Protein AF-0000000071056362 (afdb_homodimer)

Structure (mmCIF, N/CA/C/O backbone):
data_AF-0000000071056362-model_v1
#
loop_
_entity.id
_entity.type
_entity.pdbx_description
1 polymer 'ATP-binding cassette, subfamily B'
#
loop_
_atom_site.group_PDB
_atom_site.id
_atom_site.type_symbol
_atom_site.label_atom_id
_atom_site.label_alt_id
_atom_site.label_comp_id
_atom_site.label_asym_id
_atom_site.label_entity_id
_atom_site.label_seq_id
_atom_site.pdbx_PDB_ins_code
_atom_site.Cartn_x
_atom_site.Cartn_y
_atom_site.Cartn_z
_atom_site.occupancy
_atom_site.B_iso_or_equiv
_atom_site.auth_seq_id
_atom_site.auth_comp_id
_atom_site.auth_asym_id
_atom_site.auth_atom_id
_atom_site.pdbx_PDB_model_num
ATOM 1 N N . MET A 1 1 ? -3.268 -11.125 17.625 1 36.44 1 MET A N 1
ATOM 2 C CA . MET A 1 1 ? -4.109 -11.68 16.562 1 36.44 1 MET A CA 1
ATOM 3 C C . MET A 1 1 ? -5.219 -12.555 17.156 1 36.44 1 MET A C 1
ATOM 5 O O . MET A 1 1 ? -4.941 -13.516 17.875 1 36.44 1 MET A O 1
ATOM 9 N N . LYS A 1 2 ? -6.254 -11.922 17.453 1 43.53 2 LYS A N 1
ATOM 10 C CA . LYS A 1 2 ? -7.312 -12.727 18.062 1 43.53 2 LYS A CA 1
ATOM 11 C C . LYS A 1 2 ? -7.422 -14.086 17.391 1 43.53 2 LYS A C 1
ATOM 13 O O . LYS A 1 2 ? -7.301 -14.195 16.172 1 43.53 2 LYS A O 1
ATOM 18 N N . ASN A 1 3 ? -7.336 -15.07 18.094 1 52.28 3 ASN A N 1
ATOM 19 C CA . ASN A 1 3 ? -7.543 -16.453 17.688 1 52.28 3 ASN A CA 1
ATOM 20 C C . ASN A 1 3 ? -8.812 -16.609 16.859 1 52.28 3 ASN A C 1
ATOM 22 O O . ASN A 1 3 ? -9.922 -16.469 17.375 1 52.28 3 ASN A O 1
ATOM 26 N N . VAL A 1 4 ? -8.727 -16.281 15.602 1 61.5 4 VAL A N 1
ATOM 27 C CA . VAL A 1 4 ? -9.859 -16.375 14.688 1 61.5 4 VAL A CA 1
ATOM 28 C C . VAL A 1 4 ? -10.305 -17.828 14.562 1 61.5 4 VAL A C 1
ATOM 30 O O . VAL A 1 4 ? -9.492 -18.719 14.289 1 61.5 4 VAL A O 1
ATOM 33 N N . ASN A 1 5 ? -11.406 -18.109 15.25 1 70.56 5 ASN A N 1
ATOM 34 C CA . ASN A 1 5 ? -11.992 -19.422 15 1 70.56 5 ASN A CA 1
ATOM 35 C C . ASN A 1 5 ? -12.211 -19.672 13.516 1 70.56 5 ASN A C 1
ATOM 37 O O . ASN A 1 5 ? -13.203 -19.219 12.945 1 70.56 5 ASN A O 1
ATOM 41 N N . LYS A 1 6 ? -11.336 -20.312 12.867 1 75.38 6 LYS A N 1
ATOM 42 C CA . LYS A 1 6 ? -11.266 -20.547 11.43 1 75.38 6 LYS A CA 1
ATOM 43 C C . LYS A 1 6 ? -12.469 -21.344 10.938 1 75.38 6 LYS A C 1
ATOM 45 O O . LYS A 1 6 ? -13.016 -21.062 9.867 1 75.38 6 LYS A O 1
ATOM 50 N N . GLN A 1 7 ? -12.969 -22.141 11.742 1 81.44 7 GLN A N 1
ATOM 51 C CA . GLN A 1 7 ? -14.07 -23 11.328 1 81.44 7 GLN A CA 1
ATOM 52 C C . GLN A 1 7 ? -15.383 -22.219 11.266 1 81.44 7 GLN A C 1
ATOM 54 O O . GLN A 1 7 ? -16.172 -22.375 10.328 1 81.44 7 GLN A O 1
ATOM 59 N N . ASP A 1 8 ? -15.523 -21.391 12.227 1 84.06 8 ASP A N 1
ATOM 60 C CA . ASP A 1 8 ? -16.75 -20.594 12.266 1 84.06 8 ASP A CA 1
ATOM 61 C C . ASP A 1 8 ? -16.781 -19.594 11.109 1 84.06 8 ASP A C 1
ATOM 63 O O . ASP A 1 8 ? -17.844 -19.359 10.523 1 84.06 8 ASP A O 1
ATOM 67 N N . THR A 1 9 ? -15.633 -19.109 10.789 1 87.31 9 THR A N 1
ATOM 68 C CA . THR A 1 9 ? -15.539 -18.156 9.695 1 87.31 9 THR A CA 1
ATOM 69 C C . THR A 1 9 ? -15.844 -18.828 8.359 1 87.31 9 THR A C 1
ATOM 71 O O . THR A 1 9 ? -16.547 -18.25 7.516 1 87.31 9 THR A O 1
ATOM 74 N N . LEU A 1 10 ? -15.375 -20.047 8.25 1 88.06 10 LEU A N 1
ATOM 75 C CA . LEU A 1 10 ? -15.641 -20.797 7.031 1 88.06 10 LEU A CA 1
ATOM 76 C C . LEU A 1 10 ? -17.125 -21.125 6.898 1 88.06 10 LEU A C 1
ATOM 78 O O . LEU A 1 10 ? -17.688 -21.031 5.805 1 88.06 10 LEU A O 1
ATOM 82 N N . LYS A 1 11 ? -17.75 -21.469 7.965 1 88.62 11 LYS A N 1
ATOM 83 C CA . LYS A 1 11 ? -19.172 -21.766 7.977 1 88.62 11 LYS A CA 1
ATOM 84 C C . LYS A 1 11 ? -20 -20.547 7.574 1 88.62 11 LYS A C 1
ATOM 86 O O . LYS A 1 11 ? -21 -20.672 6.863 1 88.62 11 LYS A O 1
ATOM 91 N N . ARG A 1 12 ? -19.578 -19.438 8 1 88.06 12 ARG A N 1
ATOM 92 C CA . ARG A 1 12 ? -20.281 -18.203 7.684 1 88.06 12 ARG A CA 1
ATOM 93 C C . ARG A 1 12 ? -20.141 -17.859 6.203 1 88.06 12 ARG A C 1
ATOM 95 O O . ARG A 1 12 ? -21.094 -17.375 5.578 1 88.06 12 ARG A O 1
ATOM 102 N N . VAL A 1 13 ? -18.953 -18.109 5.699 1 88.56 13 VAL A N 1
ATOM 103 C CA . VAL A 1 13 ? -18.734 -17.844 4.285 1 88.56 13 VAL A CA 1
ATOM 104 C C . VAL A 1 13 ? -19.578 -18.781 3.434 1 88.56 13 VAL A C 1
ATOM 106 O O . VAL A 1 13 ? -20.219 -18.359 2.467 1 88.56 13 VAL A O 1
ATOM 109 N N . LEU A 1 14 ? -19.594 -20.047 3.82 1 89.31 14 LEU A N 1
ATOM 110 C CA . LEU A 1 14 ? -20.391 -21.047 3.1 1 89.31 14 LEU A CA 1
ATOM 111 C C . LEU A 1 14 ? -21.875 -20.75 3.24 1 89.31 14 LEU A C 1
ATOM 113 O O . LEU A 1 14 ? -22.656 -20.984 2.309 1 89.31 14 LEU A O 1
ATOM 117 N N . ALA A 1 15 ? -22.234 -20.188 4.395 1 88.62 15 ALA A N 1
ATOM 118 C CA . ALA A 1 15 ? -23.625 -19.812 4.621 1 88.62 15 ALA A CA 1
ATOM 119 C C . ALA A 1 15 ? -24.062 -18.703 3.666 1 88.62 15 ALA A C 1
ATOM 121 O O . ALA A 1 15 ? -25.203 -18.688 3.191 1 88.62 15 ALA A O 1
ATOM 122 N N . TYR A 1 16 ? -23.188 -17.75 3.352 1 86.75 16 TYR A N 1
ATOM 123 C CA . TYR A 1 16 ? -23.453 -16.688 2.4 1 86.75 16 TYR A CA 1
ATOM 124 C C . TYR A 1 16 ? -23.672 -17.234 0.998 1 86.75 16 TYR A C 1
ATOM 126 O O . TYR A 1 16 ? -24.562 -16.781 0.274 1 86.75 16 TYR A O 1
ATOM 134 N N . ILE A 1 17 ? -22.859 -18.25 0.664 1 88.44 17 ILE A N 1
ATOM 135 C CA . ILE A 1 17 ? -22.969 -18.875 -0.654 1 88.44 17 ILE A CA 1
ATOM 136 C C . ILE A 1 17 ? -24.281 -19.656 -0.752 1 88.44 17 ILE A C 1
ATOM 138 O O . ILE A 1 17 ? -25.016 -19.531 -1.737 1 88.44 17 ILE A O 1
ATOM 142 N N . PHE A 1 18 ? -24.594 -20.359 0.309 1 89.62 18 PHE A N 1
ATOM 143 C CA . PHE A 1 18 ? -25.766 -21.234 0.309 1 89.62 18 PHE A CA 1
ATOM 144 C C . PHE A 1 18 ? -27.047 -20.406 0.393 1 89.62 18 PHE A C 1
ATOM 146 O O . PHE A 1 18 ? -28.078 -20.812 -0.143 1 89.62 18 PHE A O 1
ATOM 153 N N . ARG A 1 19 ? -27 -19.281 1.033 1 88 19 ARG A N 1
ATOM 154 C CA . ARG A 1 19 ? -28.172 -18.453 1.212 1 88 19 ARG A CA 1
ATOM 155 C C . ARG A 1 19 ? -28.625 -17.844 -0.114 1 88 19 ARG A C 1
ATOM 157 O O . ARG A 1 19 ? -29.812 -17.812 -0.417 1 88 19 ARG A O 1
ATOM 164 N N . PHE A 1 20 ? -27.703 -17.516 -0.993 1 86.75 20 PHE A N 1
ATOM 165 C CA . PHE A 1 20 ? -28.078 -16.75 -2.178 1 86.75 20 PHE A CA 1
ATOM 166 C C . PHE A 1 20 ? -27.953 -17.609 -3.434 1 86.75 20 PHE A C 1
ATOM 168 O O . PHE A 1 20 ? -28.641 -17.375 -4.422 1 86.75 20 PHE A O 1
ATOM 175 N N . TYR A 1 21 ? -27.016 -18.625 -3.432 1 90.5 21 TYR A N 1
ATOM 176 C CA . TYR A 1 21 ? -26.766 -19.422 -4.633 1 90.5 21 TYR A CA 1
ATOM 177 C C . TYR A 1 21 ? -26.828 -20.906 -4.332 1 90.5 21 TYR A C 1
ATOM 179 O O . TYR A 1 21 ? -26.016 -21.688 -4.832 1 90.5 21 TYR A O 1
ATOM 187 N N . LYS A 1 22 ? -27.781 -21.406 -3.572 1 90.56 22 LYS A N 1
ATOM 188 C CA . LYS A 1 22 ? -27.859 -22.797 -3.129 1 90.56 22 LYS A CA 1
ATOM 189 C C . LYS A 1 22 ? -28 -23.734 -4.316 1 90.56 22 LYS A C 1
ATOM 191 O O . LYS A 1 22 ? -27.234 -24.703 -4.441 1 90.56 22 LYS A O 1
ATOM 196 N N . TRP A 1 23 ? -28.891 -23.375 -5.27 1 90.94 23 TRP A N 1
ATOM 197 C CA . TRP A 1 23 ? -29.172 -24.281 -6.383 1 90.94 23 TRP A CA 1
ATOM 198 C C . TRP A 1 23 ? -28 -24.312 -7.363 1 90.94 23 TRP A C 1
ATOM 200 O O . TRP A 1 23 ? -27.656 -25.375 -7.891 1 90.94 23 TRP A O 1
ATOM 210 N N . ARG A 1 24 ? -27.453 -23.203 -7.566 1 91.12 24 ARG A N 1
ATOM 211 C CA . ARG A 1 24 ? -26.297 -23.156 -8.469 1 91.12 24 ARG A CA 1
ATOM 212 C C . ARG A 1 24 ? -25.094 -23.875 -7.883 1 91.12 24 ARG A C 1
ATOM 214 O O . ARG A 1 24 ? -24.328 -24.516 -8.609 1 91.12 24 ARG A O 1
ATOM 221 N N . PHE A 1 25 ? -25.016 -23.844 -6.617 1 91.75 25 PHE A N 1
ATOM 222 C CA . PHE A 1 25 ? -23.906 -24.5 -5.957 1 91.75 25 PHE A CA 1
ATOM 223 C C . PHE A 1 25 ? -24.062 -26.016 -6.016 1 91.75 25 PHE A C 1
ATOM 225 O O . PHE A 1 25 ? -23.094 -26.734 -6.25 1 91.75 25 PHE A O 1
ATOM 232 N N . PHE A 1 26 ? -25.25 -26.547 -5.855 1 92.81 26 PHE A N 1
ATOM 233 C CA . PHE A 1 26 ? -25.516 -27.969 -5.957 1 92.81 26 PHE A CA 1
ATOM 234 C C . PHE A 1 26 ? -25.266 -28.469 -7.375 1 92.81 26 PHE A C 1
ATOM 236 O O . PHE A 1 26 ? -24.75 -29.578 -7.566 1 92.81 26 PHE A O 1
ATOM 243 N N . LEU A 1 27 ? -25.578 -27.578 -8.25 1 93.5 27 LEU A N 1
ATOM 244 C CA . LEU A 1 27 ? -25.312 -27.922 -9.641 1 93.5 27 LEU A CA 1
ATOM 245 C C . LEU A 1 27 ? -23.812 -28.031 -9.898 1 93.5 27 LEU A C 1
ATOM 247 O O . LEU A 1 27 ? -23.375 -28.906 -10.656 1 93.5 27 LEU A O 1
ATOM 251 N N . VAL A 1 28 ? -23.125 -27.141 -9.219 1 91.88 28 VAL A N 1
ATOM 252 C CA . VAL A 1 28 ? -21.672 -27.172 -9.367 1 91.88 28 VAL A CA 1
ATOM 253 C C . VAL A 1 28 ? -21.125 -28.484 -8.805 1 91.88 28 VAL A C 1
ATOM 255 O O . VAL A 1 28 ? -20.297 -29.141 -9.438 1 91.88 28 VAL A O 1
ATOM 258 N N . VAL A 1 29 ? -21.594 -28.953 -7.691 1 92.31 29 VAL A N 1
ATOM 259 C CA . VAL A 1 29 ? -21.125 -30.172 -7.051 1 92.31 29 VAL A CA 1
ATOM 260 C C . VAL A 1 29 ? -21.484 -31.391 -7.922 1 92.31 29 VAL A C 1
ATOM 262 O O . VAL A 1 29 ? -20.656 -32.281 -8.109 1 92.31 29 VAL A O 1
ATOM 265 N N . ALA A 1 30 ? -22.625 -31.328 -8.531 1 93.81 30 ALA A N 1
ATOM 266 C CA . ALA A 1 30 ? -23.062 -32.406 -9.406 1 93.81 30 ALA A CA 1
ATOM 267 C C . ALA A 1 30 ? -22.203 -32.469 -10.672 1 93.81 30 ALA A C 1
ATOM 269 O O . ALA A 1 30 ? -21.844 -33.562 -11.133 1 93.81 30 ALA A O 1
ATOM 270 N N . LEU A 1 31 ? -21.922 -31.297 -11.148 1 92.75 31 LEU A N 1
ATOM 271 C CA . LEU A 1 31 ? -21.109 -31.234 -12.359 1 92.75 31 LEU A CA 1
ATOM 272 C C . LEU A 1 31 ? -19.672 -31.688 -12.07 1 92.75 31 LEU A C 1
ATOM 274 O O . LEU A 1 31 ? -19.031 -32.312 -12.922 1 92.75 31 LEU A O 1
ATOM 278 N N . ILE A 1 32 ? -19.188 -31.406 -10.883 1 90.12 32 ILE A N 1
ATOM 279 C CA . ILE A 1 32 ? -17.859 -31.844 -10.492 1 90.12 32 ILE A CA 1
ATOM 280 C C . ILE A 1 32 ? -17.812 -33.375 -10.383 1 90.12 32 ILE A C 1
ATOM 282 O O . ILE A 1 32 ? -16.891 -34 -10.867 1 90.12 32 ILE A O 1
ATOM 286 N N . LEU A 1 33 ? -18.844 -33.938 -9.828 1 90.88 33 LEU A N 1
ATOM 287 C CA . LEU A 1 33 ? -18.938 -35.406 -9.68 1 90.88 33 LEU A CA 1
ATOM 288 C C . LEU A 1 33 ? -19.016 -36.062 -11.047 1 90.88 33 LEU A C 1
ATOM 290 O O . LEU A 1 33 ? -18.359 -37.094 -11.266 1 90.88 33 LEU A O 1
ATOM 294 N N . THR A 1 34 ? -19.781 -35.438 -11.891 1 90.5 34 THR A N 1
ATOM 295 C CA . THR A 1 34 ? -19.922 -35.969 -13.234 1 90.5 34 THR A CA 1
ATOM 296 C C . THR A 1 34 ? -18.578 -35.938 -13.977 1 90.5 34 THR A C 1
ATOM 298 O O . THR A 1 34 ? -18.188 -36.906 -14.633 1 90.5 34 THR A O 1
ATOM 301 N N . SER A 1 35 ? -17.953 -34.812 -13.789 1 87.5 35 SER A N 1
ATOM 302 C CA . SER A 1 35 ? -16.656 -34.656 -14.445 1 87.5 35 SER A CA 1
ATOM 303 C C . SER A 1 35 ? -15.633 -35.656 -13.883 1 87.5 35 SER A C 1
ATOM 305 O O . SER A 1 35 ? -14.875 -36.281 -14.641 1 87.5 35 SER A O 1
ATOM 307 N N . ALA A 1 36 ? -15.68 -35.875 -12.594 1 85.06 36 ALA A N 1
ATOM 308 C CA . ALA A 1 36 ? -14.758 -36.781 -11.938 1 85.06 36 ALA A CA 1
ATOM 309 C C . ALA A 1 36 ? -15.031 -38.219 -12.359 1 85.06 36 ALA A C 1
ATOM 311 O O . ALA A 1 36 ? -14.102 -39 -12.602 1 85.06 36 ALA A O 1
ATOM 312 N N . LEU A 1 37 ? -16.219 -38.594 -12.562 1 87.06 37 LEU A N 1
ATOM 313 C CA . LEU A 1 37 ? -16.609 -39.938 -12.961 1 87.06 37 LEU A CA 1
ATOM 314 C C . LEU A 1 37 ? -16.234 -40.188 -14.414 1 87.06 37 LEU A C 1
ATOM 316 O O . LEU A 1 37 ? -15.812 -41.312 -14.766 1 87.06 37 LEU A O 1
ATOM 320 N N . CYS A 1 38 ? -16.453 -39.156 -15.195 1 84.88 38 CYS A N 1
ATOM 321 C CA . CYS A 1 38 ? -16.062 -39.281 -16.594 1 84.88 38 CYS A CA 1
ATOM 322 C C . CYS A 1 38 ? -14.555 -39.5 -16.719 1 84.88 38 CYS A C 1
ATOM 324 O O . CYS A 1 38 ? -14.102 -40.312 -17.516 1 84.88 38 CYS A O 1
ATOM 326 N N . PHE A 1 39 ? -13.82 -38.844 -15.898 1 79.62 39 PHE A N 1
ATOM 327 C CA . PHE A 1 39 ? -12.367 -38.969 -15.922 1 79.62 39 PHE A CA 1
ATOM 328 C C . PHE A 1 39 ? -11.945 -40.375 -15.43 1 79.62 39 PHE A C 1
ATOM 330 O O . PHE A 1 39 ? -11.016 -40.969 -15.969 1 79.62 39 PHE A O 1
ATOM 337 N N . LEU A 1 40 ? -12.656 -40.844 -14.469 1 81.44 40 LEU A N 1
ATOM 338 C CA . LEU A 1 40 ? -12.383 -42.188 -13.938 1 81.44 40 LEU A CA 1
ATOM 339 C C . LEU A 1 40 ? -12.656 -43.25 -14.992 1 81.44 40 LEU A C 1
ATOM 341 O O . LEU A 1 40 ? -11.852 -44.156 -15.18 1 81.44 40 LEU A O 1
ATOM 345 N N . ARG A 1 41 ? -13.711 -43.094 -15.68 1 80.12 41 ARG A N 1
ATOM 346 C CA . ARG A 1 41 ? -14.062 -44.062 -16.719 1 80.12 41 ARG A CA 1
ATOM 347 C C . ARG A 1 41 ? -13.055 -44.031 -17.859 1 80.12 41 ARG A C 1
ATOM 349 O O . ARG A 1 41 ? -12.766 -45.062 -18.469 1 80.12 41 ARG A O 1
ATOM 356 N N . PHE A 1 42 ? -12.648 -42.875 -18.047 1 74.94 42 PHE A N 1
ATOM 357 C CA . PHE A 1 42 ? -11.641 -42.719 -19.078 1 74.94 42 PHE A CA 1
ATOM 358 C C . PHE A 1 42 ? -10.367 -43.5 -18.719 1 74.94 42 PHE A C 1
ATOM 360 O O . PHE A 1 42 ? -9.781 -44.188 -19.562 1 74.94 42 PHE A O 1
ATOM 367 N N . ASN A 1 43 ? -9.969 -43.469 -17.531 1 73.44 43 ASN A N 1
ATOM 368 C CA . ASN A 1 43 ? -8.758 -44.156 -17.062 1 73.44 43 ASN A CA 1
ATOM 369 C C . ASN A 1 43 ? -8.961 -45.656 -17 1 73.44 43 ASN A C 1
ATOM 371 O O . ASN A 1 43 ? -8.039 -46.438 -17.281 1 73.44 43 ASN A O 1
ATOM 375 N N . LEU A 1 44 ? -10.172 -46.094 -16.719 1 76.12 44 LEU A N 1
ATOM 376 C CA . LEU A 1 44 ? -10.461 -47.531 -16.609 1 76.12 44 LEU A CA 1
ATOM 377 C C . LEU A 1 44 ? -10.633 -48.156 -17.984 1 76.12 44 LEU A C 1
ATOM 379 O O . LEU A 1 44 ? -10.516 -49.375 -18.125 1 76.12 44 LEU A O 1
ATOM 383 N N . PHE A 1 45 ? -10.922 -47.312 -18.891 1 73.56 45 PHE A N 1
ATOM 384 C CA . PHE A 1 45 ? -11.125 -47.844 -20.234 1 73.56 45 PHE A CA 1
ATOM 385 C C . PHE A 1 45 ? -9.844 -48.469 -20.781 1 73.56 45 PHE A C 1
ATOM 387 O O . PHE A 1 45 ? -9.891 -49.344 -21.625 1 73.56 45 PHE A O 1
ATOM 394 N N . MET A 1 46 ? -8.734 -47.969 -20.281 1 65.94 46 MET A N 1
ATOM 395 C CA . MET A 1 46 ? -7.473 -48.531 -20.719 1 65.94 46 MET A CA 1
ATOM 396 C C . MET A 1 46 ? -7.438 -50.031 -20.453 1 65.94 46 MET A C 1
ATOM 398 O O . MET A 1 46 ? -6.914 -50.812 -21.266 1 65.94 46 MET A O 1
ATOM 402 N N . GLN A 1 47 ? -8.023 -50.469 -19.406 1 67.06 47 GLN A N 1
ATOM 403 C CA . GLN A 1 47 ? -8.102 -51.906 -19.094 1 67.06 47 GLN A CA 1
ATOM 404 C C . GLN A 1 47 ? -8.945 -52.656 -20.125 1 67.06 47 GLN A C 1
ATOM 406 O O . GLN A 1 47 ? -8.523 -53.688 -20.641 1 67.06 47 GLN A O 1
ATOM 411 N N . THR A 1 48 ? -10.102 -52.094 -20.469 1 66.31 48 THR A N 1
ATOM 412 C CA . THR A 1 48 ? -11 -52.719 -21.406 1 66.31 48 THR A CA 1
ATOM 413 C C . THR A 1 48 ? -10.398 -52.75 -22.812 1 66.31 48 THR A C 1
ATOM 415 O O . THR A 1 48 ? -10.562 -53.719 -23.562 1 66.31 48 THR A O 1
ATOM 418 N N . LEU A 1 49 ? -9.711 -51.656 -23.078 1 65 49 LEU A N 1
ATOM 419 C CA . LEU A 1 49 ? -9.086 -51.531 -24.391 1 65 49 LEU A CA 1
ATOM 420 C C . LEU A 1 49 ? -8.039 -52.625 -24.578 1 65 49 LEU A C 1
ATOM 422 O O . LEU A 1 49 ? -8.008 -53.312 -25.609 1 65 49 LEU A O 1
ATOM 426 N N . ILE A 1 50 ? -7.262 -52.812 -23.594 1 60.28 50 ILE A N 1
ATOM 427 C CA . ILE A 1 50 ? -6.145 -53.75 -23.703 1 60.28 50 ILE A CA 1
ATOM 428 C C . ILE A 1 50 ? -6.648 -55.188 -23.562 1 60.28 50 ILE A C 1
ATOM 430 O O . ILE A 1 50 ? -6.34 -56.062 -24.391 1 60.28 50 ILE A O 1
ATOM 434 N N . ASP A 1 51 ? -7.473 -55.438 -22.625 1 64.69 51 ASP A N 1
ATOM 435 C CA . ASP A 1 51 ? -7.875 -56.812 -22.312 1 64.69 51 ASP A CA 1
ATOM 436 C C . ASP A 1 51 ? -8.891 -57.344 -23.328 1 64.69 51 ASP A C 1
ATOM 438 O O . ASP A 1 51 ? -8.828 -58.5 -23.734 1 64.69 51 ASP A O 1
ATOM 442 N N . ASN A 1 52 ? -9.797 -56.469 -23.719 1 65.12 52 ASN A N 1
ATOM 443 C CA . ASN A 1 52 ? -10.906 -56.969 -24.516 1 65.12 52 ASN A CA 1
ATOM 444 C C . ASN A 1 52 ? -10.688 -56.75 -26.016 1 65.12 52 ASN A C 1
ATOM 446 O O . ASN A 1 52 ? -11.25 -57.469 -26.844 1 65.12 52 ASN A O 1
ATOM 450 N N . TYR A 1 53 ? -9.828 -55.812 -26.297 1 62.5 53 TYR A N 1
ATOM 451 C CA . TYR A 1 53 ? -9.758 -55.5 -27.734 1 62.5 53 TYR A CA 1
ATOM 452 C C . TYR A 1 53 ? -8.359 -55.781 -28.281 1 62.5 53 TYR A C 1
ATOM 454 O O . TYR A 1 53 ? -8.203 -56.5 -29.281 1 62.5 53 TYR A O 1
ATOM 462 N N . ILE A 1 54 ? -7.336 -55.344 -27.594 1 59.19 54 ILE A N 1
ATOM 463 C CA . ILE A 1 54 ? -5.996 -55.438 -28.156 1 59.19 54 ILE A CA 1
ATOM 464 C C . ILE A 1 54 ? -5.488 -56.875 -28.031 1 59.19 54 ILE A C 1
ATOM 466 O O . ILE A 1 54 ? -4.973 -57.438 -29 1 59.19 54 ILE A O 1
ATOM 470 N N . THR A 1 55 ? -5.68 -57.469 -26.906 1 58.06 55 THR A N 1
ATOM 471 C CA . THR A 1 55 ? -5.141 -58.781 -26.688 1 58.06 55 THR A CA 1
ATOM 472 C C . THR A 1 55 ? -5.812 -59.812 -27.609 1 58.06 55 THR A C 1
ATOM 474 O O . THR A 1 55 ? -5.137 -60.594 -28.266 1 58.06 55 THR A O 1
ATOM 477 N N . PRO A 1 56 ? -7.105 -59.688 -27.719 1 56.88 56 PRO A N 1
ATOM 478 C CA . PRO A 1 56 ? -7.711 -60.688 -28.609 1 56.88 56 PRO A CA 1
ATOM 479 C C . PRO A 1 56 ? -7.445 -60.375 -30.094 1 56.88 56 PRO A C 1
ATOM 481 O O . PRO A 1 56 ? -7.328 -61.281 -30.906 1 56.88 56 PRO A O 1
ATOM 484 N N . LEU A 1 57 ? -7.348 -59.125 -30.438 1 58.31 57 LEU A N 1
ATOM 485 C CA . LEU A 1 57 ? -7.125 -58.75 -31.828 1 58.31 57 LEU A CA 1
ATOM 486 C C . LEU A 1 57 ? -5.719 -59.156 -32.281 1 58.31 57 LEU A C 1
ATOM 488 O O . LEU A 1 57 ? -5.508 -59.5 -33.438 1 58.31 57 LEU A O 1
ATOM 492 N N . MET A 1 58 ? -4.754 -59.031 -31.391 1 53.88 58 MET A N 1
ATOM 493 C CA . MET A 1 58 ? -3.391 -59.438 -31.719 1 53.88 58 MET A CA 1
ATOM 494 C C . MET A 1 58 ? -3.312 -60.938 -31.922 1 53.88 58 MET A C 1
ATOM 496 O O . MET A 1 58 ? -2.488 -61.438 -32.719 1 53.88 58 MET A O 1
ATOM 500 N N . ALA A 1 59 ? -4.297 -61.625 -31.281 1 53.09 59 ALA A N 1
ATOM 501 C CA . ALA A 1 59 ? -4.312 -63.094 -31.406 1 53.09 59 ALA A CA 1
ATOM 502 C C . ALA A 1 59 ? -5.168 -63.531 -32.594 1 53.09 59 ALA A C 1
ATOM 504 O O . ALA A 1 59 ? -5.016 -64.625 -33.094 1 53.09 59 ALA A O 1
ATOM 505 N N . ALA A 1 60 ? -6.051 -62.562 -33.062 1 54.03 60 ALA A N 1
ATOM 506 C CA . ALA A 1 60 ? -6.988 -63.031 -34.094 1 54.03 60 ALA A CA 1
ATOM 507 C C . ALA A 1 60 ? -6.438 -62.781 -35.5 1 54.03 60 ALA A C 1
ATOM 509 O O . ALA A 1 60 ? -5.68 -61.844 -35.719 1 54.03 60 ALA A O 1
ATOM 510 N N . GLU A 1 61 ? -6.438 -63.656 -36.375 1 53.53 61 GLU A N 1
ATOM 511 C CA . GLU A 1 61 ? -5.996 -63.656 -37.781 1 53.53 61 GLU A CA 1
ATOM 512 C C . GLU A 1 61 ? -6.672 -62.562 -38.562 1 53.53 61 GLU A C 1
ATOM 514 O O . GLU A 1 61 ? -6.031 -61.906 -39.375 1 53.53 61 GLU A O 1
ATOM 519 N N . ASN A 1 62 ? -8.102 -62.312 -38.406 1 54.34 62 ASN A N 1
ATOM 520 C CA . ASN A 1 62 ? -8.844 -61.25 -39.094 1 54.34 62 ASN A CA 1
ATOM 521 C C . ASN A 1 62 ? -9.406 -60.219 -38.094 1 54.34 62 ASN A C 1
ATOM 523 O O . ASN A 1 62 ? -10.5 -60.406 -37.562 1 54.34 62 ASN A O 1
ATOM 527 N N . PRO A 1 63 ? -8.648 -59.281 -37.719 1 57.66 63 PRO A N 1
ATOM 528 C CA . PRO A 1 63 ? -9 -58.406 -36.625 1 57.66 63 PRO A CA 1
ATOM 529 C C . PRO A 1 63 ? -10.18 -57.5 -36.938 1 57.66 63 PRO A C 1
ATOM 531 O O . PRO A 1 63 ? -10.219 -56.875 -38 1 57.66 63 PRO A O 1
ATOM 534 N N . ASP A 1 64 ? -11.516 -57.812 -36.656 1 59.34 64 ASP A N 1
ATOM 535 C CA . ASP A 1 64 ? -12.672 -56.938 -36.719 1 59.34 64 ASP A CA 1
ATOM 536 C C . ASP A 1 64 ? -12.508 -55.719 -35.812 1 59.34 64 ASP A C 1
ATOM 538 O O . ASP A 1 64 ? -12.516 -55.875 -34.594 1 59.34 64 ASP A O 1
ATOM 542 N N . PHE A 1 65 ? -12.156 -54.594 -36.438 1 62.62 65 PHE A N 1
ATOM 543 C CA . PHE A 1 65 ? -11.852 -53.375 -35.75 1 62.62 65 PHE A CA 1
ATOM 544 C C . PHE A 1 65 ? -13.133 -52.625 -35.375 1 62.62 65 PHE A C 1
ATOM 546 O O . PHE A 1 65 ? -13.078 -51.531 -34.812 1 62.62 65 PHE A O 1
ATOM 553 N N . SER A 1 66 ? -14.266 -53.219 -35.688 1 66.06 66 SER A N 1
ATOM 554 C CA . SER A 1 66 ? -15.523 -52.531 -35.438 1 66.06 66 SER A CA 1
ATOM 555 C C . SER A 1 66 ? -15.773 -52.375 -33.938 1 66.06 66 SER A C 1
ATOM 557 O O . SER A 1 66 ? -16.234 -51.344 -33.469 1 66.06 66 SER A O 1
ATOM 559 N N . GLY A 1 67 ? -15.508 -53.344 -33.188 1 68.81 67 GLY A N 1
ATOM 560 C CA . GLY A 1 67 ? -15.664 -53.25 -31.75 1 68.81 67 GLY A CA 1
ATOM 561 C C . GLY A 1 67 ? -14.766 -52.219 -31.109 1 68.81 67 GLY A C 1
ATOM 562 O O . GLY A 1 67 ? -15.195 -51.469 -30.234 1 68.81 67 GLY A O 1
ATOM 563 N N . LEU A 1 68 ? -13.633 -52.125 -31.625 1 71.88 68 LEU A N 1
ATOM 564 C CA . LEU A 1 68 ? -12.688 -51.156 -31.125 1 71.88 68 LEU A CA 1
ATOM 565 C C . LEU A 1 68 ? -13.133 -49.719 -31.484 1 71.88 68 LEU A C 1
ATOM 567 O O . LEU A 1 68 ? -13.023 -48.812 -30.672 1 71.88 68 LEU A O 1
ATOM 571 N N . ALA A 1 69 ? -13.648 -49.594 -32.688 1 70.81 69 ALA A N 1
ATOM 572 C CA . ALA A 1 69 ? -14.117 -48.281 -33.125 1 70.81 69 ALA A CA 1
ATOM 573 C C . ALA A 1 69 ? -15.281 -47.812 -32.25 1 70.81 69 ALA A C 1
ATOM 575 O O . ALA A 1 69 ? -15.352 -46.625 -31.859 1 70.81 69 ALA A O 1
ATOM 576 N N . GLN A 1 70 ? -16.141 -48.688 -31.938 1 73.81 70 GLN A N 1
ATOM 577 C CA . GLN A 1 70 ? -17.281 -48.312 -31.094 1 73.81 70 GLN A CA 1
ATOM 578 C C . GLN A 1 70 ? -16.828 -47.969 -29.688 1 73.81 70 GLN A C 1
ATOM 580 O O . GLN A 1 70 ? -17.375 -47.062 -29.062 1 73.81 70 GLN A O 1
ATOM 585 N N . ALA A 1 71 ? -15.891 -48.562 -29.172 1 74.19 71 ALA A N 1
ATOM 586 C CA . ALA A 1 71 ? -15.367 -48.281 -27.844 1 74.19 71 ALA A CA 1
ATOM 587 C C . ALA A 1 71 ? -14.695 -46.906 -27.781 1 74.19 71 ALA A C 1
ATOM 589 O O . ALA A 1 71 ? -14.859 -46.156 -26.828 1 74.19 71 ALA A O 1
ATOM 590 N N . ILE A 1 72 ? -14.086 -46.594 -28.812 1 71.88 72 ILE A N 1
ATOM 591 C CA . ILE A 1 72 ? -13.383 -45.312 -28.875 1 71.88 72 ILE A CA 1
ATOM 592 C C . ILE A 1 72 ? -14.391 -44.188 -28.984 1 71.88 72 ILE A C 1
ATOM 594 O O . ILE A 1 72 ? -14.219 -43.125 -28.359 1 71.88 72 ILE A O 1
ATOM 598 N N . ILE A 1 73 ? -15.375 -44.438 -29.781 1 75.12 73 ILE A N 1
ATOM 599 C CA . ILE A 1 73 ? -16.406 -43.406 -29.922 1 75.12 73 ILE A CA 1
ATOM 600 C C . ILE A 1 73 ? -17.109 -43.188 -28.578 1 75.12 73 ILE A C 1
ATOM 602 O O . ILE A 1 73 ? -17.375 -42.062 -28.203 1 75.12 73 ILE A O 1
ATOM 606 N N . ASN A 1 74 ? -17.359 -44.281 -27.891 1 76.75 74 ASN A N 1
ATOM 607 C CA . ASN A 1 74 ? -18 -44.156 -26.594 1 76.75 74 ASN A CA 1
ATOM 608 C C . ASN A 1 74 ? -17.109 -43.438 -25.594 1 76.75 74 ASN A C 1
ATOM 610 O O . ASN A 1 74 ? -17.578 -42.656 -24.781 1 76.75 74 ASN A O 1
ATOM 614 N N . LEU A 1 75 ? -15.906 -43.656 -25.719 1 76.12 75 LEU A N 1
ATOM 615 C CA . LEU A 1 75 ? -14.953 -43 -24.828 1 76.12 75 LEU A CA 1
ATOM 616 C C . LEU A 1 75 ? -14.852 -41.5 -25.141 1 76.12 75 LEU A C 1
ATOM 618 O O . LEU A 1 75 ? -14.758 -40.688 -24.234 1 76.12 75 LEU A O 1
ATOM 622 N N . SER A 1 76 ? -14.891 -41.219 -26.375 1 75.06 76 SER A N 1
ATOM 623 C CA . SER A 1 76 ? -14.82 -39.812 -26.797 1 75.06 76 SER A CA 1
ATOM 624 C C . SER A 1 76 ? -16.047 -39.031 -26.344 1 75.06 76 SER A C 1
ATOM 626 O O . SER A 1 76 ? -15.938 -37.875 -25.938 1 75.06 76 SER A O 1
ATOM 628 N N . LEU A 1 77 ? -17.109 -39.719 -26.469 1 79.94 77 LEU A N 1
ATOM 629 C CA . LEU A 1 77 ? -18.328 -39.062 -26.016 1 79.94 77 LEU A CA 1
ATOM 630 C C . LEU A 1 77 ? -18.328 -38.844 -24.516 1 79.94 77 LEU A C 1
ATOM 632 O O . LEU A 1 77 ? -18.766 -37.812 -24.031 1 79.94 77 LEU A O 1
ATOM 636 N N . LEU A 1 78 ? -17.828 -39.75 -23.781 1 81.31 78 LEU A N 1
ATOM 637 C CA . LEU A 1 78 ? -17.719 -39.625 -22.344 1 81.31 78 LEU A CA 1
ATOM 638 C C . LEU A 1 78 ? -16.734 -38.5 -21.969 1 81.31 78 LEU A C 1
ATOM 640 O O . LEU A 1 78 ? -16.969 -37.75 -21.031 1 81.31 78 LEU A O 1
ATOM 644 N N . GLY A 1 79 ? -15.695 -38.469 -22.734 1 79.25 79 GLY A N 1
ATOM 645 C CA . GLY A 1 79 ? -14.742 -37.406 -22.531 1 79.25 79 GLY A CA 1
ATOM 646 C C . GLY A 1 79 ? -15.328 -36.031 -22.781 1 79.25 79 GLY A C 1
ATOM 647 O O . GLY A 1 79 ? -15.07 -35.094 -22.031 1 79.25 79 GLY A O 1
ATOM 648 N N . LEU A 1 80 ? -16.141 -35.969 -23.781 1 81.81 80 LEU A N 1
ATOM 649 C CA . LEU A 1 80 ? -16.781 -34.719 -24.125 1 81.81 80 LEU A CA 1
ATOM 650 C C . LEU A 1 80 ? -17.734 -34.281 -23.016 1 81.81 80 LEU A C 1
ATOM 652 O O . LEU A 1 80 ? -17.797 -33.094 -22.688 1 81.81 80 LEU A O 1
ATOM 656 N N . VAL A 1 81 ? -18.438 -35.219 -22.484 1 86 81 VAL A N 1
ATOM 657 C CA . VAL A 1 81 ? -19.344 -34.906 -21.375 1 86 81 VAL A CA 1
ATOM 658 C C . VAL A 1 81 ? -18.531 -34.438 -20.172 1 86 81 VAL A C 1
ATOM 660 O O . VAL A 1 81 ? -18.938 -33.469 -19.5 1 86 81 VAL A O 1
ATOM 663 N N . GLY A 1 82 ? -17.469 -35 -19.938 1 84.94 82 GLY A N 1
ATOM 664 C CA . GLY A 1 82 ? -16.609 -34.594 -18.828 1 84.94 82 GLY A CA 1
ATOM 665 C C . GLY A 1 82 ? -16.062 -33.188 -19 1 84.94 82 GLY A C 1
ATOM 666 O O . GLY A 1 82 ? -16.062 -32.406 -18.047 1 84.94 82 GLY A O 1
ATOM 667 N N . VAL A 1 83 ? -15.695 -32.875 -20.172 1 81.81 83 VAL A N 1
ATOM 668 C CA . VAL A 1 83 ? -15.117 -31.578 -20.469 1 81.81 83 VAL A CA 1
ATOM 669 C C . VAL A 1 83 ? -16.203 -30.5 -20.359 1 81.81 83 VAL A C 1
ATOM 671 O O . VAL A 1 83 ? -15.953 -29.422 -19.828 1 81.81 83 VAL A O 1
ATOM 674 N N . LEU A 1 84 ? -17.312 -30.844 -20.875 1 85.88 84 LEU A N 1
ATOM 675 C CA . LEU A 1 84 ? -18.406 -29.891 -20.828 1 85.88 84 LEU A CA 1
ATOM 676 C C . LEU A 1 84 ? -18.859 -29.656 -19.391 1 85.88 84 LEU A C 1
ATOM 678 O O . LEU A 1 84 ? -19.203 -28.531 -19.016 1 85.88 84 LEU A O 1
ATOM 682 N N . ALA A 1 85 ? -18.828 -30.734 -18.656 1 88.06 85 ALA A N 1
ATOM 683 C CA . ALA A 1 85 ? -19.172 -30.594 -17.25 1 88.06 85 ALA A CA 1
ATOM 684 C C . ALA A 1 85 ? -18.141 -29.734 -16.5 1 88.06 85 ALA A C 1
ATOM 686 O O . ALA A 1 85 ? -18.5 -28.891 -15.68 1 88.06 85 ALA A O 1
ATOM 687 N N . ALA A 1 86 ? -16.953 -29.922 -16.844 1 84.12 86 ALA A N 1
ATOM 688 C CA . ALA A 1 86 ? -15.883 -29.156 -16.219 1 84.12 86 ALA A CA 1
ATOM 689 C C . ALA A 1 86 ? -15.961 -27.672 -16.594 1 84.12 86 ALA A C 1
ATOM 691 O O . ALA A 1 86 ? -15.781 -26.797 -15.742 1 84.12 86 ALA A O 1
ATOM 692 N N . TYR A 1 87 ? -16.312 -27.438 -17.797 1 83.44 87 TYR A N 1
ATOM 693 C CA . TYR A 1 87 ? -16.469 -26.062 -18.266 1 83.44 87 TYR A CA 1
ATOM 694 C C . TYR A 1 87 ? -17.641 -25.391 -17.578 1 83.44 87 TYR A C 1
ATOM 696 O O . TYR A 1 87 ? -17.531 -24.234 -17.141 1 83.44 87 TYR A O 1
ATOM 704 N N . ALA A 1 88 ? -18.641 -26.156 -17.484 1 87.81 88 ALA A N 1
ATOM 705 C CA . ALA A 1 88 ? -19.875 -25.594 -16.922 1 87.81 88 ALA A CA 1
ATOM 706 C C . ALA A 1 88 ? -19.688 -25.266 -15.438 1 87.81 88 ALA A C 1
ATOM 708 O O . ALA A 1 88 ? -20.109 -24.219 -14.977 1 87.81 88 ALA A O 1
ATOM 709 N N . TYR A 1 89 ? -19.047 -26.156 -14.742 1 88.38 89 TYR A N 1
ATOM 710 C CA . TYR A 1 89 ? -18.922 -25.859 -13.312 1 88.38 89 TYR A CA 1
ATOM 711 C C . TYR A 1 89 ? -17.938 -24.734 -13.062 1 88.38 89 TYR A C 1
ATOM 713 O O . TYR A 1 89 ? -18.094 -23.953 -12.125 1 88.38 89 TYR A O 1
ATOM 721 N N . ASN A 1 90 ? -16.891 -24.594 -13.891 1 85.19 90 ASN A N 1
ATOM 722 C CA . ASN A 1 90 ? -15.961 -23.484 -13.742 1 85.19 90 ASN A CA 1
ATOM 723 C C . ASN A 1 90 ? -16.625 -22.141 -14.023 1 85.19 90 ASN A C 1
ATOM 725 O O . ASN A 1 90 ? -16.375 -21.156 -13.328 1 85.19 90 ASN A O 1
ATOM 729 N N . TYR A 1 91 ? -17.469 -22.234 -14.992 1 85.94 91 TYR A N 1
ATOM 730 C CA . TYR A 1 91 ? -18.203 -21.016 -15.344 1 85.94 91 TYR A CA 1
ATOM 731 C C . TYR A 1 91 ? -19.188 -20.641 -14.242 1 85.94 91 TYR A C 1
ATOM 733 O O . TYR A 1 91 ? -19.281 -19.469 -13.859 1 85.94 91 TYR A O 1
ATOM 741 N N . LEU A 1 92 ? -19.875 -21.609 -13.797 1 88.94 92 LEU A N 1
ATOM 742 C CA . LEU A 1 92 ? -20.859 -21.359 -12.75 1 88.94 92 LEU A CA 1
ATOM 743 C C . LEU A 1 92 ? -20.188 -20.859 -11.469 1 88.94 92 LEU A C 1
ATOM 745 O O . LEU A 1 92 ? -20.734 -20.031 -10.75 1 88.94 92 LEU A O 1
ATOM 749 N N . MET A 1 93 ? -19.062 -21.328 -11.242 1 87.44 93 MET A N 1
ATOM 750 C CA . MET A 1 93 ? -18.359 -20.938 -10.023 1 87.44 93 MET A CA 1
ATOM 751 C C . MET A 1 93 ? -17.875 -19.5 -10.117 1 87.44 93 MET A C 1
ATOM 753 O O . MET A 1 93 ? -17.812 -18.797 -9.102 1 87.44 93 MET A O 1
ATOM 757 N N . VAL A 1 94 ? -17.547 -19.078 -11.289 1 86.88 94 VAL A N 1
ATOM 758 C CA . VAL A 1 94 ? -17.156 -17.672 -11.477 1 86.88 94 VAL A CA 1
ATOM 759 C C . VAL A 1 94 ? -18.359 -16.781 -11.188 1 86.88 94 VAL A C 1
ATOM 761 O O . VAL A 1 94 ? -18.234 -15.75 -10.516 1 86.88 94 VAL A O 1
ATOM 764 N N . PHE A 1 95 ? -19.422 -17.266 -11.633 1 88.25 95 PHE A N 1
ATOM 765 C CA . PHE A 1 95 ? -20.656 -16.516 -11.43 1 88.25 95 PHE A CA 1
ATOM 766 C C . PHE A 1 95 ? -21.016 -16.453 -9.953 1 88.25 95 PHE A C 1
ATOM 768 O O . PHE A 1 95 ? -21.375 -15.398 -9.43 1 88.25 95 PHE A O 1
ATOM 775 N N . ILE A 1 96 ? -20.891 -17.531 -9.32 1 89.19 96 ILE A N 1
ATOM 776 C CA . ILE A 1 96 ? -21.203 -17.609 -7.902 1 89.19 96 ILE A CA 1
ATOM 777 C C . ILE A 1 96 ? -20.203 -16.781 -7.102 1 89.19 96 ILE A C 1
ATOM 779 O O . ILE A 1 96 ? -20.578 -16.062 -6.172 1 89.19 96 ILE A O 1
ATOM 783 N N . GLY A 1 97 ? -18.938 -16.969 -7.48 1 89.12 97 GLY A N 1
ATOM 784 C CA . GLY A 1 97 ? -17.891 -16.25 -6.77 1 89.12 97 GLY A CA 1
ATOM 785 C C . GLY A 1 97 ? -18.047 -14.75 -6.852 1 89.12 97 GLY A C 1
ATOM 786 O O . GLY A 1 97 ? -18.031 -14.062 -5.828 1 89.12 97 GLY A O 1
ATOM 787 N N . GLN A 1 98 ? -18.297 -14.25 -8.031 1 89.25 98 GLN A N 1
ATOM 788 C CA . GLN A 1 98 ? -18.406 -12.812 -8.234 1 89.25 98 GLN A CA 1
ATOM 789 C C . GLN A 1 98 ? -19.719 -12.281 -7.664 1 89.25 98 GLN A C 1
ATOM 791 O O . GLN A 1 98 ? -19.781 -11.156 -7.168 1 89.25 98 GLN A O 1
ATOM 796 N N . GLY A 1 99 ? -20.75 -13.078 -7.793 1 89.12 99 GLY A N 1
ATOM 797 C CA . GLY A 1 99 ? -22.016 -12.695 -7.188 1 89.12 99 GLY A CA 1
ATOM 798 C C . GLY A 1 99 ? -21.938 -12.578 -5.676 1 89.12 99 GLY A C 1
ATOM 799 O O . GLY A 1 99 ? -22.5 -11.656 -5.09 1 89.12 99 GLY A O 1
ATOM 800 N N . THR A 1 100 ? -21.312 -13.469 -5.113 1 89.94 100 THR A N 1
ATOM 801 C CA . THR A 1 100 ? -21.125 -13.453 -3.666 1 89.94 100 THR A CA 1
ATOM 802 C C . THR A 1 100 ? -20.266 -12.258 -3.242 1 89.94 100 THR A C 1
ATOM 804 O O . THR A 1 100 ? -20.547 -11.625 -2.225 1 89.94 100 THR A O 1
ATOM 807 N N . MET A 1 101 ? -19.281 -11.984 -4.004 1 90.94 101 MET A N 1
ATOM 808 C CA . MET A 1 101 ? -18.422 -10.852 -3.699 1 90.94 101 MET A CA 1
ATOM 809 C C . MET A 1 101 ? -19.188 -9.539 -3.768 1 90.94 101 MET A C 1
ATOM 811 O O . MET A 1 101 ? -18.984 -8.648 -2.943 1 90.94 101 MET A O 1
ATOM 815 N N . ARG A 1 102 ? -20.016 -9.422 -4.727 1 90.94 102 ARG A N 1
ATOM 816 C CA . ARG A 1 102 ? -20.859 -8.234 -4.867 1 90.94 102 ARG A CA 1
ATOM 817 C C . ARG A 1 102 ? -21.734 -8.031 -3.635 1 90.94 102 ARG A C 1
ATOM 819 O O . ARG A 1 102 ? -21.844 -6.922 -3.115 1 90.94 102 ARG A O 1
ATOM 826 N N . ARG A 1 103 ? -22.266 -9.047 -3.174 1 91.06 103 ARG A N 1
ATOM 827 C CA . ARG A 1 103 ? -23.172 -8.977 -2.025 1 91.06 103 ARG A CA 1
ATOM 828 C C . ARG A 1 103 ? -22.391 -8.656 -0.749 1 91.06 103 ARG A C 1
ATOM 830 O O . ARG A 1 103 ? -22.844 -7.855 0.073 1 91.06 103 ARG A O 1
ATOM 837 N N . ILE A 1 104 ? -21.266 -9.273 -0.605 1 90.88 104 ILE A N 1
ATOM 838 C CA . ILE A 1 104 ? -20.438 -9.031 0.577 1 90.88 104 ILE A CA 1
ATOM 839 C C . ILE A 1 104 ? -20 -7.574 0.613 1 90.88 104 ILE A C 1
ATOM 841 O O . ILE A 1 104 ? -20.094 -6.918 1.653 1 90.88 104 ILE A O 1
ATOM 845 N N . ARG A 1 105 ? -19.594 -7.113 -0.504 1 92.5 105 ARG A N 1
ATOM 846 C CA . ARG A 1 105 ? -19.156 -5.723 -0.573 1 92.5 105 ARG A CA 1
ATOM 847 C C . ARG A 1 105 ? -20.312 -4.77 -0.275 1 92.5 105 ARG A C 1
ATOM 849 O O . ARG A 1 105 ? -20.141 -3.777 0.432 1 92.5 105 ARG A O 1
ATOM 856 N N . SER A 1 106 ? -21.406 -5.098 -0.872 1 92.69 106 SER A N 1
ATOM 857 C CA . SER A 1 106 ? -22.578 -4.262 -0.653 1 92.69 106 SER A CA 1
ATOM 858 C C . SER A 1 106 ? -22.984 -4.262 0.816 1 92.69 106 SER A C 1
ATOM 860 O O . SER A 1 106 ? -23.297 -3.209 1.379 1 92.69 106 SER A O 1
ATOM 862 N N . ASP A 1 107 ? -22.969 -5.434 1.375 1 92.62 107 ASP A N 1
ATOM 863 C CA . ASP A 1 107 ? -23.328 -5.539 2.787 1 92.62 107 ASP A CA 1
ATOM 864 C C . ASP A 1 107 ? -22.312 -4.824 3.668 1 92.62 107 ASP A C 1
ATOM 866 O O . ASP A 1 107 ? -22.672 -4.184 4.656 1 92.62 107 ASP A O 1
ATOM 870 N N . LEU A 1 108 ? -21.078 -4.949 3.312 1 93.12 108 LEU A N 1
ATOM 871 C CA . LEU A 1 108 ? -20 -4.297 4.043 1 93.12 108 LEU A CA 1
ATOM 872 C C . LEU A 1 108 ? -20.156 -2.779 3.998 1 93.12 108 LEU A C 1
ATOM 874 O O . LEU A 1 108 ? -20.047 -2.109 5.027 1 93.12 108 LEU A O 1
ATOM 878 N N . PHE A 1 109 ? -20.453 -2.301 2.875 1 93.81 109 PHE A N 1
ATOM 879 C CA . PHE A 1 109 ? -20.578 -0.86 2.697 1 93.81 109 PHE A CA 1
ATOM 880 C C . PHE A 1 109 ? -21.828 -0.338 3.406 1 93.81 109 PHE A C 1
ATOM 882 O O . PHE A 1 109 ? -21.797 0.73 4.023 1 93.81 109 PHE A O 1
ATOM 889 N N . THR A 1 110 ? -22.859 -1.002 3.242 1 93.69 110 THR A N 1
ATOM 890 C CA . THR A 1 110 ? -24.094 -0.617 3.912 1 93.69 110 THR A CA 1
ATOM 891 C C . THR A 1 110 ? -23.906 -0.556 5.422 1 93.69 110 THR A C 1
ATOM 893 O O . THR A 1 110 ? -24.359 0.383 6.078 1 93.69 110 THR A O 1
ATOM 896 N N . HIS A 1 111 ? -23.203 -1.538 5.898 1 93.81 111 HIS A N 1
ATOM 897 C CA . HIS A 1 111 ? -22.938 -1.562 7.332 1 93.81 111 HIS A CA 1
ATOM 898 C C . HIS A 1 111 ? -21.969 -0.461 7.738 1 93.81 111 HIS A C 1
ATOM 900 O O . HIS A 1 111 ? -22.125 0.143 8.805 1 93.81 111 HIS A O 1
ATOM 906 N N . MET A 1 112 ? -20.953 -0.238 6.953 1 92.56 112 MET A N 1
ATOM 907 C CA . MET A 1 112 ? -19.969 0.809 7.227 1 92.56 112 MET A CA 1
ATOM 908 C C . MET A 1 112 ? -20.656 2.17 7.348 1 92.56 112 MET A C 1
ATOM 910 O O . MET A 1 112 ? -20.281 2.975 8.211 1 92.56 112 MET A O 1
ATOM 914 N N . GLU A 1 113 ? -21.688 2.369 6.527 1 91.06 113 GLU A N 1
ATOM 915 C CA . GLU A 1 113 ? -22.406 3.637 6.539 1 91.06 113 GLU A CA 1
ATOM 916 C C . GLU A 1 113 ? -23.219 3.795 7.824 1 91.06 113 GLU A C 1
ATOM 918 O O . GLU A 1 113 ? -23.562 4.91 8.211 1 91.06 113 GLU A O 1
ATOM 923 N N . ARG A 1 114 ? -23.453 2.746 8.523 1 91.75 114 ARG A N 1
ATOM 924 C CA . ARG A 1 114 ? -24.281 2.789 9.727 1 91.75 114 ARG A CA 1
ATOM 925 C C . ARG A 1 114 ? -23.406 2.857 10.984 1 91.75 114 ARG A C 1
ATOM 927 O O . ARG A 1 114 ? -23.922 3.023 12.094 1 91.75 114 ARG A O 1
ATOM 934 N N . LEU A 1 115 ? -22.125 2.799 10.805 1 93.12 115 LEU A N 1
ATOM 935 C CA . LEU A 1 115 ? -21.219 2.807 11.945 1 93.12 115 LEU A CA 1
ATOM 936 C C . LEU A 1 115 ? -21.047 4.219 12.492 1 93.12 115 LEU A C 1
ATOM 938 O O . LEU A 1 115 ? -21.156 5.195 11.75 1 93.12 115 LEU A O 1
ATOM 942 N N . PRO A 1 116 ? -20.844 4.332 13.766 1 92.31 116 PRO A N 1
ATOM 943 C CA . PRO A 1 116 ? -20.625 5.648 14.367 1 92.31 116 PRO A CA 1
ATOM 944 C C . PRO A 1 116 ? -19.25 6.234 14.023 1 92.31 116 PRO A C 1
ATOM 946 O O . PRO A 1 116 ? -18.344 5.496 13.664 1 92.31 116 PRO A O 1
ATOM 949 N N . ILE A 1 117 ? -19.141 7.48 14.148 1 89.69 117 ILE A N 1
ATOM 950 C CA . ILE A 1 117 ? -17.906 8.195 13.836 1 89.69 117 ILE A CA 1
ATOM 951 C C . ILE A 1 117 ? -16.781 7.699 14.742 1 89.69 117 ILE A C 1
ATOM 953 O O . ILE A 1 117 ? -15.625 7.66 14.336 1 89.69 117 ILE A O 1
ATOM 957 N N . LYS A 1 118 ? -17.141 7.32 15.938 1 88.62 118 LYS A N 1
ATOM 958 C CA . LYS A 1 118 ? -16.172 6.793 16.891 1 88.62 118 LYS A CA 1
ATOM 959 C C . LYS A 1 118 ? -15.375 5.645 16.297 1 88.62 118 LYS A C 1
ATOM 961 O O . LYS A 1 118 ? -14.172 5.516 16.547 1 88.62 118 LYS A O 1
ATOM 966 N N . TYR A 1 119 ? -16.016 4.848 15.562 1 90.25 119 TYR A N 1
ATOM 967 C CA . TYR A 1 119 ? -15.344 3.719 14.922 1 90.25 119 TYR A CA 1
ATOM 968 C C . TYR A 1 119 ? -14.25 4.195 13.977 1 90.25 119 TYR A C 1
ATOM 970 O O . TYR A 1 119 ? -13.156 3.627 13.953 1 90.25 119 TYR A O 1
ATOM 978 N N . PHE A 1 120 ? -14.5 5.152 13.18 1 88.06 120 PHE A N 1
ATOM 979 C CA . PHE A 1 120 ? -13.578 5.652 12.172 1 88.06 120 PHE A CA 1
ATOM 980 C C . PHE A 1 120 ? -12.43 6.422 12.812 1 88.06 120 PHE A C 1
ATOM 982 O O . PHE A 1 120 ? -11.336 6.504 12.25 1 88.06 120 PHE A O 1
ATOM 989 N N . ASP A 1 121 ? -12.719 6.992 13.953 1 85.12 121 ASP A N 1
ATOM 990 C CA . ASP A 1 121 ? -11.68 7.703 14.688 1 85.12 121 ASP A CA 1
ATOM 991 C C . ASP A 1 121 ? -10.719 6.727 15.375 1 85.12 121 ASP A C 1
ATOM 993 O O . ASP A 1 121 ? -9.555 7.055 15.609 1 85.12 121 ASP A O 1
ATOM 997 N N . THR A 1 122 ? -11.211 5.57 15.664 1 84.88 122 THR A N 1
ATOM 998 C CA . THR A 1 122 ? -10.414 4.602 16.406 1 84.88 122 THR A CA 1
ATOM 999 C C . THR A 1 122 ? -9.719 3.631 15.469 1 84.88 122 THR A C 1
ATOM 1001 O O . THR A 1 122 ? -8.75 2.965 15.852 1 84.88 122 THR A O 1
ATOM 1004 N N . HIS A 1 123 ? -10.25 3.514 14.328 1 86.31 123 HIS A N 1
ATOM 1005 C CA . HIS A 1 123 ? -9.641 2.627 13.344 1 86.31 123 HIS A CA 1
ATOM 1006 C C . HIS A 1 123 ? -8.969 3.418 12.227 1 86.31 123 HIS A C 1
ATOM 1008 O O . HIS A 1 123 ? -9.562 4.348 11.68 1 86.31 123 HIS A O 1
ATOM 1014 N N . ALA A 1 124 ? -7.812 3.01 11.891 1 83.31 124 ALA A N 1
ATOM 1015 C CA . ALA A 1 124 ? -7.074 3.691 10.828 1 83.31 124 ALA A CA 1
ATOM 1016 C C . ALA A 1 124 ? -7.762 3.512 9.477 1 83.31 124 ALA A C 1
ATOM 1018 O O . ALA A 1 124 ? -8.281 2.436 9.18 1 83.31 124 ALA A O 1
ATOM 1019 N N . HIS A 1 125 ? -7.754 4.574 8.688 1 85.38 125 HIS A N 1
ATOM 1020 C CA . HIS A 1 125 ? -8.352 4.555 7.359 1 85.38 125 HIS A CA 1
ATOM 1021 C C . HIS A 1 125 ? -7.734 3.461 6.492 1 85.38 125 HIS A C 1
ATOM 1023 O O . HIS A 1 125 ? -8.445 2.773 5.758 1 85.38 125 HIS A O 1
ATOM 1029 N N . GLY A 1 126 ? -6.48 3.293 6.633 1 78.81 126 GLY A N 1
ATOM 1030 C CA . GLY A 1 126 ? -5.793 2.268 5.867 1 78.81 126 GLY A CA 1
ATOM 1031 C C . GLY A 1 126 ? -6.258 0.862 6.195 1 78.81 126 GLY A C 1
ATOM 1032 O O . GLY A 1 126 ? -6.344 0.007 5.312 1 78.81 126 GLY A O 1
ATOM 1033 N N . ASP A 1 127 ? -6.562 0.664 7.371 1 84.19 127 ASP A N 1
ATOM 1034 C CA . ASP A 1 127 ? -7.012 -0.651 7.816 1 84.19 127 ASP A CA 1
ATOM 1035 C C . ASP A 1 127 ? -8.375 -0.997 7.211 1 84.19 127 ASP A C 1
ATOM 1037 O O . ASP A 1 127 ? -8.586 -2.123 6.758 1 84.19 127 ASP A O 1
ATOM 1041 N N . ILE A 1 128 ? -9.219 -0.037 7.238 1 89.69 128 ILE A N 1
ATOM 1042 C CA . ILE A 1 128 ? -10.547 -0.262 6.688 1 89.69 128 ILE A CA 1
ATOM 1043 C C . ILE A 1 128 ? -10.453 -0.464 5.176 1 89.69 128 ILE A C 1
ATOM 1045 O O . ILE A 1 128 ? -11.133 -1.323 4.613 1 89.69 128 ILE A O 1
ATOM 1049 N N . MET A 1 129 ? -9.594 0.306 4.598 1 88.62 129 MET A N 1
ATOM 1050 C CA . MET A 1 129 ? -9.414 0.172 3.154 1 88.62 129 MET A CA 1
ATOM 1051 C C . MET A 1 129 ? -8.867 -1.207 2.801 1 88.62 129 MET A C 1
ATOM 1053 O O . MET A 1 129 ? -9.25 -1.791 1.785 1 88.62 129 MET A O 1
ATOM 1057 N N . SER A 1 130 ? -7.98 -1.752 3.605 1 86.88 130 SER A N 1
ATOM 1058 C CA . SER A 1 130 ? -7.387 -3.061 3.348 1 86.88 130 SER A CA 1
ATOM 1059 C C . SER A 1 130 ? -8.445 -4.16 3.385 1 86.88 130 SER A C 1
ATOM 1061 O O . SER A 1 130 ? -8.32 -5.168 2.684 1 86.88 130 SER A O 1
ATOM 1063 N N . ILE A 1 131 ? -9.438 -4.016 4.152 1 89.69 131 ILE A N 1
ATOM 1064 C CA . ILE A 1 131 ? -10.523 -4.988 4.223 1 89.69 131 ILE A CA 1
ATOM 1065 C C . ILE A 1 131 ? -11.242 -5.055 2.881 1 89.69 131 ILE A C 1
ATOM 1067 O O . ILE A 1 131 ? -11.516 -6.145 2.369 1 89.69 131 ILE A O 1
ATOM 1071 N N . TYR A 1 132 ? -11.422 -3.854 2.279 1 88.38 132 TYR A N 1
ATOM 1072 C CA . TYR A 1 132 ? -12.148 -3.775 1.014 1 88.38 132 TYR A CA 1
ATOM 1073 C C . TYR A 1 132 ? -11.281 -4.277 -0.138 1 88.38 132 TYR A C 1
ATOM 1075 O O . TYR A 1 132 ? -11.805 -4.77 -1.143 1 88.38 132 TYR A O 1
ATOM 1083 N N . THR A 1 133 ? -10.047 -4.227 0.041 1 83.5 133 THR A N 1
ATOM 1084 C CA . THR A 1 133 ? -9.156 -4.539 -1.076 1 83.5 133 THR A CA 1
ATOM 1085 C C . THR A 1 133 ? -8.555 -5.93 -0.912 1 83.5 133 THR A C 1
ATOM 1087 O O . THR A 1 133 ? -9.062 -6.906 -1.462 1 83.5 133 THR A O 1
ATOM 1090 N N . ASN A 1 134 ? -7.73 -6.094 0.135 1 80.5 134 ASN A N 1
ATOM 1091 C CA . ASN A 1 134 ? -6.961 -7.324 0.31 1 80.5 134 ASN A CA 1
ATOM 1092 C C . ASN A 1 134 ? -7.824 -8.453 0.865 1 80.5 134 ASN A C 1
ATOM 1094 O O . ASN A 1 134 ? -7.809 -9.57 0.34 1 80.5 134 ASN A O 1
ATOM 1098 N N . ASP A 1 135 ? -8.508 -8.172 1.807 1 86.81 135 ASP A N 1
ATOM 1099 C CA . ASP A 1 135 ? -9.258 -9.219 2.492 1 86.81 135 ASP A CA 1
ATOM 1100 C C . ASP A 1 135 ? -10.391 -9.742 1.618 1 86.81 135 ASP A C 1
ATOM 1102 O O . ASP A 1 135 ? -10.641 -10.953 1.566 1 86.81 135 ASP A O 1
ATOM 1106 N N . VAL A 1 136 ? -11 -8.859 0.919 1 86.19 136 VAL A N 1
ATOM 1107 C CA . VAL A 1 136 ? -12.086 -9.266 0.035 1 86.19 136 VAL A CA 1
ATOM 1108 C C . VAL A 1 136 ? -11.523 -10.078 -1.132 1 86.19 136 VAL A C 1
ATOM 1110 O O . VAL A 1 136 ? -12.156 -11.023 -1.602 1 86.19 136 VAL A O 1
ATOM 1113 N N . ASP A 1 137 ? -10.359 -9.805 -1.511 1 83.44 137 ASP A N 1
ATOM 1114 C CA . ASP A 1 137 ? -9.734 -10.547 -2.609 1 83.44 137 ASP A CA 1
ATOM 1115 C C . ASP A 1 137 ? -9.383 -11.969 -2.186 1 83.44 137 ASP A C 1
ATOM 1117 O O . ASP A 1 137 ? -9.508 -12.906 -2.977 1 83.44 137 ASP A O 1
ATOM 1121 N N . THR A 1 138 ? -8.898 -12.062 -1.008 1 84 138 THR A N 1
ATOM 1122 C CA . THR A 1 138 ? -8.602 -13.406 -0.519 1 84 138 THR A CA 1
ATOM 1123 C C . THR A 1 138 ? -9.867 -14.242 -0.434 1 84 138 THR A C 1
ATOM 1125 O O . THR A 1 138 ? -9.844 -15.453 -0.68 1 84 138 THR A O 1
ATOM 1128 N N . LEU A 1 139 ? -10.938 -13.57 -0.185 1 87.31 139 LEU A N 1
ATOM 1129 C CA . LEU A 1 139 ? -12.219 -14.266 -0.146 1 87.31 139 LEU A CA 1
ATOM 1130 C C . LEU A 1 139 ? -12.648 -14.688 -1.546 1 87.31 139 LEU A C 1
ATOM 1132 O O . LEU A 1 139 ? -13.219 -15.766 -1.724 1 87.31 139 LEU A O 1
ATOM 1136 N N . ARG A 1 140 ? -12.398 -13.812 -2.412 1 85.31 140 ARG A N 1
ATOM 1137 C CA . ARG A 1 140 ? -12.703 -14.133 -3.803 1 85.31 140 ARG A CA 1
ATOM 1138 C C . ARG A 1 140 ? -11.938 -15.375 -4.258 1 85.31 140 ARG A C 1
ATOM 1140 O O . ARG A 1 140 ? -12.492 -16.25 -4.914 1 85.31 140 ARG A O 1
ATOM 1147 N N . GLN A 1 141 ? -10.695 -15.484 -3.928 1 84.88 141 GLN A N 1
ATOM 1148 C CA . GLN A 1 141 ? -9.867 -16.625 -4.293 1 84.88 141 GLN A CA 1
ATOM 1149 C C . GLN A 1 141 ? -10.367 -17.906 -3.625 1 84.88 141 GLN A C 1
ATOM 1151 O O . GLN A 1 141 ? -10.328 -18.969 -4.227 1 84.88 141 GLN A O 1
ATOM 1156 N N . LEU A 1 142 ? -10.797 -17.766 -2.416 1 87.19 142 LEU A N 1
ATOM 1157 C CA . LEU A 1 142 ? -11.328 -18.906 -1.681 1 87.19 142 LEU A CA 1
ATOM 1158 C C . LEU A 1 142 ? -12.578 -19.453 -2.363 1 87.19 142 LEU A C 1
ATOM 1160 O O . LEU A 1 142 ? -12.656 -20.656 -2.648 1 87.19 142 LEU A O 1
ATOM 1164 N N . ILE A 1 143 ? -13.461 -18.562 -2.742 1 87.06 143 ILE A N 1
ATOM 1165 C CA . ILE A 1 143 ? -14.758 -18.969 -3.277 1 87.06 143 ILE A CA 1
ATOM 1166 C C . ILE A 1 143 ? -14.602 -19.406 -4.734 1 87.06 143 ILE A C 1
ATOM 1168 O O . ILE A 1 143 ? -15.148 -20.422 -5.145 1 87.06 143 ILE A O 1
ATOM 1172 N N . GLY A 1 144 ? -13.797 -18.672 -5.387 1 80.88 144 GLY A N 1
ATOM 1173 C CA . GLY A 1 144 ? -13.688 -18.906 -6.816 1 80.88 144 GLY A CA 1
ATOM 1174 C C . GLY A 1 144 ? -12.766 -20.062 -7.16 1 80.88 144 GLY A C 1
ATOM 1175 O O . GLY A 1 144 ? -12.969 -20.75 -8.164 1 80.88 144 GLY A O 1
ATOM 1176 N N . GLN A 1 145 ? -11.734 -20.281 -6.297 1 82.88 145 GLN A N 1
ATOM 1177 C CA . GLN A 1 145 ? -10.719 -21.266 -6.703 1 82.88 145 GLN A CA 1
ATOM 1178 C C . GLN A 1 145 ? -10.555 -22.344 -5.648 1 82.88 145 GLN A C 1
ATOM 1180 O O . GLN A 1 145 ? -10.625 -23.547 -5.961 1 82.88 145 GLN A O 1
ATOM 1185 N N . SER A 1 146 ? -10.406 -22.016 -4.426 1 86.38 146 SER A N 1
ATOM 1186 C CA . SER A 1 146 ? -10.031 -22.984 -3.396 1 86.38 146 SER A CA 1
ATOM 1187 C C . SER A 1 146 ? -11.164 -23.953 -3.1 1 86.38 146 SER A C 1
ATOM 1189 O O . SER A 1 146 ? -10.953 -25.172 -3.047 1 86.38 146 SER A O 1
ATOM 1191 N N . ILE A 1 147 ? -12.344 -23.5 -3 1 85.81 147 ILE A N 1
ATOM 1192 C CA . ILE A 1 147 ? -13.477 -24.344 -2.625 1 85.81 147 ILE A CA 1
ATOM 1193 C C . ILE A 1 147 ? -13.766 -25.344 -3.738 1 85.81 147 ILE A C 1
ATOM 1195 O O . ILE A 1 147 ? -13.797 -26.547 -3.496 1 85.81 147 ILE A O 1
ATOM 1199 N N . PRO A 1 148 ? -13.883 -24.828 -4.949 1 83.81 148 PRO A N 1
ATOM 1200 C CA . PRO A 1 148 ? -14.117 -25.8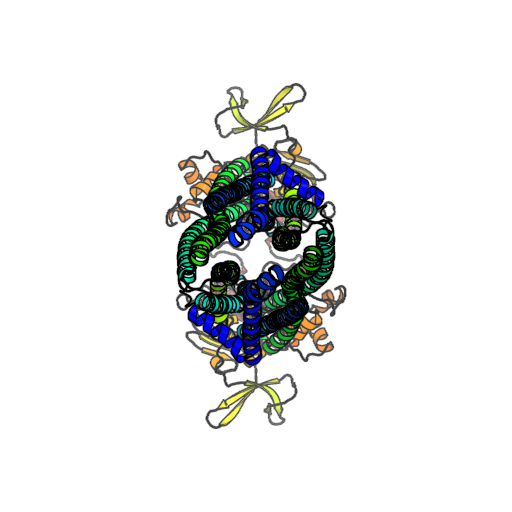12 -6.008 1 83.81 148 PRO A CA 1
ATOM 1201 C C . PRO A 1 148 ? -12.969 -26.812 -6.156 1 83.81 148 PRO A C 1
ATOM 1203 O O . PRO A 1 148 ? -13.203 -27.984 -6.434 1 83.81 148 PRO A O 1
ATOM 1206 N N . GLN A 1 149 ? -11.773 -26.359 -5.961 1 86.06 149 GLN A N 1
ATOM 1207 C CA . GLN A 1 149 ? -10.617 -27.234 -6.105 1 86.06 149 GLN A CA 1
ATOM 1208 C C . GLN A 1 149 ? -10.594 -28.297 -5.008 1 86.06 149 GLN A C 1
ATOM 1210 O O . GLN A 1 149 ? -10.242 -29.453 -5.262 1 86.06 149 GLN A O 1
ATOM 1215 N N . VAL A 1 150 ? -10.961 -27.953 -3.85 1 87.25 150 VAL A N 1
ATOM 1216 C CA . VAL A 1 150 ? -10.992 -28.906 -2.738 1 87.25 150 VAL A CA 1
ATOM 1217 C C . VAL A 1 150 ? -12.086 -29.938 -2.969 1 87.25 150 VAL A C 1
ATOM 1219 O O . VAL A 1 150 ? -11.883 -31.125 -2.732 1 87.25 150 VAL A O 1
ATOM 1222 N N . ILE A 1 151 ? -13.195 -29.516 -3.492 1 88 151 ILE A N 1
ATOM 1223 C CA . ILE A 1 151 ? -14.297 -30.422 -3.777 1 88 151 ILE A CA 1
ATOM 1224 C C . ILE A 1 151 ? -13.906 -31.375 -4.906 1 88 151 ILE A C 1
ATOM 1226 O O . ILE A 1 151 ? -14.086 -32.594 -4.793 1 88 151 ILE A O 1
ATOM 1230 N N . ASN A 1 152 ? -13.336 -30.766 -5.895 1 87.19 152 ASN A N 1
ATOM 1231 C CA . ASN A 1 152 ? -12.906 -31.562 -7.035 1 87.19 152 ASN A CA 1
ATOM 1232 C C . ASN A 1 152 ? -11.852 -32.594 -6.625 1 87.19 152 ASN A C 1
ATOM 1234 O O . ASN A 1 152 ? -11.945 -33.75 -7.004 1 87.19 152 ASN A O 1
ATOM 1238 N N . SER A 1 153 ? -10.875 -32.156 -5.871 1 87.25 153 SER A N 1
ATOM 1239 C CA . SER A 1 153 ? -9.805 -33.031 -5.438 1 87.25 153 SER A CA 1
ATOM 1240 C C . SER A 1 153 ? -10.328 -34.125 -4.496 1 87.25 153 SER A C 1
ATOM 1242 O O . SER A 1 153 ? -9.906 -35.281 -4.562 1 87.25 153 SER A O 1
ATOM 1244 N N . SER A 1 154 ? -11.266 -33.844 -3.654 1 89.38 154 SER A N 1
ATOM 1245 C CA . SER A 1 154 ? -11.844 -34.812 -2.73 1 89.38 154 SER A CA 1
ATOM 1246 C C . SER A 1 154 ? -12.609 -35.875 -3.48 1 89.38 154 SER A C 1
ATOM 1248 O O . SER A 1 154 ? -12.469 -37.062 -3.182 1 89.38 154 SER A O 1
ATOM 1250 N N . PHE A 1 155 ? -13.352 -35.469 -4.48 1 88.19 155 PHE A N 1
ATOM 1251 C CA . PHE A 1 155 ? -14.109 -36.438 -5.281 1 88.19 155 PHE A CA 1
ATOM 1252 C C . PHE A 1 155 ? -13.172 -37.281 -6.129 1 88.19 155 PHE A C 1
ATOM 1254 O O . PHE A 1 155 ? -13.398 -38.469 -6.305 1 88.19 155 PHE A O 1
ATOM 1261 N N . SER A 1 156 ? -12.141 -36.625 -6.613 1 87.31 156 SER A N 1
ATOM 1262 C CA . SER A 1 156 ? -11.156 -37.344 -7.41 1 87.31 156 SER A CA 1
ATOM 1263 C C . SER A 1 156 ? -10.453 -38.406 -6.574 1 87.31 156 SER A C 1
ATOM 1265 O O . SER A 1 156 ? -10.258 -39.531 -7.035 1 87.31 156 SER A O 1
ATOM 1267 N N . ILE A 1 157 ? -10.117 -38 -5.355 1 88.81 157 ILE A N 1
ATOM 1268 C CA . ILE A 1 157 ? -9.453 -38.938 -4.457 1 88.81 157 ILE A CA 1
ATOM 1269 C C . ILE A 1 157 ? -10.391 -40.125 -4.137 1 88.81 157 ILE A C 1
ATOM 1271 O O . ILE A 1 157 ? -9.992 -41.281 -4.211 1 88.81 157 ILE A O 1
ATOM 1275 N N . LEU A 1 158 ? -11.625 -39.844 -3.885 1 89.25 158 LEU A N 1
ATOM 1276 C CA . LEU A 1 158 ? -12.594 -40.844 -3.502 1 89.25 158 LEU A CA 1
ATOM 1277 C C . LEU A 1 158 ? -12.883 -41.781 -4.664 1 89.25 158 LEU A C 1
ATOM 1279 O O . LEU A 1 158 ? -12.891 -43 -4.492 1 89.25 158 LEU A O 1
ATOM 1283 N N . THR A 1 159 ? -13.133 -41.188 -5.809 1 87.25 159 THR A N 1
ATOM 1284 C CA . THR A 1 159 ? -13.461 -42 -6.977 1 87.25 159 THR A CA 1
ATOM 1285 C C . THR A 1 159 ? -12.258 -42.844 -7.406 1 87.25 159 THR A C 1
ATOM 1287 O O . THR A 1 159 ? -12.406 -44.031 -7.73 1 87.25 159 THR A O 1
ATOM 1290 N N . THR A 1 160 ? -11.055 -42.25 -7.418 1 88.31 160 THR A N 1
ATOM 1291 C CA . THR A 1 160 ? -9.859 -42.969 -7.805 1 88.31 160 THR A CA 1
ATOM 1292 C C . THR A 1 160 ? -9.539 -44.062 -6.789 1 88.31 160 THR A C 1
ATOM 1294 O O . THR A 1 160 ? -9.141 -45.188 -7.164 1 88.31 160 THR A O 1
ATOM 1297 N N . PHE A 1 161 ? -9.711 -43.812 -5.641 1 90.12 161 PHE A N 1
ATOM 1298 C CA . PHE A 1 161 ? -9.469 -44.812 -4.582 1 90.12 161 PHE A CA 1
ATOM 1299 C C . PHE A 1 161 ? -10.406 -46 -4.723 1 90.12 161 PHE A C 1
ATOM 1301 O O . PHE A 1 161 ? -9.977 -47.156 -4.633 1 90.12 161 PHE A O 1
ATOM 1308 N N . THR A 1 162 ? -11.703 -45.75 -4.887 1 89.31 162 THR A N 1
ATOM 1309 C CA . THR A 1 162 ? -12.688 -46.812 -5.035 1 89.31 162 THR A CA 1
ATOM 1310 C C . THR A 1 162 ? -12.367 -47.688 -6.246 1 89.31 162 THR A C 1
ATOM 1312 O O . THR A 1 162 ? -12.453 -48.906 -6.172 1 89.31 162 THR A O 1
ATOM 1315 N N . ALA A 1 163 ? -11.93 -47 -7.281 1 88.12 163 ALA A N 1
ATOM 1316 C CA . ALA A 1 163 ? -11.578 -47.75 -8.492 1 88.12 163 ALA A CA 1
ATOM 1317 C C . ALA A 1 163 ? -10.336 -48.625 -8.266 1 88.12 163 ALA A C 1
ATOM 1319 O O . ALA A 1 163 ? -10.266 -49.75 -8.758 1 88.12 163 ALA A O 1
ATOM 1320 N N . MET A 1 164 ? -9.406 -48.062 -7.52 1 89.19 164 MET A N 1
ATOM 1321 C CA . MET A 1 164 ? -8.172 -48.812 -7.25 1 89.19 164 MET A CA 1
ATOM 1322 C C . MET A 1 164 ? -8.445 -50.031 -6.383 1 89.19 164 MET A C 1
ATOM 1324 O O . MET A 1 164 ? -7.879 -51.094 -6.617 1 89.19 164 MET A O 1
ATOM 1328 N N . VAL A 1 165 ? -9.367 -49.938 -5.512 1 89.75 165 VAL A N 1
ATOM 1329 C CA . VAL A 1 165 ? -9.727 -51.062 -4.629 1 89.75 165 VAL A CA 1
ATOM 1330 C C . VAL A 1 165 ? -10.438 -52.156 -5.426 1 89.75 165 VAL A C 1
ATOM 1332 O O . VAL A 1 165 ? -10.203 -53.344 -5.211 1 89.75 165 VAL A O 1
ATOM 1335 N N . ILE A 1 166 ? -11.281 -51.781 -6.387 1 86.81 166 ILE A N 1
ATOM 1336 C CA . ILE A 1 166 ? -12.039 -52.719 -7.199 1 86.81 166 ILE A CA 1
ATOM 1337 C C . ILE A 1 166 ? -11.086 -53.469 -8.133 1 86.81 166 ILE A C 1
ATOM 1339 O O . ILE A 1 166 ? -11.273 -54.656 -8.391 1 86.81 166 ILE A O 1
ATOM 1343 N N . LEU A 1 167 ? -10.078 -52.75 -8.562 1 84.75 167 LEU A N 1
ATOM 1344 C CA . LEU A 1 167 ? -9.148 -53.375 -9.492 1 84.75 167 LEU A CA 1
ATOM 1345 C C . LEU A 1 167 ? -8.242 -54.375 -8.758 1 84.75 167 LEU A C 1
ATOM 1347 O O . LEU A 1 167 ? -8.109 -55.531 -9.188 1 84.75 167 LEU A O 1
ATOM 1351 N N . ASN A 1 168 ? -7.559 -53.875 -7.641 1 88.44 168 ASN A N 1
ATOM 1352 C CA . ASN A 1 168 ? -6.648 -54.75 -6.898 1 88.44 168 ASN A CA 1
ATOM 1353 C C . ASN A 1 168 ? -6.371 -54.188 -5.5 1 88.44 168 ASN A C 1
ATOM 1355 O O . ASN A 1 168 ? -5.785 -53.125 -5.355 1 88.44 168 ASN A O 1
ATOM 1359 N N . VAL A 1 169 ? -6.609 -54.906 -4.512 1 88.44 169 VAL A N 1
ATOM 1360 C CA . VAL A 1 169 ? -6.527 -54.469 -3.121 1 88.44 169 VAL A CA 1
ATOM 1361 C C . VAL A 1 169 ? -5.062 -54.406 -2.689 1 88.44 169 VAL A C 1
ATOM 1363 O O . VAL A 1 169 ? -4.633 -53.438 -2.09 1 88.44 169 VAL A O 1
ATOM 1366 N N . PRO A 1 170 ? -4.238 -55.406 -3.051 1 88 170 PRO A N 1
ATOM 1367 C CA . PRO A 1 170 ? -2.844 -55.344 -2.607 1 88 170 PRO A CA 1
ATOM 1368 C C . PRO A 1 170 ? -2.1 -54.125 -3.191 1 88 170 PRO A C 1
ATOM 1370 O O . PRO A 1 170 ? -1.32 -53.5 -2.488 1 88 170 PRO A O 1
ATOM 1373 N N . LEU A 1 171 ? -2.352 -53.875 -4.41 1 89.25 171 LEU A N 1
ATOM 1374 C CA . LEU A 1 171 ? -1.699 -52.719 -5.031 1 89.25 171 LEU A CA 1
ATOM 1375 C C . LEU A 1 171 ? -2.209 -51.406 -4.43 1 89.25 171 LEU A C 1
ATOM 1377 O O . LEU A 1 171 ? -1.461 -50.438 -4.332 1 89.25 171 LEU A O 1
ATOM 1381 N N . THR A 1 172 ? -3.42 -51.406 -4.059 1 91.31 172 THR A N 1
ATOM 1382 C CA . THR A 1 172 ? -3.996 -50.219 -3.422 1 91.31 172 THR A CA 1
ATOM 1383 C C . THR A 1 172 ? -3.322 -49.938 -2.08 1 91.31 172 THR A C 1
ATOM 1385 O O . THR A 1 172 ? -3.094 -48.781 -1.72 1 91.31 172 THR A O 1
ATOM 1388 N N . LEU A 1 173 ? -3.01 -50.969 -1.416 1 91.88 173 LEU A N 1
ATOM 1389 C CA . LEU A 1 173 ? -2.344 -50.812 -0.127 1 91.88 173 LEU A CA 1
ATOM 1390 C C . LEU A 1 173 ? -0.953 -50.219 -0.301 1 91.88 173 LEU A C 1
ATOM 1392 O O . LEU A 1 173 ? -0.508 -49.406 0.528 1 91.88 173 LEU A O 1
ATOM 1396 N N . VAL A 1 174 ? -0.351 -50.562 -1.354 1 89.62 174 VAL A N 1
ATOM 1397 C CA . VAL A 1 174 ? 0.966 -50 -1.643 1 89.62 174 VAL A CA 1
ATOM 1398 C C . VAL A 1 174 ? 0.836 -48.531 -1.969 1 89.62 174 VAL A C 1
ATOM 1400 O O . VAL A 1 174 ? 1.634 -47.688 -1.502 1 89.62 174 VAL A O 1
ATOM 1403 N N . SER A 1 175 ? -0.172 -48.188 -2.766 1 90.38 175 SER A N 1
ATOM 1404 C CA . SER A 1 175 ? -0.396 -46.812 -3.137 1 90.38 175 SER A CA 1
ATOM 1405 C C . SER A 1 175 ? -0.762 -45.969 -1.919 1 90.38 175 SER A C 1
ATOM 1407 O O . SER A 1 175 ? -0.312 -44.812 -1.79 1 90.38 175 SER A O 1
ATOM 1409 N N . VAL A 1 176 ? -1.541 -46.5 -1.053 1 91.12 176 VAL A N 1
ATOM 1410 C CA . VAL A 1 176 ? -1.947 -45.812 0.155 1 91.12 176 VAL A CA 1
ATOM 1411 C C . VAL A 1 176 ? -0.735 -45.594 1.059 1 91.12 176 VAL A C 1
ATOM 1413 O O . VAL A 1 176 ? -0.592 -44.531 1.669 1 91.12 176 VAL A O 1
ATOM 1416 N N . PHE A 1 177 ? 0.107 -46.562 1.08 1 91.88 177 PHE A N 1
ATOM 1417 C CA . PHE A 1 177 ? 1.327 -46.438 1.868 1 91.88 177 PHE A CA 1
ATOM 1418 C C . PHE A 1 177 ? 2.205 -45.312 1.335 1 91.88 177 PHE A C 1
ATOM 1420 O O . PHE A 1 177 ? 2.734 -44.5 2.107 1 91.88 177 PHE A O 1
ATOM 1427 N N . MET A 1 178 ? 2.271 -45.188 0.122 1 89.06 178 MET A N 1
ATOM 1428 C CA . MET A 1 178 ? 3.102 -44.156 -0.489 1 89.06 178 MET A CA 1
ATOM 1429 C C . MET A 1 178 ? 2.492 -42.75 -0.281 1 89.06 178 MET A C 1
ATOM 1431 O O . MET A 1 178 ? 3.215 -41.781 -0.151 1 89.06 178 MET A O 1
ATOM 1435 N N . VAL A 1 179 ? 1.246 -42.719 -0.26 1 89.19 179 VAL A N 1
ATOM 1436 C CA . VAL A 1 179 ? 0.566 -41.438 -0.02 1 89.19 179 VAL A CA 1
ATOM 1437 C C . VAL A 1 179 ? 0.814 -41 1.416 1 89.19 179 VAL A C 1
ATOM 1439 O O . VAL A 1 179 ? 1.003 -39.812 1.672 1 89.19 179 VAL A O 1
ATOM 1442 N N . ILE A 1 180 ? 0.782 -41.938 2.322 1 90.12 180 ILE A N 1
ATOM 1443 C CA . ILE A 1 180 ? 1.065 -41.594 3.715 1 90.12 180 ILE A CA 1
ATOM 1444 C C . ILE A 1 180 ? 2.49 -41.062 3.84 1 90.12 180 ILE A C 1
ATOM 1446 O O . ILE A 1 180 ? 2.73 -40.094 4.551 1 90.12 180 ILE A O 1
ATOM 1450 N N . VAL A 1 181 ? 3.389 -41.656 3.117 1 89.62 181 VAL A N 1
ATOM 1451 C CA . VAL A 1 181 ? 4.77 -41.188 3.105 1 89.62 181 VAL A CA 1
ATOM 1452 C C . VAL A 1 181 ? 4.84 -39.812 2.5 1 89.62 181 VAL A C 1
ATOM 1454 O O . VAL A 1 181 ? 5.535 -38.938 3.021 1 89.62 181 VAL A O 1
ATOM 1457 N N . LEU A 1 182 ? 4.074 -39.625 1.471 1 87.88 182 LEU A N 1
ATOM 1458 C CA . LEU A 1 182 ? 4.035 -38.312 0.802 1 87.88 182 LEU A CA 1
ATOM 1459 C C . LEU A 1 182 ? 3.506 -37.25 1.739 1 87.88 182 LEU A C 1
ATOM 1461 O O . LEU A 1 182 ? 4.086 -36.156 1.838 1 87.88 182 LEU A O 1
ATOM 1465 N N . LEU A 1 183 ? 2.461 -37.562 2.434 1 87.19 183 LEU A N 1
ATOM 1466 C CA . LEU A 1 183 ? 1.846 -36.594 3.33 1 87.19 183 LEU A CA 1
ATOM 1467 C C . LEU A 1 183 ? 2.773 -36.25 4.496 1 87.19 183 LEU A C 1
ATOM 1469 O O . LEU A 1 183 ? 2.848 -35.094 4.93 1 87.19 183 LEU A O 1
ATOM 1473 N N . TYR A 1 184 ? 3.482 -37.219 4.902 1 88.44 184 TYR A N 1
ATOM 1474 C CA . TYR A 1 184 ? 4.41 -37.031 6.008 1 88.44 184 TYR A CA 1
ATOM 1475 C C . TYR A 1 184 ? 5.578 -36.156 5.59 1 88.44 184 TYR A C 1
ATOM 1477 O O . TYR A 1 184 ? 5.918 -35.188 6.285 1 88.44 184 TYR A O 1
ATOM 1485 N N . VAL A 1 185 ? 6.152 -36.375 4.488 1 86.25 185 VAL A N 1
ATOM 1486 C CA . VAL A 1 185 ? 7.281 -35.625 3.98 1 86.25 185 VAL A CA 1
ATOM 1487 C C . VAL A 1 185 ? 6.824 -34.188 3.637 1 86.25 185 VAL A C 1
ATOM 1489 O O . VAL A 1 185 ? 7.523 -33.219 3.934 1 86.25 185 VAL A O 1
ATOM 1492 N N . ALA A 1 186 ? 5.668 -34.125 3.074 1 83.75 186 ALA A N 1
ATOM 1493 C CA . ALA A 1 186 ? 5.121 -32.812 2.695 1 83.75 186 ALA A CA 1
ATOM 1494 C C . ALA A 1 186 ? 4.875 -31.953 3.926 1 83.75 186 ALA A C 1
ATOM 1496 O O . ALA A 1 186 ? 5.172 -30.75 3.918 1 83.75 186 ALA A O 1
ATOM 1497 N N . ARG A 1 187 ? 4.414 -32.562 4.977 1 83.94 187 ARG A N 1
ATOM 1498 C CA . ARG A 1 187 ? 4.137 -31.812 6.203 1 83.94 187 ARG A CA 1
ATOM 1499 C C . ARG A 1 187 ? 5.426 -31.328 6.852 1 83.94 187 ARG A C 1
ATOM 1501 O O . ARG A 1 187 ? 5.484 -30.203 7.367 1 83.94 187 ARG A O 1
ATOM 1508 N N . LYS A 1 188 ? 6.398 -32.125 6.844 1 86.56 188 LYS A N 1
ATOM 1509 C CA . LYS A 1 188 ? 7.68 -31.75 7.441 1 86.56 188 LYS A CA 1
ATOM 1510 C C . LYS A 1 188 ? 8.352 -30.625 6.66 1 86.56 188 LYS A C 1
ATOM 1512 O O . LYS A 1 188 ? 8.859 -29.672 7.25 1 86.56 188 LYS A O 1
ATOM 1517 N N . ILE A 1 189 ? 8.297 -30.703 5.41 1 85.31 189 ILE A N 1
ATOM 1518 C CA . ILE A 1 189 ? 8.914 -29.688 4.555 1 85.31 189 ILE A CA 1
ATOM 1519 C C . ILE A 1 189 ? 8.109 -28.391 4.641 1 85.31 189 ILE A C 1
ATOM 1521 O O . ILE A 1 189 ? 8.688 -27.297 4.711 1 85.31 189 ILE A O 1
ATOM 1525 N N . ALA A 1 190 ? 6.84 -28.594 4.68 1 80.56 190 ALA A N 1
ATOM 1526 C CA . ALA A 1 190 ? 5.977 -27.422 4.77 1 80.56 190 ALA A CA 1
ATOM 1527 C C . ALA A 1 190 ? 6.184 -26.688 6.094 1 80.56 190 ALA A C 1
ATOM 1529 O O . ALA A 1 190 ? 6.141 -25.453 6.145 1 80.56 190 ALA A O 1
ATOM 1530 N N . GLY A 1 191 ? 6.391 -27.422 7.199 1 82.44 191 GLY A N 1
ATOM 1531 C CA . GLY A 1 191 ? 6.652 -26.828 8.5 1 82.44 191 GLY A CA 1
ATOM 1532 C C . GLY A 1 191 ? 7.941 -26.031 8.539 1 82.44 191 GLY A C 1
ATOM 1533 O O . GLY A 1 191 ? 7.973 -24.922 9.055 1 82.44 191 GLY A O 1
ATOM 1534 N N . GLN A 1 192 ? 8.922 -26.578 7.891 1 85.81 192 GLN A N 1
ATOM 1535 C CA . GLN A 1 192 ? 10.203 -25.891 7.824 1 85.81 192 GLN A CA 1
ATOM 1536 C C . GLN A 1 192 ? 10.117 -24.672 6.902 1 85.81 192 GLN A C 1
ATOM 1538 O O . GLN A 1 192 ? 10.688 -23.625 7.195 1 85.81 192 GLN A O 1
ATOM 1543 N N . SER A 1 193 ? 9.438 -24.844 5.848 1 84.81 193 SER A N 1
ATOM 1544 C CA . SER A 1 193 ? 9.25 -23.75 4.906 1 84.81 193 SER A CA 1
ATOM 1545 C C . SER A 1 193 ? 8.531 -22.578 5.57 1 84.81 193 SER A C 1
ATOM 1547 O O . SER A 1 193 ? 8.906 -21.422 5.371 1 84.81 193 SER A O 1
ATOM 1549 N N . SER A 1 194 ? 7.602 -22.891 6.387 1 84 194 SER A N 1
ATOM 1550 C CA . SER A 1 194 ? 6.828 -21.844 7.051 1 84 194 SER A CA 1
ATOM 1551 C C . SER A 1 194 ? 7.691 -21.062 8.031 1 84 194 SER A C 1
ATOM 1553 O O . SER A 1 194 ? 7.555 -19.844 8.148 1 84 194 SER A O 1
ATOM 1555 N N . LYS A 1 195 ? 8.547 -21.703 8.711 1 86.81 195 LYS A N 1
ATOM 1556 C CA . LYS A 1 195 ? 9.445 -21.062 9.656 1 86.81 195 LYS A CA 1
ATOM 1557 C C . LYS A 1 195 ? 10.422 -20.125 8.938 1 86.81 195 LYS A C 1
ATOM 1559 O O . LYS A 1 195 ? 10.594 -18.969 9.344 1 86.81 195 LYS A O 1
ATOM 1564 N N . TYR A 1 196 ? 11.008 -20.594 7.887 1 87.62 196 TYR A N 1
ATOM 1565 C CA . TYR A 1 196 ? 11.984 -19.797 7.164 1 87.62 196 TYR A CA 1
ATOM 1566 C C . TYR A 1 196 ? 11.32 -18.625 6.434 1 87.62 196 TYR A C 1
ATOM 1568 O O . TYR A 1 196 ? 11.922 -17.578 6.262 1 87.62 196 TYR A O 1
ATOM 1576 N N . PHE A 1 197 ? 10.117 -18.828 6.082 1 84.75 197 PHE A N 1
ATOM 1577 C CA . PHE A 1 197 ? 9.391 -17.75 5.426 1 84.75 197 PHE A CA 1
ATOM 1578 C C . PHE A 1 197 ? 9.055 -16.641 6.418 1 84.75 197 PHE A C 1
ATOM 1580 O O . PHE A 1 197 ? 9.031 -15.469 6.062 1 84.75 197 PHE A O 1
ATOM 1587 N N . ARG A 1 198 ? 8.805 -17.078 7.617 1 85.75 198 ARG A N 1
ATOM 1588 C CA . ARG A 1 198 ? 8.586 -16.078 8.656 1 85.75 198 ARG A CA 1
ATOM 1589 C C . ARG A 1 198 ? 9.844 -15.242 8.891 1 85.75 198 ARG A C 1
ATOM 1591 O O . ARG A 1 198 ? 9.758 -14.023 9.039 1 85.75 198 ARG A O 1
ATOM 1598 N N . ASP A 1 199 ? 10.898 -15.898 8.836 1 90.38 199 ASP A N 1
ATOM 1599 C CA . ASP A 1 199 ? 12.172 -15.195 8.992 1 90.38 199 ASP A CA 1
ATOM 1600 C C . ASP A 1 199 ? 12.43 -14.258 7.82 1 90.38 199 ASP A C 1
ATOM 1602 O O . ASP A 1 199 ? 12.914 -13.141 8.008 1 90.38 199 ASP A O 1
ATOM 1606 N N . GLN A 1 200 ? 12.156 -14.727 6.688 1 89.88 200 GLN A N 1
ATOM 1607 C CA . GLN A 1 200 ? 12.328 -13.906 5.492 1 89.88 200 GLN A CA 1
ATOM 1608 C C . GLN A 1 200 ? 11.438 -12.672 5.547 1 89.88 200 GLN A C 1
ATOM 1610 O O . GLN A 1 200 ? 11.875 -11.57 5.207 1 89.88 200 GLN A O 1
ATOM 1615 N N . GLN A 1 201 ? 10.242 -12.875 6.031 1 86.06 201 GLN A N 1
ATOM 1616 C CA . GLN A 1 201 ? 9.305 -11.758 6.109 1 86.06 201 GLN A CA 1
ATOM 1617 C C . GLN A 1 201 ? 9.781 -10.711 7.113 1 86.06 201 GLN A C 1
ATOM 1619 O O . GLN A 1 201 ? 9.664 -9.516 6.867 1 86.06 201 GLN A O 1
ATOM 1624 N N . ASN A 1 202 ? 10.305 -11.141 8.195 1 89.31 202 ASN A N 1
ATOM 1625 C CA . ASN A 1 202 ? 10.867 -10.227 9.18 1 89.31 202 ASN A CA 1
ATOM 1626 C C . ASN A 1 202 ? 12.039 -9.438 8.609 1 89.31 202 ASN A C 1
ATOM 1628 O O . ASN A 1 202 ? 12.148 -8.227 8.844 1 89.31 202 ASN A O 1
ATOM 1632 N N . ASP A 1 203 ? 12.852 -10.148 7.895 1 91.88 203 ASP A N 1
ATOM 1633 C CA . ASP A 1 203 ? 14.023 -9.5 7.316 1 91.88 203 ASP A CA 1
ATOM 1634 C C . ASP A 1 203 ? 13.617 -8.531 6.203 1 91.88 203 ASP A C 1
ATOM 1636 O O . ASP A 1 203 ? 14.25 -7.488 6.02 1 91.88 203 ASP A O 1
ATOM 1640 N N . ILE A 1 204 ? 12.633 -8.828 5.5 1 90.06 204 ILE A N 1
ATOM 1641 C CA . ILE A 1 204 ? 12.094 -7.922 4.492 1 90.06 204 ILE A CA 1
ATOM 1642 C C . ILE A 1 204 ? 11.586 -6.648 5.16 1 90.06 204 ILE A C 1
ATOM 1644 O O . ILE A 1 204 ? 11.852 -5.543 4.688 1 90.06 204 ILE A O 1
ATOM 1648 N N . GLY A 1 205 ? 10.922 -6.879 6.258 1 86.56 205 GLY A N 1
ATOM 1649 C CA . GLY A 1 205 ? 10.438 -5.734 7.016 1 86.56 205 GLY A CA 1
ATOM 1650 C C . GLY A 1 205 ? 11.555 -4.812 7.484 1 86.56 205 GLY A C 1
ATOM 1651 O O . GLY A 1 205 ? 11.438 -3.592 7.375 1 86.56 205 GLY A O 1
ATOM 1652 N N . LYS A 1 206 ? 12.586 -5.391 7.93 1 90.81 206 LYS A N 1
ATOM 1653 C CA . LYS A 1 206 ? 13.727 -4.617 8.398 1 90.81 206 LYS A CA 1
ATOM 1654 C C . LYS A 1 206 ? 14.375 -3.846 7.254 1 90.81 206 LYS A C 1
ATOM 1656 O O . LYS A 1 206 ? 14.727 -2.672 7.406 1 90.81 206 LYS A O 1
ATOM 1661 N N . VAL A 1 207 ? 14.562 -4.516 6.176 1 92.19 207 VAL A N 1
ATOM 1662 C CA . VAL A 1 207 ? 15.195 -3.895 5.02 1 92.19 207 VAL A CA 1
ATOM 1663 C C . VAL A 1 207 ? 14.32 -2.754 4.5 1 92.19 207 VAL A C 1
ATOM 1665 O O . VAL A 1 207 ? 14.82 -1.658 4.23 1 92.19 207 VAL A O 1
ATOM 1668 N N . ASN A 1 208 ? 13.07 -3 4.406 1 88.62 208 ASN A N 1
ATOM 1669 C CA . ASN A 1 208 ? 12.148 -1.969 3.936 1 88.62 208 ASN A CA 1
ATOM 1670 C C . ASN A 1 208 ? 12.086 -0.79 4.902 1 88.62 208 ASN A C 1
ATOM 1672 O O . ASN A 1 208 ? 12.047 0.366 4.477 1 88.62 208 ASN A O 1
ATOM 1676 N N . GLY A 1 209 ? 12.055 -1.145 6.16 1 87.12 209 GLY A N 1
ATOM 1677 C CA . GLY A 1 209 ? 12.086 -0.088 7.16 1 87.12 209 GLY A CA 1
ATOM 1678 C C . GLY A 1 209 ? 13.328 0.778 7.074 1 87.12 209 GLY A C 1
ATOM 1679 O O . GLY A 1 209 ? 13.242 2.004 7.191 1 87.12 209 GLY A O 1
ATOM 1680 N N . PHE A 1 210 ? 14.43 0.188 6.883 1 91.56 210 PHE A N 1
ATOM 1681 C CA . PHE A 1 210 ? 15.703 0.894 6.773 1 91.56 210 PHE A CA 1
ATOM 1682 C C . PHE A 1 210 ? 15.719 1.798 5.547 1 91.56 210 PHE A C 1
ATOM 1684 O O . PHE A 1 210 ? 16.156 2.947 5.621 1 91.56 210 PHE A O 1
ATOM 1691 N N . ILE A 1 211 ? 15.258 1.293 4.445 1 91.38 211 ILE A N 1
ATOM 1692 C CA . ILE A 1 211 ? 15.227 2.066 3.209 1 91.38 211 ILE A CA 1
ATOM 1693 C C . ILE A 1 211 ? 14.312 3.277 3.377 1 91.38 211 ILE A C 1
ATOM 1695 O O . ILE A 1 211 ? 14.648 4.383 2.945 1 91.38 211 ILE A O 1
ATOM 1699 N N . GLU A 1 212 ? 13.234 3.068 3.947 1 88.62 212 GLU A N 1
ATOM 1700 C CA . GLU A 1 212 ? 12.281 4.148 4.184 1 88.62 212 GLU A CA 1
ATOM 1701 C C . GLU A 1 212 ? 12.891 5.234 5.066 1 88.62 212 GLU A C 1
ATOM 1703 O O . GLU A 1 212 ? 12.75 6.426 4.781 1 88.62 212 GLU A O 1
ATOM 1708 N N . GLU A 1 213 ? 13.539 4.836 6.051 1 88.19 213 GLU A N 1
ATOM 1709 C CA . GLU A 1 213 ? 14.195 5.773 6.953 1 88.19 213 GLU A CA 1
ATOM 1710 C C . GLU A 1 213 ? 15.281 6.57 6.227 1 88.19 213 GLU A C 1
ATOM 1712 O O . GLU A 1 213 ? 15.422 7.773 6.441 1 88.19 213 GLU A O 1
ATOM 1717 N N . MET A 1 214 ? 16.047 5.859 5.508 1 91.06 214 MET A N 1
ATOM 1718 C CA . MET A 1 214 ? 17.125 6.52 4.785 1 91.06 214 MET A CA 1
ATOM 1719 C C . MET A 1 214 ? 16.578 7.496 3.75 1 91.06 214 MET A C 1
ATOM 1721 O O . MET A 1 214 ? 17.172 8.539 3.496 1 91.06 214 MET A O 1
ATOM 1725 N N . MET A 1 215 ? 15.453 7.18 3.244 1 88.38 215 MET A N 1
ATOM 1726 C CA . MET A 1 215 ? 14.828 8.062 2.262 1 88.38 215 MET A CA 1
ATOM 1727 C C . MET A 1 215 ? 14.25 9.305 2.932 1 88.38 215 MET A C 1
ATOM 1729 O O . MET A 1 215 ? 14.398 10.414 2.422 1 88.38 215 MET A O 1
ATOM 1733 N N . GLU A 1 216 ? 13.672 9.109 4.012 1 86 216 GLU A N 1
ATOM 1734 C CA . GLU A 1 216 ? 13.086 10.227 4.75 1 86 216 GLU A CA 1
ATOM 1735 C C . GLU A 1 216 ? 14.172 11.141 5.316 1 86 216 GLU A C 1
ATOM 1737 O O . GLU A 1 216 ? 13.977 12.352 5.41 1 86 216 GLU A O 1
ATOM 1742 N N . GLY A 1 217 ? 15.258 10.562 5.688 1 87.94 217 GLY A N 1
ATOM 1743 C CA . GLY A 1 217 ? 16.344 11.305 6.285 1 87.94 217 GLY A CA 1
ATOM 1744 C C . GLY A 1 217 ? 17.469 11.609 5.309 1 87.94 217 GLY A C 1
ATOM 1745 O O . GLY A 1 217 ? 18.609 11.812 5.715 1 87.94 217 GLY A O 1
ATOM 1746 N N . GLN A 1 218 ? 17.141 11.656 4.066 1 88.44 218 GLN A N 1
ATOM 1747 C CA . GLN A 1 218 ? 18.188 11.789 3.051 1 88.44 218 GLN A CA 1
ATOM 1748 C C . GLN A 1 218 ? 18.953 13.102 3.221 1 88.44 218 GLN A C 1
ATOM 1750 O O . GLN A 1 218 ? 20.156 13.156 3 1 88.44 218 GLN A O 1
ATOM 1755 N N . LYS A 1 219 ? 18.297 14.25 3.559 1 87.44 219 LYS A N 1
ATOM 1756 C CA . LYS A 1 219 ? 18.953 15.539 3.76 1 87.44 219 LYS A CA 1
ATOM 1757 C C . LYS A 1 219 ? 19.953 15.469 4.91 1 87.44 219 LYS A C 1
ATOM 1759 O O . LYS A 1 219 ? 21.062 16 4.809 1 87.44 219 LYS A O 1
ATOM 1764 N N . VAL A 1 220 ? 19.562 14.781 5.945 1 87.69 220 VAL A N 1
ATOM 1765 C CA . VAL A 1 220 ? 20.438 14.641 7.109 1 87.69 220 VAL A CA 1
ATOM 1766 C C . VAL A 1 220 ? 21.656 13.805 6.742 1 87.69 220 VAL A C 1
ATOM 1768 O O . VAL A 1 220 ? 22.781 14.133 7.141 1 87.69 220 VAL A O 1
ATOM 1771 N N . ILE A 1 221 ? 21.484 12.789 5.984 1 90.19 221 ILE A N 1
ATOM 1772 C CA . ILE A 1 221 ? 22.578 11.898 5.586 1 90.19 221 ILE A CA 1
ATOM 1773 C C . ILE A 1 221 ? 23.578 12.672 4.734 1 90.19 221 ILE A C 1
ATOM 1775 O O . ILE A 1 221 ? 24.797 12.523 4.914 1 90.19 221 ILE A O 1
ATOM 1779 N N . LYS A 1 222 ? 23.094 13.516 3.895 1 88.69 222 LYS A N 1
ATOM 1780 C CA . LYS A 1 222 ? 23.953 14.273 2.998 1 88.69 222 LYS A CA 1
ATOM 1781 C C . LYS A 1 222 ? 24.703 15.367 3.754 1 88.69 222 LYS A C 1
ATOM 1783 O O . LYS A 1 222 ? 25.875 15.617 3.48 1 88.69 222 LYS A O 1
ATOM 1788 N N . VAL A 1 223 ? 23.984 15.969 4.617 1 87.06 223 VAL A N 1
ATOM 1789 C CA . VAL A 1 223 ? 24.578 17.078 5.363 1 87.06 223 VAL A CA 1
ATOM 1790 C C . VAL A 1 223 ? 25.719 16.562 6.234 1 87.06 223 VAL A C 1
ATOM 1792 O O . VAL A 1 223 ? 26.766 17.203 6.348 1 87.06 223 VAL A O 1
ATOM 1795 N N . PHE A 1 224 ? 25.578 15.367 6.777 1 88.06 224 PHE A N 1
ATOM 1796 C CA . PHE A 1 224 ? 26.594 14.844 7.691 1 88.06 224 PHE A CA 1
ATOM 1797 C C . PHE A 1 224 ? 27.516 13.859 6.973 1 88.06 224 PHE A C 1
ATOM 1799 O O . PHE A 1 224 ? 28.391 13.258 7.594 1 88.06 224 PHE A O 1
ATOM 1806 N N . ASN A 1 225 ? 27.328 13.602 5.723 1 87.38 225 ASN A N 1
ATOM 1807 C CA . ASN A 1 225 ? 28.172 12.766 4.879 1 87.38 225 ASN A CA 1
ATOM 1808 C C . ASN A 1 225 ? 28.25 11.336 5.402 1 87.38 225 ASN A C 1
ATOM 1810 O O . ASN A 1 225 ? 29.344 10.789 5.57 1 87.38 225 ASN A O 1
ATOM 1814 N N . HIS A 1 226 ? 27.141 10.789 5.738 1 89.31 226 HIS A N 1
ATOM 1815 C CA . HIS A 1 226 ? 27.125 9.43 6.281 1 89.31 226 HIS A CA 1
ATOM 1816 C C . HIS A 1 226 ? 26.578 8.438 5.258 1 89.31 226 HIS A C 1
ATOM 1818 O O . HIS A 1 226 ? 25.922 7.461 5.629 1 89.31 226 HIS A O 1
ATOM 1824 N N . GLU A 1 227 ? 26.812 8.664 4.039 1 91 227 GLU A N 1
ATOM 1825 C CA . GLU A 1 227 ? 26.359 7.77 2.979 1 91 227 GLU A CA 1
ATOM 1826 C C . GLU A 1 227 ? 27.047 6.41 3.076 1 91 227 GLU A C 1
ATOM 1828 O O . GLU A 1 227 ? 26.391 5.371 2.924 1 91 227 GLU A O 1
ATOM 1833 N N . GLU A 1 228 ? 28.344 6.395 3.41 1 91.62 228 GLU A N 1
ATOM 1834 C CA . GLU A 1 228 ? 29.094 5.145 3.424 1 91.62 228 GLU A CA 1
ATOM 1835 C C . GLU A 1 228 ? 28.656 4.246 4.574 1 91.62 228 GLU A C 1
ATOM 1837 O O . GLU A 1 228 ? 28.578 3.025 4.422 1 91.62 228 GLU A O 1
ATOM 1842 N N . ILE A 1 229 ? 28.359 4.844 5.645 1 91 229 ILE A N 1
ATOM 1843 C CA . ILE A 1 229 ? 27.906 4.051 6.777 1 91 229 ILE A CA 1
ATOM 1844 C C . ILE A 1 229 ? 26.516 3.484 6.477 1 91 229 ILE A C 1
ATOM 1846 O O . ILE A 1 229 ? 26.203 2.35 6.844 1 91 229 ILE A O 1
ATOM 1850 N N . ALA A 1 230 ? 25.703 4.285 5.922 1 92.31 230 ALA A N 1
ATOM 1851 C CA . ALA A 1 230 ? 24.375 3.832 5.527 1 92.31 230 ALA A CA 1
ATOM 1852 C C . ALA A 1 230 ? 24.469 2.66 4.555 1 92.31 230 ALA A C 1
ATOM 1854 O O . ALA A 1 230 ? 23.719 1.69 4.672 1 92.31 230 ALA A O 1
ATOM 1855 N N . LYS A 1 231 ? 25.438 2.742 3.631 1 93.62 231 LYS A N 1
ATOM 1856 C CA . LYS A 1 231 ? 25.641 1.662 2.67 1 93.62 231 LYS A CA 1
ATOM 1857 C C . LYS A 1 231 ? 26.078 0.381 3.371 1 93.62 231 LYS A C 1
ATOM 1859 O O . LYS A 1 231 ? 25.609 -0.709 3.037 1 93.62 231 LYS A O 1
ATOM 1864 N N . ALA A 1 232 ? 26.969 0.542 4.332 1 93.69 232 ALA A N 1
ATOM 1865 C CA . ALA A 1 232 ? 27.5 -0.612 5.059 1 93.69 232 ALA A CA 1
ATOM 1866 C C . ALA A 1 232 ? 26.406 -1.295 5.871 1 93.69 232 ALA A C 1
ATOM 1868 O O . ALA A 1 232 ? 26.312 -2.523 5.887 1 93.69 232 ALA A O 1
ATOM 1869 N N . ASP A 1 233 ? 25.578 -0.519 6.488 1 93.31 233 ASP A N 1
ATOM 1870 C CA . ASP A 1 233 ? 24.484 -1.063 7.277 1 93.31 233 ASP A CA 1
ATOM 1871 C C . ASP A 1 233 ? 23.469 -1.771 6.383 1 93.31 233 ASP A C 1
ATOM 1873 O O . ASP A 1 233 ? 22.938 -2.82 6.75 1 93.31 233 ASP A O 1
ATOM 1877 N N . PHE A 1 234 ? 23.266 -1.203 5.273 1 93.94 234 PHE A N 1
ATOM 1878 C CA . PHE A 1 234 ? 22.328 -1.81 4.332 1 93.94 234 PHE A CA 1
ATOM 1879 C C . PHE A 1 234 ? 22.844 -3.16 3.852 1 93.94 234 PHE A C 1
ATOM 1881 O O . PHE A 1 234 ? 22.078 -4.109 3.707 1 93.94 234 PHE A O 1
ATOM 1888 N N . ARG A 1 235 ? 24.109 -3.178 3.574 1 93.94 235 ARG A N 1
ATOM 1889 C CA . ARG A 1 235 ? 24.719 -4.422 3.104 1 93.94 235 ARG A CA 1
ATOM 1890 C C . ARG A 1 235 ? 24.547 -5.535 4.133 1 93.94 235 ARG A C 1
ATOM 1892 O O . ARG A 1 235 ? 24.297 -6.688 3.777 1 93.94 235 ARG A O 1
ATOM 1899 N N . LEU A 1 236 ? 24.656 -5.148 5.328 1 94.19 236 LEU A N 1
ATOM 1900 C CA . LEU A 1 236 ? 24.484 -6.133 6.395 1 94.19 236 LEU A CA 1
ATOM 1901 C C . LEU A 1 236 ? 23.047 -6.645 6.441 1 94.19 236 LEU A C 1
ATOM 1903 O O . LEU A 1 236 ? 22.828 -7.855 6.512 1 94.19 236 LEU A O 1
ATOM 1907 N N . LEU A 1 237 ? 22.078 -5.766 6.379 1 94 237 LEU A N 1
ATOM 1908 C CA . LEU A 1 237 ? 20.672 -6.133 6.406 1 94 237 LEU A CA 1
ATOM 1909 C C . LEU A 1 237 ? 20.297 -6.941 5.172 1 94 237 LEU A C 1
ATOM 1911 O O . LEU A 1 237 ? 19.531 -7.91 5.266 1 94 237 LEU A O 1
ATOM 1915 N N . ASN A 1 238 ? 20.875 -6.504 4.109 1 93.81 238 ASN A N 1
ATOM 1916 C CA . ASN A 1 238 ? 20.609 -7.176 2.842 1 93.81 238 ASN A CA 1
ATOM 1917 C C . ASN A 1 238 ? 21.203 -8.586 2.826 1 93.81 238 ASN A C 1
ATOM 1919 O O . ASN A 1 238 ? 20.641 -9.484 2.197 1 93.81 238 ASN A O 1
ATOM 1923 N N . GLN A 1 239 ? 22.344 -8.773 3.451 1 93.56 239 GLN A N 1
ATOM 1924 C CA . GLN A 1 239 ? 22.953 -10.102 3.559 1 93.56 239 GLN A CA 1
ATOM 1925 C C . GLN A 1 239 ? 22.094 -11.016 4.434 1 93.56 239 GLN A C 1
ATOM 1927 O O . GLN A 1 239 ? 21.938 -12.203 4.125 1 93.56 239 GLN A O 1
ATOM 1932 N N . GLU A 1 240 ? 21.562 -10.508 5.438 1 93.88 240 GLU A N 1
ATOM 1933 C CA . GLU A 1 240 ? 20.672 -11.289 6.293 1 93.88 240 GLU A CA 1
ATOM 1934 C C . GLU A 1 240 ? 19.422 -11.719 5.539 1 93.88 240 GLU A C 1
ATOM 1936 O O . GLU A 1 240 ? 18.953 -12.844 5.688 1 93.88 240 GLU A O 1
ATOM 1941 N N . LEU A 1 241 ? 18.906 -10.805 4.754 1 92.44 241 LEU A N 1
ATOM 1942 C CA . LEU A 1 241 ? 17.719 -11.109 3.949 1 92.44 241 LEU A CA 1
ATOM 1943 C C . LEU A 1 241 ? 18.031 -12.203 2.93 1 92.44 241 LEU A C 1
ATOM 1945 O O . LEU A 1 241 ? 17.203 -13.094 2.713 1 92.44 241 LEU A O 1
ATOM 1949 N N . ARG A 1 242 ? 19.234 -12.133 2.359 1 91.81 242 ARG A N 1
ATOM 1950 C CA . ARG A 1 242 ? 19.609 -13.164 1.393 1 91.81 242 ARG A CA 1
ATOM 1951 C C . ARG A 1 242 ? 19.656 -14.539 2.041 1 91.81 242 ARG A C 1
ATOM 1953 O O . ARG A 1 242 ? 19.156 -15.516 1.47 1 91.81 242 ARG A O 1
ATOM 1960 N N . HIS A 1 243 ? 20.172 -14.602 3.205 1 91.81 243 HIS A N 1
ATOM 1961 C CA . HIS A 1 243 ? 20.297 -15.875 3.904 1 91.81 243 HIS A CA 1
ATOM 1962 C C . HIS A 1 243 ? 18.922 -16.453 4.246 1 91.81 243 HIS A C 1
ATOM 1964 O O . HIS A 1 243 ? 18.656 -17.625 3.988 1 91.81 243 HIS A O 1
ATOM 1970 N N . SER A 1 244 ? 18.094 -15.641 4.805 1 91.38 244 SER A N 1
ATOM 1971 C CA . SER A 1 244 ? 16.766 -16.109 5.172 1 91.38 244 SER A CA 1
ATOM 1972 C C . SER A 1 244 ? 15.938 -16.438 3.936 1 91.38 244 SER A C 1
ATOM 1974 O O . SER A 1 244 ? 15.195 -17.422 3.926 1 91.38 244 SER A O 1
ATOM 1976 N N . ALA A 1 245 ? 16.047 -15.664 2.9 1 90 245 ALA A N 1
ATOM 1977 C CA . ALA A 1 245 ? 15.297 -15.883 1.666 1 90 245 ALA A CA 1
ATOM 1978 C C . ALA A 1 245 ? 15.75 -17.172 0.973 1 90 245 ALA A C 1
ATOM 1980 O O . ALA A 1 245 ? 14.93 -17.922 0.436 1 90 245 ALA A O 1
ATOM 1981 N N . THR A 1 246 ? 17.094 -17.406 0.982 1 88.75 246 THR A N 1
ATOM 1982 C CA . THR A 1 246 ? 17.625 -18.625 0.374 1 88.75 246 THR A CA 1
ATOM 1983 C C . THR A 1 246 ? 17.094 -19.859 1.089 1 88.75 246 THR A C 1
ATOM 1985 O O . THR A 1 246 ? 16.656 -20.812 0.445 1 88.75 246 THR A O 1
ATOM 1988 N N . ASN A 1 247 ? 17.078 -19.781 2.33 1 88.38 247 ASN A N 1
ATOM 1989 C CA . ASN A 1 247 ? 16.578 -20.922 3.102 1 88.38 247 ASN A CA 1
ATOM 1990 C C . ASN A 1 247 ? 15.086 -21.125 2.896 1 88.38 247 ASN A C 1
ATOM 1992 O O . ASN A 1 247 ? 14.633 -22.266 2.738 1 88.38 247 ASN A O 1
ATOM 1996 N N . ALA A 1 248 ? 14.359 -20.031 2.9 1 85.75 248 ALA A N 1
ATOM 1997 C CA . ALA A 1 248 ? 12.914 -20.109 2.723 1 85.75 248 ALA A CA 1
ATOM 1998 C C . ALA A 1 248 ? 12.562 -20.656 1.345 1 85.75 248 ALA A C 1
ATOM 2000 O O . ALA A 1 248 ? 11.742 -21.578 1.227 1 85.75 248 ALA A O 1
ATOM 2001 N N . ASN A 1 249 ? 13.258 -20.172 0.358 1 83.94 249 ASN A N 1
ATOM 2002 C CA . ASN A 1 249 ? 12.922 -20.562 -1.012 1 83.94 249 ASN A CA 1
ATOM 2003 C C . ASN A 1 249 ? 13.469 -21.938 -1.355 1 83.94 249 ASN A C 1
ATOM 2005 O O . ASN A 1 249 ? 12.898 -22.641 -2.191 1 83.94 249 ASN A O 1
ATOM 2009 N N . THR A 1 250 ? 14.516 -22.391 -0.69 1 83.88 250 THR A N 1
ATOM 2010 C CA . THR A 1 250 ? 15.016 -23.75 -0.879 1 83.88 250 THR A CA 1
ATOM 2011 C C . THR A 1 250 ? 13.992 -24.781 -0.421 1 83.88 250 THR A C 1
ATOM 2013 O O . THR A 1 250 ? 13.672 -25.719 -1.155 1 83.88 250 THR A O 1
ATOM 2016 N N . TYR A 1 251 ? 13.422 -24.516 0.708 1 80.25 251 TYR A N 1
ATOM 2017 C CA . TYR A 1 251 ? 12.453 -25.469 1.24 1 80.25 251 TYR A CA 1
ATOM 2018 C C . TYR A 1 251 ? 11.141 -25.391 0.476 1 80.25 251 TYR A C 1
ATOM 2020 O O . TYR A 1 251 ? 10.469 -26.406 0.269 1 80.25 251 TYR A O 1
ATOM 2028 N N . ALA A 1 252 ? 10.789 -24.219 0.028 1 77.19 252 ALA A N 1
ATOM 2029 C CA . ALA A 1 252 ? 9.539 -24.047 -0.711 1 77.19 252 ALA A CA 1
ATOM 2030 C C . ALA A 1 252 ? 9.617 -24.719 -2.076 1 77.19 252 ALA A C 1
ATOM 2032 O O . ALA A 1 252 ? 8.656 -25.359 -2.518 1 77.19 252 ALA A O 1
ATOM 2033 N N . ASN A 1 253 ? 10.805 -24.656 -2.686 1 74.81 253 ASN A N 1
ATOM 2034 C CA . ASN A 1 253 ? 10.938 -25.156 -4.051 1 74.81 253 ASN A CA 1
ATOM 2035 C C . ASN A 1 253 ? 11.211 -26.656 -4.07 1 74.81 253 ASN A C 1
ATOM 2037 O O . ASN A 1 253 ? 11.023 -27.312 -5.098 1 74.81 253 ASN A O 1
ATOM 2041 N N . ILE A 1 254 ? 11.477 -27.219 -2.895 1 77.56 254 ILE A N 1
ATOM 2042 C CA . ILE A 1 254 ? 11.828 -28.641 -2.854 1 77.56 254 ILE A CA 1
ATOM 2043 C C . ILE A 1 254 ? 10.562 -29.469 -2.674 1 77.56 254 ILE A C 1
ATOM 2045 O O . ILE A 1 254 ? 10.539 -30.656 -3.016 1 77.56 254 ILE A O 1
ATOM 2049 N N . LEU A 1 255 ? 9.508 -28.891 -2.309 1 75.88 255 LEU A N 1
ATOM 2050 C CA . LEU A 1 255 ? 8.281 -29.625 -2.02 1 75.88 255 LEU A CA 1
ATOM 2051 C C . LEU A 1 255 ? 7.723 -30.266 -3.285 1 75.88 255 LEU A C 1
ATOM 2053 O O . LEU A 1 255 ? 7.383 -31.453 -3.285 1 75.88 255 LEU A O 1
ATOM 2057 N N . MET A 1 256 ? 7.695 -29.5 -4.336 1 75.12 256 MET A N 1
ATOM 2058 C CA . MET A 1 256 ? 7.035 -29.984 -5.547 1 75.12 256 MET A CA 1
ATOM 2059 C C . MET A 1 256 ? 7.836 -31.109 -6.195 1 75.12 256 MET A C 1
ATOM 2061 O O . MET A 1 256 ? 7.297 -32.188 -6.469 1 75.12 256 MET A O 1
ATOM 2065 N N . PRO A 1 257 ? 9.164 -30.938 -6.273 1 70.56 257 PRO A N 1
ATOM 2066 C CA . PRO A 1 257 ? 9.945 -32.031 -6.828 1 70.56 257 PRO A CA 1
ATOM 2067 C C . PRO A 1 257 ? 9.914 -33.281 -5.945 1 70.56 257 PRO A C 1
ATOM 2069 O O . PRO A 1 257 ? 9.859 -34.406 -6.453 1 70.56 257 PRO A O 1
ATOM 2072 N N . ILE A 1 258 ? 9.898 -33.094 -4.652 1 77 258 ILE A N 1
ATOM 2073 C CA . ILE A 1 258 ? 9.875 -34.25 -3.754 1 77 258 ILE A CA 1
ATOM 2074 C C . ILE A 1 258 ? 8.547 -34.969 -3.881 1 77 258 ILE A C 1
ATOM 2076 O O . ILE A 1 258 ? 8.508 -36.219 -3.928 1 77 258 ILE A O 1
ATOM 2080 N N . SER A 1 259 ? 7.504 -34.281 -4.023 1 79.94 259 SER A N 1
ATOM 2081 C CA . SER A 1 259 ? 6.188 -34.875 -4.195 1 79.94 259 SER A CA 1
ATOM 2082 C C . SER A 1 259 ? 6.09 -35.625 -5.527 1 79.94 259 SER A C 1
ATOM 2084 O O . SER A 1 259 ? 5.559 -36.75 -5.59 1 79.94 259 SER A O 1
ATOM 2086 N N . ALA A 1 260 ? 6.609 -34.938 -6.574 1 74.88 260 ALA A N 1
ATOM 2087 C CA . ALA A 1 260 ? 6.586 -35.562 -7.895 1 74.88 260 ALA A CA 1
ATOM 2088 C C . ALA A 1 260 ? 7.387 -36.844 -7.898 1 74.88 260 ALA A C 1
ATOM 2090 O O . ALA A 1 260 ? 6.953 -37.844 -8.469 1 74.88 260 ALA A O 1
ATOM 2091 N N . ASN A 1 261 ? 8.492 -36.875 -7.16 1 73.81 261 ASN A N 1
ATOM 2092 C CA . ASN A 1 261 ? 9.359 -38.062 -7.133 1 73.81 261 ASN A CA 1
ATOM 2093 C C . ASN A 1 261 ? 8.75 -39.156 -6.297 1 73.81 261 ASN A C 1
ATOM 2095 O O . ASN A 1 261 ? 8.906 -40.344 -6.629 1 73.81 261 ASN A O 1
ATOM 2099 N N . ILE A 1 262 ? 8.133 -38.781 -5.289 1 80.5 262 ILE A N 1
ATOM 2100 C CA . ILE A 1 262 ? 7.438 -39.781 -4.504 1 80.5 262 ILE A CA 1
ATOM 2101 C C . ILE A 1 262 ? 6.328 -40.406 -5.34 1 80.5 262 ILE A C 1
ATOM 2103 O O . ILE A 1 262 ? 6.098 -41.625 -5.27 1 80.5 262 ILE A O 1
ATOM 2107 N N . GLY A 1 263 ? 5.746 -39.656 -6.188 1 78.56 263 GLY A N 1
ATOM 2108 C CA . GLY A 1 263 ? 4.75 -40.156 -7.113 1 78.56 263 GLY A CA 1
ATOM 2109 C C . GLY A 1 263 ? 5.32 -41.156 -8.109 1 78.56 263 GLY A C 1
ATOM 2110 O O . GLY A 1 263 ? 4.727 -42.188 -8.359 1 78.56 263 GLY A O 1
ATOM 2111 N N . HIS A 1 264 ? 6.465 -40.812 -8.578 1 71.56 264 HIS A N 1
ATOM 2112 C CA . HIS A 1 264 ? 7.117 -41.719 -9.523 1 71.56 264 HIS A CA 1
ATOM 2113 C C . HIS A 1 264 ? 7.539 -43 -8.844 1 71.56 264 HIS A C 1
ATOM 2115 O O . HIS A 1 264 ? 7.41 -44.094 -9.43 1 71.56 264 HIS A O 1
ATOM 2121 N N . ILE A 1 265 ? 8.047 -42.844 -7.652 1 75.94 265 ILE A N 1
ATOM 2122 C CA . ILE A 1 265 ? 8.445 -44.031 -6.906 1 75.94 265 ILE A CA 1
ATOM 2123 C C . ILE A 1 265 ? 7.227 -44.906 -6.645 1 75.94 265 ILE A C 1
ATOM 2125 O O . ILE A 1 265 ? 7.309 -46.125 -6.75 1 75.94 265 ILE A O 1
ATOM 2129 N N . SER A 1 266 ? 6.188 -44.25 -6.352 1 82.88 266 SER A N 1
ATOM 2130 C CA . SER A 1 266 ? 4.945 -45 -6.141 1 82.88 266 SER A CA 1
ATOM 2131 C C . SER A 1 266 ? 4.52 -45.719 -7.41 1 82.88 266 SER A C 1
ATOM 2133 O O . SER A 1 266 ? 4.086 -46.875 -7.355 1 82.88 266 SER A O 1
ATOM 2135 N N . TYR A 1 267 ? 4.648 -45.094 -8.492 1 75.06 267 TYR A N 1
ATOM 2136 C CA . TYR A 1 267 ? 4.309 -45.656 -9.797 1 75.06 267 TYR A CA 1
ATOM 2137 C C . TYR A 1 267 ? 5.156 -46.875 -10.086 1 75.06 267 TYR A C 1
ATOM 2139 O O . TYR A 1 267 ? 4.633 -47.938 -10.477 1 75.06 267 TYR A O 1
ATOM 2147 N N . VAL A 1 268 ? 6.469 -46.812 -9.82 1 71.81 268 VAL A N 1
ATOM 2148 C CA . VAL A 1 268 ? 7.402 -47.906 -10.109 1 71.81 268 VAL A CA 1
ATOM 2149 C C . VAL A 1 268 ? 7.152 -49.062 -9.156 1 71.81 268 VAL A C 1
ATOM 2151 O O . VAL A 1 268 ? 7.18 -50.219 -9.57 1 71.81 268 VAL A O 1
ATOM 2154 N N . LEU A 1 269 ? 6.953 -48.656 -7.984 1 78.69 269 LEU A N 1
ATOM 2155 C CA . LEU A 1 269 ? 6.703 -49.719 -6.996 1 78.69 269 LEU A CA 1
ATOM 2156 C C . LEU A 1 269 ? 5.434 -50.5 -7.336 1 78.69 269 LEU A C 1
ATOM 2158 O O . LEU A 1 269 ? 5.402 -51.719 -7.227 1 78.69 269 LEU A O 1
ATOM 2162 N N . CYS A 1 270 ? 4.395 -49.844 -7.766 1 79.94 270 CYS A N 1
ATOM 2163 C CA . CYS A 1 270 ? 3.143 -50.5 -8.141 1 79.94 270 CYS A CA 1
ATOM 2164 C C . CYS A 1 270 ? 3.318 -51.344 -9.406 1 79.94 270 CYS A C 1
ATOM 2166 O O . CYS A 1 270 ? 2.73 -52.406 -9.523 1 79.94 270 CYS A O 1
ATOM 2168 N N . ALA A 1 271 ? 4.113 -50.781 -10.281 1 73.25 271 ALA A N 1
ATOM 2169 C CA . ALA A 1 271 ? 4.375 -51.531 -11.516 1 73.25 271 ALA A CA 1
ATOM 2170 C C . ALA A 1 271 ? 5.129 -52.812 -11.227 1 73.25 271 ALA A C 1
ATOM 2172 O O . ALA A 1 271 ? 4.805 -53.875 -11.789 1 73.25 271 ALA A O 1
ATOM 2173 N N . MET A 1 272 ? 6.07 -52.688 -10.328 1 72.69 272 MET A N 1
ATOM 2174 C CA . MET A 1 272 ? 6.887 -53.844 -10.008 1 72.69 272 MET A CA 1
ATOM 2175 C C . MET A 1 272 ? 6.066 -54.906 -9.273 1 72.69 272 MET A C 1
ATOM 2177 O O . MET A 1 272 ? 6.059 -56.094 -9.656 1 72.69 272 MET A O 1
ATOM 2181 N N . ILE A 1 273 ? 5.449 -54.438 -8.359 1 79.69 273 ILE A N 1
ATOM 2182 C CA . ILE A 1 273 ? 4.652 -55.375 -7.566 1 79.69 273 ILE A CA 1
ATOM 2183 C C . ILE A 1 273 ? 3.486 -55.906 -8.398 1 79.69 273 ILE A C 1
ATOM 2185 O O . ILE A 1 273 ? 3.146 -57.062 -8.336 1 79.69 273 ILE A O 1
ATOM 2189 N N . GLY A 1 274 ? 2.873 -55.031 -9.18 1 78.75 274 GLY A N 1
ATOM 2190 C CA . GLY A 1 274 ? 1.792 -55.438 -10.062 1 78.75 274 GLY A CA 1
ATOM 2191 C C . GLY A 1 274 ? 2.223 -56.469 -11.102 1 78.75 274 GLY A C 1
ATOM 2192 O O . GLY A 1 274 ? 1.49 -57.406 -11.391 1 78.75 274 GLY A O 1
ATOM 2193 N N . ALA A 1 275 ? 3.41 -56.281 -11.633 1 70.69 275 ALA A N 1
ATOM 2194 C CA . ALA A 1 275 ? 3.941 -57.219 -12.617 1 70.69 275 ALA A CA 1
ATOM 2195 C C . ALA A 1 275 ? 4.16 -58.594 -11.992 1 70.69 275 ALA A C 1
ATOM 2197 O O . ALA A 1 275 ? 3.863 -59.625 -12.617 1 70.69 275 ALA A O 1
ATOM 2198 N N . ILE A 1 276 ? 4.672 -58.562 -10.852 1 72.69 276 ILE A N 1
ATOM 2199 C CA . ILE A 1 276 ? 4.918 -59.812 -10.156 1 72.69 276 ILE A CA 1
ATOM 2200 C C . ILE A 1 276 ? 3.59 -60.531 -9.875 1 72.69 276 ILE A C 1
ATOM 2202 O O . ILE A 1 276 ? 3.473 -61.719 -10.047 1 72.69 276 ILE A O 1
ATOM 2206 N N . LEU A 1 277 ? 2.658 -59.781 -9.57 1 78 277 LEU A N 1
ATOM 2207 C CA . LEU A 1 277 ? 1.348 -60.344 -9.281 1 78 277 LEU A CA 1
ATOM 2208 C C . LEU A 1 277 ? 0.664 -60.812 -10.555 1 78 277 LEU A C 1
ATOM 2210 O O . LEU A 1 277 ? 0.005 -61.844 -10.555 1 78 277 LEU A O 1
ATOM 2214 N N . ALA A 1 278 ? 0.797 -60.125 -11.609 1 71.38 278 ALA A N 1
ATOM 2215 C CA . ALA A 1 278 ? 0.186 -60.469 -12.891 1 71.38 278 ALA A CA 1
ATOM 2216 C C . ALA A 1 278 ? 0.839 -61.719 -13.477 1 71.38 278 ALA A C 1
ATOM 2218 O O . ALA A 1 278 ? 0.156 -62.594 -14.047 1 71.38 278 ALA A O 1
ATOM 2219 N N . LEU A 1 279 ? 2.121 -61.844 -13.352 1 65.94 279 LEU A N 1
ATOM 2220 C CA . LEU A 1 279 ? 2.855 -62.938 -13.938 1 65.94 279 LEU A CA 1
ATOM 2221 C C . LEU A 1 279 ? 2.598 -64.25 -13.156 1 65.94 279 LEU A C 1
ATOM 2223 O O . LEU A 1 279 ? 2.521 -65.312 -13.734 1 65.94 279 LEU A O 1
ATOM 2227 N N . ASN A 1 280 ? 2.568 -64 -11.945 1 69.69 280 ASN A N 1
ATOM 2228 C CA . ASN A 1 280 ? 2.357 -65.25 -11.133 1 69.69 280 ASN A CA 1
ATOM 2229 C C . ASN A 1 280 ? 0.872 -65.562 -10.969 1 69.69 280 ASN A C 1
ATOM 2231 O O . ASN A 1 280 ? 0.507 -66.5 -10.336 1 69.69 280 ASN A O 1
ATOM 2235 N N . GLY A 1 281 ? 0.04 -64.812 -11.734 1 65.94 281 GLY A N 1
ATOM 2236 C CA . GLY A 1 281 ? -1.396 -65.062 -11.703 1 65.94 281 GLY A CA 1
ATOM 2237 C C . GLY A 1 281 ? -2.008 -64.812 -10.336 1 65.94 281 GLY A C 1
ATOM 2238 O O . GLY A 1 281 ? -3.057 -65.375 -10.008 1 65.94 281 GLY A O 1
ATOM 2239 N N . TYR A 1 282 ? -1.147 -64.188 -9.711 1 65.38 282 TYR A N 1
ATOM 2240 C CA . TYR A 1 282 ? -1.658 -63.906 -8.367 1 65.38 282 TYR A CA 1
ATOM 2241 C C . TYR A 1 282 ? -2.621 -62.719 -8.359 1 65.38 282 TYR A C 1
ATOM 2243 O O . TYR A 1 282 ? -2.439 -61.781 -9.109 1 65.38 282 TYR A O 1
ATOM 2251 N N . ALA A 1 283 ? -3.738 -62.844 -7.73 1 67.44 283 ALA A N 1
ATOM 2252 C CA . ALA A 1 283 ? -4.73 -61.812 -7.371 1 67.44 283 ALA A CA 1
ATOM 2253 C C . ALA A 1 283 ? -5.551 -61.406 -8.586 1 67.44 283 ALA A C 1
ATOM 2255 O O . ALA A 1 283 ? -6.117 -60.312 -8.609 1 67.44 283 ALA A O 1
ATOM 2256 N N . GLY A 1 284 ? -5.516 -62.25 -9.578 1 65.88 284 GLY A N 1
ATOM 2257 C CA . GLY A 1 284 ? -6.402 -62.031 -10.711 1 65.88 284 GLY A CA 1
ATOM 2258 C C . GLY A 1 284 ? -6.098 -60.75 -11.477 1 65.88 284 GLY A C 1
ATOM 2259 O O . GLY A 1 284 ? -6.988 -60.156 -12.086 1 65.88 284 GLY A O 1
ATOM 2260 N N . LEU A 1 285 ? -4.836 -60.375 -11.453 1 73.44 285 LEU A N 1
ATOM 2261 C CA . LEU A 1 285 ? -4.488 -59.125 -12.102 1 73.44 285 LEU A CA 1
ATOM 2262 C C . LEU A 1 285 ? -4.109 -59.344 -13.562 1 73.44 285 LEU A C 1
ATOM 2264 O O . LEU A 1 285 ? -3.24 -60.156 -13.859 1 73.44 285 LEU A O 1
ATOM 2268 N N . THR A 1 286 ? -5.004 -58.75 -14.367 1 72.31 286 THR A N 1
ATOM 2269 C CA . THR A 1 286 ? -4.707 -58.812 -15.789 1 72.31 286 THR A CA 1
ATOM 2270 C C . THR A 1 286 ? -3.762 -57.688 -16.203 1 72.31 286 THR A C 1
ATOM 2272 O O . THR A 1 286 ? -3.512 -56.75 -15.422 1 72.31 286 THR A O 1
ATOM 2275 N N . ILE A 1 287 ? -3.143 -57.812 -17.312 1 66.25 287 ILE A N 1
ATOM 2276 C CA . ILE A 1 287 ? -2.229 -56.781 -17.828 1 66.25 287 ILE A CA 1
ATOM 2277 C C . ILE A 1 287 ? -2.967 -55.469 -17.969 1 66.25 287 ILE A C 1
ATOM 2279 O O . ILE A 1 287 ? -2.426 -54.406 -17.656 1 66.25 287 ILE A O 1
ATOM 2283 N N . GLY A 1 288 ? -4.207 -55.562 -18.438 1 67.5 288 GLY A N 1
ATOM 2284 C CA . GLY A 1 288 ? -5.012 -54.344 -18.562 1 67.5 288 GLY A CA 1
ATOM 2285 C C . GLY A 1 288 ? -5.32 -53.688 -17.234 1 67.5 288 GLY A C 1
ATOM 2286 O O . GLY A 1 288 ? -5.285 -52.469 -17.109 1 67.5 288 GLY A O 1
ATOM 2287 N N . ALA A 1 289 ? -5.508 -54.531 -16.312 1 75.38 289 ALA A N 1
ATOM 2288 C CA . ALA A 1 289 ? -5.793 -54.031 -14.969 1 75.38 289 ALA A CA 1
ATOM 2289 C C . ALA A 1 289 ? -4.566 -53.344 -14.375 1 75.38 289 ALA A C 1
ATOM 2291 O O . ALA A 1 289 ? -4.695 -52.344 -13.664 1 75.38 289 ALA A O 1
ATOM 2292 N N . LEU A 1 290 ? -3.467 -53.875 -14.695 1 75.38 290 LEU A N 1
ATOM 2293 C CA . LEU A 1 290 ? -2.229 -53.281 -14.195 1 75.38 290 LEU A CA 1
ATOM 2294 C C . LEU A 1 290 ? -1.986 -51.906 -14.82 1 75.38 290 LEU A C 1
ATOM 2296 O O . LEU A 1 290 ? -1.633 -50.969 -14.125 1 75.38 290 LEU A O 1
ATOM 2300 N N . VAL A 1 291 ? -2.195 -51.812 -16.094 1 68.56 291 VAL A N 1
ATOM 2301 C CA . VAL A 1 291 ? -1.988 -50.562 -16.797 1 68.56 291 VAL A CA 1
ATOM 2302 C C . VAL A 1 291 ? -2.967 -49.5 -16.281 1 68.56 291 VAL A C 1
ATOM 2304 O O . VAL A 1 291 ? -2.586 -48.344 -16.047 1 68.56 291 VAL A O 1
ATOM 2307 N N . SER A 1 292 ? -4.164 -49.938 -16.078 1 74.06 292 SER A N 1
ATOM 2308 C CA . SER A 1 292 ? -5.168 -49.031 -15.547 1 74.06 292 SER A CA 1
ATOM 2309 C C . SER A 1 292 ? -4.812 -48.594 -14.125 1 74.06 292 SER A C 1
ATOM 2311 O O . SER A 1 292 ? -5 -47.406 -13.766 1 74.06 292 SER A O 1
ATOM 2313 N N . PHE A 1 293 ? -4.328 -49.5 -13.391 1 80.88 293 PHE A N 1
ATOM 2314 C CA . PHE A 1 293 ? -3.951 -49.188 -12.016 1 80.88 293 PHE A CA 1
ATOM 2315 C C . PHE A 1 293 ? -2.809 -48.188 -11.977 1 80.88 293 PHE A C 1
ATOM 2317 O O . PHE A 1 293 ? -2.807 -47.281 -11.148 1 80.88 293 PHE A O 1
ATOM 2324 N N . LEU A 1 294 ? -1.908 -48.281 -12.844 1 75.81 294 LEU A N 1
ATOM 2325 C CA . LEU A 1 294 ? -0.762 -47.375 -12.891 1 75.81 294 LEU A CA 1
ATOM 2326 C C . LEU A 1 294 ? -1.192 -45.969 -13.273 1 75.81 294 LEU A C 1
ATOM 2328 O O . LEU A 1 294 ? -0.658 -44.969 -12.758 1 75.81 294 LEU A O 1
ATOM 2332 N N . THR A 1 295 ? -2.098 -45.906 -14.164 1 73.75 295 THR A N 1
ATOM 2333 C CA . THR A 1 295 ? -2.611 -44.594 -14.547 1 73.75 295 THR A CA 1
ATOM 2334 C C . THR A 1 295 ? -3.375 -43.938 -13.398 1 73.75 295 THR A C 1
ATOM 2336 O O . THR A 1 295 ? -3.273 -42.75 -13.172 1 73.75 295 THR A O 1
ATOM 2339 N N . LEU A 1 296 ? -4.062 -44.75 -12.656 1 80.69 296 LEU A N 1
ATOM 2340 C CA . LEU A 1 296 ? -4.844 -44.25 -11.531 1 80.69 296 LEU A CA 1
ATOM 2341 C C . LEU A 1 296 ? -3.936 -43.812 -10.391 1 80.69 296 LEU A C 1
ATOM 2343 O O . LEU A 1 296 ? -4.297 -42.906 -9.625 1 80.69 296 LEU A O 1
ATOM 2347 N N . ASN A 1 297 ? -2.83 -44.469 -10.383 1 82.38 297 ASN A N 1
ATOM 2348 C CA . ASN A 1 297 ? -1.887 -44.094 -9.328 1 82.38 297 ASN A CA 1
ATOM 2349 C C . ASN A 1 297 ? -1.49 -42.625 -9.43 1 82.38 297 ASN A C 1
ATOM 2351 O O . ASN A 1 297 ? -1.39 -41.938 -8.406 1 82.38 297 ASN A O 1
ATOM 2355 N N . ARG A 1 298 ? -1.293 -42.125 -10.586 1 75.31 298 ARG A N 1
ATOM 2356 C CA . ARG A 1 298 ? -0.987 -40.719 -10.797 1 75.31 298 ARG A CA 1
ATOM 2357 C C . ARG A 1 298 ? -2.186 -39.844 -10.445 1 75.31 298 ARG A C 1
ATOM 2359 O O . ARG A 1 298 ? -2.025 -38.781 -9.852 1 75.31 298 ARG A O 1
ATOM 2366 N N . GLY A 1 299 ? -3.297 -40.344 -10.844 1 77.69 299 GLY A N 1
ATOM 2367 C CA . GLY A 1 299 ? -4.535 -39.656 -10.539 1 77.69 299 GLY A CA 1
ATOM 2368 C C . GLY A 1 299 ? -4.844 -39.594 -9.055 1 77.69 299 GLY A C 1
ATOM 2369 O O . GLY A 1 299 ? -5.602 -38.719 -8.609 1 77.69 299 GLY A O 1
ATOM 2370 N N . PHE A 1 300 ? -4.164 -40.438 -8.352 1 81.31 300 PHE A N 1
ATOM 2371 C CA . PHE A 1 300 ? -4.391 -40.5 -6.91 1 81.31 300 PHE A CA 1
ATOM 2372 C C . PHE A 1 300 ? -3.465 -39.562 -6.172 1 81.31 300 PHE A C 1
ATOM 2374 O O . PHE A 1 300 ? -3.865 -38.938 -5.188 1 81.31 300 PHE A O 1
ATOM 2381 N N . THR A 1 301 ? -2.311 -39.312 -6.613 1 80.12 301 THR A N 1
ATOM 2382 C CA . THR A 1 301 ? -1.307 -38.531 -5.898 1 80.12 301 THR A CA 1
ATOM 2383 C C . THR A 1 301 ? -1.458 -37.031 -6.203 1 80.12 301 THR A C 1
ATOM 2385 O O . THR A 1 301 ? -1.287 -36.188 -5.316 1 80.12 301 THR A O 1
ATOM 2388 N N . ASN A 1 302 ? -1.859 -36.656 -7.402 1 81.25 302 ASN A N 1
ATOM 2389 C CA . ASN A 1 302 ? -1.914 -35.25 -7.824 1 81.25 302 ASN A CA 1
ATOM 2390 C C . ASN A 1 302 ? -2.943 -34.469 -7.02 1 81.25 302 ASN A C 1
ATOM 2392 O O . ASN A 1 302 ? -2.643 -33.375 -6.512 1 81.25 302 ASN A O 1
ATOM 2396 N N . PRO A 1 303 ? -4.121 -35.062 -6.789 1 83.62 303 PRO A N 1
ATOM 2397 C CA . PRO A 1 303 ? -5.125 -34.312 -6.02 1 83.62 303 PRO A CA 1
ATOM 2398 C C . PRO A 1 303 ? -4.688 -34.031 -4.582 1 83.62 303 PRO A C 1
ATOM 2400 O O . PRO A 1 303 ? -5.059 -33.031 -4 1 83.62 303 PRO A O 1
ATOM 2403 N N . ILE A 1 304 ? -3.857 -34.906 -4.117 1 80.75 304 ILE A N 1
ATOM 2404 C CA . ILE A 1 304 ? -3.402 -34.719 -2.738 1 80.75 304 ILE A CA 1
ATOM 2405 C C . ILE A 1 304 ? -2.461 -33.531 -2.643 1 80.75 304 ILE A C 1
ATOM 2407 O O . ILE A 1 304 ? -2.555 -32.75 -1.705 1 80.75 304 ILE A O 1
ATOM 2411 N N . THR A 1 305 ? -1.646 -33.406 -3.631 1 77.25 305 THR A N 1
ATOM 2412 C CA . THR A 1 305 ? -0.739 -32.25 -3.676 1 77.25 305 THR A CA 1
ATOM 2413 C C . THR A 1 305 ? -1.516 -30.969 -3.877 1 77.25 305 THR A C 1
ATOM 2415 O O . THR A 1 305 ? -1.163 -29.938 -3.309 1 77.25 305 THR A O 1
ATOM 2418 N N . GLN A 1 306 ? -2.568 -31.047 -4.648 1 80.69 306 GLN A N 1
ATOM 2419 C CA . GLN A 1 306 ? -3.393 -29.875 -4.914 1 80.69 306 GLN A CA 1
ATOM 2420 C C . GLN A 1 306 ? -4.09 -29.391 -3.646 1 80.69 306 GLN A C 1
ATOM 2422 O O . GLN A 1 306 ? -4.168 -28.188 -3.395 1 80.69 306 GLN A O 1
ATOM 2427 N N . ILE A 1 307 ? -4.562 -30.312 -2.861 1 80.69 307 ILE A N 1
ATOM 2428 C CA . ILE A 1 307 ? -5.238 -29.969 -1.617 1 80.69 307 ILE A CA 1
ATOM 2429 C C . ILE A 1 307 ? -4.25 -29.297 -0.665 1 80.69 307 ILE A C 1
ATOM 2431 O O . ILE A 1 307 ? -4.582 -28.312 -0.008 1 80.69 307 ILE A O 1
ATOM 2435 N N . SER A 1 308 ? -3.043 -29.828 -0.679 1 75.69 308 SER A N 1
ATOM 2436 C CA . SER A 1 308 ? -2.016 -29.297 0.208 1 75.69 308 SER A CA 1
ATOM 2437 C C . SER A 1 308 ? -1.69 -27.844 -0.135 1 75.69 308 SER A C 1
ATOM 2439 O O . SER A 1 308 ? -1.483 -27.016 0.758 1 75.69 308 SER A O 1
ATOM 2441 N N . GLN A 1 309 ? -1.691 -27.5 -1.387 1 75.12 309 GLN A N 1
ATOM 2442 C CA . GLN A 1 309 ? -1.392 -2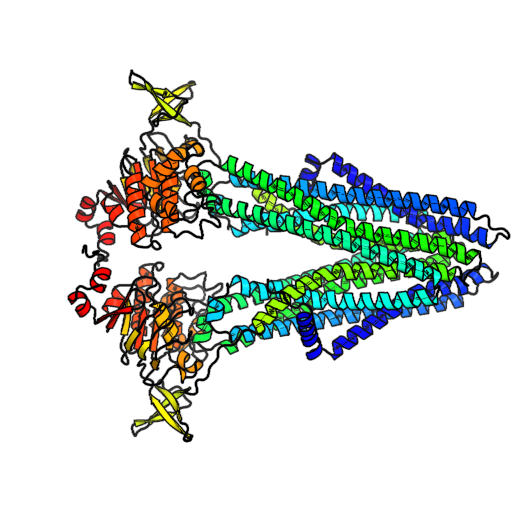6.141 -1.829 1 75.12 309 GLN A CA 1
ATOM 2443 C C . GLN A 1 309 ? -2.541 -25.203 -1.503 1 75.12 309 GLN A C 1
ATOM 2445 O O . GLN A 1 309 ? -2.318 -24.016 -1.237 1 75.12 309 GLN A O 1
ATOM 2450 N N . GLN A 1 310 ? -3.76 -25.719 -1.49 1 80.81 310 GLN A N 1
ATOM 2451 C CA . GLN A 1 310 ? -4.934 -24.875 -1.284 1 80.81 310 GLN A CA 1
ATOM 2452 C C . GLN A 1 310 ? -5.137 -24.562 0.196 1 80.81 310 GLN A C 1
ATOM 2454 O O . GLN A 1 310 ? -5.789 -23.578 0.546 1 80.81 310 GLN A O 1
ATOM 2459 N N . ILE A 1 311 ? -4.57 -25.344 1.021 1 77.44 311 ILE A N 1
ATOM 2460 C CA . ILE A 1 311 ? -4.734 -25.141 2.459 1 77.44 311 ILE A CA 1
ATOM 2461 C C . ILE A 1 311 ? -4.199 -23.781 2.859 1 77.44 311 ILE A C 1
ATOM 2463 O O . ILE A 1 311 ? -4.82 -23.062 3.658 1 77.44 311 ILE A O 1
ATOM 2467 N N . ASN A 1 312 ? -3.162 -23.359 2.346 1 71.19 312 ASN A N 1
ATOM 2468 C CA . ASN A 1 312 ? -2.598 -22.062 2.652 1 71.19 312 ASN A CA 1
ATOM 2469 C C . ASN A 1 312 ? -3.521 -20.922 2.205 1 71.19 312 ASN A C 1
ATOM 2471 O O . ASN A 1 312 ? -3.686 -19.938 2.916 1 71.19 312 ASN A O 1
ATOM 2475 N N . SER A 1 313 ? -4.066 -21.156 1.047 1 80.38 313 SER A N 1
ATOM 2476 C CA . SER A 1 313 ? -4.996 -20.156 0.546 1 80.38 313 SER A CA 1
ATOM 2477 C C . SER A 1 313 ? -6.227 -20.047 1.442 1 80.38 313 SER A C 1
ATOM 2479 O O . SER A 1 313 ? -6.738 -18.938 1.668 1 80.38 313 SER A O 1
ATOM 2481 N N . VAL A 1 314 ? -6.621 -21.109 2 1 82.5 314 VAL A N 1
ATOM 2482 C CA . VAL A 1 314 ? -7.785 -21.141 2.879 1 82.5 314 VAL A CA 1
ATOM 2483 C C . VAL A 1 314 ? -7.461 -20.438 4.195 1 82.5 314 VAL A C 1
ATOM 2485 O O . VAL A 1 314 ? -8.273 -19.672 4.711 1 82.5 314 VAL A O 1
ATOM 2488 N N . ILE A 1 315 ? -6.332 -20.672 4.637 1 78.88 315 ILE A N 1
ATOM 2489 C CA . ILE A 1 315 ? -5.914 -20.078 5.898 1 78.88 315 ILE A CA 1
ATOM 2490 C C . ILE A 1 315 ? -5.844 -18.562 5.75 1 78.88 315 ILE A C 1
ATOM 2492 O O . ILE A 1 315 ? -6.352 -17.812 6.602 1 78.88 315 ILE A O 1
ATOM 2496 N N . MET A 1 316 ? -5.281 -18.141 4.652 1 78.81 316 MET A N 1
ATOM 2497 C CA . MET A 1 316 ? -5.184 -16.703 4.398 1 78.81 316 MET A CA 1
ATOM 2498 C C . MET A 1 316 ? -6.57 -16.078 4.23 1 78.81 316 MET A C 1
ATOM 2500 O O . MET A 1 316 ? -6.828 -14.984 4.727 1 78.81 316 MET A O 1
ATOM 2504 N N . ALA A 1 317 ? -7.418 -16.797 3.553 1 85.38 317 ALA A N 1
ATOM 2505 C CA . ALA A 1 317 ? -8.773 -16.312 3.314 1 85.38 317 ALA A CA 1
ATOM 2506 C C . ALA A 1 317 ? -9.57 -16.25 4.613 1 85.38 317 ALA A C 1
ATOM 2508 O O . ALA A 1 317 ? -10.422 -15.367 4.785 1 85.38 317 ALA A O 1
ATOM 2509 N N . MET A 1 318 ? -9.258 -17.125 5.527 1 86.44 318 MET A N 1
ATOM 2510 C CA . MET A 1 318 ? -9.969 -17.125 6.801 1 86.44 318 MET A CA 1
ATOM 2511 C C . MET A 1 318 ? -9.562 -15.93 7.652 1 86.44 318 MET A C 1
ATOM 2513 O O . MET A 1 318 ? -10.406 -15.336 8.336 1 86.44 318 MET A O 1
ATOM 2517 N N . ALA A 1 319 ? -8.359 -15.648 7.59 1 81.62 319 ALA A N 1
ATOM 2518 C CA . ALA A 1 319 ? -7.906 -14.453 8.305 1 81.62 319 ALA A CA 1
ATOM 2519 C C . ALA A 1 319 ? -8.57 -13.195 7.746 1 81.62 319 ALA A C 1
ATOM 2521 O O . ALA A 1 319 ? -9.039 -12.344 8.508 1 81.62 319 ALA A O 1
ATOM 2522 N N . GLY A 1 320 ? -8.555 -13.133 6.465 1 86.38 320 GLY A N 1
ATOM 2523 C CA . GLY A 1 320 ? -9.227 -12.008 5.832 1 86.38 320 GLY A CA 1
ATOM 2524 C C . GLY A 1 320 ? -10.719 -11.984 6.082 1 86.38 320 GLY A C 1
ATOM 2525 O O . GLY A 1 320 ? -11.297 -10.922 6.344 1 86.38 320 GLY A O 1
ATOM 2526 N N . ALA A 1 321 ? -11.312 -13.094 6.066 1 89.38 321 ALA A N 1
ATOM 2527 C CA . ALA A 1 321 ? -12.75 -13.211 6.301 1 89.38 321 ALA A CA 1
ATOM 2528 C C . ALA A 1 321 ? -13.117 -12.797 7.727 1 89.38 321 ALA A C 1
ATOM 2530 O O . ALA A 1 321 ? -14.156 -12.18 7.953 1 89.38 321 ALA A O 1
ATOM 2531 N N . SER A 1 322 ? -12.305 -13.156 8.625 1 89.19 322 SER A N 1
ATOM 2532 C CA . SER A 1 322 ? -12.555 -12.789 10.008 1 89.19 322 SER A CA 1
ATOM 2533 C C . SER A 1 322 ? -12.609 -11.273 10.18 1 89.19 322 SER A C 1
ATOM 2535 O O . SER A 1 322 ? -13.469 -10.75 10.898 1 89.19 322 SER A O 1
ATOM 2537 N N . ARG A 1 323 ? -11.734 -10.617 9.469 1 88.88 323 ARG A N 1
ATOM 2538 C CA . ARG A 1 323 ? -11.727 -9.156 9.539 1 88.88 323 ARG A CA 1
ATOM 2539 C C . ARG A 1 323 ? -12.953 -8.57 8.867 1 88.88 323 ARG A C 1
ATOM 2541 O O . ARG A 1 323 ? -13.523 -7.59 9.352 1 88.88 323 ARG A O 1
ATOM 2548 N N . VAL A 1 324 ? -13.312 -9.109 7.832 1 92 324 VAL A N 1
ATOM 2549 C CA . VAL A 1 324 ? -14.5 -8.672 7.109 1 92 324 VAL A CA 1
ATOM 2550 C C . VAL A 1 324 ? -15.734 -8.82 8 1 92 324 VAL A C 1
ATOM 2552 O O . VAL A 1 324 ? -16.531 -7.891 8.125 1 92 324 VAL A O 1
ATOM 2555 N N . PHE A 1 325 ? -15.875 -9.914 8.641 1 91.5 325 PHE A N 1
ATOM 2556 C CA . PHE A 1 325 ? -17.047 -10.172 9.469 1 91.5 325 PHE A CA 1
ATOM 2557 C C . PHE A 1 325 ? -16.984 -9.359 10.758 1 91.5 325 PHE A C 1
ATOM 2559 O O . PHE A 1 325 ? -18.031 -8.969 11.289 1 91.5 325 PHE A O 1
ATOM 2566 N N . ASP A 1 326 ? -15.781 -9.078 11.195 1 91 326 ASP A N 1
ATOM 2567 C CA . ASP A 1 326 ? -15.648 -8.203 12.352 1 91 326 ASP A CA 1
ATOM 2568 C C . ASP A 1 326 ? -16.219 -6.816 12.062 1 91 326 ASP A C 1
ATOM 2570 O O . ASP A 1 326 ? -16.891 -6.223 12.914 1 91 326 ASP A O 1
ATOM 2574 N N . LEU A 1 327 ? -15.922 -6.391 10.883 1 92.06 327 LEU A N 1
ATOM 2575 C CA . LEU A 1 327 ? -16.469 -5.098 10.477 1 92.06 327 LEU A CA 1
ATOM 2576 C C . LEU A 1 327 ? -17.984 -5.176 10.312 1 92.06 327 LEU A C 1
ATOM 2578 O O . LEU A 1 327 ? -18.703 -4.258 10.711 1 92.06 327 LEU A O 1
ATOM 2582 N N . MET A 1 328 ? -18.5 -6.23 9.82 1 91.62 328 MET A N 1
ATOM 2583 C CA . MET A 1 328 ? -19.922 -6.418 9.594 1 91.62 328 MET A CA 1
ATOM 2584 C C . MET A 1 328 ? -20.672 -6.59 10.914 1 91.62 328 MET A C 1
ATOM 2586 O O . MET A 1 328 ? -21.875 -6.309 10.992 1 91.62 328 MET A O 1
ATOM 2590 N N . ASP A 1 329 ? -19.922 -7.047 11.891 1 92.12 329 ASP A N 1
ATOM 2591 C CA . ASP A 1 329 ? -20.562 -7.312 13.18 1 92.12 329 ASP A CA 1
ATOM 2592 C C . ASP A 1 329 ? -20.359 -6.137 14.141 1 92.12 329 ASP A C 1
ATOM 2594 O O . ASP A 1 329 ? -20.859 -6.16 15.266 1 92.12 329 ASP A O 1
ATOM 2598 N N . ALA A 1 330 ? -19.656 -5.121 13.672 1 92.56 330 ALA A N 1
ATOM 2599 C CA . ALA A 1 330 ? -19.484 -3.945 14.523 1 92.56 330 ALA A CA 1
ATOM 2600 C C . ALA A 1 330 ? -20.828 -3.301 14.844 1 92.56 330 ALA A C 1
ATOM 2602 O O . ALA A 1 330 ? -21.734 -3.287 14.016 1 92.56 330 ALA A O 1
ATOM 2603 N N . GLU A 1 331 ? -21.016 -2.785 15.977 1 92.44 331 GLU A N 1
ATOM 2604 C CA . GLU A 1 331 ? -22.281 -2.221 16.422 1 92.44 331 GLU A CA 1
ATOM 2605 C C . GLU A 1 331 ? -22.594 -0.912 15.711 1 92.44 331 GLU A C 1
ATOM 2607 O O . GLU A 1 331 ? -21.797 0.032 15.758 1 92.44 331 GLU A O 1
ATOM 2612 N N . PRO A 1 332 ? -23.672 -0.93 15 1 93.19 332 PRO A N 1
ATOM 2613 C CA . PRO A 1 332 ? -24.078 0.312 14.328 1 93.19 332 PRO A CA 1
ATOM 2614 C C . PRO A 1 332 ? -24.438 1.417 15.32 1 93.19 332 PRO A C 1
ATOM 2616 O O . PRO A 1 332 ? -24.578 1.16 16.516 1 93.19 332 PRO A O 1
ATOM 2619 N N . GLU A 1 333 ? -24.484 2.66 14.758 1 91.88 333 GLU A N 1
ATOM 2620 C CA . GLU A 1 333 ? -24.891 3.795 15.586 1 91.88 333 GLU A CA 1
ATOM 2621 C C . GLU A 1 333 ? -26.312 3.611 16.109 1 91.88 333 GLU A C 1
ATOM 2623 O O . GLU A 1 333 ? -27.234 3.363 15.344 1 91.88 333 GLU A O 1
ATOM 2628 N N . LEU A 1 334 ? -26.453 3.658 17.438 1 89.06 334 LEU A N 1
ATOM 2629 C CA . LEU A 1 334 ? -27.766 3.508 18.062 1 89.06 334 LEU A CA 1
ATOM 2630 C C . LEU A 1 334 ? -28.516 4.832 18.094 1 89.06 334 LEU A C 1
ATOM 2632 O O . LEU A 1 334 ? -27.922 5.887 18.328 1 89.06 334 LEU A O 1
ATOM 2636 N N . ASP A 1 335 ? -29.656 4.879 17.578 1 90.75 335 ASP A N 1
ATOM 2637 C CA . ASP A 1 335 ? -30.531 6.047 17.641 1 90.75 335 ASP A CA 1
ATOM 2638 C C . ASP A 1 335 ? -31.844 5.719 18.344 1 90.75 335 ASP A C 1
ATOM 2640 O O . ASP A 1 335 ? -32.719 5.078 17.766 1 90.75 335 ASP A O 1
ATOM 2644 N N . GLU A 1 336 ? -32.031 6.168 19.594 1 88.81 336 GLU A N 1
ATOM 2645 C CA . GLU A 1 336 ? -33.25 5.926 20.375 1 88.81 336 GLU A CA 1
ATOM 2646 C C . GLU A 1 336 ? -34.094 7.18 20.453 1 88.81 336 GLU A C 1
ATOM 2648 O O . GLU A 1 336 ? -35.031 7.246 21.25 1 88.81 336 GLU A O 1
ATOM 2653 N N . GLY A 1 337 ? -33.75 8.141 19.641 1 92.38 337 GLY A N 1
ATOM 2654 C CA . GLY A 1 337 ? -34.531 9.367 19.672 1 92.38 337 GLY A CA 1
ATOM 2655 C C . GLY A 1 337 ? -35.906 9.219 19.031 1 92.38 337 GLY A C 1
ATOM 2656 O O . GLY A 1 337 ? -36.062 8.484 18.047 1 92.38 337 GLY A O 1
ATOM 2657 N N . TYR A 1 338 ? -36.906 9.961 19.641 1 92.94 338 TYR A N 1
ATOM 2658 C CA . TYR A 1 338 ? -38.25 9.852 19.094 1 92.94 338 TYR A CA 1
ATOM 2659 C C . TYR A 1 338 ? -38.781 11.219 18.656 1 92.94 338 TYR A C 1
ATOM 2661 O O . TYR A 1 338 ? -39.812 11.312 18.016 1 92.94 338 TYR A O 1
ATOM 2669 N N . VAL A 1 339 ? -38.031 12.273 18.984 1 94.56 339 VAL A N 1
ATOM 2670 C CA . VAL A 1 339 ? -38.406 13.609 18.547 1 94.56 339 VAL A CA 1
ATOM 2671 C C . VAL A 1 339 ? -37.938 13.836 17.109 1 94.56 339 VAL A C 1
ATOM 2673 O O . VAL A 1 339 ? -36.812 13.516 16.766 1 94.56 339 VAL A O 1
ATOM 2676 N N . GLU A 1 340 ? -38.812 14.422 16.25 1 94.38 340 GLU A N 1
ATOM 2677 C CA . GLU A 1 340 ? -38.469 14.602 14.836 1 94.38 340 GLU A CA 1
ATOM 2678 C C . GLU A 1 340 ? -38.562 16.078 14.438 1 94.38 340 GLU A C 1
ATOM 2680 O O . GLU A 1 340 ? -39.281 16.859 15.078 1 94.38 340 GLU A O 1
ATOM 2685 N N . LEU A 1 341 ? -37.812 16.359 13.43 1 93.06 341 LEU A N 1
ATOM 2686 C CA . LEU A 1 341 ? -37.844 17.703 12.859 1 93.06 341 LEU A CA 1
ATOM 2687 C C . LEU A 1 341 ? -38.812 17.766 11.688 1 93.06 341 LEU A C 1
ATOM 2689 O O . LEU A 1 341 ? -38.75 16.953 10.766 1 93.06 341 LEU A O 1
ATOM 2693 N N . VAL A 1 342 ? -39.75 18.688 11.742 1 91.94 342 VAL A N 1
ATOM 2694 C CA . VAL A 1 342 ? -40.75 18.797 10.672 1 91.94 342 VAL A CA 1
ATOM 2695 C C . VAL A 1 342 ? -40.844 20.234 10.195 1 91.94 342 VAL A C 1
ATOM 2697 O O . VAL A 1 342 ? -40.469 21.172 10.922 1 91.94 342 VAL A O 1
ATOM 2700 N N . ASN A 1 343 ? -41.219 20.359 8.977 1 90.12 343 ASN A N 1
ATOM 2701 C CA . ASN A 1 343 ? -41.531 21.688 8.477 1 90.12 343 ASN A CA 1
ATOM 2702 C C . ASN A 1 343 ? -42.812 22.234 9.102 1 90.12 343 ASN A C 1
ATOM 2704 O O . ASN A 1 343 ? -43.781 21.5 9.281 1 90.12 343 ASN A O 1
ATOM 2708 N N . ALA A 1 344 ? -42.719 23.453 9.508 1 89.75 344 ALA A N 1
ATOM 2709 C CA . ALA A 1 344 ? -43.844 24.016 10.219 1 89.75 344 ALA A CA 1
ATOM 2710 C C . ALA A 1 344 ? -44.25 25.375 9.648 1 89.75 344 ALA A C 1
ATOM 2712 O O . ALA A 1 344 ? -43.469 26 8.945 1 89.75 344 ALA A O 1
ATOM 2713 N N . ARG A 1 345 ? -45.5 25.672 9.711 1 88.44 345 ARG A N 1
ATOM 2714 C CA . ARG A 1 345 ? -46.031 26.984 9.414 1 88.44 345 ARG A CA 1
ATOM 2715 C C . ARG A 1 345 ? -46.844 27.531 10.586 1 88.44 345 ARG A C 1
ATOM 2717 O O . ARG A 1 345 ? -47.375 26.75 11.383 1 88.44 345 ARG A O 1
ATOM 2724 N N . LYS A 1 346 ? -46.688 28.766 10.727 1 84.69 346 LYS A N 1
ATOM 2725 C CA . LYS A 1 346 ? -47.531 29.406 11.758 1 84.69 346 LYS A CA 1
ATOM 2726 C C . LYS A 1 346 ? -48.906 29.75 11.203 1 84.69 346 LYS A C 1
ATOM 2728 O O . LYS A 1 346 ? -49 30.375 10.141 1 84.69 346 LYS A O 1
ATOM 2733 N N . ASP A 1 347 ? -49.906 29.297 11.844 1 80.88 347 ASP A N 1
ATOM 2734 C CA . ASP A 1 347 ? -51.25 29.625 11.414 1 80.88 347 ASP A CA 1
ATOM 2735 C C . ASP A 1 347 ? -51.656 31.031 11.883 1 80.88 347 ASP A C 1
ATOM 2737 O O . ASP A 1 347 ? -50.906 31.688 12.602 1 80.88 347 ASP A O 1
ATOM 2741 N N . ASP A 1 348 ? -52.812 31.562 11.406 1 80.31 348 ASP A N 1
ATOM 2742 C CA . ASP A 1 348 ? -53.312 32.906 11.68 1 80.31 348 ASP A CA 1
ATOM 2743 C C . ASP A 1 348 ? -53.469 33.125 13.18 1 80.31 348 ASP A C 1
ATOM 2745 O O . ASP A 1 348 ? -53.438 34.281 13.641 1 80.31 348 ASP A O 1
ATOM 2749 N N . GLN A 1 349 ? -53.656 32.125 13.977 1 81.38 349 GLN A N 1
ATOM 2750 C CA . GLN A 1 349 ? -53.844 32.25 15.414 1 81.38 349 GLN A CA 1
ATOM 2751 C C . GLN A 1 349 ? -52.5 32.094 16.156 1 81.38 349 GLN A C 1
ATOM 2753 O O . GLN A 1 349 ? -52.469 32.188 17.391 1 81.38 349 GLN A O 1
ATOM 2758 N N . GLY A 1 350 ? -51.344 31.859 15.43 1 79.25 350 GLY A N 1
ATOM 2759 C CA . GLY A 1 350 ? -50.031 31.797 16.016 1 79.25 350 GLY A CA 1
ATOM 2760 C C . GLY A 1 350 ? -49.625 30.391 16.391 1 79.25 350 GLY A C 1
ATOM 2761 O O . GLY A 1 350 ? -48.562 30.188 17 1 79.25 350 GLY A O 1
ATOM 2762 N N . ASN A 1 351 ? -50.469 29.438 16.078 1 83.25 351 ASN A N 1
ATOM 2763 C CA . ASN A 1 351 ? -50.156 28.062 16.422 1 83.25 351 ASN A CA 1
ATOM 2764 C C . ASN A 1 351 ? -49.281 27.406 15.367 1 83.25 351 ASN A C 1
ATOM 2766 O O . ASN A 1 351 ? -49.375 27.734 14.188 1 83.25 351 ASN A O 1
ATOM 2770 N N . ILE A 1 352 ? -48.281 26.562 15.82 1 88.5 352 ILE A N 1
ATOM 2771 C CA . ILE A 1 352 ? -47.344 25.875 14.922 1 88.5 352 ILE A CA 1
ATOM 2772 C C . ILE A 1 352 ? -48 24.609 14.367 1 88.5 352 ILE A C 1
ATOM 2774 O O . ILE A 1 352 ? -48.469 23.766 15.133 1 88.5 352 ILE A O 1
ATOM 2778 N N . VAL A 1 353 ? -48.188 24.547 13.023 1 87.75 353 VAL A N 1
ATOM 2779 C CA . VAL A 1 353 ? -48.781 23.391 12.367 1 87.75 353 VAL A CA 1
ATOM 2780 C C . VAL A 1 353 ? -47.75 22.781 11.383 1 87.75 353 VAL A C 1
ATOM 2782 O O . VAL A 1 353 ? -46.938 23.516 10.812 1 87.75 353 VAL A O 1
ATOM 2785 N N . GLU A 1 354 ? -47.812 21.469 11.297 1 89.69 354 GLU A N 1
ATOM 2786 C CA . GLU A 1 354 ? -46.938 20.766 10.383 1 89.69 354 GLU A CA 1
ATOM 2787 C C . GLU A 1 354 ? -47.281 21.078 8.93 1 89.69 354 GLU A C 1
ATOM 2789 O O . GLU A 1 354 ? -48.438 21.188 8.562 1 89.69 354 GLU A O 1
ATOM 2794 N N . SER A 1 355 ? -46.25 21.328 8.172 1 88.94 355 SER A N 1
ATOM 2795 C CA . SER A 1 355 ? -46.438 21.625 6.75 1 88.94 355 SER A CA 1
ATOM 2796 C C . SER A 1 355 ? -45.656 20.625 5.879 1 88.94 355 SER A C 1
ATOM 2798 O O . SER A 1 355 ? -44.594 20.156 6.266 1 88.94 355 SER A O 1
ATOM 2800 N N . ASP A 1 356 ? -46.188 20.281 4.762 1 82.81 356 ASP A N 1
ATOM 2801 C CA . ASP A 1 356 ? -45.531 19.391 3.824 1 82.81 356 ASP A CA 1
ATOM 2802 C C . ASP A 1 356 ? -44.562 20.156 2.918 1 82.81 356 ASP A C 1
ATOM 2804 O O . ASP A 1 356 ? -43.688 19.547 2.291 1 82.81 356 ASP A O 1
ATOM 2808 N N . LYS A 1 357 ? -44.781 21.391 2.873 1 81.38 357 LYS A N 1
ATOM 2809 C CA . LYS A 1 357 ? -43.906 22.188 2.004 1 81.38 357 LYS A CA 1
ATOM 2810 C C . LYS A 1 357 ? -42.844 22.906 2.805 1 81.38 357 LYS A C 1
ATOM 2812 O O . LYS A 1 357 ? -42.969 23.062 4.023 1 81.38 357 LYS A O 1
ATOM 2817 N N . MET A 1 358 ? -41.812 23.25 2.152 1 78.5 358 MET A N 1
ATOM 2818 C CA . MET A 1 358 ? -40.719 24 2.793 1 78.5 358 MET A CA 1
ATOM 2819 C C . MET A 1 358 ? -41.125 25.438 3.043 1 78.5 358 MET A C 1
ATOM 2821 O O . MET A 1 358 ? -41.406 26.188 2.102 1 78.5 358 MET A O 1
ATOM 2825 N N . THR A 1 359 ? -41.438 25.844 4.207 1 75.69 359 THR A N 1
ATOM 2826 C CA . THR A 1 359 ? -41.844 27.188 4.547 1 75.69 359 THR A CA 1
ATOM 2827 C C . THR A 1 359 ? -40.688 28 5.125 1 75.69 359 THR A C 1
ATOM 2829 O O . THR A 1 359 ? -40.781 29.219 5.266 1 75.69 359 THR A O 1
ATOM 2832 N N . GLY A 1 360 ? -39.531 27.297 5.344 1 74.31 360 GLY A N 1
ATOM 2833 C CA . GLY A 1 360 ? -38.406 27.984 5.965 1 74.31 360 GLY A CA 1
ATOM 2834 C C . GLY A 1 360 ? -38.438 27.953 7.48 1 74.31 360 GLY A C 1
ATOM 2835 O O . GLY A 1 360 ? -37.5 28.359 8.141 1 74.31 360 GLY A O 1
ATOM 2836 N N . HIS A 1 361 ? -39.625 27.547 8.031 1 83.56 361 HIS A N 1
ATOM 2837 C CA . HIS A 1 361 ? -39.781 27.391 9.477 1 83.56 361 HIS A CA 1
ATOM 2838 C C . HIS A 1 361 ? -39.844 25.922 9.867 1 83.56 361 HIS A C 1
ATOM 2840 O O . HIS A 1 361 ? -40.469 25.125 9.172 1 83.56 361 HIS A O 1
ATOM 2846 N N . TRP A 1 362 ? -39.031 25.594 10.883 1 90.44 362 TRP A N 1
ATOM 2847 C CA . TRP A 1 362 ? -39 24.219 11.352 1 90.44 362 TRP A CA 1
ATOM 2848 C C . TRP A 1 362 ? -39.5 24.125 12.797 1 90.44 362 TRP A C 1
ATOM 2850 O O . TRP A 1 362 ? -39.469 25.109 13.531 1 90.44 362 TRP A O 1
ATOM 2860 N N . ALA A 1 363 ? -40.062 22.969 13.086 1 93 363 ALA A N 1
ATOM 2861 C CA . ALA A 1 363 ? -40.5 22.719 14.445 1 93 363 ALA A CA 1
ATOM 2862 C C . ALA A 1 363 ? -40.156 21.297 14.883 1 93 363 ALA A C 1
ATOM 2864 O O . ALA A 1 363 ? -40.062 20.391 14.055 1 93 363 ALA A O 1
ATOM 2865 N N . TRP A 1 364 ? -39.875 21.188 16.156 1 94.5 364 TRP A N 1
ATOM 2866 C CA . TRP A 1 364 ? -39.688 19.859 16.75 1 94.5 364 TRP A CA 1
ATOM 2867 C C . TRP A 1 364 ? -41 19.219 17.078 1 94.5 364 TRP A C 1
ATOM 2869 O O . TRP A 1 364 ? -41.812 19.781 17.828 1 94.5 364 TRP A O 1
ATOM 2879 N N . LYS A 1 365 ? -41.25 18.031 16.469 1 93.94 365 LYS A N 1
ATOM 2880 C CA . LYS A 1 365 ? -42.438 17.234 16.797 1 93.94 365 LYS A CA 1
ATOM 2881 C C . LYS A 1 365 ? -42.156 16.297 17.969 1 93.94 365 LYS A C 1
ATOM 2883 O O . LYS A 1 365 ? -41.406 15.312 17.828 1 93.94 365 LYS A O 1
ATOM 2888 N N . HIS A 1 366 ? -42.656 16.578 19.062 1 93.12 366 HIS A N 1
ATOM 2889 C CA . HIS A 1 366 ? -42.406 15.836 20.281 1 93.12 366 HIS A CA 1
ATOM 2890 C C . HIS A 1 366 ? -43.625 15.008 20.672 1 93.12 366 HIS A C 1
ATOM 2892 O O . HIS A 1 366 ? -44.594 15.547 21.234 1 93.12 366 HIS A O 1
ATOM 2898 N N . PRO A 1 367 ? -43.5 13.719 20.438 1 91.38 367 PRO A N 1
ATOM 2899 C CA . PRO A 1 367 ? -44.594 12.859 20.875 1 91.38 367 PRO A CA 1
ATOM 2900 C C . PRO A 1 367 ? -44.531 12.539 22.375 1 91.38 367 PRO A C 1
ATOM 2902 O O . PRO A 1 367 ? -43.469 12.305 22.922 1 91.38 367 PRO A O 1
ATOM 2905 N N . HIS A 1 368 ? -45.625 12.594 23.047 1 87.38 368 HIS A N 1
ATOM 2906 C CA . HIS A 1 368 ? -45.719 12.281 24.469 1 87.38 368 HIS A CA 1
ATOM 2907 C C . HIS A 1 368 ? -46.344 10.906 24.703 1 87.38 368 HIS A C 1
ATOM 2909 O O . HIS A 1 368 ? -46.906 10.32 23.766 1 87.38 368 HIS A O 1
ATOM 2915 N N . GLU A 1 369 ? -46.125 10.367 25.891 1 84 369 GLU A N 1
ATOM 2916 C CA . GLU A 1 369 ? -46.625 9.047 26.25 1 84 369 GLU A CA 1
ATOM 2917 C C . GLU A 1 369 ? -48.156 8.992 26.156 1 84 369 GLU A C 1
ATOM 2919 O O . GLU A 1 369 ? -48.719 7.93 25.891 1 84 369 GLU A O 1
ATOM 2924 N N . ASP A 1 370 ? -48.812 10.078 26.391 1 82.81 370 ASP A N 1
ATOM 2925 C CA . ASP A 1 370 ? -50.281 10.117 26.406 1 82.81 370 ASP A CA 1
ATOM 2926 C C . ASP A 1 370 ? -50.844 10.164 24.984 1 82.81 370 ASP A C 1
ATOM 2928 O O . ASP A 1 370 ? -52.062 10.258 24.812 1 82.81 370 ASP A O 1
ATOM 2932 N N . GLY A 1 371 ? -49.969 10.078 23.938 1 82 371 GLY A N 1
ATOM 2933 C CA . GLY A 1 371 ? -50.438 10.07 22.562 1 82 371 GLY A CA 1
ATOM 2934 C C . GLY A 1 371 ? -50.5 11.461 21.953 1 82 371 GLY A C 1
ATOM 2935 O O . GLY A 1 371 ? -50.688 11.594 20.734 1 82 371 GLY A O 1
ATOM 2936 N N . THR A 1 372 ? -50.375 12.438 22.828 1 85.19 372 THR A N 1
ATOM 2937 C CA . THR A 1 372 ? -50.438 13.797 22.312 1 85.19 372 THR A CA 1
ATOM 2938 C C . THR A 1 372 ? -49.094 14.234 21.734 1 85.19 372 THR A C 1
ATOM 2940 O O . THR A 1 372 ? -48.062 13.672 22.078 1 85.19 372 THR A O 1
ATOM 2943 N N . VAL A 1 373 ? -49.125 15.117 20.672 1 88.75 373 VAL A N 1
ATOM 2944 C CA . VAL A 1 373 ? -47.938 15.633 20.016 1 88.75 373 VAL A CA 1
ATOM 2945 C C . VAL A 1 373 ? -47.812 17.141 20.25 1 88.75 373 VAL A C 1
ATOM 2947 O O . VAL A 1 373 ? -48.781 17.875 20.109 1 88.75 373 VAL A O 1
ATOM 2950 N N . THR A 1 374 ? -46.719 17.547 20.828 1 88.75 374 THR A N 1
ATOM 2951 C CA . THR A 1 374 ? -46.438 18.984 20.984 1 88.75 374 THR A CA 1
ATOM 2952 C C . THR A 1 374 ? -45.406 19.438 19.953 1 88.75 374 THR A C 1
ATOM 2954 O O . THR A 1 374 ? -44.469 18.703 19.625 1 88.75 374 THR A O 1
ATOM 2957 N N . TYR A 1 375 ? -45.656 20.625 19.359 1 91.19 375 TYR A N 1
ATOM 2958 C CA . TYR A 1 375 ? -44.719 21.219 18.391 1 91.19 375 TYR A CA 1
ATOM 2959 C C . TYR A 1 375 ? -43.969 22.391 19.016 1 91.19 375 TYR A C 1
ATOM 2961 O O . TYR A 1 375 ? -44.594 23.297 19.594 1 91.19 375 TYR A O 1
ATOM 2969 N N . HIS A 1 376 ? -42.656 22.266 19.047 1 90.38 376 HIS A N 1
ATOM 2970 C CA . HIS A 1 376 ? -41.812 23.344 19.516 1 90.38 376 HIS A CA 1
ATOM 2971 C C . HIS A 1 376 ? -41.031 23.969 18.344 1 90.38 376 HIS A C 1
ATOM 2973 O O . HIS A 1 376 ? -40.406 23.266 17.562 1 90.38 376 HIS A O 1
ATOM 2979 N N . GLU A 1 377 ? -41.125 25.312 18.219 1 90 377 GLU A N 1
ATOM 2980 C CA . GLU A 1 377 ? -40.406 26 17.141 1 90 377 GLU A CA 1
ATOM 2981 C C . GLU A 1 377 ? -38.906 25.875 17.297 1 90 377 GLU A C 1
ATOM 2983 O O . GLU A 1 377 ? -38.375 25.953 18.406 1 90 377 GLU A O 1
ATOM 2988 N N . LEU A 1 378 ? -38.312 25.578 16.188 1 90.5 378 LEU A N 1
ATOM 2989 C CA . LEU A 1 378 ? -36.875 25.531 16.203 1 90.5 378 LEU A CA 1
ATOM 2990 C C . LEU A 1 378 ? -36.281 26.938 16.234 1 90.5 378 LEU A C 1
ATOM 2992 O O . LEU A 1 378 ? -36.406 27.703 15.273 1 90.5 378 LEU A O 1
ATOM 2996 N N . GLN A 1 379 ? -35.594 27.359 17.312 1 88.19 379 GLN A N 1
ATOM 2997 C CA . GLN A 1 379 ? -35.031 28.703 17.484 1 88.19 379 GLN A CA 1
ATOM 2998 C C . GLN A 1 379 ? -33.5 28.641 17.5 1 88.19 379 GLN A C 1
ATOM 3000 O O . GLN A 1 379 ? -32.844 29.641 17.203 1 88.19 379 GLN A O 1
ATOM 3005 N N . GLY A 1 380 ? -33 27.469 17.781 1 90.25 380 GLY A N 1
ATOM 3006 C CA . GLY A 1 380 ? -31.562 27.312 17.75 1 90.25 380 GLY A CA 1
ATOM 3007 C C . GLY A 1 380 ? -30.906 27.547 19.094 1 90.25 380 GLY A C 1
ATOM 3008 O O . GLY A 1 380 ? -29.719 27.875 19.172 1 90.25 380 GLY A O 1
ATOM 3009 N N . GLY A 1 381 ? -31.641 27.469 20.172 1 92.75 381 GLY A N 1
ATOM 3010 C CA . GLY A 1 381 ? -31.078 27.594 21.516 1 92.75 381 GLY A CA 1
ATOM 3011 C C . GLY A 1 381 ? -30.453 26.312 22.016 1 92.75 381 GLY A C 1
ATOM 3012 O O . GLY A 1 381 ? -31.062 25.25 21.984 1 92.75 381 GLY A O 1
ATOM 3013 N N . VAL A 1 382 ? -29.172 26.391 22.484 1 94.69 382 VAL A N 1
ATOM 3014 C CA . VAL A 1 382 ? -28.453 25.219 22.969 1 94.69 382 VAL A CA 1
ATOM 3015 C C . VAL A 1 382 ? -27.922 25.484 24.375 1 94.69 382 VAL A C 1
ATOM 3017 O O . VAL A 1 382 ? -27.453 26.594 24.656 1 94.69 382 VAL A O 1
ATOM 3020 N N . THR A 1 383 ? -28.062 24.5 25.266 1 95.69 383 THR A N 1
ATOM 3021 C CA . THR A 1 383 ? -27.578 24.656 26.625 1 95.69 383 THR A CA 1
ATOM 3022 C C . THR A 1 383 ? -26.844 23.406 27.078 1 95.69 383 THR A C 1
ATOM 3024 O O . THR A 1 383 ? -27.266 22.281 26.797 1 95.69 383 THR A O 1
ATOM 3027 N N . PHE A 1 384 ? -25.672 23.594 27.609 1 96.06 384 PHE A N 1
ATOM 3028 C CA . PHE A 1 384 ? -24.891 22.547 28.266 1 96.06 384 PHE A CA 1
ATOM 3029 C C . PHE A 1 384 ? -25 22.656 29.781 1 96.06 384 PHE A C 1
ATOM 3031 O O . PHE A 1 384 ? -24.797 23.734 30.344 1 96.06 384 PHE A O 1
ATOM 3038 N N . GLU A 1 385 ? -25.375 21.547 30.406 1 95.94 385 GLU A N 1
ATOM 3039 C CA . GLU A 1 385 ? -25.469 21.516 31.859 1 95.94 385 GLU A CA 1
ATOM 3040 C C . GLU A 1 385 ? -24.531 20.469 32.438 1 95.94 385 GLU A C 1
ATOM 3042 O O . GLU A 1 385 ? -24.828 19.266 32.406 1 95.94 385 GLU A O 1
ATOM 3047 N N . ASP A 1 386 ? -23.469 20.891 33.062 1 94.88 386 ASP A N 1
ATOM 3048 C CA . ASP A 1 386 ? -22.516 20.062 33.781 1 94.88 386 ASP A CA 1
ATOM 3049 C C . ASP A 1 386 ? -22.047 18.875 32.906 1 94.88 386 ASP A C 1
ATOM 3051 O O . ASP A 1 386 ? -22.125 17.734 33.344 1 94.88 386 ASP A O 1
ATOM 3055 N N . VAL A 1 387 ? -21.672 19.219 31.781 1 95.12 387 VAL A N 1
ATOM 3056 C CA . VAL A 1 387 ? -21.328 18.188 30.828 1 95.12 387 VAL A CA 1
ATOM 3057 C C . VAL A 1 387 ? -19.875 17.766 31.016 1 95.12 387 VAL A C 1
ATOM 3059 O O . VAL A 1 387 ? -18.969 18.609 31.062 1 95.12 387 VAL A O 1
ATOM 3062 N N . THR A 1 388 ? -19.641 16.469 31.172 1 94.5 388 THR A N 1
ATOM 3063 C CA . THR A 1 388 ? -18.328 15.836 31.234 1 94.5 388 THR A CA 1
ATOM 3064 C C . THR A 1 388 ? -18.203 14.75 30.156 1 94.5 388 THR A C 1
ATOM 3066 O O . THR A 1 388 ? -19.109 13.93 30 1 94.5 388 THR A O 1
ATOM 3069 N N . PHE A 1 389 ? -17.109 14.812 29.422 1 94 389 PHE A N 1
ATOM 3070 C CA . PHE A 1 389 ? -16.984 13.891 28.312 1 94 389 PHE A CA 1
ATOM 3071 C C . PHE A 1 389 ? -15.516 13.516 28.094 1 94 389 PHE A C 1
ATOM 3073 O O . PHE A 1 389 ? -14.625 14.336 28.297 1 94 389 PHE A O 1
ATOM 3080 N N . GLY A 1 390 ? -15.359 12.266 27.75 1 92 390 GLY A N 1
ATOM 3081 C CA . GLY A 1 390 ? -14.094 11.734 27.266 1 92 390 GLY A CA 1
ATOM 3082 C C . GLY A 1 390 ? -14.258 10.742 26.125 1 92 390 GLY A C 1
ATOM 3083 O O . GLY A 1 390 ? -15.234 9.984 26.094 1 92 390 GLY A O 1
ATOM 3084 N N . TYR A 1 391 ? -13.367 10.836 25.125 1 86 391 TYR A N 1
ATOM 3085 C CA . TYR A 1 391 ? -13.43 9.906 24.016 1 86 391 TYR A CA 1
ATOM 3086 C C . TYR A 1 391 ? -13.258 8.469 24.484 1 86 391 TYR A C 1
ATOM 3088 O O . TYR A 1 391 ? -13.789 7.535 23.875 1 86 391 TYR A O 1
ATOM 3096 N N . ASN A 1 392 ? -12.352 8.383 25.453 1 83.69 392 ASN A N 1
ATOM 3097 C CA . ASN A 1 392 ? -12.203 7.113 26.156 1 83.69 392 ASN A CA 1
ATOM 3098 C C . ASN A 1 392 ? -12.539 7.258 27.641 1 83.69 392 ASN A C 1
ATOM 3100 O O . ASN A 1 392 ? -12.391 8.336 28.219 1 83.69 392 ASN A O 1
ATOM 3104 N N . ASP A 1 393 ? -13.047 6.195 28.156 1 78.62 393 ASP A N 1
ATOM 3105 C CA . ASP A 1 393 ? -13.484 6.25 29.547 1 78.62 393 ASP A CA 1
ATOM 3106 C C . ASP A 1 393 ? -12.32 6.531 30.484 1 78.62 393 ASP A C 1
ATOM 3108 O O . ASP A 1 393 ? -12.516 6.977 31.625 1 78.62 393 ASP A O 1
ATOM 3112 N N . ASP A 1 394 ? -11.156 6.379 29.969 1 79.19 394 ASP A N 1
ATOM 3113 C CA . ASP A 1 394 ? -9.992 6.516 30.828 1 79.19 394 ASP A CA 1
ATOM 3114 C C . ASP A 1 394 ? -9.484 7.957 30.844 1 79.19 394 ASP A C 1
ATOM 3116 O O . ASP A 1 394 ? -8.766 8.359 31.766 1 79.19 394 ASP A O 1
ATOM 3120 N N . LYS A 1 395 ? -9.75 8.75 29.781 1 81.88 395 LYS A N 1
ATOM 3121 C CA . LYS A 1 395 ? -9.242 10.117 29.703 1 81.88 395 LYS A CA 1
ATOM 3122 C C . LYS A 1 395 ? -10.352 11.094 29.344 1 81.88 395 LYS A C 1
ATOM 3124 O O . LYS A 1 395 ? -10.82 11.117 28.203 1 81.88 395 LYS A O 1
ATOM 3129 N N . MET A 1 396 ? -10.68 11.891 30.406 1 87.06 396 MET A N 1
ATOM 3130 C CA . MET A 1 396 ? -11.711 12.898 30.188 1 87.06 396 MET A CA 1
ATOM 3131 C C . MET A 1 396 ? -11.125 14.133 29.516 1 87.06 396 MET A C 1
ATOM 3133 O O . MET A 1 396 ? -10.008 14.547 29.828 1 87.06 396 MET A O 1
ATOM 3137 N N . VAL A 1 397 ? -11.781 14.648 28.5 1 89.5 397 VAL A N 1
ATOM 3138 C CA . VAL A 1 397 ? -11.328 15.812 27.75 1 89.5 397 VAL A CA 1
ATOM 3139 C C . VAL A 1 397 ? -12.07 17.062 28.234 1 89.5 397 VAL A C 1
ATOM 3141 O O . VAL A 1 397 ? -11.469 18.125 28.375 1 89.5 397 VAL A O 1
ATOM 3144 N N . LEU A 1 398 ? -13.383 16.984 28.453 1 93.31 398 LEU A N 1
ATOM 3145 C CA . LEU A 1 398 ? -14.203 18.094 28.953 1 93.31 398 LEU A CA 1
ATOM 3146 C C . LEU A 1 398 ? -14.641 17.828 30.391 1 93.31 398 LEU A C 1
ATOM 3148 O O . LEU A 1 398 ? -14.977 16.703 30.75 1 93.31 398 LEU A O 1
ATOM 3152 N N . HIS A 1 399 ? -14.555 18.922 31.188 1 93.94 399 HIS A N 1
ATOM 3153 C CA . HIS A 1 399 ? -14.891 18.797 32.594 1 93.94 399 HIS A CA 1
ATOM 3154 C C . HIS A 1 399 ? -15.93 19.844 33 1 93.94 399 HIS A C 1
ATOM 3156 O O . HIS A 1 399 ? -15.633 21.031 33.031 1 93.94 399 HIS A O 1
ATOM 3162 N N . ASP A 1 400 ? -17.062 19.406 33.375 1 92.38 400 ASP A N 1
ATOM 3163 C CA . ASP A 1 400 ? -18.109 20.234 33.938 1 92.38 400 ASP A CA 1
ATOM 3164 C C . ASP A 1 400 ? -18.359 21.484 33.094 1 92.38 400 ASP A C 1
ATOM 3166 O O . ASP A 1 400 ? -18.297 22.609 33.594 1 92.38 400 ASP A O 1
ATOM 3170 N N . ILE A 1 401 ? -18.672 21.25 31.906 1 94.31 401 ILE A N 1
ATOM 3171 C CA . ILE A 1 401 ? -18.875 22.328 30.953 1 94.31 401 ILE A CA 1
ATOM 3172 C C . ILE A 1 401 ? -20.297 22.875 31.094 1 94.31 401 ILE A C 1
ATOM 3174 O O . ILE A 1 401 ? -21.266 22.125 30.969 1 94.31 401 ILE A O 1
ATOM 3178 N N . ASN A 1 402 ? -20.375 24.125 31.422 1 94.19 402 ASN A N 1
ATOM 3179 C CA . ASN A 1 402 ? -21.641 24.859 31.438 1 94.19 402 ASN A CA 1
ATOM 3180 C C . ASN A 1 402 ? -21.656 26 30.422 1 94.19 402 ASN A C 1
ATOM 3182 O O . ASN A 1 402 ? -20.812 26.891 30.484 1 94.19 402 ASN A O 1
ATOM 3186 N N . LEU A 1 403 ? -22.578 25.828 29.453 1 93 403 LEU A N 1
ATOM 3187 C CA . LEU A 1 403 ? -22.672 26.875 28.438 1 93 403 LEU A CA 1
ATOM 3188 C C . LEU A 1 403 ? -24.094 27 27.922 1 93 403 LEU A C 1
ATOM 3190 O O . LEU A 1 403 ? -24.875 26.062 28.031 1 93 403 LEU A O 1
ATOM 3194 N N . PHE A 1 404 ? -24.453 28.234 27.5 1 92.56 404 PHE A N 1
ATOM 3195 C CA . PHE A 1 404 ? -25.75 28.453 26.859 1 92.56 404 PHE A CA 1
ATOM 3196 C C . PHE A 1 404 ? -25.625 29.391 25.672 1 92.56 404 PHE A C 1
ATOM 3198 O O . PHE A 1 404 ? -24.781 30.297 25.672 1 92.56 404 PHE A O 1
ATOM 3205 N N . ALA A 1 405 ? -26.375 29.125 24.688 1 92.88 405 ALA A N 1
ATOM 3206 C CA . ALA A 1 405 ? -26.484 29.969 23.5 1 92.88 405 ALA A CA 1
ATOM 3207 C C . ALA A 1 405 ? -27.922 30.359 23.219 1 92.88 405 ALA A C 1
ATOM 3209 O O . ALA A 1 405 ? -28.781 29.5 23.031 1 92.88 405 ALA A O 1
ATOM 3210 N N . GLU A 1 406 ? -28.141 31.672 23.25 1 92.06 406 GLU A N 1
ATOM 3211 C CA . GLU A 1 406 ? -29.469 32.156 22.906 1 92.06 406 GLU A CA 1
ATOM 3212 C C . GLU A 1 406 ? -29.703 32.156 21.406 1 92.06 406 GLU A C 1
ATOM 3214 O O . GLU A 1 406 ? -28.734 32.188 20.625 1 92.06 406 GLU A O 1
ATOM 3219 N N . PRO A 1 407 ? -30.984 32.062 21 1 92.19 407 PRO A N 1
ATOM 3220 C CA . PRO A 1 407 ? -31.281 32.062 19.562 1 92.19 407 PRO A CA 1
ATOM 3221 C C . PRO A 1 407 ? -30.719 33.281 18.844 1 92.19 407 PRO A C 1
ATOM 3223 O O . PRO A 1 407 ? -30.938 34.406 19.281 1 92.19 407 PRO A O 1
ATOM 3226 N N . GLY A 1 408 ? -29.953 33 17.797 1 89.69 408 GLY A N 1
ATOM 3227 C CA . GLY A 1 408 ? -29.406 34.062 16.969 1 89.69 408 GLY A CA 1
ATOM 3228 C C . GLY A 1 408 ? -28.078 34.594 17.469 1 89.69 408 GLY A C 1
ATOM 3229 O O . GLY A 1 408 ? -27.469 35.469 16.844 1 89.69 408 GLY A O 1
ATOM 3230 N N . GLN A 1 409 ? -27.641 34.062 18.547 1 91.88 409 GLN A N 1
ATOM 3231 C CA . GLN A 1 409 ? -26.391 34.5 19.156 1 91.88 409 GLN A CA 1
ATOM 3232 C C . GLN A 1 409 ? -25.188 33.844 18.484 1 91.88 409 GLN A C 1
ATOM 3234 O O . GLN A 1 409 ? -25.234 32.688 18.141 1 91.88 409 GLN A O 1
ATOM 3239 N N . LYS A 1 410 ? -24.141 34.656 18.312 1 92.69 410 LYS A N 1
ATOM 3240 C CA . LYS A 1 410 ? -22.859 34.156 17.812 1 92.69 410 LYS A CA 1
ATOM 3241 C C . LYS A 1 410 ? -21.906 33.875 18.969 1 92.69 410 LYS A C 1
ATOM 3243 O O . LYS A 1 410 ? -21.453 34.812 19.641 1 92.69 410 LYS A O 1
ATOM 3248 N N . ILE A 1 411 ? -21.578 32.594 19.141 1 92.75 411 ILE A N 1
ATOM 3249 C CA . ILE A 1 411 ? -20.688 32.188 20.219 1 92.75 411 ILE A CA 1
ATOM 3250 C C . ILE A 1 411 ? -19.344 31.781 19.641 1 92.75 411 ILE A C 1
ATOM 3252 O O . ILE A 1 411 ? -19.281 30.938 18.734 1 92.75 411 ILE A O 1
ATOM 3256 N N . ALA A 1 412 ? -18.281 32.344 20.094 1 92.12 412 ALA A N 1
ATOM 3257 C CA . ALA A 1 412 ? -16.938 32 19.641 1 92.12 412 ALA A CA 1
ATOM 3258 C C . ALA A 1 412 ? -16.172 31.25 20.734 1 92.12 412 ALA A C 1
ATOM 3260 O O . ALA A 1 412 ? -16.203 31.625 21.906 1 92.12 412 ALA A O 1
ATOM 3261 N N . PHE A 1 413 ? -15.586 30.188 20.359 1 91.12 413 PHE A N 1
ATOM 3262 C CA . PHE A 1 413 ? -14.719 29.422 21.25 1 91.12 413 PHE A CA 1
ATOM 3263 C C . PHE A 1 413 ? -13.25 29.75 20.984 1 91.12 413 PHE A C 1
ATOM 3265 O O . PHE A 1 413 ? -12.789 29.672 19.844 1 91.12 413 PHE A O 1
ATOM 3272 N N . VAL A 1 414 ? -12.617 30.172 22.031 1 86.19 414 VAL A N 1
ATOM 3273 C CA . VAL A 1 414 ? -11.195 30.484 21.938 1 86.19 414 VAL A CA 1
ATOM 3274 C C . VAL A 1 414 ? -10.422 29.719 23 1 86.19 414 VAL A C 1
ATOM 3276 O O . VAL A 1 414 ? -10.938 29.453 24.094 1 86.19 414 VAL A O 1
ATOM 3279 N N . GLY A 1 415 ? -9.289 29.266 22.656 1 80.94 415 GLY A N 1
ATOM 3280 C CA . GLY A 1 415 ? -8.438 28.531 23.578 1 80.94 415 GLY A CA 1
ATOM 3281 C C . GLY A 1 415 ? -7.262 27.859 22.891 1 80.94 415 GLY A C 1
ATOM 3282 O O . GLY A 1 415 ? -7.164 27.875 21.672 1 80.94 415 GLY A O 1
ATOM 3283 N N . SER A 1 416 ? -6.492 27.266 23.766 1 73.88 416 SER A N 1
ATOM 3284 C CA . SER A 1 416 ? -5.312 26.578 23.25 1 73.88 416 SER A CA 1
ATOM 3285 C C . SER A 1 416 ? -5.699 25.328 22.469 1 73.88 416 SER A C 1
ATOM 3287 O O . SER A 1 416 ? -6.824 24.844 22.594 1 73.88 416 SER A O 1
ATOM 3289 N N . THR A 1 417 ? -4.824 24.922 21.562 1 69.81 417 THR A N 1
ATOM 3290 C CA . THR A 1 417 ? -5.055 23.672 20.844 1 69.81 417 THR A CA 1
ATOM 3291 C C . THR A 1 417 ? -5.234 22.516 21.828 1 69.81 417 THR A C 1
ATOM 3293 O O . THR A 1 417 ? -4.477 22.375 22.781 1 69.81 417 THR A O 1
ATOM 3296 N N . GLY A 1 418 ? -6.203 21.812 21.656 1 73.88 418 GLY A N 1
ATOM 3297 C CA . GLY A 1 418 ? -6.465 20.672 22.516 1 73.88 418 GLY A CA 1
ATOM 3298 C C . GLY A 1 418 ? -7.309 21.031 23.734 1 73.88 418 GLY A C 1
ATOM 3299 O O . GLY A 1 418 ? -7.531 20.188 24.609 1 73.88 418 GLY A O 1
ATOM 3300 N N . ALA A 1 419 ? -7.738 22.25 23.734 1 79.06 419 ALA A N 1
ATOM 3301 C CA . ALA A 1 419 ? -8.484 22.703 24.906 1 79.06 419 ALA A CA 1
ATOM 3302 C C . ALA A 1 419 ? -9.875 22.078 24.938 1 79.06 419 ALA A C 1
ATOM 3304 O O . ALA A 1 419 ? -10.547 22.094 25.984 1 79.06 419 ALA A O 1
ATOM 3305 N N . GLY A 1 420 ? -10.328 21.516 23.828 1 86.12 420 GLY A N 1
ATOM 3306 C CA . GLY A 1 420 ? -11.617 20.844 23.797 1 86.12 420 GLY A CA 1
ATOM 3307 C C . GLY A 1 420 ? -12.633 21.547 22.922 1 86.12 420 GLY A C 1
ATOM 3308 O O . GLY A 1 420 ? -13.82 21.203 22.922 1 86.12 420 GLY A O 1
ATOM 3309 N N . LYS A 1 421 ? -12.258 22.516 22.188 1 86.5 421 LYS A N 1
ATOM 3310 C CA . LYS A 1 421 ? -13.148 23.297 21.344 1 86.5 421 LYS A CA 1
ATOM 3311 C C . LYS A 1 421 ? -13.875 22.406 20.344 1 86.5 421 LYS A C 1
ATOM 3313 O O . LYS A 1 421 ? -15.109 22.453 20.25 1 86.5 421 LYS A O 1
ATOM 3318 N N . THR A 1 422 ? -13.133 21.547 19.625 1 85.19 422 THR A N 1
ATOM 3319 C CA . THR A 1 422 ? -13.695 20.656 18.609 1 85.19 422 THR A CA 1
ATOM 3320 C C . THR A 1 422 ? -14.578 19.594 19.266 1 85.19 422 THR A C 1
ATOM 3322 O O . THR A 1 422 ? -15.586 19.172 18.688 1 85.19 422 THR A O 1
ATOM 3325 N N . THR A 1 423 ? -14.258 19.203 20.469 1 90 423 THR A N 1
ATOM 3326 C CA . THR A 1 423 ? -15.031 18.219 21.203 1 90 423 THR A CA 1
ATOM 3327 C C . THR A 1 423 ? -16.438 18.734 21.484 1 90 423 THR A C 1
ATOM 3329 O O . THR A 1 423 ? -17.422 18 21.359 1 90 423 THR A O 1
ATOM 3332 N N . ILE A 1 424 ? -16.484 20 21.797 1 91.12 424 ILE A N 1
ATOM 3333 C CA . ILE A 1 424 ? -17.781 20.594 22.078 1 91.12 424 ILE A CA 1
ATOM 3334 C C . ILE A 1 424 ? -18.656 20.531 20.828 1 91.12 424 ILE A C 1
ATOM 3336 O O . ILE A 1 424 ? -19.844 20.172 20.906 1 91.12 424 ILE A O 1
ATOM 3340 N N . THR A 1 425 ? -18.109 20.828 19.719 1 88.25 425 THR A N 1
ATOM 3341 C CA . THR A 1 425 ? -18.859 20.812 18.469 1 88.25 425 THR A CA 1
ATOM 3342 C C . THR A 1 425 ? -19.266 19.391 18.094 1 88.25 425 THR A C 1
ATOM 3344 O O . THR A 1 425 ? -20.344 19.172 17.547 1 88.25 425 THR A O 1
ATOM 3347 N N . ASN A 1 426 ? -18.484 18.453 18.422 1 90.25 426 ASN A N 1
ATOM 3348 C CA . ASN A 1 426 ? -18.797 17.062 18.156 1 90.25 426 ASN A CA 1
ATOM 3349 C C . ASN A 1 426 ? -19.969 16.578 19 1 90.25 426 ASN A C 1
ATOM 3351 O O . ASN A 1 426 ? -20.734 15.719 18.578 1 90.25 426 ASN A O 1
ATOM 3355 N N . LEU A 1 427 ? -20.062 17.172 20.156 1 92.56 427 LEU A N 1
ATOM 3356 C CA . LEU A 1 427 ? -21.125 16.766 21.078 1 92.56 427 LEU A CA 1
ATOM 3357 C C . LEU A 1 427 ? -22.469 17.391 20.672 1 92.56 427 LEU A C 1
ATOM 3359 O O . LEU A 1 427 ? -23.516 16.766 20.812 1 92.56 427 LEU A O 1
ATOM 3363 N N . ILE A 1 428 ? -22.391 18.594 20.141 1 91.56 428 ILE A N 1
ATOM 3364 C CA . ILE A 1 428 ? -23.609 19.266 19.719 1 91.56 428 ILE A CA 1
ATOM 3365 C C . ILE A 1 428 ? -24.25 18.484 18.578 1 91.56 428 ILE A C 1
ATOM 3367 O O . ILE A 1 428 ? -25.484 18.344 18.531 1 91.56 428 ILE A O 1
ATOM 3371 N N . ASN A 1 429 ? -23.406 17.906 17.766 1 90.56 429 ASN A N 1
ATOM 3372 C CA . ASN A 1 429 ? -23.891 17.109 16.625 1 90.56 429 ASN A CA 1
ATOM 3373 C C . ASN A 1 429 ? -24.141 15.664 17.031 1 90.56 429 ASN A C 1
ATOM 3375 O O . ASN A 1 429 ? -24.578 14.859 16.203 1 90.56 429 ASN A O 1
ATOM 3379 N N . ARG A 1 430 ? -23.859 15.367 18.156 1 92.81 430 ARG A N 1
ATOM 3380 C CA . ARG A 1 430 ? -24.031 14.039 18.75 1 92.81 430 ARG A CA 1
ATOM 3381 C C . ARG A 1 430 ? -23.281 12.984 17.953 1 92.81 430 ARG A C 1
ATOM 3383 O O . ARG A 1 430 ? -23.828 11.922 17.641 1 92.81 430 ARG A O 1
ATOM 3390 N N . PHE A 1 431 ? -22.141 13.352 17.484 1 90.38 431 PHE A N 1
ATOM 3391 C CA . PHE A 1 431 ? -21.234 12.336 16.969 1 90.38 431 PHE A CA 1
ATOM 3392 C C . PHE A 1 431 ? -20.828 11.359 18.078 1 90.38 431 PHE A C 1
ATOM 3394 O O . PHE A 1 431 ? -20.516 10.195 17.797 1 90.38 431 PHE A O 1
ATOM 3401 N N . TYR A 1 432 ? -20.812 11.961 19.281 1 90.69 432 TYR A N 1
ATOM 3402 C CA . TYR A 1 432 ? -20.516 11.195 20.5 1 90.69 432 TYR A CA 1
ATOM 3403 C C . TYR A 1 432 ? -21.594 11.422 21.562 1 90.69 432 TYR A C 1
ATOM 3405 O O . TYR A 1 432 ? -22.188 12.5 21.625 1 90.69 432 TYR A O 1
ATOM 3413 N N . ASP A 1 433 ? -21.781 10.414 22.281 1 89.88 433 ASP A N 1
ATOM 3414 C CA . ASP A 1 433 ? -22.703 10.555 23.422 1 89.88 433 ASP A CA 1
ATOM 3415 C C . ASP A 1 433 ? -21.938 10.891 24.703 1 89.88 433 ASP A C 1
ATOM 3417 O O . ASP A 1 433 ? -20.812 10.453 24.891 1 89.88 433 ASP A O 1
ATOM 3421 N N . ILE A 1 434 ? -22.562 11.703 25.469 1 90.38 434 ILE A N 1
ATOM 3422 C CA . ILE A 1 434 ? -21.906 12.219 26.672 1 90.38 434 ILE A CA 1
ATOM 3423 C C . ILE A 1 434 ? -22.016 11.195 27.797 1 90.38 434 ILE A C 1
ATOM 3425 O O . ILE A 1 434 ? -22.953 10.391 27.828 1 90.38 434 ILE A O 1
ATOM 3429 N N . GLN A 1 435 ? -21.062 11.227 28.719 1 89.06 435 GLN A N 1
ATOM 3430 C CA . GLN A 1 435 ? -21.047 10.328 29.859 1 89.06 435 GLN A CA 1
ATOM 3431 C C . GLN A 1 435 ? -21.828 10.906 31.031 1 89.06 435 GLN A C 1
ATOM 3433 O O . GLN A 1 435 ? -22.562 10.18 31.719 1 89.06 435 GLN A O 1
ATOM 3438 N N . LYS A 1 436 ? -21.625 12.211 31.297 1 92.5 436 LYS A N 1
ATOM 3439 C CA . LYS A 1 436 ? -22.312 12.898 32.375 1 92.5 436 LYS A CA 1
ATOM 3440 C C . LYS A 1 436 ? -22.812 14.266 31.938 1 92.5 436 LYS A C 1
ATOM 3442 O O . LYS A 1 436 ? -22.188 14.93 31.109 1 92.5 436 LYS A O 1
ATOM 3447 N N . GLY A 1 437 ? -23.969 14.602 32.438 1 93.62 437 GLY A N 1
ATOM 3448 C CA . GLY A 1 437 ? -24.547 15.898 32.125 1 93.62 437 GLY A CA 1
ATOM 3449 C C . GLY A 1 437 ? -25.688 15.82 31.109 1 93.62 437 GLY A C 1
ATOM 3450 O O . GLY A 1 437 ? -26.234 14.75 30.891 1 93.62 437 GLY A O 1
ATOM 3451 N N . LYS A 1 438 ? -26.109 17.047 30.688 1 95.5 438 LYS A N 1
ATOM 3452 C CA . LYS A 1 438 ? -27.188 17.109 29.719 1 95.5 438 LYS A CA 1
ATOM 3453 C C . LYS A 1 438 ? -26.969 18.234 28.719 1 95.5 438 LYS A C 1
ATOM 3455 O O . LYS A 1 438 ? -26.453 19.297 29.078 1 95.5 438 LYS A O 1
ATOM 3460 N N . ILE A 1 439 ? -27.312 17.922 27.547 1 95.62 439 ILE A N 1
ATOM 3461 C CA . ILE A 1 439 ? -27.312 18.938 26.484 1 95.62 439 ILE A CA 1
ATOM 3462 C C . ILE A 1 439 ? -28.734 19.125 25.969 1 95.62 439 ILE A C 1
ATOM 3464 O O . ILE A 1 439 ? -29.406 18.141 25.625 1 95.62 439 ILE A O 1
ATOM 3468 N N . HIS A 1 440 ? -29.172 20.375 25.984 1 95.75 440 HIS A N 1
ATOM 3469 C CA . HIS A 1 440 ? -30.516 20.688 25.516 1 95.75 440 HIS A CA 1
ATOM 3470 C C . HIS A 1 440 ? -30.469 21.531 24.234 1 95.75 440 HIS A C 1
ATOM 3472 O O . HIS A 1 440 ? -29.609 22.406 24.094 1 95.75 440 HIS A O 1
ATOM 3478 N N . TYR A 1 441 ? -31.312 21.188 23.328 1 94.69 441 TYR A N 1
ATOM 3479 C CA . TYR A 1 441 ? -31.562 21.953 22.109 1 94.69 441 TYR A CA 1
ATOM 3480 C C . TYR A 1 441 ? -33 22.484 22.078 1 94.69 441 TYR A C 1
ATOM 3482 O O . TYR A 1 441 ? -33.938 21.703 21.938 1 94.69 441 TYR A O 1
ATOM 3490 N N . ASP A 1 442 ? -33.156 23.781 22.234 1 93.88 442 ASP A N 1
ATOM 3491 C CA . ASP A 1 442 ? -34.469 24.406 22.359 1 93.88 442 ASP A CA 1
ATOM 3492 C C . ASP A 1 442 ? -35.281 23.797 23.516 1 93.88 442 ASP A C 1
ATOM 3494 O O . ASP A 1 442 ? -36.469 23.5 23.359 1 93.88 442 ASP A O 1
ATOM 3498 N N . GLY A 1 443 ? -34.562 23.438 24.531 1 91.69 443 GLY A N 1
ATOM 3499 C CA . GLY A 1 443 ? -35.188 22.938 25.75 1 91.69 443 GLY A CA 1
ATOM 3500 C C . GLY A 1 443 ? -35.375 21.438 25.75 1 91.69 443 GLY A C 1
ATOM 3501 O O . GLY A 1 443 ? -35.781 20.859 26.75 1 91.69 443 GLY A O 1
ATOM 3502 N N . ILE A 1 444 ? -35.125 20.812 24.672 1 93.5 444 ILE A N 1
ATOM 3503 C CA . ILE A 1 444 ? -35.281 19.375 24.547 1 93.5 444 ILE A CA 1
ATOM 3504 C C . ILE A 1 444 ? -33.906 18.688 24.688 1 93.5 444 ILE A C 1
ATOM 3506 O O . ILE A 1 444 ? -32.938 19.094 24.062 1 93.5 444 ILE A O 1
ATOM 3510 N N . ASN A 1 445 ? -33.969 17.625 25.453 1 94.12 445 ASN A N 1
ATOM 3511 C CA . ASN A 1 445 ? -32.719 16.844 25.562 1 94.12 445 ASN A CA 1
ATOM 3512 C C . ASN A 1 445 ? -32.312 16.219 24.234 1 94.12 445 ASN A C 1
ATOM 3514 O O . ASN A 1 445 ? -33.125 15.586 23.578 1 94.12 445 ASN A O 1
ATOM 3518 N N . ILE A 1 446 ? -31.062 16.359 23.859 1 94.06 446 ILE A N 1
ATOM 3519 C CA . ILE A 1 446 ? -30.594 15.945 22.531 1 94.06 446 ILE A CA 1
ATOM 3520 C C . ILE A 1 446 ? -30.688 14.43 22.406 1 94.06 446 ILE A C 1
ATOM 3522 O O . ILE A 1 446 ? -30.766 13.891 21.312 1 94.06 446 ILE A O 1
ATOM 3526 N N . SER A 1 447 ? -30.656 13.703 23.531 1 93.25 447 SER A N 1
ATOM 3527 C CA . SER A 1 447 ? -30.75 12.242 23.5 1 93.25 447 SER A CA 1
ATOM 3528 C C . SER A 1 447 ? -32.125 11.789 23.031 1 93.25 447 SER A C 1
ATOM 3530 O O . SER A 1 447 ? -32.281 10.664 22.578 1 93.25 447 SER A O 1
ATOM 3532 N N . LYS A 1 448 ? -33.125 12.672 23.125 1 93.75 448 LYS A N 1
ATOM 3533 C CA . LYS A 1 448 ? -34.469 12.352 22.75 1 93.75 448 LYS A CA 1
ATOM 3534 C C . LYS A 1 448 ? -34.75 12.711 21.297 1 93.75 448 LYS A C 1
ATOM 3536 O O . LYS A 1 448 ? -35.781 12.32 20.734 1 93.75 448 LYS A O 1
ATOM 3541 N N . ILE A 1 449 ? -33.906 13.383 20.672 1 94.56 449 ILE A N 1
ATOM 3542 C CA . ILE A 1 449 ? -34.062 13.805 19.281 1 94.56 449 ILE A CA 1
ATOM 3543 C C . ILE A 1 449 ? -33.438 12.773 18.344 1 94.56 449 ILE A C 1
ATOM 3545 O O . ILE A 1 449 ? -32.344 12.258 18.625 1 94.56 449 ILE A O 1
ATOM 3549 N N . LYS A 1 450 ? -34.156 12.5 17.328 1 94.75 450 LYS A N 1
ATOM 3550 C CA . LYS A 1 450 ? -33.594 11.617 16.312 1 94.75 450 LYS A CA 1
ATOM 3551 C C . LYS A 1 450 ? -32.281 12.211 15.766 1 94.75 450 LYS A C 1
ATOM 3553 O O . LYS A 1 450 ? -32.219 13.391 15.422 1 94.75 450 LYS A O 1
ATOM 3558 N N . LYS A 1 451 ? -31.281 11.422 15.586 1 93.31 451 LYS A N 1
ATOM 3559 C CA . LYS A 1 451 ? -29.953 11.898 15.203 1 93.31 451 LYS A CA 1
ATOM 3560 C C . LYS A 1 451 ? -29.984 12.547 13.82 1 93.31 451 LYS A C 1
ATOM 3562 O O . LYS A 1 451 ? -29.359 13.586 13.609 1 93.31 451 LYS A O 1
ATOM 3567 N N . ALA A 1 452 ? -30.734 11.906 12.922 1 92.19 452 ALA A N 1
ATOM 3568 C CA . ALA A 1 452 ? -30.812 12.445 11.57 1 92.19 452 ALA A CA 1
ATOM 3569 C C . ALA A 1 452 ? -31.422 13.844 11.57 1 92.19 452 ALA A C 1
ATOM 3571 O O . ALA A 1 452 ? -30.953 14.734 10.859 1 92.19 452 ALA A O 1
ATOM 3572 N N . ASP A 1 453 ? -32.406 14.008 12.383 1 92.94 453 ASP A N 1
ATOM 3573 C CA . ASP A 1 453 ? -33.094 15.289 12.453 1 92.94 453 ASP A CA 1
ATOM 3574 C C . ASP A 1 453 ? -32.25 16.328 13.195 1 92.94 453 ASP A C 1
ATOM 3576 O O . ASP A 1 453 ? -32.281 17.516 12.844 1 92.94 453 ASP A O 1
ATOM 3580 N N . LEU A 1 454 ? -31.594 15.875 14.18 1 94.06 454 LEU A N 1
ATOM 3581 C CA . LEU A 1 454 ? -30.703 16.766 14.898 1 94.06 454 LEU A CA 1
ATOM 3582 C C . LEU A 1 454 ? -29.625 17.328 13.969 1 94.06 454 LEU A C 1
ATOM 3584 O O . LEU A 1 454 ? -29.391 18.531 13.938 1 94.06 454 LEU A O 1
ATOM 3588 N N . ARG A 1 455 ? -29.094 16.5 13.227 1 91.88 455 ARG A N 1
ATOM 3589 C CA . ARG A 1 455 ? -28 16.875 12.344 1 91.88 455 ARG A CA 1
ATOM 3590 C C . ARG A 1 455 ? -28.5 17.719 11.172 1 91.88 455 ARG A C 1
ATOM 3592 O O . ARG A 1 455 ? -27.797 18.609 10.703 1 91.88 455 ARG A O 1
ATOM 3599 N N . ARG A 1 456 ? -29.688 17.438 10.797 1 89.31 456 ARG A N 1
ATOM 3600 C CA . ARG A 1 456 ? -30.281 18.234 9.734 1 89.31 456 ARG A CA 1
ATOM 3601 C C . ARG A 1 456 ? -30.531 19.672 10.195 1 89.31 456 ARG A C 1
ATOM 3603 O O . ARG A 1 456 ? -30.5 20.609 9.383 1 89.31 456 ARG A O 1
ATOM 3610 N N . SER A 1 457 ? -30.734 19.766 11.43 1 91.31 457 SER A N 1
ATOM 3611 C CA . SER A 1 457 ? -31.047 21.078 11.992 1 91.31 457 SER A CA 1
ATOM 3612 C C . SER A 1 457 ? -29.766 21.891 12.219 1 91.31 457 SER A C 1
ATOM 3614 O O . SER A 1 457 ? -29.828 23.109 12.414 1 91.31 457 SER A O 1
ATOM 3616 N N . LEU A 1 458 ? -28.641 21.203 12.148 1 90.94 458 LEU A N 1
ATOM 3617 C CA . LEU A 1 458 ? -27.359 21.859 12.414 1 90.94 458 LEU A CA 1
ATOM 3618 C C . LEU A 1 458 ? -26.484 21.859 11.164 1 90.94 458 LEU A C 1
ATOM 3620 O O . LEU A 1 458 ? -26.203 20.797 10.594 1 90.94 458 LEU A O 1
ATOM 3624 N N . GLY A 1 459 ? -26.141 23.016 10.633 1 88.06 459 GLY A N 1
ATOM 3625 C CA . GLY A 1 459 ? -25.141 23.109 9.57 1 88.06 459 GLY A CA 1
ATOM 3626 C C . GLY A 1 459 ? -23.719 23.109 10.086 1 88.06 459 GLY A C 1
ATOM 3627 O O . GLY A 1 459 ? -23.422 23.781 11.086 1 88.06 459 GLY A O 1
ATOM 3628 N N . ILE A 1 460 ? -22.906 22.281 9.5 1 87.38 460 ILE A N 1
ATOM 3629 C CA . ILE A 1 460 ? -21.531 22.188 10.016 1 87.38 460 ILE A CA 1
ATOM 3630 C C . ILE A 1 460 ? -20.547 22.469 8.891 1 87.38 460 ILE A C 1
ATOM 3632 O O . ILE A 1 460 ? -20.719 22 7.766 1 87.38 460 ILE A O 1
ATOM 3636 N N . VAL A 1 461 ? -19.625 23.344 9.172 1 86.44 461 VAL A N 1
ATOM 3637 C CA . VAL A 1 461 ? -18.453 23.547 8.336 1 86.44 461 VAL A CA 1
ATOM 3638 C C . VAL A 1 461 ? -17.188 23.141 9.102 1 86.44 461 VAL A C 1
ATOM 3640 O O . VAL A 1 461 ? -16.828 23.766 10.102 1 86.44 461 VAL A O 1
ATOM 3643 N N . LEU A 1 462 ? -16.594 22.156 8.672 1 80.69 462 LEU A N 1
ATOM 3644 C CA . LEU A 1 462 ? -15.445 21.578 9.367 1 80.69 462 LEU A CA 1
ATOM 3645 C C . LEU A 1 462 ? -14.148 22.203 8.898 1 80.69 462 LEU A C 1
ATOM 3647 O O . LEU A 1 462 ? -14.094 22.812 7.816 1 80.69 462 LEU A O 1
ATOM 3651 N N . GLN A 1 463 ? -13.156 22.031 9.797 1 73.12 463 GLN A N 1
ATOM 3652 C CA . GLN A 1 463 ? -11.82 22.5 9.453 1 73.12 463 GLN A CA 1
ATOM 3653 C C . GLN A 1 463 ? -11.266 21.75 8.242 1 73.12 463 GLN A C 1
ATOM 3655 O O . GLN A 1 463 ? -10.781 22.375 7.293 1 73.12 463 GLN A O 1
ATOM 3660 N N . ASP A 1 464 ? -11.367 20.422 8.359 1 75.31 464 ASP A N 1
ATOM 3661 C CA . ASP A 1 464 ? -10.977 19.578 7.234 1 75.31 464 ASP A CA 1
ATOM 3662 C C . ASP A 1 464 ? -12.148 19.359 6.281 1 75.31 464 ASP A C 1
ATOM 3664 O O . ASP A 1 464 ? -12.969 18.469 6.496 1 75.31 464 ASP A O 1
ATOM 3668 N N . THR A 1 465 ? -12.117 20.25 5.246 1 80.25 465 THR A N 1
ATOM 3669 C CA . THR A 1 465 ? -13.234 20.188 4.309 1 80.25 465 THR A CA 1
ATOM 3670 C C . THR A 1 465 ? -13.039 19.047 3.307 1 80.25 465 THR A C 1
ATOM 3672 O O . THR A 1 465 ? -11.945 18.875 2.764 1 80.25 465 THR A O 1
ATOM 3675 N N . HIS A 1 466 ? -14.055 18.266 3.229 1 87.19 466 HIS A N 1
ATOM 3676 C CA . HIS A 1 466 ? -14.023 17.172 2.27 1 87.19 466 HIS A CA 1
ATOM 3677 C C . HIS A 1 466 ? -15.008 17.406 1.133 1 87.19 466 HIS A C 1
ATOM 3679 O O . HIS A 1 466 ? -16.172 17.734 1.375 1 87.19 466 HIS A O 1
ATOM 3685 N N . LEU A 1 467 ? -14.461 17.375 -0.067 1 89.75 467 LEU A N 1
ATOM 3686 C CA . LEU A 1 467 ? -15.289 17.469 -1.264 1 89.75 467 LEU A CA 1
ATOM 3687 C C . LEU A 1 467 ? -15.367 16.125 -1.979 1 89.75 467 LEU A C 1
ATOM 3689 O O . LEU A 1 467 ? -14.391 15.375 -2.014 1 89.75 467 LEU A O 1
ATOM 3693 N N . PHE A 1 468 ? -16.516 15.812 -2.449 1 90.44 468 PHE A N 1
ATOM 3694 C CA . PHE A 1 468 ? -16.734 14.531 -3.109 1 90.44 468 PHE A CA 1
ATOM 3695 C C . PHE A 1 468 ? -16.484 14.641 -4.605 1 90.44 468 PHE A C 1
ATOM 3697 O O . PHE A 1 468 ? -16.516 15.734 -5.168 1 90.44 468 PHE A O 1
ATOM 3704 N N . THR A 1 469 ? -16.203 13.5 -5.203 1 90.62 469 THR A N 1
ATOM 3705 C CA . THR A 1 469 ? -16.031 13.469 -6.652 1 90.62 469 THR A CA 1
ATOM 3706 C C . THR A 1 469 ? -17.328 13.828 -7.359 1 90.62 469 THR A C 1
ATOM 3708 O O . THR A 1 469 ? -18.375 13.25 -7.066 1 90.62 469 THR A O 1
ATOM 3711 N N . GLY A 1 470 ? -17.297 14.766 -8.203 1 90.19 470 GLY A N 1
ATOM 3712 C CA . GLY A 1 470 ? -18.438 15.312 -8.914 1 90.19 470 GLY A CA 1
ATOM 3713 C C . GLY A 1 470 ? -18.25 16.766 -9.32 1 90.19 470 GLY A C 1
ATOM 3714 O O . GLY A 1 470 ? -17.141 17.297 -9.242 1 90.19 470 GLY A O 1
ATOM 3715 N N . THR A 1 471 ? -19.312 17.406 -9.719 1 94.31 471 THR A N 1
ATOM 3716 C CA . THR A 1 471 ? -19.219 18.797 -10.148 1 94.31 471 THR A CA 1
ATOM 3717 C C . THR A 1 471 ? -19.266 19.734 -8.953 1 94.31 471 THR A C 1
ATOM 3719 O O . THR A 1 471 ? -19.656 19.328 -7.852 1 94.31 471 THR A O 1
ATOM 3722 N N . VAL A 1 472 ? -18.812 20.938 -9.195 1 95.25 472 VAL A N 1
ATOM 3723 C CA . VAL A 1 472 ? -18.922 21.969 -8.164 1 95.25 472 VAL A CA 1
ATOM 3724 C C . VAL A 1 472 ? -20.391 22.125 -7.754 1 95.25 472 VAL A C 1
ATOM 3726 O O . VAL A 1 472 ? -20.703 22.234 -6.566 1 95.25 472 VAL A O 1
ATOM 3729 N N . MET A 1 473 ? -21.25 22.047 -8.711 1 95.88 473 MET A N 1
ATOM 3730 C CA . MET A 1 473 ? -22.688 22.156 -8.461 1 95.88 473 MET A CA 1
ATOM 3731 C C . MET A 1 473 ? -23.172 21.016 -7.559 1 95.88 473 MET A C 1
ATOM 3733 O O . MET A 1 473 ? -23.922 21.25 -6.617 1 95.88 473 MET A O 1
ATOM 3737 N N . ASP A 1 474 ? -22.719 19.844 -7.836 1 93.5 474 ASP A N 1
ATOM 3738 C CA . ASP A 1 474 ? -23.109 18.688 -7.051 1 93.5 474 ASP A CA 1
ATOM 3739 C C . ASP A 1 474 ? -22.641 18.797 -5.605 1 93.5 474 ASP A C 1
ATOM 3741 O O . ASP A 1 474 ? -23.344 18.391 -4.68 1 93.5 474 ASP A O 1
ATOM 3745 N N . ASN A 1 475 ? -21.469 19.312 -5.453 1 94.62 475 ASN A N 1
ATOM 3746 C CA . ASN A 1 475 ? -20.906 19.453 -4.117 1 94.62 475 ASN A CA 1
ATOM 3747 C C . ASN A 1 475 ? -21.656 20.484 -3.287 1 94.62 475 ASN A C 1
ATOM 3749 O O . ASN A 1 475 ? -21.844 20.312 -2.08 1 94.62 475 ASN A O 1
ATOM 3753 N N . ILE A 1 476 ? -22.094 21.547 -3.953 1 95.25 476 ILE A N 1
ATOM 3754 C CA . ILE A 1 476 ? -22.891 22.562 -3.262 1 95.25 476 ILE A CA 1
ATOM 3755 C C . ILE A 1 476 ? -24.281 21.984 -2.957 1 95.25 476 ILE A C 1
ATOM 3757 O O . ILE A 1 476 ? -24.781 22.109 -1.835 1 95.25 476 ILE A O 1
ATOM 3761 N N . ARG A 1 477 ? -24.797 21.297 -3.93 1 94.81 477 ARG A N 1
ATOM 3762 C CA . ARG A 1 477 ? -26.125 20.719 -3.807 1 94.81 477 ARG A CA 1
ATOM 3763 C C . ARG A 1 477 ? -26.156 19.625 -2.748 1 94.81 477 ARG A C 1
ATOM 3765 O O . ARG A 1 477 ? -27.234 19.25 -2.26 1 94.81 477 ARG A O 1
ATOM 3772 N N . TYR A 1 478 ? -25.031 19.156 -2.383 1 92.38 478 TYR A N 1
ATOM 3773 C CA . TYR A 1 478 ? -24.922 18.094 -1.374 1 92.38 478 TYR A CA 1
ATOM 3774 C C . TYR A 1 478 ? -25.531 18.547 -0.051 1 92.38 478 TYR A C 1
ATOM 3776 O O . TYR A 1 478 ? -25.906 17.734 0.78 1 92.38 478 TYR A O 1
ATOM 3784 N N . GLY A 1 479 ? -25.609 19.844 0.193 1 91.31 479 GLY A N 1
ATOM 3785 C CA . GLY A 1 479 ? -26.266 20.375 1.379 1 91.31 479 GLY A CA 1
ATOM 3786 C C . GLY A 1 479 ? -27.75 20.094 1.412 1 91.31 479 GLY A C 1
ATOM 3787 O O . GLY A 1 479 ? -28.312 19.859 2.48 1 91.31 479 GLY A O 1
ATOM 3788 N N . ARG A 1 480 ? -28.359 20.219 0.328 1 91.69 480 ARG A N 1
ATOM 3789 C CA . ARG A 1 480 ? -29.766 19.891 0.09 1 91.69 480 ARG A CA 1
ATOM 3790 C C . ARG A 1 480 ? -29.969 19.359 -1.324 1 91.69 480 ARG A C 1
ATOM 3792 O O . ARG A 1 480 ? -30.031 20.125 -2.283 1 91.69 480 ARG A O 1
ATOM 3799 N N . LEU A 1 481 ? -30.266 18.125 -1.454 1 90.5 481 LEU A N 1
ATOM 3800 C CA . LEU A 1 481 ? -30.234 17.438 -2.736 1 90.5 481 LEU A CA 1
ATOM 3801 C C . LEU A 1 481 ? -31.344 17.938 -3.652 1 90.5 481 LEU A C 1
ATOM 3803 O O . LEU A 1 481 ? -31.219 17.859 -4.875 1 90.5 481 LEU A O 1
ATOM 3807 N N . ASP A 1 482 ? -32.375 18.469 -3.121 1 89.06 482 ASP A N 1
ATOM 3808 C CA . ASP A 1 482 ? -33.5 18.922 -3.934 1 89.06 482 ASP A CA 1
ATOM 3809 C C . ASP A 1 482 ? -33.344 20.391 -4.305 1 89.06 482 ASP A C 1
ATOM 3811 O O . ASP A 1 482 ? -34.25 20.969 -4.93 1 89.06 482 ASP A O 1
ATOM 3815 N N . ALA A 1 483 ? -32.188 20.969 -3.924 1 93.25 483 ALA A N 1
ATOM 3816 C CA . ALA A 1 483 ? -32 22.391 -4.234 1 93.25 483 ALA A CA 1
ATOM 3817 C C . ALA A 1 483 ? -31.859 22.594 -5.742 1 93.25 483 ALA A C 1
ATOM 3819 O O . ALA A 1 483 ? -31.266 21.781 -6.441 1 93.25 483 ALA A O 1
ATOM 3820 N N . THR A 1 484 ? -32.438 23.641 -6.234 1 94.62 484 THR A N 1
ATOM 3821 C CA . THR A 1 484 ? -32.344 23.984 -7.648 1 94.62 484 THR A CA 1
ATOM 3822 C C . THR A 1 484 ? -30.984 24.641 -7.965 1 94.62 484 THR A C 1
ATOM 3824 O O . THR A 1 484 ? -30.25 25.031 -7.059 1 94.62 484 THR A O 1
ATOM 3827 N N . ASP A 1 485 ? -30.688 24.734 -9.219 1 95.5 485 ASP A N 1
ATOM 3828 C CA . ASP A 1 485 ? -29.453 25.359 -9.648 1 95.5 485 ASP A CA 1
ATOM 3829 C C . ASP A 1 485 ? -29.375 26.812 -9.188 1 95.5 485 ASP A C 1
ATOM 3831 O O . ASP A 1 485 ? -28.312 27.281 -8.781 1 95.5 485 ASP A O 1
ATOM 3835 N N . GLU A 1 486 ? -30.5 27.406 -9.258 1 95.38 486 GLU A N 1
ATOM 3836 C CA . GLU A 1 486 ? -30.547 28.812 -8.859 1 95.38 486 GLU A CA 1
ATOM 3837 C C . GLU A 1 486 ? -30.25 28.969 -7.371 1 95.38 486 GLU A C 1
ATOM 3839 O O . GLU A 1 486 ? -29.516 29.891 -6.969 1 95.38 486 GLU A O 1
ATOM 3844 N N . GLU A 1 487 ? -30.781 28.125 -6.59 1 94.19 487 GLU A N 1
ATOM 3845 C CA . GLU A 1 487 ? -30.547 28.172 -5.152 1 94.19 487 GLU A CA 1
ATOM 3846 C C . GLU A 1 487 ? -29.078 27.906 -4.82 1 94.19 487 GLU A C 1
ATOM 3848 O O . GLU A 1 487 ? -28.531 28.516 -3.91 1 94.19 487 GLU A O 1
ATOM 3853 N N . CYS A 1 488 ? -28.516 27.016 -5.551 1 96.56 488 CYS A N 1
ATOM 3854 C CA . CYS A 1 488 ? -27.109 26.703 -5.348 1 96.56 488 CYS A CA 1
ATOM 3855 C C . CYS A 1 488 ? -26.219 27.875 -5.723 1 96.56 488 CYS A C 1
ATOM 3857 O O . CYS A 1 488 ? -25.234 28.156 -5.039 1 96.56 488 CYS A O 1
ATOM 3859 N N . ILE A 1 489 ? -26.562 28.531 -6.812 1 96.75 489 ILE A N 1
ATOM 3860 C CA . ILE A 1 489 ? -25.797 29.688 -7.258 1 96.75 489 ILE A CA 1
ATOM 3861 C C . ILE A 1 489 ? -25.922 30.812 -6.234 1 96.75 489 ILE A C 1
ATOM 3863 O O . ILE A 1 489 ? -24.938 31.5 -5.938 1 96.75 489 ILE A O 1
ATOM 3867 N N . GLU A 1 490 ? -27.094 31.016 -5.699 1 95.38 490 GLU A N 1
ATOM 3868 C CA . GLU A 1 490 ? -27.312 32.031 -4.672 1 95.38 490 GLU A CA 1
ATOM 3869 C C . GLU A 1 490 ? -26.484 31.719 -3.42 1 95.38 490 GLU A C 1
ATOM 3871 O O . GLU A 1 490 ? -25.938 32.625 -2.789 1 95.38 490 GLU A O 1
ATOM 3876 N N . ALA A 1 491 ? -26.5 30.5 -3.051 1 95.12 491 ALA A N 1
ATOM 3877 C CA . ALA A 1 491 ? -25.703 30.078 -1.897 1 95.12 491 ALA A CA 1
ATOM 3878 C C . ALA A 1 491 ? -24.219 30.328 -2.137 1 95.12 491 ALA A C 1
ATOM 3880 O O . ALA A 1 491 ? -23.5 30.734 -1.223 1 95.12 491 ALA A O 1
ATOM 3881 N N . ALA A 1 492 ? -23.812 30.078 -3.355 1 96.06 492 ALA A N 1
ATOM 3882 C CA . ALA A 1 492 ? -22.422 30.312 -3.717 1 96.06 492 ALA A CA 1
ATOM 3883 C C . ALA A 1 492 ? -22.094 31.797 -3.646 1 96.06 492 ALA A C 1
ATOM 3885 O O . ALA A 1 492 ? -20.984 32.188 -3.25 1 96.06 492 ALA A O 1
ATOM 3886 N N . LYS A 1 493 ? -22.984 32.625 -4.07 1 95.06 493 LYS A N 1
ATOM 3887 C CA . LYS A 1 493 ? -22.797 34.062 -3.984 1 95.06 493 LYS A CA 1
ATOM 3888 C C . LYS A 1 493 ? -22.719 34.5 -2.531 1 95.06 493 LYS A C 1
ATOM 3890 O O . LYS A 1 493 ? -21.859 35.312 -2.176 1 95.06 493 LYS A O 1
ATOM 3895 N N . LEU A 1 494 ? -23.562 33.938 -1.763 1 92.19 494 LEU A N 1
ATOM 3896 C CA . LEU A 1 494 ? -23.578 34.281 -0.34 1 92.19 494 LEU A CA 1
ATOM 3897 C C . LEU A 1 494 ? -22.25 33.906 0.314 1 92.19 494 LEU A C 1
ATOM 3899 O O . LEU A 1 494 ? -21.75 34.625 1.179 1 92.19 494 LEU A O 1
ATOM 3903 N N . ALA A 1 495 ? -21.734 32.781 -0.075 1 92.25 495 ALA A N 1
ATOM 3904 C CA . ALA A 1 495 ? -20.484 32.281 0.496 1 92.25 495 ALA A CA 1
ATOM 3905 C C . ALA A 1 495 ? -19.266 32.938 -0.163 1 92.25 495 ALA A C 1
ATOM 3907 O O . ALA A 1 495 ? -18.125 32.656 0.209 1 92.25 495 ALA A O 1
ATOM 3908 N N . ASN A 1 496 ? -19.5 33.781 -1.153 1 90.81 496 ASN A N 1
ATOM 3909 C CA . ASN A 1 496 ? -18.438 34.438 -1.911 1 90.81 496 ASN A CA 1
ATOM 3910 C C . ASN A 1 496 ? -17.625 33.438 -2.727 1 90.81 496 ASN A C 1
ATOM 3912 O O . ASN A 1 496 ? -16.406 33.594 -2.869 1 90.81 496 ASN A O 1
ATOM 3916 N N . ALA A 1 497 ? -18.219 32.375 -3.084 1 93.12 497 ALA A N 1
ATOM 3917 C CA . ALA A 1 497 ? -17.547 31.359 -3.867 1 93.12 497 ALA A CA 1
ATOM 3918 C C . ALA A 1 497 ? -17.844 31.516 -5.355 1 93.12 497 ALA A C 1
ATOM 3920 O O . ALA A 1 497 ? -17.156 30.938 -6.199 1 93.12 497 ALA A O 1
ATOM 3921 N N . HIS A 1 498 ? -18.797 32.344 -5.703 1 94 498 HIS A N 1
ATOM 3922 C CA . HIS A 1 498 ? -19.281 32.469 -7.07 1 94 498 HIS A CA 1
ATOM 3923 C C . HIS A 1 498 ? -18.172 32.969 -8 1 94 498 HIS A C 1
ATOM 3925 O O . HIS A 1 498 ? -18.031 32.438 -9.117 1 94 498 HIS A O 1
ATOM 3931 N N . ALA A 1 499 ? -17.453 33.906 -7.574 1 89.19 499 ALA A N 1
ATOM 3932 C CA . ALA A 1 499 ? -16.438 34.562 -8.406 1 89.19 499 ALA A CA 1
ATOM 3933 C C . ALA A 1 499 ? -15.375 33.531 -8.836 1 89.19 499 ALA A C 1
ATOM 3935 O O . ALA A 1 499 ? -15.016 33.469 -10.008 1 89.19 499 ALA A O 1
ATOM 3936 N N . PHE A 1 500 ? -14.828 32.812 -7.895 1 87.88 500 PHE A N 1
ATOM 3937 C CA . PHE A 1 500 ? -13.742 31.906 -8.273 1 87.88 500 PHE A CA 1
ATOM 3938 C C . PHE A 1 500 ? -14.281 30.719 -9.078 1 87.88 500 PHE A C 1
ATOM 3940 O O . PHE A 1 500 ? -13.586 30.172 -9.93 1 87.88 500 PHE A O 1
ATOM 3947 N N . ILE A 1 501 ? -15.578 30.328 -8.781 1 93.88 501 ILE A N 1
ATOM 3948 C CA . ILE A 1 501 ? -16.188 29.219 -9.5 1 93.88 501 ILE A CA 1
ATOM 3949 C C . ILE A 1 501 ? -16.297 29.562 -10.984 1 93.88 501 ILE A C 1
ATOM 3951 O O . ILE A 1 501 ? -16.062 28.719 -11.844 1 93.88 501 ILE A O 1
ATOM 3955 N N . LYS A 1 502 ? -16.672 30.75 -11.219 1 91.5 502 LYS A N 1
ATOM 3956 C CA . LYS A 1 502 ? -16.828 31.219 -12.594 1 91.5 502 LYS A CA 1
ATOM 3957 C C . LYS A 1 502 ? -15.5 31.172 -13.336 1 91.5 502 LYS A C 1
ATOM 3959 O O . LYS A 1 502 ? -15.469 31.047 -14.562 1 91.5 502 LYS A O 1
ATOM 3964 N N . HIS A 1 503 ? -14.453 31.25 -12.664 1 89.31 503 HIS A N 1
ATOM 3965 C CA . HIS A 1 503 ? -13.133 31.266 -13.273 1 89.31 503 HIS A CA 1
ATOM 3966 C C . HIS A 1 503 ? -12.609 29.844 -13.484 1 89.31 503 HIS A C 1
ATOM 3968 O O . HIS A 1 503 ? -11.547 29.656 -14.094 1 89.31 503 HIS A O 1
ATOM 3974 N N . LEU A 1 504 ? -13.281 28.969 -12.961 1 90.88 504 LEU A N 1
ATOM 3975 C CA . LEU A 1 504 ? -12.898 27.578 -13.219 1 90.88 504 LEU A CA 1
ATOM 3976 C C . LEU A 1 504 ? -13.172 27.219 -14.68 1 90.88 504 LEU A C 1
ATOM 3978 O O . LEU A 1 504 ? -14.047 27.797 -15.32 1 90.88 504 LEU A O 1
ATOM 3982 N N . PRO A 1 505 ? -12.508 26.234 -15.266 1 88.31 505 PRO A N 1
ATOM 3983 C CA . PRO A 1 505 ? -12.617 25.875 -16.688 1 88.31 505 PRO A CA 1
ATOM 3984 C C . PRO A 1 505 ? -14.062 25.594 -17.109 1 88.31 505 PRO A C 1
ATOM 3986 O O . PRO A 1 505 ? -14.492 26.016 -18.172 1 88.31 505 PRO A O 1
ATOM 3989 N N . GLU A 1 506 ? -14.867 24.969 -16.328 1 93.25 506 GLU A N 1
ATOM 3990 C CA . GLU A 1 506 ? -16.25 24.656 -16.672 1 93.25 506 GLU A CA 1
ATOM 3991 C C . GLU A 1 506 ? -17.219 25.25 -15.648 1 93.25 506 GLU A C 1
ATOM 3993 O O . GLU A 1 506 ? -18.328 24.75 -15.469 1 93.25 506 GLU A O 1
ATOM 3998 N N . GLY A 1 507 ? -16.703 26.203 -14.961 1 93.44 507 GLY A N 1
ATOM 3999 C CA . GLY A 1 507 ? -17.562 26.859 -13.992 1 93.44 507 GLY A CA 1
ATOM 4000 C C . GLY A 1 507 ? -18.141 25.906 -12.961 1 93.44 507 GLY A C 1
ATOM 4001 O O . GLY A 1 507 ? -17.406 25.141 -12.344 1 93.44 507 GLY A O 1
ATOM 4002 N N . TYR A 1 508 ? -19.5 25.938 -12.914 1 95.25 508 TYR A N 1
ATOM 4003 C CA . TYR A 1 508 ? -20.203 25.109 -11.93 1 95.25 508 TYR A CA 1
ATOM 4004 C C . TYR A 1 508 ? -20.172 23.641 -12.344 1 95.25 508 TYR A C 1
ATOM 4006 O O . TYR A 1 508 ? -20.406 22.75 -11.523 1 95.25 508 TYR A O 1
ATOM 4014 N N . ASN A 1 509 ? -19.859 23.422 -13.523 1 93.94 509 ASN A N 1
ATOM 4015 C CA . ASN A 1 509 ? -19.844 22.047 -14.023 1 93.94 509 ASN A CA 1
ATOM 4016 C C . ASN A 1 509 ? -18.438 21.453 -13.969 1 93.94 509 ASN A C 1
ATOM 4018 O O . ASN A 1 509 ? -18.219 20.328 -14.43 1 93.94 509 ASN A O 1
ATOM 4022 N N . THR A 1 510 ? -17.547 22.188 -13.391 1 92.88 510 THR A N 1
ATOM 4023 C CA . THR A 1 510 ? -16.203 21.656 -13.234 1 92.88 510 THR A CA 1
ATOM 4024 C C . THR A 1 510 ? -16.203 20.422 -12.344 1 92.88 510 THR A C 1
ATOM 4026 O O . THR A 1 510 ? -16.781 20.438 -11.258 1 92.88 510 THR A O 1
ATOM 4029 N N . VAL A 1 511 ? -15.617 19.375 -12.797 1 91.06 511 VAL A N 1
ATOM 4030 C CA . VAL A 1 511 ? -15.586 18.125 -12.055 1 91.06 511 VAL A CA 1
ATOM 4031 C C . VAL A 1 511 ? -14.422 18.125 -11.07 1 91.06 511 VAL A C 1
ATOM 4033 O O . VAL A 1 511 ? -13.273 18.375 -11.453 1 91.06 511 VAL A O 1
ATOM 4036 N N . LEU A 1 512 ? -14.734 17.906 -9.797 1 88.94 512 LEU A N 1
ATOM 4037 C CA . LEU A 1 512 ? -13.734 17.797 -8.742 1 88.94 512 LEU A CA 1
ATOM 4038 C C . LEU A 1 512 ? -13.406 16.344 -8.453 1 88.94 512 LEU A C 1
ATOM 4040 O O . LEU A 1 512 ? -14.297 15.484 -8.43 1 88.94 512 LEU A O 1
ATOM 4044 N N . THR A 1 513 ? -12.156 16.078 -8.469 1 81.81 513 THR A N 1
ATOM 4045 C CA . THR A 1 513 ? -11.719 14.727 -8.117 1 81.81 513 THR A CA 1
ATOM 4046 C C . THR A 1 513 ? -10.703 14.766 -6.98 1 81.81 513 THR A C 1
ATOM 4048 O O . THR A 1 513 ? -10.086 15.805 -6.723 1 81.81 513 THR A O 1
ATOM 4051 N N . GLY A 1 514 ? -10.516 13.727 -6.262 1 73.06 514 GLY A N 1
ATOM 4052 C CA . GLY A 1 514 ? -9.484 13.602 -5.246 1 73.06 514 GLY A CA 1
ATOM 4053 C C . GLY A 1 514 ? -9.609 14.625 -4.137 1 73.06 514 GLY A C 1
ATOM 4054 O O . GLY A 1 514 ? -8.641 15.32 -3.807 1 73.06 514 GLY A O 1
ATOM 4055 N N . ASP A 1 515 ? -10.703 14.852 -3.619 1 72.12 515 ASP A N 1
ATOM 4056 C CA . ASP A 1 515 ? -10.969 15.773 -2.518 1 72.12 515 ASP A CA 1
ATOM 4057 C C . ASP A 1 515 ? -10.664 17.219 -2.92 1 72.12 515 ASP A C 1
ATOM 4059 O O . ASP A 1 515 ? -10.141 18 -2.119 1 72.12 515 ASP A O 1
ATOM 4063 N N . GLY A 1 516 ? -10.961 17.484 -4.215 1 74.06 516 GLY A N 1
ATOM 4064 C CA . GLY A 1 516 ? -10.727 18.828 -4.707 1 74.06 516 GLY A CA 1
ATOM 4065 C C . GLY A 1 516 ? -9.258 19.188 -4.777 1 74.06 516 GLY A C 1
ATOM 4066 O O . GLY A 1 516 ? -8.867 20.312 -4.461 1 74.06 516 GLY A O 1
ATOM 4067 N N . GLY A 1 517 ? -8.477 18.234 -5.008 1 70.12 517 GLY A N 1
ATOM 4068 C CA . GLY A 1 517 ? -7.039 18.438 -5.027 1 70.12 517 GLY A CA 1
ATOM 4069 C C . GLY A 1 517 ? -6.609 19.578 -5.938 1 70.12 517 GLY A C 1
ATOM 4070 O O . GLY A 1 517 ? -5.555 20.172 -5.734 1 70.12 517 GLY A O 1
ATOM 4071 N N . SER A 1 518 ? -7.457 20.016 -6.785 1 72.5 518 SER A N 1
ATOM 4072 C CA . SER A 1 518 ? -7.129 21.062 -7.734 1 72.5 518 SER A CA 1
ATOM 4073 C C . SER A 1 518 ? -7.449 22.453 -7.164 1 72.5 518 SER A C 1
ATOM 4075 O O . SER A 1 518 ? -7.078 23.469 -7.75 1 72.5 518 SER A O 1
ATOM 4077 N N . LEU A 1 519 ? -8.133 22.453 -5.988 1 81.94 519 LEU A N 1
ATOM 4078 C CA . LEU A 1 519 ? -8.539 23.703 -5.367 1 81.94 519 LEU A CA 1
ATOM 4079 C C . LEU A 1 519 ? -7.66 24.031 -4.168 1 81.94 519 LEU A C 1
ATOM 4081 O O . LEU A 1 519 ? -7.074 23.125 -3.559 1 81.94 519 LEU A O 1
ATOM 4085 N N . SER A 1 520 ? -7.496 25.297 -3.967 1 77.56 520 SER A N 1
ATOM 4086 C CA . SER A 1 520 ? -6.805 25.719 -2.754 1 77.56 520 SER A CA 1
ATOM 4087 C C . SER A 1 520 ? -7.633 25.406 -1.509 1 77.56 520 SER A C 1
ATOM 4089 O O . SER A 1 520 ? -8.836 25.156 -1.604 1 77.56 520 SER A O 1
ATOM 4091 N N . GLN A 1 521 ? -6.988 25.344 -0.381 1 78 521 GLN A N 1
ATOM 4092 C CA . GLN A 1 521 ? -7.684 25.094 0.873 1 78 521 GLN A CA 1
ATOM 4093 C C . GLN A 1 521 ? -8.797 26.109 1.109 1 78 521 GLN A C 1
ATOM 4095 O O . GLN A 1 521 ? -9.875 25.75 1.584 1 78 521 GLN A O 1
ATOM 4100 N N . GLY A 1 522 ? -8.508 27.344 0.788 1 81.38 522 GLY A N 1
ATOM 4101 C CA . GLY A 1 522 ? -9.508 28.391 0.937 1 81.38 522 GLY A CA 1
ATOM 4102 C C . GLY A 1 522 ? -10.711 28.188 0.032 1 81.38 522 GLY A C 1
ATOM 4103 O O . GLY A 1 522 ? -11.852 28.422 0.448 1 81.38 522 GLY A O 1
ATOM 4104 N N . GLN A 1 523 ? -10.438 27.797 -1.185 1 85.25 523 GLN A N 1
ATOM 4105 C CA . GLN A 1 523 ? -11.516 27.547 -2.141 1 85.25 523 GLN A CA 1
ATOM 4106 C C . GLN A 1 523 ? -12.391 26.391 -1.697 1 85.25 523 GLN A C 1
ATOM 4108 O O . GLN A 1 523 ? -13.617 26.422 -1.85 1 85.25 523 GLN A O 1
ATOM 4113 N N . ARG A 1 524 ? -11.828 25.391 -1.147 1 89.31 524 ARG A N 1
ATOM 4114 C CA . ARG A 1 524 ? -12.578 24.25 -0.632 1 89.31 524 ARG A CA 1
ATOM 4115 C C . ARG A 1 524 ? -13.484 24.672 0.523 1 89.31 524 ARG A C 1
ATOM 4117 O O . ARG A 1 524 ? -14.609 24.188 0.636 1 89.31 524 ARG A O 1
ATOM 4124 N N . GLN A 1 525 ? -12.945 25.516 1.289 1 87.88 525 GLN A N 1
ATOM 4125 C CA . GLN A 1 525 ? -13.727 26 2.424 1 87.88 525 GLN A CA 1
ATOM 4126 C C . GLN A 1 525 ? -14.922 26.828 1.956 1 87.88 525 GLN A C 1
ATOM 4128 O O . GLN A 1 525 ? -16 26.75 2.541 1 87.88 525 GLN A O 1
ATOM 4133 N N . LEU A 1 526 ? -14.672 27.672 0.939 1 90.38 526 LEU A N 1
ATOM 4134 C CA . LEU A 1 526 ? -15.758 28.453 0.381 1 90.38 526 LEU A CA 1
ATOM 4135 C C . LEU A 1 526 ? -16.875 27.547 -0.12 1 90.38 526 LEU A C 1
ATOM 4137 O O . LEU A 1 526 ? -18.062 27.859 0.075 1 90.38 526 LEU A O 1
ATOM 4141 N N . LEU A 1 527 ? -16.516 26.484 -0.709 1 92.38 527 LEU A N 1
ATOM 4142 C CA . LEU A 1 527 ? -17.516 25.547 -1.209 1 92.38 527 LEU A CA 1
ATOM 4143 C C . LEU A 1 527 ? -18.234 24.859 -0.056 1 92.38 527 LEU A C 1
ATOM 4145 O O . LEU A 1 527 ? -19.438 24.562 -0.155 1 92.38 527 LEU A O 1
ATOM 4149 N N . ALA A 1 528 ? -17.5 24.531 0.979 1 91.25 528 ALA A N 1
ATOM 4150 C CA . ALA A 1 528 ? -18.125 23.938 2.164 1 91.25 528 ALA A CA 1
ATOM 4151 C C . ALA A 1 528 ? -19.125 24.906 2.793 1 91.25 528 ALA A C 1
ATOM 4153 O O . ALA A 1 528 ? -20.188 24.484 3.273 1 91.25 528 ALA A O 1
ATOM 4154 N N . ILE A 1 529 ? -18.75 26.203 2.785 1 91.5 529 ILE A N 1
ATOM 4155 C CA . ILE A 1 529 ? -19.656 27.219 3.305 1 91.5 529 ILE A CA 1
ATOM 4156 C C . ILE A 1 529 ? -20.891 27.312 2.422 1 91.5 529 ILE A C 1
ATOM 4158 O O . ILE A 1 529 ? -22.016 27.422 2.928 1 91.5 529 ILE A O 1
ATOM 4162 N N . ALA A 1 530 ? -20.688 27.266 1.13 1 94.44 530 ALA A N 1
ATOM 4163 C CA . ALA A 1 530 ? -21.812 27.297 0.2 1 94.44 530 ALA A CA 1
ATOM 4164 C C . ALA A 1 530 ? -22.734 26.094 0.418 1 94.44 530 ALA A C 1
ATOM 4166 O O . ALA A 1 530 ? -23.953 26.219 0.329 1 94.44 530 ALA A O 1
ATOM 4167 N N . ARG A 1 531 ? -22.172 25 0.644 1 93.75 531 ARG A N 1
ATOM 4168 C CA . ARG A 1 531 ? -22.922 23.781 0.934 1 93.75 531 ARG A CA 1
ATOM 4169 C C . ARG A 1 531 ? -23.797 23.953 2.174 1 93.75 531 ARG A C 1
ATOM 4171 O O . ARG A 1 531 ? -24.969 23.578 2.18 1 93.75 531 ARG A O 1
ATOM 4178 N N . ALA A 1 532 ? -23.203 24.5 3.172 1 91.69 532 ALA A N 1
ATOM 4179 C CA . ALA A 1 532 ? -23.938 24.766 4.398 1 91.69 532 ALA A CA 1
ATOM 4180 C C . ALA A 1 532 ? -25.031 25.797 4.16 1 91.69 532 ALA A C 1
ATOM 4182 O O . ALA A 1 532 ? -26.109 25.734 4.762 1 91.69 532 ALA A O 1
ATOM 4183 N N . ALA A 1 533 ? -24.734 26.75 3.326 1 92.69 533 ALA A N 1
ATOM 4184 C CA . ALA A 1 533 ? -25.688 27.828 3.037 1 92.69 533 ALA A CA 1
ATOM 4185 C C . ALA A 1 533 ? -26.922 27.297 2.334 1 92.69 533 ALA A C 1
ATOM 4187 O O . ALA A 1 533 ? -28.047 27.75 2.604 1 92.69 533 ALA A O 1
ATOM 4188 N N . VAL A 1 534 ? -26.688 26.422 1.43 1 92.88 534 VAL A N 1
ATOM 4189 C CA . VAL A 1 534 ? -27.812 25.875 0.665 1 92.88 534 VAL A CA 1
ATOM 4190 C C . VAL A 1 534 ? -28.734 25.078 1.587 1 92.88 534 VAL A C 1
ATOM 4192 O O . VAL A 1 534 ? -29.953 25.078 1.398 1 92.88 534 VAL A O 1
ATOM 4195 N N . ALA A 1 535 ? -28.188 24.422 2.531 1 89.75 535 ALA A N 1
ATOM 4196 C CA . ALA A 1 535 ? -28.984 23.672 3.5 1 89.75 535 ALA A CA 1
ATOM 4197 C C . ALA A 1 535 ? -29.844 24.594 4.359 1 89.75 535 ALA A C 1
ATOM 4199 O O . ALA A 1 535 ? -30.906 24.188 4.84 1 89.75 535 ALA A O 1
ATOM 4200 N N . ASN A 1 536 ? -29.391 25.828 4.574 1 85.75 536 ASN A N 1
ATOM 4201 C CA . ASN A 1 536 ? -30.094 26.875 5.293 1 85.75 536 ASN A CA 1
ATOM 4202 C C . ASN A 1 536 ? -30.547 26.406 6.672 1 85.75 536 ASN A C 1
ATOM 4204 O O . ASN A 1 536 ? -31.734 26.516 7.008 1 85.75 536 ASN A O 1
ATOM 4208 N N . PRO A 1 537 ? -29.641 25.922 7.496 1 87.5 537 PRO A N 1
ATOM 4209 C CA . PRO A 1 537 ? -30 25.5 8.852 1 87.5 537 PRO A CA 1
ATOM 4210 C C . PRO A 1 537 ? -30.156 26.688 9.805 1 87.5 537 PRO A C 1
ATOM 4212 O O . PRO A 1 537 ? -29.562 27.75 9.586 1 87.5 537 PRO A O 1
ATOM 4215 N N . PRO A 1 538 ? -30.938 26.547 10.828 1 86.19 538 PRO A N 1
ATOM 4216 C CA . PRO A 1 538 ? -31.141 27.625 11.789 1 86.19 538 PRO A CA 1
ATOM 4217 C C . PRO A 1 538 ? -29.953 27.812 12.734 1 86.19 538 PRO A C 1
ATOM 4219 O O . PRO A 1 538 ? -29.781 28.875 13.312 1 86.19 538 PRO A O 1
ATOM 4222 N N . ALA A 1 539 ? -29.281 26.766 12.875 1 90.44 539 ALA A N 1
ATOM 4223 C CA . ALA A 1 539 ? -28.094 26.812 13.711 1 90.44 539 ALA A CA 1
ATOM 4224 C C . ALA A 1 539 ? -26.859 26.328 12.945 1 90.44 539 ALA A C 1
ATOM 4226 O O . ALA A 1 539 ? -26.969 25.484 12.055 1 90.44 539 ALA A O 1
ATOM 4227 N N . LEU A 1 540 ? -25.734 26.953 13.312 1 92.62 540 LEU A N 1
ATOM 4228 C CA . LEU A 1 540 ? -24.516 26.672 12.555 1 92.62 540 LEU A CA 1
ATOM 4229 C C . LEU A 1 540 ? -23.359 26.359 13.492 1 92.62 540 LEU A C 1
ATOM 4231 O O . LEU A 1 540 ? -23.266 26.922 14.586 1 92.62 540 LEU A O 1
ATOM 4235 N N . ILE A 1 541 ? -22.578 25.422 13.07 1 91.56 541 ILE A N 1
ATOM 4236 C CA . ILE A 1 541 ? -21.281 25.141 13.695 1 91.56 541 ILE A CA 1
ATOM 4237 C C . ILE A 1 541 ? -20.156 25.344 12.68 1 91.56 541 ILE A C 1
ATOM 4239 O O . ILE A 1 541 ? -20.125 24.688 11.641 1 91.56 541 ILE A O 1
ATOM 4243 N N . LEU A 1 542 ? -19.281 26.266 12.977 1 89.31 542 LEU A N 1
ATOM 4244 C CA . LEU A 1 542 ? -18.203 26.609 12.055 1 89.31 542 LEU A CA 1
ATOM 4245 C C . LEU A 1 542 ? -16.844 26.359 12.695 1 89.31 542 LEU A C 1
ATOM 4247 O O . LEU A 1 542 ? -16.562 26.875 13.781 1 89.31 542 LEU A O 1
ATOM 4251 N N . ASP A 1 543 ? -16.094 25.531 12.078 1 80.5 543 ASP A N 1
ATOM 4252 C CA . ASP A 1 543 ? -14.719 25.312 12.5 1 80.5 543 ASP A CA 1
ATOM 4253 C C . ASP A 1 543 ? -13.734 25.969 11.531 1 80.5 543 ASP A C 1
ATOM 4255 O O . ASP A 1 543 ? -13.508 25.453 10.43 1 80.5 543 ASP A O 1
ATOM 4259 N N . GLU A 1 544 ? -13.297 27.219 11.953 1 68.94 544 GLU A N 1
ATOM 4260 C CA . GLU A 1 544 ? -12.438 28.016 11.07 1 68.94 544 GLU A CA 1
ATOM 4261 C C . GLU A 1 544 ? -11.117 27.297 10.797 1 68.94 544 GLU A C 1
ATOM 4263 O O . GLU A 1 544 ? -10.547 26.672 11.695 1 68.94 544 GLU A O 1
ATOM 4268 N N . ALA A 1 545 ? -10.859 27.25 9.43 1 57.81 545 ALA A N 1
ATOM 4269 C CA . ALA A 1 545 ? -9.547 26.734 9.039 1 57.81 545 ALA A CA 1
ATOM 4270 C C . ALA A 1 545 ? -8.43 27.656 9.523 1 57.81 545 ALA A C 1
ATOM 4272 O O . ALA A 1 545 ? -8.578 28.875 9.531 1 57.81 545 ALA A O 1
ATOM 4273 N N . THR A 1 546 ? -7.5 27.156 10.281 1 53.72 546 THR A N 1
ATOM 4274 C CA . THR A 1 546 ? -6.371 27.906 10.828 1 53.72 546 THR A CA 1
ATOM 4275 C C . THR A 1 546 ? -5.492 28.453 9.703 1 53.72 546 THR A C 1
ATOM 4277 O O . THR A 1 546 ? -5.988 28.781 8.625 1 53.72 546 THR A O 1
ATOM 4280 N N . SER A 1 547 ? -4.23 27.891 9.523 1 52.88 547 SER A N 1
ATOM 4281 C CA . SER A 1 547 ? -2.896 28.375 9.203 1 52.88 547 SER A CA 1
ATOM 4282 C C . SER A 1 547 ? -2.648 28.359 7.695 1 52.88 547 SER A C 1
ATOM 4284 O O . SER A 1 547 ? -1.869 29.156 7.18 1 52.88 547 SER A O 1
ATOM 4286 N N . SER A 1 548 ? -3.621 27.625 6.82 1 53.72 548 SER A N 1
ATOM 4287 C CA . SER A 1 548 ? -3.016 27.391 5.516 1 53.72 548 SER A CA 1
ATOM 4288 C C . SER A 1 548 ? -3.777 28.109 4.41 1 53.72 548 SER A C 1
ATOM 4290 O O . SER A 1 548 ? -3.766 27.688 3.254 1 53.72 548 SER A O 1
ATOM 4292 N N . ILE A 1 549 ? -4.484 29.25 4.75 1 62.34 549 ILE A N 1
ATOM 4293 C CA . ILE A 1 549 ? -5.234 29.953 3.721 1 62.34 549 ILE A CA 1
ATOM 4294 C C . ILE A 1 549 ? -4.547 31.281 3.398 1 62.34 549 ILE A C 1
ATOM 4296 O O . ILE A 1 549 ? -4.102 31.984 4.305 1 62.34 549 ILE A O 1
ATOM 4300 N N . ASP A 1 550 ? -4.359 31.547 2.129 1 58.88 550 ASP A N 1
ATOM 4301 C CA . ASP A 1 550 ? -3.789 32.812 1.72 1 58.88 550 ASP A CA 1
ATOM 4302 C C . ASP A 1 550 ? -4.66 34 2.186 1 58.88 550 ASP A C 1
ATOM 4304 O O . ASP A 1 550 ? -5.875 33.844 2.346 1 58.88 550 ASP A O 1
ATOM 4308 N N . THR A 1 551 ? -4.016 35.125 2.398 1 60.34 551 THR A N 1
ATOM 4309 C CA . THR A 1 551 ? -4.637 36.312 2.988 1 60.34 551 THR A CA 1
ATOM 4310 C C . THR A 1 551 ? -5.809 36.781 2.141 1 60.34 551 THR A C 1
ATOM 4312 O O . THR A 1 551 ? -6.852 37.188 2.674 1 60.34 551 THR A O 1
ATOM 4315 N N . ARG A 1 552 ? -5.633 36.688 0.833 1 63.91 552 ARG A N 1
ATOM 4316 C CA . ARG A 1 552 ? -6.703 37.156 -0.029 1 63.91 552 ARG A CA 1
ATOM 4317 C C . ARG A 1 552 ? -7.945 36.281 0.091 1 63.91 552 ARG A C 1
ATOM 4319 O O . ARG A 1 552 ? -9.062 36.812 0.207 1 63.91 552 ARG A O 1
ATOM 4326 N N . THR A 1 553 ? -7.762 35.094 -0.017 1 75.5 553 THR A N 1
ATOM 4327 C CA . THR A 1 553 ? -8.875 34.156 0.081 1 75.5 553 THR A CA 1
ATOM 4328 C C . THR A 1 553 ? -9.461 34.156 1.489 1 75.5 553 THR A C 1
ATOM 4330 O O . THR A 1 553 ? -10.656 33.938 1.67 1 75.5 553 THR A O 1
ATOM 4333 N N . GLU A 1 554 ? -8.562 34.562 2.369 1 75.75 554 GLU A N 1
ATOM 4334 C CA . GLU A 1 554 ? -8.992 34.594 3.766 1 75.75 554 GLU A CA 1
ATOM 4335 C C . GLU A 1 554 ? -10.109 35.625 3.971 1 75.75 554 GLU A C 1
ATOM 4337 O O . GLU A 1 554 ? -11.047 35.375 4.727 1 75.75 554 GLU A O 1
ATOM 4342 N N . VAL A 1 555 ? -9.938 36.656 3.311 1 75.38 555 VAL A N 1
ATOM 4343 C CA . VAL A 1 555 ? -10.938 37.719 3.441 1 75.38 555 VAL A CA 1
ATOM 4344 C C . VAL A 1 555 ? -12.273 37.219 2.895 1 75.38 555 VAL A C 1
ATOM 4346 O O . VAL A 1 555 ? -13.32 37.469 3.504 1 75.38 555 VAL A O 1
ATOM 4349 N N . HIS A 1 556 ? -12.273 36.562 1.806 1 81.62 556 HIS A N 1
ATOM 4350 C CA . HIS A 1 556 ? -13.492 36.031 1.194 1 81.62 556 HIS A CA 1
ATOM 4351 C C . HIS A 1 556 ? -14.133 34.969 2.074 1 81.62 556 HIS A C 1
ATOM 4353 O O . HIS A 1 556 ? -15.359 34.906 2.195 1 81.62 556 HIS A O 1
ATOM 4359 N N . VAL A 1 557 ? -13.297 34.188 2.611 1 83 557 VAL A N 1
ATOM 4360 C CA . VAL A 1 557 ? -13.789 33.125 3.492 1 83 557 VAL A CA 1
ATOM 4361 C C . VAL A 1 557 ? -14.461 33.75 4.719 1 83 557 VAL A C 1
ATOM 4363 O O . VAL A 1 557 ? -15.523 33.312 5.145 1 83 557 VAL A O 1
ATOM 4366 N N . GLN A 1 558 ? -13.836 34.812 5.211 1 81.56 558 GLN A N 1
ATOM 4367 C CA . GLN A 1 558 ? -14.383 35.469 6.383 1 81.56 558 GLN A CA 1
ATOM 4368 C C . GLN A 1 558 ? -15.719 36.156 6.059 1 81.56 558 GLN A C 1
ATOM 4370 O O . GLN A 1 558 ? -16.656 36.062 6.848 1 81.56 558 GLN A O 1
ATOM 4375 N N . GLU A 1 559 ? -15.766 36.75 4.98 1 84.06 559 GLU A N 1
ATOM 4376 C CA . GLU A 1 559 ? -17 37.406 4.559 1 84.06 559 GLU A CA 1
ATOM 4377 C C . GLU A 1 559 ? -18.125 36.375 4.355 1 84.06 559 GLU A C 1
ATOM 4379 O O . GLU A 1 559 ? -19.266 36.625 4.711 1 84.06 559 GLU A O 1
ATOM 4384 N N . GLY A 1 560 ? -17.75 35.344 3.711 1 85.44 560 GLY A N 1
ATOM 4385 C CA . GLY A 1 560 ? -18.719 34.281 3.529 1 85.44 560 GLY A CA 1
ATOM 4386 C C . GLY A 1 560 ? -19.25 33.719 4.84 1 85.44 560 GLY A C 1
ATOM 4387 O O . GLY A 1 560 ? -20.453 33.469 4.977 1 85.44 560 GLY A O 1
ATOM 4388 N N . MET A 1 561 ? -18.375 33.531 5.766 1 86.12 561 MET A N 1
ATOM 4389 C CA . MET A 1 561 ? -18.766 33.031 7.082 1 86.12 561 MET A CA 1
ATOM 4390 C C . MET A 1 561 ? -19.672 34.031 7.789 1 86.12 561 MET A C 1
ATOM 4392 O O . MET A 1 561 ? -20.672 33.656 8.406 1 86.12 561 MET A O 1
ATOM 4396 N N . ASP A 1 562 ? -19.328 35.281 7.684 1 85.38 562 ASP A N 1
ATOM 4397 C CA . ASP A 1 562 ? -20.125 36.344 8.312 1 85.38 562 ASP A CA 1
ATOM 4398 C C . ASP A 1 562 ? -21.531 36.375 7.73 1 85.38 562 ASP A C 1
ATOM 4400 O O . ASP A 1 562 ? -22.516 36.531 8.461 1 85.38 562 ASP A O 1
ATOM 4404 N N . ALA A 1 563 ? -21.547 36.281 6.457 1 87.56 563 ALA A N 1
ATOM 4405 C CA . ALA A 1 563 ? -22.844 36.281 5.789 1 87.56 563 ALA A CA 1
ATOM 4406 C C . ALA A 1 563 ? -23.688 35.062 6.215 1 87.56 563 ALA A C 1
ATOM 4408 O O . ALA A 1 563 ? -24.891 35.188 6.387 1 87.56 563 ALA A O 1
ATOM 4409 N N . LEU A 1 564 ? -23.062 34.031 6.371 1 88.12 564 LEU A N 1
ATOM 4410 C CA . LEU A 1 564 ? -23.734 32.781 6.746 1 88.12 564 LEU A CA 1
ATOM 4411 C C . LEU A 1 564 ? -24.25 32.844 8.18 1 88.12 564 LEU A C 1
ATOM 4413 O O . LEU A 1 564 ? -25.297 32.281 8.5 1 88.12 564 LEU A O 1
ATOM 4417 N N . MET A 1 565 ? -23.516 33.531 8.977 1 89.06 565 MET A N 1
ATOM 4418 C CA . MET A 1 565 ? -23.812 33.531 10.406 1 89.06 565 MET A CA 1
ATOM 4419 C C . MET A 1 565 ? -24.938 34.531 10.711 1 89.06 565 MET A C 1
ATOM 4421 O O . MET A 1 565 ? -25.547 34.469 11.781 1 89.06 565 MET A O 1
ATOM 4425 N N . LYS A 1 566 ? -25.219 35.375 9.828 1 86.75 566 LYS A N 1
ATOM 4426 C CA . LYS A 1 566 ? -26.188 36.438 10.094 1 86.75 566 LYS A CA 1
ATOM 4427 C C . LYS A 1 566 ? -27.562 35.875 10.438 1 86.75 566 LYS A C 1
ATOM 4429 O O . LYS A 1 566 ? -28.125 35.094 9.664 1 86.75 566 LYS A O 1
ATOM 4434 N N . GLY A 1 567 ? -28.047 36.188 11.609 1 83 567 GLY A N 1
ATOM 4435 C CA . GLY A 1 567 ? -29.391 35.844 12.023 1 83 567 GLY A CA 1
ATOM 4436 C C . GLY A 1 567 ? -29.516 34.406 12.523 1 83 567 GLY A C 1
ATOM 4437 O O . GLY A 1 567 ? -30.625 33.906 12.695 1 83 567 GLY A O 1
ATOM 4438 N N . ARG A 1 568 ? -28.438 33.719 12.695 1 89.94 568 ARG A N 1
ATOM 4439 C CA . ARG A 1 568 ? -28.469 32.312 13.117 1 89.94 568 ARG A CA 1
ATOM 4440 C C . ARG A 1 568 ? -27.656 32.125 14.391 1 89.94 568 ARG A C 1
ATOM 4442 O O . ARG A 1 568 ? -26.719 32.875 14.664 1 89.94 568 ARG A O 1
ATOM 4449 N N . THR A 1 569 ? -28.125 31.156 15.156 1 93 569 THR A N 1
ATOM 4450 C CA . THR A 1 569 ? -27.281 30.734 16.281 1 93 569 THR A CA 1
ATOM 4451 C C . THR A 1 569 ? -26.031 30.031 15.766 1 93 569 THR A C 1
ATOM 4453 O O . THR A 1 569 ? -26.109 29.047 15.039 1 93 569 THR A O 1
ATOM 4456 N N . THR A 1 570 ? -24.922 30.594 16.078 1 92.88 570 THR A N 1
ATOM 4457 C CA . THR A 1 570 ? -23.703 30.078 15.461 1 92.88 570 THR A CA 1
ATOM 4458 C C . THR A 1 570 ? -22.641 29.797 16.516 1 92.88 570 THR A C 1
ATOM 4460 O O . THR A 1 570 ? -22.438 30.609 17.422 1 92.88 570 THR A O 1
ATOM 4463 N N . PHE A 1 571 ? -22.109 28.609 16.484 1 92.56 571 PHE A N 1
ATOM 4464 C CA . PHE A 1 571 ? -20.938 28.234 17.25 1 92.56 571 PHE A CA 1
ATOM 4465 C C . PHE A 1 571 ? -19.688 28.234 16.375 1 92.56 571 PHE A C 1
ATOM 4467 O O . PHE A 1 571 ? -19.594 27.469 15.414 1 92.56 571 PHE A O 1
ATOM 4474 N N . VAL A 1 572 ? -18.75 29.109 16.688 1 90.06 572 VAL A N 1
ATOM 4475 C CA . VAL A 1 572 ? -17.578 29.234 15.836 1 90.06 572 VAL A CA 1
ATOM 4476 C C . VAL A 1 572 ? -16.312 28.969 16.656 1 90.06 572 VAL A C 1
ATOM 4478 O O . VAL A 1 572 ? -16.141 29.516 17.734 1 90.06 572 VAL A O 1
ATOM 4481 N N . ILE A 1 573 ? -15.594 28 16.25 1 87.75 573 ILE A N 1
ATOM 4482 C CA . ILE A 1 573 ? -14.234 27.844 16.766 1 87.75 573 ILE A CA 1
ATOM 4483 C C . ILE A 1 573 ? -13.297 28.812 16.047 1 87.75 573 ILE A C 1
ATOM 4485 O O . ILE A 1 573 ? -12.93 28.578 14.891 1 87.75 573 ILE A O 1
ATOM 4489 N N . ALA A 1 574 ? -12.922 29.844 16.688 1 76.75 574 ALA A N 1
ATOM 4490 C CA . ALA A 1 574 ? -12.227 30.953 16.047 1 76.75 574 ALA A CA 1
ATOM 4491 C C . ALA A 1 574 ? -10.719 30.875 16.281 1 76.75 574 ALA A C 1
ATOM 4493 O O . ALA A 1 574 ? -10.273 30.609 17.391 1 76.75 574 ALA A O 1
ATOM 4494 N N . HIS A 1 575 ? -10.109 31.016 15.258 1 66.56 575 HIS A N 1
ATOM 4495 C CA . HIS A 1 575 ? -8.656 31.125 15.344 1 66.56 575 HIS A CA 1
ATOM 4496 C C . HIS A 1 575 ? -8.188 32.531 14.938 1 66.56 575 HIS A C 1
ATOM 4498 O O . HIS A 1 575 ? -7.062 32.906 15.25 1 66.56 575 HIS A O 1
ATOM 4504 N N . ARG A 1 576 ? -9.125 33.156 14.375 1 66.06 576 ARG A N 1
ATOM 4505 C CA . ARG A 1 576 ? -8.789 34.5 13.906 1 66.06 576 ARG A CA 1
ATOM 4506 C C . ARG A 1 576 ? -9.375 35.562 14.828 1 66.06 576 ARG A C 1
ATOM 4508 O O . ARG A 1 576 ? -10.492 35.406 15.336 1 66.06 576 ARG A O 1
ATOM 4515 N N . LEU A 1 577 ? -8.734 36.656 14.859 1 66.06 577 LEU A N 1
ATOM 4516 C CA . LEU A 1 577 ? -9.102 37.719 15.773 1 66.06 577 LEU A CA 1
ATOM 4517 C C . LEU A 1 577 ? -10.375 38.438 15.312 1 66.06 577 LEU A C 1
ATOM 4519 O O . LEU A 1 577 ? -11.219 38.812 16.125 1 66.06 577 LEU A O 1
ATOM 4523 N N . SER A 1 578 ? -10.516 38.594 14.078 1 69.81 578 SER A N 1
ATOM 4524 C CA . SER A 1 578 ? -11.68 39.312 13.555 1 69.81 578 SER A CA 1
ATOM 4525 C C . SER A 1 578 ? -12.977 38.562 13.875 1 69.81 578 SER A C 1
ATOM 4527 O O . SER A 1 578 ? -13.984 39.156 14.211 1 69.81 578 SER A O 1
ATOM 4529 N N . THR A 1 579 ? -12.922 37.281 13.797 1 75.88 579 THR A N 1
ATOM 4530 C CA . THR A 1 579 ? -14.078 36.469 14.102 1 75.88 579 THR A CA 1
ATOM 4531 C C . THR A 1 579 ? -14.414 36.5 15.586 1 75.88 579 THR A C 1
ATOM 4533 O O . THR A 1 579 ? -15.586 36.562 15.961 1 75.88 579 THR A O 1
ATOM 4536 N N . VAL A 1 580 ? -13.398 36.594 16.328 1 79.56 580 VAL A N 1
ATOM 4537 C CA . VAL A 1 580 ? -13.578 36.594 17.766 1 79.56 580 VAL A CA 1
ATOM 4538 C C . VAL A 1 580 ? -14.164 37.938 18.203 1 79.56 580 VAL A C 1
ATOM 4540 O O . VAL A 1 580 ? -15.07 38 19.031 1 79.56 580 VAL A O 1
ATOM 4543 N N . ARG A 1 581 ? -13.688 39 17.609 1 80.5 581 ARG A N 1
ATOM 4544 C CA . ARG A 1 581 ? -14.117 40.344 17.984 1 80.5 581 ARG A CA 1
ATOM 4545 C C . ARG A 1 581 ? -15.586 40.562 17.656 1 80.5 581 ARG A C 1
ATOM 4547 O O . ARG A 1 581 ? -16.281 41.281 18.359 1 80.5 581 ARG A O 1
ATOM 4554 N N . ASN A 1 582 ? -16.078 39.938 16.625 1 81.12 582 ASN A N 1
ATOM 4555 C CA . ASN A 1 582 ? -17.438 40.156 16.156 1 81.12 582 ASN A CA 1
ATOM 4556 C C . ASN A 1 582 ? -18.422 39.219 16.797 1 81.12 582 ASN A C 1
ATOM 4558 O O . ASN A 1 582 ? -19.625 39.25 16.516 1 81.12 582 ASN A O 1
ATOM 4562 N N . ALA A 1 583 ? -17.953 38.406 17.641 1 89.25 583 ALA A N 1
ATOM 4563 C CA . ALA A 1 583 ? -18.844 37.469 18.312 1 89.25 583 ALA A CA 1
ATOM 4564 C C . ALA A 1 583 ? -19.625 38.156 19.438 1 89.25 583 ALA A C 1
ATOM 4566 O O . ALA A 1 583 ? -19.141 39.094 20.047 1 89.25 583 ALA A O 1
ATOM 4567 N N . ASP A 1 584 ? -20.812 37.656 19.672 1 91.56 584 ASP A N 1
ATOM 4568 C CA . ASP A 1 584 ? -21.625 38.188 20.766 1 91.56 584 ASP A CA 1
ATOM 4569 C C . ASP A 1 584 ? -21.109 37.719 22.125 1 91.56 584 ASP A C 1
ATOM 4571 O O . ASP A 1 584 ? -21.234 38.438 23.109 1 91.56 584 ASP A O 1
ATOM 4575 N N . CYS A 1 585 ? -20.672 36.562 22.094 1 92.88 585 CYS A N 1
ATOM 4576 C CA . CYS A 1 585 ? -20.125 36 23.312 1 92.88 585 CYS A CA 1
ATOM 4577 C C . CYS A 1 585 ? -18.906 35.125 23 1 92.88 585 CYS A C 1
ATOM 4579 O O . CYS A 1 585 ? -18.906 34.375 22.016 1 92.88 585 CYS A O 1
ATOM 4581 N N . ILE A 1 586 ? -17.922 35.312 23.797 1 93.19 586 ILE A N 1
ATOM 4582 C CA . ILE A 1 586 ? -16.688 34.562 23.641 1 93.19 586 ILE A CA 1
ATOM 4583 C C . ILE A 1 586 ? -16.484 33.625 24.844 1 93.19 586 ILE A C 1
ATOM 4585 O O . ILE A 1 586 ? -16.625 34.062 25.984 1 93.19 586 ILE A O 1
ATOM 4589 N N . MET A 1 587 ? -16.234 32.438 24.531 1 92.94 587 MET A N 1
ATOM 4590 C CA . MET A 1 587 ? -15.938 31.438 25.547 1 92.94 587 MET A CA 1
ATOM 4591 C C . MET A 1 587 ? -14.477 31 25.484 1 92.94 587 MET A C 1
ATOM 4593 O O . MET A 1 587 ? -14.039 30.453 24.469 1 92.94 587 MET A O 1
ATOM 4597 N N . VAL A 1 588 ? -13.797 31.219 26.562 1 92.38 588 VAL A N 1
ATOM 4598 C CA . VAL A 1 588 ? -12.391 30.828 26.609 1 92.38 588 VAL A CA 1
ATOM 4599 C C . VAL A 1 588 ? -12.25 29.469 27.281 1 92.38 588 VAL A C 1
ATOM 4601 O O . VAL A 1 588 ? -12.656 29.281 28.438 1 92.38 588 VAL A O 1
ATOM 4604 N N . LEU A 1 589 ? -11.734 28.531 26.484 1 90.69 589 LEU A N 1
ATOM 4605 C CA . LEU A 1 589 ? -11.555 27.172 26.969 1 90.69 589 LEU A CA 1
ATOM 4606 C C . LEU A 1 589 ? -10.086 26.891 27.281 1 90.69 589 LEU A C 1
ATOM 4608 O O . LEU A 1 589 ? -9.203 27.25 26.5 1 90.69 589 LEU A O 1
ATOM 4612 N N . GLU A 1 590 ? -9.883 26.328 28.453 1 88.38 590 GLU A N 1
ATOM 4613 C CA . GLU A 1 590 ? -8.555 25.891 28.859 1 88.38 590 GLU A CA 1
ATOM 4614 C C . GLU A 1 590 ? -8.609 24.547 29.562 1 88.38 590 GLU A C 1
ATOM 4616 O O . GLU A 1 590 ? -9.344 24.375 30.531 1 88.38 590 GLU A O 1
ATOM 4621 N N . GLN A 1 591 ? -7.809 23.609 29.125 1 87.19 591 GLN A N 1
ATOM 4622 C CA . GLN A 1 591 ? -7.68 22.281 29.719 1 87.19 591 GLN A CA 1
ATOM 4623 C C . GLN A 1 591 ? -9.047 21.641 29.938 1 87.19 591 GLN A C 1
ATOM 4625 O O . GLN A 1 591 ? -9.32 21.109 31.016 1 87.19 591 GLN A O 1
ATOM 4630 N N . GLY A 1 592 ? -9.961 21.922 29.078 1 90.94 592 GLY A N 1
ATOM 4631 C CA . GLY A 1 592 ? -11.258 21.25 29.094 1 90.94 592 GLY A CA 1
ATOM 4632 C C . GLY A 1 592 ? -12.289 21.953 29.953 1 90.94 592 GLY A C 1
ATOM 4633 O O . GLY A 1 592 ? -13.352 21.406 30.25 1 90.94 592 GLY A O 1
ATOM 4634 N N . ARG A 1 593 ? -11.977 23.156 30.422 1 93.25 593 ARG A N 1
ATOM 4635 C CA . ARG A 1 593 ? -12.906 23.938 31.234 1 93.25 593 ARG A CA 1
ATOM 4636 C C . ARG A 1 593 ? -13.109 25.328 30.641 1 93.25 593 ARG A C 1
ATOM 4638 O O . ARG A 1 593 ? -12.211 25.875 30.016 1 93.25 593 ARG A O 1
ATOM 4645 N N . ILE A 1 594 ? -14.273 25.797 30.828 1 93.38 594 ILE A N 1
ATOM 4646 C CA . ILE A 1 594 ? -14.531 27.188 30.438 1 93.38 594 ILE A CA 1
ATOM 4647 C C . ILE A 1 594 ? -14.117 28.125 31.578 1 93.38 594 ILE A C 1
ATOM 4649 O O . ILE A 1 594 ? -14.695 28.078 32.656 1 93.38 594 ILE A O 1
ATOM 4653 N N . ILE A 1 595 ? -13.227 29.031 31.312 1 91.69 595 ILE A N 1
ATOM 4654 C CA . ILE A 1 595 ? -12.656 29.844 32.406 1 91.69 595 ILE A CA 1
ATOM 4655 C C . ILE A 1 595 ? -13.188 31.266 32.312 1 91.69 595 ILE A C 1
ATOM 4657 O O . ILE A 1 595 ? -13.18 32 33.312 1 91.69 595 ILE A O 1
ATOM 4661 N N . GLU A 1 596 ? -13.43 31.688 31.078 1 92.75 596 GLU A N 1
ATOM 4662 C CA . GLU A 1 596 ? -13.938 33.031 30.891 1 92.75 596 GLU A CA 1
ATOM 4663 C C . GLU A 1 596 ? -15.094 33.062 29.891 1 92.75 596 GLU A C 1
ATOM 4665 O O . GLU A 1 596 ? -15.141 32.25 28.969 1 92.75 596 GLU A O 1
ATOM 4670 N N . ARG A 1 597 ? -16.094 33.906 30.172 1 92.81 597 ARG A N 1
ATOM 4671 C CA . ARG A 1 597 ? -17.219 34.125 29.281 1 92.81 597 ARG A CA 1
ATOM 4672 C C . ARG A 1 597 ? -17.594 35.594 29.219 1 92.81 597 ARG A C 1
ATOM 4674 O O . ARG A 1 597 ? -17.688 36.25 30.25 1 92.81 597 ARG A O 1
ATOM 4681 N N . GLY A 1 598 ? -17.719 36.125 28.016 1 91.75 598 GLY A N 1
ATOM 4682 C CA . GLY A 1 598 ? -18.125 37.5 27.859 1 91.75 598 GLY A CA 1
ATOM 4683 C C . GLY A 1 598 ? -17.875 38.062 26.469 1 91.75 598 GLY A C 1
ATOM 4684 O O . GLY A 1 598 ? -17.578 37.312 25.547 1 91.75 598 GLY A O 1
ATOM 4685 N N . SER A 1 599 ? -18.156 39.281 26.266 1 91.88 599 SER A N 1
ATOM 4686 C CA . SER A 1 599 ? -17.859 39.938 25 1 91.88 599 SER A CA 1
ATOM 4687 C C . SER A 1 599 ? -16.391 40.312 24.891 1 91.88 599 SER A C 1
ATOM 4689 O O . SER A 1 599 ? -15.656 40.25 25.891 1 91.88 599 SER A O 1
ATOM 4691 N N . HIS A 1 600 ? -16.031 40.688 23.719 1 89.56 600 HIS A N 1
ATOM 4692 C CA . HIS A 1 600 ? -14.641 41.094 23.5 1 89.56 600 HIS A CA 1
ATOM 4693 C C . HIS A 1 600 ? -14.219 42.188 24.469 1 89.56 600 HIS A C 1
ATOM 4695 O O . HIS A 1 600 ? -13.195 42.062 25.156 1 89.56 600 HIS A O 1
ATOM 4701 N N . ASP A 1 601 ? -15.07 43.188 24.594 1 88.75 601 ASP A N 1
ATOM 4702 C CA . ASP A 1 601 ? -14.75 44.344 25.438 1 88.75 601 ASP A CA 1
ATOM 4703 C C . ASP A 1 601 ? -14.719 43.938 26.906 1 88.75 601 ASP A C 1
ATOM 4705 O O . ASP A 1 601 ? -13.844 44.406 27.656 1 88.75 601 ASP A O 1
ATOM 4709 N N . ASP A 1 602 ? -15.609 43.094 27.25 1 91.94 602 ASP A N 1
ATOM 4710 C CA . ASP A 1 602 ? -15.68 42.656 28.641 1 91.94 602 ASP A CA 1
ATOM 4711 C C . ASP A 1 602 ? -14.445 41.844 29.031 1 91.94 602 ASP A C 1
ATOM 4713 O O . ASP A 1 602 ? -13.883 42.031 30.109 1 91.94 602 ASP A O 1
ATOM 4717 N N . LEU A 1 603 ? -14.07 41.031 28.125 1 90.38 603 LEU A N 1
ATOM 4718 C CA . LEU A 1 603 ? -12.977 40.125 28.438 1 90.38 603 LEU A CA 1
ATOM 4719 C C . LEU A 1 603 ? -11.633 40.844 28.391 1 90.38 603 LEU A C 1
ATOM 4721 O O . LEU A 1 603 ? -10.711 40.469 29.125 1 90.38 603 LEU A O 1
ATOM 4725 N N . ILE A 1 604 ? -11.555 41.812 27.562 1 88.19 604 ILE A N 1
ATOM 4726 C CA . ILE A 1 604 ? -10.344 42.625 27.531 1 88.19 604 ILE A CA 1
ATOM 4727 C C . ILE A 1 604 ? -10.227 43.406 28.828 1 88.19 604 ILE A C 1
ATOM 4729 O O . ILE A 1 604 ? -9.133 43.562 29.359 1 88.19 604 ILE A O 1
ATOM 4733 N N . ALA A 1 605 ? -11.359 43.875 29.297 1 87.81 605 ALA A N 1
ATOM 4734 C CA . ALA A 1 605 ? -11.383 44.656 30.531 1 87.81 605 ALA A CA 1
ATOM 4735 C C . ALA A 1 605 ? -11.039 43.812 31.734 1 87.81 605 ALA A C 1
ATOM 4737 O O . ALA A 1 605 ? -10.438 44.281 32.688 1 87.81 605 ALA A O 1
ATOM 4738 N N . GLN A 1 606 ? -11.344 42.594 31.625 1 89.19 606 GLN A N 1
ATOM 4739 C CA . GLN A 1 606 ? -11.109 41.656 32.75 1 89.19 606 GLN A CA 1
ATOM 4740 C C . GLN A 1 606 ? -9.641 41.25 32.812 1 89.19 606 GLN A C 1
ATOM 4742 O O . GLN A 1 606 ? -9.172 40.781 33.844 1 89.19 606 GLN A O 1
ATOM 4747 N N . LYS A 1 607 ? -8.852 41.438 31.766 1 83.5 607 LYS A N 1
ATOM 4748 C CA . LYS A 1 607 ? -7.426 41.156 31.672 1 83.5 607 LYS A CA 1
ATOM 4749 C 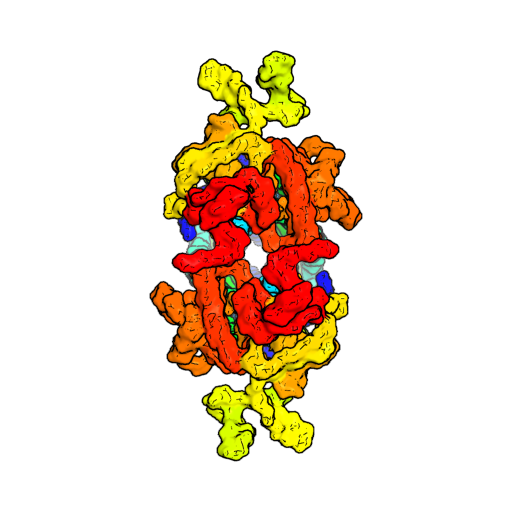C . LYS A 1 607 ? -7.117 39.75 32.125 1 83.5 607 LYS A C 1
ATOM 4751 O O . LYS A 1 607 ? -6.203 39.5 32.906 1 83.5 607 LYS A O 1
ATOM 4756 N N . GLY A 1 608 ? -7.945 38.844 31.812 1 86.5 608 GLY A N 1
ATOM 4757 C CA . GLY A 1 608 ? -7.73 37.469 32.125 1 86.5 608 GLY A CA 1
ATOM 4758 C C . GLY A 1 608 ? -6.988 36.688 31.047 1 86.5 608 GLY A C 1
ATOM 4759 O O . GLY A 1 608 ? -6.043 37.219 30.469 1 86.5 608 GLY A O 1
ATOM 4760 N N . ARG A 1 609 ? -7.316 35.438 30.875 1 83.25 609 ARG A N 1
ATOM 4761 C CA . ARG A 1 609 ? -6.648 34.562 29.922 1 83.25 609 ARG A CA 1
ATOM 4762 C C . ARG A 1 609 ? -6.875 35.062 28.484 1 83.25 609 ARG A C 1
ATOM 4764 O O . ARG A 1 609 ? -5.973 35 27.656 1 83.25 609 ARG A O 1
ATOM 4771 N N . TYR A 1 610 ? -8 35.5 28.234 1 85.5 610 TYR A N 1
ATOM 4772 C CA . TYR A 1 610 ? -8.328 36.031 26.906 1 85.5 610 TYR A CA 1
ATOM 4773 C C . TYR A 1 610 ? -7.41 37.188 26.531 1 85.5 610 TYR A C 1
ATOM 4775 O O . TYR A 1 610 ? -6.93 37.281 25.406 1 85.5 610 TYR A O 1
ATOM 4783 N N . TYR A 1 611 ? -7.324 38.031 27.438 1 80.75 611 TYR A N 1
ATOM 4784 C CA . TYR A 1 611 ? -6.449 39.188 27.25 1 80.75 611 TYR A CA 1
ATOM 4785 C C . TYR A 1 611 ? -5.035 38.75 26.906 1 80.75 611 TYR A C 1
ATOM 4787 O O . TYR A 1 611 ? -4.398 39.344 26.016 1 80.75 611 TYR A O 1
ATOM 4795 N N . GLN A 1 612 ? -4.676 37.688 27.484 1 74.56 612 GLN A N 1
ATOM 4796 C CA . GLN A 1 612 ? -3.338 37.188 27.25 1 74.56 612 GLN A CA 1
ATOM 4797 C C . GLN A 1 612 ? -3.213 36.594 25.844 1 74.56 612 GLN A C 1
ATOM 4799 O O . GLN A 1 612 ? -2.197 36.812 25.172 1 74.56 612 GLN A O 1
ATOM 4804 N N . LEU A 1 613 ? -4.145 35.906 25.516 1 71.81 613 LEU A N 1
ATOM 4805 C CA . LEU A 1 613 ? -4.129 35.281 24.188 1 71.81 613 LEU A CA 1
ATOM 4806 C C . LEU A 1 613 ? -4.191 36.344 23.094 1 71.81 613 LEU A C 1
ATOM 4808 O O . LEU A 1 613 ? -3.549 36.188 22.047 1 71.81 613 LEU A O 1
ATOM 4812 N N . TYR A 1 614 ? -4.938 37.406 23.406 1 68.06 614 TYR A N 1
ATOM 4813 C CA . TYR A 1 614 ? -5.18 38.438 22.438 1 68.06 614 TYR A CA 1
ATOM 4814 C C . TYR A 1 614 ? -3.943 39.312 22.266 1 68.06 614 TYR A C 1
ATOM 4816 O O . TYR A 1 614 ? -3.619 39.719 21.141 1 68.06 614 TYR A O 1
ATOM 4824 N N . THR A 1 615 ? -3.281 39.719 23.391 1 59.06 615 THR A N 1
ATOM 4825 C CA . THR A 1 615 ? -2.154 40.625 23.344 1 59.06 615 THR A CA 1
ATOM 4826 C C . THR A 1 615 ? -0.84 39.875 23.172 1 59.06 615 THR A C 1
ATOM 4828 O O . THR A 1 615 ? 0.176 40.469 22.797 1 59.06 615 THR A O 1
ATOM 4831 N N . GLY A 1 616 ? -0.916 38.469 22.984 1 54.09 616 GLY A N 1
ATOM 4832 C CA . GLY A 1 616 ? 0.323 37.719 22.938 1 54.09 616 GLY A CA 1
ATOM 4833 C C . GLY A 1 616 ? 1.156 37.844 24.203 1 54.09 616 GLY A C 1
ATOM 4834 O O . GLY A 1 616 ? 2.27 37.344 24.281 1 54.09 616 GLY A O 1
ATOM 4835 N N . ASN A 1 617 ? 1.093 38.875 25.219 1 44.16 617 ASN A N 1
ATOM 4836 C CA . ASN A 1 617 ? 1.876 39.188 26.422 1 44.16 617 ASN A CA 1
ATOM 4837 C C . ASN A 1 617 ? 1.739 38.062 27.469 1 44.16 617 ASN A C 1
ATOM 4839 O O . ASN A 1 617 ? 0.629 37.625 27.766 1 44.16 617 ASN A O 1
ATOM 4843 N N . ALA A 1 618 ? 2.682 37 27.562 1 43.59 618 ALA A N 1
ATOM 4844 C CA . ALA A 1 618 ? 2.801 36.156 28.734 1 43.59 618 ALA A CA 1
ATOM 4845 C C . ALA A 1 618 ? 2.619 36.938 30.031 1 43.59 618 ALA A C 1
ATOM 4847 O O . ALA A 1 618 ? 3.232 38 30.203 1 43.59 618 ALA A O 1
ATOM 4848 N N . ILE A 1 619 ? 1.607 36.969 30.844 1 33.12 619 ILE A N 1
ATOM 4849 C CA . ILE A 1 619 ? 1.646 37.531 32.188 1 33.12 619 ILE A CA 1
ATOM 4850 C C . ILE A 1 619 ? 2.822 36.938 32.969 1 33.12 619 ILE A C 1
ATOM 4852 O O . ILE A 1 619 ? 2.945 35.719 33.094 1 33.12 619 ILE A O 1
ATOM 4856 N N . SER A 1 620 ? 3.934 37.594 32.906 1 27.8 620 SER A N 1
ATOM 4857 C CA . SER A 1 620 ? 4.992 37.406 33.875 1 27.8 620 SER A CA 1
ATOM 4858 C C . SER A 1 620 ? 4.41 37.188 35.281 1 27.8 620 SER A C 1
ATOM 4860 O O . SER A 1 620 ? 5.148 37.156 36.25 1 27.8 620 SER A O 1
ATOM 4862 N N . GLU A 1 621 ? 3.299 36.719 35.594 1 27.3 621 GLU A N 1
ATOM 4863 C CA . GLU A 1 621 ? 3.357 36.5 37.031 1 27.3 621 GLU A CA 1
ATOM 4864 C C . GLU A 1 621 ? 4.242 35.312 37.344 1 27.3 621 GLU A C 1
ATOM 4866 O O . GLU A 1 621 ? 4.199 34.281 36.656 1 27.3 621 GLU A O 1
ATOM 4871 N N . MET B 1 1 ? 3.553 5.715 -20.234 1 36.41 1 MET B N 1
ATOM 4872 C CA . MET B 1 1 ? 4.406 4.57 -19.938 1 36.41 1 MET B CA 1
ATOM 4873 C C . MET B 1 1 ? 5.52 4.434 -20.969 1 36.41 1 MET B C 1
ATOM 4875 O O . MET B 1 1 ? 5.254 4.328 -22.156 1 36.41 1 MET B O 1
ATOM 4879 N N . LYS B 1 2 ? 6.547 5.062 -20.688 1 43.91 2 LYS B N 1
ATO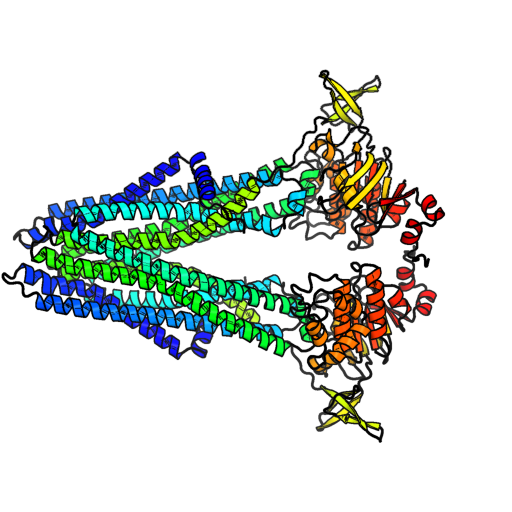M 4880 C CA . LYS B 1 2 ? 7.617 4.988 -21.688 1 43.91 2 LYS B CA 1
ATOM 4881 C C . LYS B 1 2 ? 7.734 3.576 -22.25 1 43.91 2 LYS B C 1
ATOM 4883 O O . LYS B 1 2 ? 7.617 2.592 -21.516 1 43.91 2 LYS B O 1
ATOM 4888 N N . ASN B 1 3 ? 7.66 3.451 -23.453 1 52.62 3 ASN B N 1
ATOM 4889 C CA . ASN B 1 3 ? 7.867 2.225 -24.219 1 52.62 3 ASN B CA 1
ATOM 4890 C C . ASN B 1 3 ? 9.141 1.505 -23.781 1 52.62 3 ASN B C 1
ATOM 4892 O O . ASN B 1 3 ? 10.25 1.991 -24.031 1 52.62 3 ASN B O 1
ATOM 4896 N N . VAL B 1 4 ? 9.047 0.791 -22.688 1 61.84 4 VAL B N 1
ATOM 4897 C CA . VAL B 1 4 ? 10.188 0.054 -22.156 1 61.84 4 VAL B CA 1
ATOM 4898 C C . VAL B 1 4 ? 10.641 -1.006 -23.156 1 61.84 4 VAL B C 1
ATOM 4900 O O . VAL B 1 4 ? 9.828 -1.805 -23.625 1 61.84 4 VAL B O 1
ATOM 4903 N N . ASN B 1 5 ? 11.727 -0.677 -23.844 1 70.75 5 ASN B N 1
ATOM 4904 C CA . ASN B 1 5 ? 12.328 -1.734 -24.656 1 70.75 5 ASN B CA 1
ATOM 4905 C C . ASN B 1 5 ? 12.547 -3.006 -23.844 1 70.75 5 ASN B C 1
ATOM 4907 O O . ASN B 1 5 ? 13.531 -3.123 -23.109 1 70.75 5 ASN B O 1
ATOM 4911 N N . LYS B 1 6 ? 11.68 -3.932 -23.906 1 75.5 6 LYS B N 1
ATOM 4912 C CA . LYS B 1 6 ? 11.609 -5.16 -23.109 1 75.5 6 LYS B CA 1
ATOM 4913 C C . LYS B 1 6 ? 12.82 -6.051 -23.375 1 75.5 6 LYS B C 1
ATOM 4915 O O . LYS B 1 6 ? 13.359 -6.656 -22.453 1 75.5 6 LYS B O 1
ATOM 4920 N N . GLN B 1 7 ? 13.32 -5.973 -24.484 1 81.44 7 GLN B N 1
ATOM 4921 C CA . GLN B 1 7 ? 14.43 -6.852 -24.844 1 81.44 7 GLN B CA 1
ATOM 4922 C C . GLN B 1 7 ? 15.734 -6.367 -24.234 1 81.44 7 GLN B C 1
ATOM 4924 O O . GLN B 1 7 ? 16.516 -7.172 -23.719 1 81.44 7 GLN B O 1
ATOM 4929 N N . ASP B 1 8 ? 15.867 -5.109 -24.25 1 84.19 8 ASP B N 1
ATOM 4930 C CA . ASP B 1 8 ? 17.094 -4.539 -23.688 1 84.19 8 ASP B CA 1
ATOM 4931 C C . ASP B 1 8 ? 17.125 -4.734 -22.172 1 84.19 8 ASP B C 1
ATOM 4933 O O . ASP B 1 8 ? 18.188 -5 -21.594 1 84.19 8 ASP B O 1
ATOM 4937 N N . THR B 1 9 ? 15.977 -4.656 -21.609 1 87.19 9 THR B N 1
ATOM 4938 C CA . THR B 1 9 ? 15.875 -4.828 -20.156 1 87.19 9 THR B CA 1
ATOM 4939 C C . THR B 1 9 ? 16.188 -6.27 -19.766 1 87.19 9 THR B C 1
ATOM 4941 O O . THR B 1 9 ? 16.875 -6.516 -18.781 1 87.19 9 THR B O 1
ATOM 4944 N N . LEU B 1 10 ? 15.727 -7.164 -20.609 1 88.12 10 LEU B N 1
ATOM 4945 C CA . LEU B 1 10 ? 15.992 -8.578 -20.344 1 88.12 10 LEU B CA 1
ATOM 4946 C C . LEU B 1 10 ? 17.484 -8.883 -20.5 1 88.12 10 LEU B C 1
ATOM 4948 O O . LEU B 1 10 ? 18.047 -9.633 -19.688 1 88.12 10 LEU B O 1
ATOM 4952 N N . LYS B 1 11 ? 18.094 -8.32 -21.469 1 88.62 11 LYS B N 1
ATOM 4953 C CA . LYS B 1 11 ? 19.516 -8.508 -21.688 1 88.62 11 LYS B CA 1
ATOM 4954 C C . LYS B 1 11 ? 20.344 -7.992 -20.516 1 88.62 11 LYS B C 1
ATOM 4956 O O . LYS B 1 11 ? 21.344 -8.602 -20.141 1 88.62 11 LYS B O 1
ATOM 4961 N N . ARG B 1 12 ? 19.922 -6.934 -19.953 1 88.06 12 ARG B N 1
ATOM 4962 C CA . ARG B 1 12 ? 20.625 -6.348 -18.828 1 88.06 12 ARG B CA 1
ATOM 4963 C C . ARG B 1 12 ? 20.484 -7.219 -17.578 1 88.06 12 ARG B C 1
ATOM 4965 O O . ARG B 1 12 ? 21.438 -7.359 -16.812 1 88.06 12 ARG B O 1
ATOM 4972 N N . VAL B 1 13 ? 19.297 -7.77 -17.453 1 88.62 13 VAL B N 1
ATOM 4973 C CA . VAL B 1 13 ? 19.078 -8.648 -16.312 1 88.62 13 VAL B CA 1
ATOM 4974 C C . VAL B 1 13 ? 19.922 -9.906 -16.438 1 88.62 13 VAL B C 1
ATOM 4976 O O . VAL B 1 13 ? 20.562 -10.344 -15.477 1 88.62 13 VAL B O 1
ATOM 4979 N N . LEU B 1 14 ? 19.938 -10.461 -17.641 1 89.31 14 LEU B N 1
ATOM 4980 C CA . LEU B 1 14 ? 20.734 -11.656 -17.891 1 89.31 14 LEU B CA 1
ATOM 4981 C C . LEU B 1 14 ? 22.219 -11.359 -17.766 1 89.31 14 LEU B C 1
ATOM 4983 O O . LEU B 1 14 ? 23 -12.203 -17.328 1 89.31 14 LEU B O 1
ATOM 4987 N N . ALA B 1 15 ? 22.594 -10.125 -18.125 1 88.75 15 ALA B N 1
ATOM 4988 C CA . ALA B 1 15 ? 23.984 -9.703 -18 1 88.75 15 ALA B CA 1
ATOM 4989 C C . ALA B 1 15 ? 24.422 -9.672 -16.531 1 88.75 15 ALA B C 1
ATOM 4991 O O . ALA B 1 15 ? 25.562 -10.023 -16.203 1 88.75 15 ALA B O 1
ATOM 4992 N N . TYR B 1 16 ? 23.531 -9.281 -15.609 1 86.69 16 TYR B N 1
ATOM 4993 C CA . TYR B 1 16 ? 23.812 -9.273 -14.172 1 86.69 16 TYR B CA 1
ATOM 4994 C C . TYR B 1 16 ? 24.031 -10.688 -13.656 1 86.69 16 TYR B C 1
ATOM 4996 O O . TYR B 1 16 ? 24.922 -10.922 -12.836 1 86.69 16 TYR B O 1
ATOM 5004 N N . ILE B 1 17 ? 23.219 -11.609 -14.188 1 88.44 17 ILE B N 1
ATOM 5005 C CA . ILE B 1 17 ? 23.328 -13 -13.766 1 88.44 17 ILE B CA 1
ATOM 5006 C C . ILE B 1 17 ? 24.625 -13.594 -14.281 1 88.44 17 ILE B C 1
ATOM 5008 O O . ILE B 1 17 ? 25.359 -14.25 -13.539 1 88.44 17 ILE B O 1
ATOM 5012 N N . PHE B 1 18 ? 24.938 -13.281 -15.523 1 89.56 18 PHE B N 1
ATOM 5013 C CA . PHE B 1 18 ? 26.109 -13.867 -16.172 1 89.56 18 PHE B CA 1
ATOM 5014 C C . PHE B 1 18 ? 27.391 -13.258 -15.609 1 89.56 18 PHE B C 1
ATOM 5016 O O . PHE B 1 18 ? 28.438 -13.922 -15.555 1 89.56 18 PHE B O 1
ATOM 5023 N N . ARG B 1 19 ? 27.344 -12.023 -15.203 1 88.06 19 ARG B N 1
ATOM 5024 C CA . ARG B 1 19 ? 28.531 -11.336 -14.703 1 88.06 19 ARG B CA 1
ATOM 5025 C C . ARG B 1 19 ? 28.984 -11.914 -13.359 1 88.06 19 ARG B C 1
ATOM 5027 O O . ARG B 1 19 ? 30.172 -12.125 -13.141 1 88.06 19 ARG B O 1
ATOM 5034 N N . PHE B 1 20 ? 28.047 -12.352 -12.531 1 86.81 20 PHE B N 1
ATOM 5035 C CA . PHE B 1 20 ? 28.422 -12.719 -11.172 1 86.81 20 PHE B CA 1
ATOM 5036 C C . PHE B 1 20 ? 28.297 -14.227 -10.969 1 86.81 20 PHE B C 1
ATOM 5038 O O . PHE B 1 20 ? 28.984 -14.805 -10.125 1 86.81 20 PHE B O 1
ATOM 5045 N N . TYR B 1 21 ? 27.375 -14.906 -11.734 1 90.56 21 TYR B N 1
ATOM 5046 C CA . TYR B 1 21 ? 27.125 -16.328 -11.516 1 90.56 21 TYR B CA 1
ATOM 5047 C C . TYR B 1 21 ? 27.188 -17.094 -12.828 1 90.56 21 TYR B C 1
ATOM 5049 O O . TYR B 1 21 ? 26.359 -18 -13.07 1 90.56 21 TYR B O 1
ATOM 5057 N N . LYS B 1 22 ? 28.125 -16.859 -13.688 1 90.62 22 LYS B N 1
ATOM 5058 C CA . LYS B 1 22 ? 28.219 -17.469 -15.016 1 90.62 22 LYS B CA 1
ATOM 5059 C C . LYS B 1 22 ? 28.344 -18.984 -14.93 1 90.62 22 LYS B C 1
ATOM 5061 O O . LYS B 1 22 ? 27.578 -19.719 -15.555 1 90.62 22 LYS B O 1
ATOM 5066 N N . TRP B 1 23 ? 29.25 -19.438 -14.031 1 91 23 TRP B N 1
ATOM 5067 C CA . TRP B 1 23 ? 29.531 -20.875 -13.961 1 91 23 TRP B CA 1
ATOM 5068 C C . TRP B 1 23 ? 28.359 -21.625 -13.328 1 91 23 TRP B C 1
ATOM 5070 O O . TRP B 1 23 ? 28.016 -22.719 -13.766 1 91 23 TRP B O 1
ATOM 5080 N N . ARG B 1 24 ? 27.797 -21.031 -12.375 1 91.19 24 ARG B N 1
ATOM 5081 C CA . ARG B 1 24 ? 26.656 -21.672 -11.734 1 91.19 24 ARG B CA 1
ATOM 5082 C C . ARG B 1 24 ? 25.453 -21.719 -12.664 1 91.19 24 ARG B C 1
ATOM 5084 O O . ARG B 1 24 ? 24.688 -22.688 -12.656 1 91.19 24 ARG B O 1
ATOM 5091 N N . PHE B 1 25 ? 25.375 -20.75 -13.492 1 91.81 25 PHE B N 1
ATOM 5092 C CA . PHE B 1 25 ? 24.266 -20.703 -14.438 1 91.81 25 PHE B CA 1
ATOM 5093 C C . PHE B 1 25 ? 24.422 -21.766 -15.523 1 91.81 25 PHE B C 1
ATOM 5095 O O . PHE B 1 25 ? 23.453 -22.422 -15.906 1 91.81 25 PHE B O 1
ATOM 5102 N N . PHE B 1 26 ? 25.625 -22 -16.016 1 92.69 26 PHE B N 1
ATOM 5103 C CA . PHE B 1 26 ? 25.875 -23.031 -17.016 1 92.69 26 PHE B CA 1
ATOM 5104 C C . PHE B 1 26 ? 25.625 -24.422 -16.438 1 92.69 26 PHE B C 1
ATOM 5106 O O . PHE B 1 26 ? 25.125 -25.297 -17.125 1 92.69 26 PHE B O 1
ATOM 5113 N N . LEU B 1 27 ? 25.938 -24.469 -15.18 1 93.5 27 LEU B N 1
ATOM 5114 C CA . LEU B 1 27 ? 25.672 -25.75 -14.508 1 93.5 27 LEU B CA 1
ATOM 5115 C C . LEU B 1 27 ? 24.188 -26.016 -14.422 1 93.5 27 LEU B C 1
ATOM 5117 O O . LEU B 1 27 ? 23.734 -27.156 -14.578 1 93.5 27 LEU B O 1
ATOM 5121 N N . VAL B 1 28 ? 23.484 -24.922 -14.203 1 91.94 28 VAL B N 1
ATOM 5122 C CA . VAL B 1 28 ? 22.031 -25.047 -14.133 1 91.94 28 VAL B CA 1
ATOM 5123 C C . VAL B 1 28 ? 21.484 -25.5 -15.484 1 91.94 28 VAL B C 1
ATOM 5125 O O . VAL B 1 28 ? 20.656 -26.406 -15.555 1 91.94 28 VAL B O 1
ATOM 5128 N N . VAL B 1 29 ? 21.953 -24.984 -16.578 1 92.31 29 VAL B N 1
ATOM 5129 C CA . VAL B 1 29 ? 21.5 -25.312 -17.922 1 92.31 29 VAL B CA 1
ATOM 5130 C C . VAL B 1 29 ? 21.844 -26.766 -18.234 1 92.31 29 VAL B C 1
ATOM 5132 O O . VAL B 1 29 ? 21.016 -27.516 -18.781 1 92.31 29 VAL B O 1
ATOM 5135 N N . ALA B 1 30 ? 22.984 -27.188 -17.781 1 93.75 30 ALA B N 1
ATOM 5136 C CA . ALA B 1 30 ? 23.422 -28.562 -18 1 93.75 30 ALA B CA 1
ATOM 5137 C C . ALA B 1 30 ? 22.562 -29.547 -17.203 1 93.75 30 ALA B C 1
ATOM 5139 O O . ALA B 1 30 ? 22.203 -30.625 -17.703 1 93.75 30 ALA B O 1
ATOM 5140 N N . LEU B 1 31 ? 22.281 -29.125 -16.016 1 92.88 31 LEU B N 1
ATOM 5141 C CA . LEU B 1 31 ? 21.469 -29.984 -15.172 1 92.88 31 LEU B CA 1
ATOM 5142 C C . LEU B 1 31 ? 20.031 -30.062 -15.695 1 92.88 31 LEU B C 1
ATOM 5144 O O . LEU B 1 31 ? 19.391 -31.109 -15.594 1 92.88 31 LEU B O 1
ATOM 5148 N N . ILE B 1 32 ? 19.547 -29 -16.281 1 90.19 32 ILE B N 1
ATOM 5149 C CA . ILE B 1 32 ? 18.203 -29 -16.859 1 90.19 32 ILE B CA 1
ATOM 5150 C C . ILE B 1 32 ? 18.172 -29.922 -18.078 1 90.19 32 ILE B C 1
ATOM 5152 O O . ILE B 1 32 ? 17.25 -30.719 -18.234 1 90.19 32 ILE B O 1
ATOM 5156 N N . LEU B 1 33 ? 19.203 -29.906 -18.859 1 90.81 33 LEU B N 1
ATOM 5157 C CA . LEU B 1 33 ? 19.297 -30.766 -20.031 1 90.81 33 LEU B CA 1
ATOM 5158 C C . LEU B 1 33 ? 19.375 -32.219 -19.625 1 90.81 33 LEU B C 1
ATOM 5160 O O . LEU B 1 33 ? 18.734 -33.094 -20.25 1 90.81 33 LEU B O 1
ATOM 5164 N N . THR B 1 34 ? 20.141 -32.438 -18.578 1 90.38 34 THR B N 1
ATOM 5165 C CA . THR B 1 34 ? 20.281 -33.812 -18.094 1 90.38 34 THR B CA 1
ATOM 5166 C C . THR B 1 34 ? 18.938 -34.312 -17.562 1 90.38 34 THR B C 1
ATOM 5168 O O . THR B 1 34 ? 18.547 -35.438 -17.859 1 90.38 34 THR B O 1
ATOM 5171 N N . SER B 1 35 ? 18.312 -33.438 -16.859 1 87.5 35 SER B N 1
ATOM 5172 C CA . SER B 1 35 ? 17 -33.812 -16.328 1 87.5 35 SER B CA 1
ATOM 5173 C C . SER B 1 35 ? 15.992 -34.062 -17.438 1 87.5 35 SER B C 1
ATOM 5175 O O . SER B 1 35 ? 15.234 -35.031 -17.391 1 87.5 35 SER B O 1
ATOM 5177 N N . ALA B 1 36 ? 16.031 -33.25 -18.453 1 85.12 36 ALA B N 1
ATOM 5178 C CA . ALA B 1 36 ? 15.125 -33.375 -19.578 1 85.12 36 ALA B CA 1
ATOM 5179 C C . ALA B 1 36 ? 15.398 -34.656 -20.359 1 85.12 36 ALA B C 1
ATOM 5181 O O . ALA B 1 36 ? 14.469 -35.344 -20.781 1 85.12 36 ALA B O 1
ATOM 5182 N N . LEU B 1 37 ? 16.594 -35.031 -20.484 1 87 37 LEU B N 1
ATOM 5183 C CA . LEU B 1 37 ? 16.969 -36.219 -21.234 1 87 37 LEU B CA 1
ATOM 5184 C C . LEU B 1 37 ? 16.609 -37.5 -20.453 1 87 37 LEU B C 1
ATOM 5186 O O . LEU B 1 37 ? 16.188 -38.5 -21.047 1 87 37 LEU B O 1
ATOM 5190 N N . CYS B 1 38 ? 16.812 -37.375 -19.156 1 84.81 38 CYS B N 1
ATOM 5191 C CA . CYS B 1 38 ? 16.422 -38.5 -18.328 1 84.81 38 CYS B CA 1
ATOM 5192 C C . CYS B 1 38 ? 14.922 -38.75 -18.391 1 84.81 38 CYS B C 1
ATOM 5194 O O . CYS B 1 38 ? 14.477 -39.875 -18.484 1 84.81 38 CYS B O 1
ATOM 5196 N N . PHE B 1 39 ? 14.188 -37.719 -18.453 1 79.31 39 PHE B N 1
ATOM 5197 C CA . PHE B 1 39 ? 12.734 -37.812 -18.547 1 79.31 39 PHE B CA 1
ATOM 5198 C C . PHE B 1 39 ? 12.32 -38.375 -19.906 1 79.31 39 PHE B C 1
ATOM 5200 O O . PHE B 1 39 ? 11.383 -39.156 -19.984 1 79.31 39 PHE B O 1
ATOM 5207 N N . LEU B 1 40 ? 13.023 -37.969 -20.906 1 81.38 40 LEU B N 1
ATOM 5208 C CA . LEU B 1 40 ? 12.758 -38.469 -22.266 1 81.38 40 LEU B CA 1
ATOM 5209 C C . LEU B 1 40 ? 13.023 -39.969 -22.359 1 81.38 40 LEU B C 1
ATOM 5211 O O . LEU B 1 40 ? 12.219 -40.719 -22.906 1 81.38 40 LEU B O 1
ATOM 5215 N N . ARG B 1 41 ? 14.086 -40.375 -21.781 1 79.81 41 ARG B N 1
ATOM 5216 C CA . ARG B 1 41 ? 14.438 -41.781 -21.812 1 79.81 41 ARG B CA 1
ATOM 5217 C C . ARG B 1 41 ? 13.438 -42.625 -21.031 1 79.81 41 ARG B C 1
ATOM 5219 O O . ARG B 1 41 ? 13.148 -43.75 -21.391 1 79.81 41 ARG B O 1
ATOM 5226 N N . PHE B 1 42 ? 13.031 -42 -20.031 1 74.88 42 PHE B N 1
ATOM 5227 C CA . PHE B 1 42 ? 12.023 -42.656 -19.234 1 74.88 42 PHE B CA 1
ATOM 5228 C C . PHE B 1 42 ? 10.75 -42.906 -20.031 1 74.88 42 PHE B C 1
ATOM 5230 O O . PHE B 1 42 ? 10.164 -43.969 -19.984 1 74.88 42 PHE B O 1
ATOM 5237 N N . ASN B 1 43 ? 10.344 -42 -20.812 1 73.12 43 ASN B N 1
ATOM 5238 C CA . ASN B 1 43 ? 9.133 -42.094 -21.625 1 73.12 43 ASN B CA 1
ATOM 5239 C C . ASN B 1 43 ? 9.336 -43.062 -22.797 1 73.12 43 ASN B C 1
ATOM 5241 O O . ASN B 1 43 ? 8.406 -43.781 -23.172 1 73.12 43 ASN B O 1
ATOM 5245 N N . LEU B 1 44 ? 10.547 -43.156 -23.328 1 75.88 44 LEU B N 1
ATOM 5246 C CA . LEU B 1 44 ? 10.836 -44.031 -24.469 1 75.88 44 LEU B CA 1
ATOM 5247 C C . LEU B 1 44 ? 11.008 -45.469 -24.016 1 75.88 44 LEU B C 1
ATOM 5249 O O . LEU B 1 44 ? 10.891 -46.406 -24.828 1 75.88 44 LEU B O 1
ATOM 5253 N N . PHE B 1 45 ? 11.289 -45.594 -22.781 1 73.31 45 PHE B N 1
ATOM 5254 C CA . PHE B 1 45 ? 11.492 -46.938 -22.266 1 73.31 45 PHE B CA 1
ATOM 5255 C C . PHE B 1 45 ? 10.211 -47.781 -22.359 1 73.31 45 PHE B C 1
ATOM 5257 O O . PHE B 1 45 ? 10.258 -49 -22.469 1 73.31 45 PHE B O 1
ATOM 5264 N N . MET B 1 46 ? 9.109 -47.062 -22.312 1 65.62 46 MET B N 1
ATOM 5265 C CA . MET B 1 46 ? 7.848 -47.781 -22.453 1 65.62 46 MET B CA 1
ATOM 5266 C C . MET B 1 46 ? 7.812 -48.594 -23.75 1 65.62 46 MET B C 1
ATOM 5268 O O . MET B 1 46 ? 7.293 -49.688 -23.781 1 65.62 46 MET B O 1
ATOM 5272 N N . GLN B 1 47 ? 8.383 -48.094 -24.781 1 66.5 47 GLN B N 1
ATOM 5273 C CA . GLN B 1 47 ? 8.461 -48.812 -26.047 1 66.5 47 GLN B CA 1
ATOM 5274 C C . GLN B 1 47 ? 9.305 -50.062 -25.906 1 66.5 47 GLN B C 1
ATOM 5276 O O . GLN B 1 47 ? 8.883 -51.156 -26.344 1 66.5 47 GLN B O 1
ATOM 5281 N N . THR B 1 48 ? 10.453 -49.938 -25.266 1 65.69 48 THR B N 1
ATOM 5282 C CA . THR B 1 48 ? 11.359 -51.094 -25.125 1 65.69 48 THR B CA 1
ATOM 5283 C C . THR B 1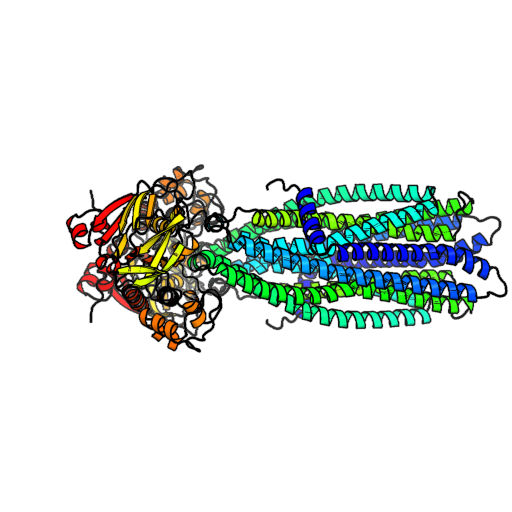 48 ? 10.758 -52.125 -24.188 1 65.69 48 THR B C 1
ATOM 5285 O O . THR B 1 48 ? 10.922 -53.344 -24.406 1 65.69 48 THR B O 1
ATOM 5288 N N . LEU B 1 49 ? 10.07 -51.594 -23.188 1 64.38 49 LEU B N 1
ATOM 5289 C CA . LEU B 1 49 ? 9.438 -52.5 -22.234 1 64.38 49 LEU B CA 1
ATOM 5290 C C . LEU B 1 49 ? 8.391 -53.375 -22.922 1 64.38 49 LEU B C 1
ATOM 5292 O O . LEU B 1 49 ? 8.367 -54.594 -22.734 1 64.38 49 LEU B O 1
ATOM 5296 N N . ILE B 1 50 ? 7.621 -52.75 -23.734 1 60.12 50 ILE B N 1
ATOM 5297 C CA . ILE B 1 50 ? 6.504 -53.469 -24.359 1 60.12 50 ILE B CA 1
ATOM 5298 C C . ILE B 1 50 ? 7.012 -54.312 -25.516 1 60.12 50 ILE B C 1
ATOM 5300 O O . ILE B 1 50 ? 6.703 -55.5 -25.594 1 60.12 50 ILE B O 1
ATOM 5304 N N . ASP B 1 51 ? 7.828 -53.781 -26.328 1 64.31 51 ASP B N 1
ATOM 5305 C CA . ASP B 1 51 ? 8.234 -54.469 -27.562 1 64.31 51 ASP B CA 1
ATOM 5306 C C . ASP B 1 51 ? 9.242 -55.562 -27.266 1 64.31 51 ASP B C 1
ATOM 5308 O O . ASP B 1 51 ? 9.188 -56.656 -27.859 1 64.31 51 ASP B O 1
ATOM 5312 N N . ASN B 1 52 ? 10.148 -55.281 -26.344 1 64.81 52 ASN B N 1
ATOM 5313 C CA . ASN B 1 52 ? 11.258 -56.219 -26.203 1 64.81 52 ASN B CA 1
ATOM 5314 C C . ASN B 1 52 ? 11.039 -57.188 -25.031 1 64.81 52 ASN B C 1
ATOM 5316 O O . ASN B 1 52 ? 11.594 -58.281 -25 1 64.81 52 ASN B O 1
ATOM 5320 N N . TYR B 1 53 ? 10.188 -56.781 -24.141 1 62.19 53 TYR B N 1
ATOM 5321 C CA . TYR B 1 53 ? 10.109 -57.625 -22.969 1 62.19 53 TYR B CA 1
ATOM 5322 C C . TYR B 1 53 ? 8.719 -58.219 -22.797 1 62.19 53 TYR B C 1
ATOM 5324 O O . TYR B 1 53 ? 8.562 -59.438 -22.656 1 62.19 53 TYR B O 1
ATOM 5332 N N . ILE B 1 54 ? 7.699 -57.438 -22.922 1 59.03 54 ILE B N 1
ATOM 5333 C CA . ILE B 1 54 ? 6.359 -57.906 -22.625 1 59.03 54 ILE B CA 1
ATOM 5334 C C . ILE B 1 54 ? 5.852 -58.781 -23.781 1 59.03 54 ILE B C 1
ATOM 5336 O O . ILE B 1 54 ? 5.34 -59.875 -23.562 1 59.03 54 ILE B O 1
ATOM 5340 N N . THR B 1 55 ? 6.027 -58.312 -24.969 1 57.84 55 THR B N 1
ATOM 5341 C CA . THR B 1 55 ? 5.492 -59.031 -26.109 1 57.84 55 THR B CA 1
ATOM 5342 C C . THR B 1 55 ? 6.168 -60.406 -26.25 1 57.84 55 THR B C 1
ATOM 5344 O O . THR B 1 55 ? 5.496 -61.438 -26.406 1 57.84 55 THR B O 1
ATOM 5347 N N . PRO B 1 56 ? 7.465 -60.406 -26.094 1 56.44 56 PRO B N 1
ATOM 5348 C CA . PRO B 1 56 ? 8.07 -61.719 -26.219 1 56.44 56 PRO B CA 1
ATOM 5349 C C . PRO B 1 56 ? 7.812 -62.625 -25.016 1 56.44 56 PRO B C 1
ATOM 5351 O O . PRO B 1 56 ? 7.699 -63.844 -25.156 1 56.44 56 PRO B O 1
ATOM 5354 N N . LEU B 1 57 ? 7.723 -62.031 -23.859 1 57.94 57 LEU B N 1
ATOM 5355 C CA . LEU B 1 57 ? 7.5 -62.844 -22.656 1 57.94 57 LEU B CA 1
ATOM 5356 C C . LEU B 1 57 ? 6.098 -63.438 -22.641 1 57.94 57 LEU B C 1
ATOM 5358 O O . LEU B 1 57 ? 5.887 -64.562 -22.125 1 57.94 57 LEU B O 1
ATOM 5362 N N . MET B 1 58 ? 5.125 -62.688 -23.141 1 53.5 58 MET B N 1
ATOM 5363 C CA . MET B 1 58 ? 3.762 -63.219 -23.234 1 53.5 58 MET B CA 1
ATOM 5364 C C . MET B 1 58 ? 3.682 -64.375 -24.219 1 53.5 58 MET B C 1
ATOM 5366 O O . MET B 1 58 ? 2.855 -65.312 -24.047 1 53.5 58 MET B O 1
ATOM 5370 N N . ALA B 1 59 ? 4.652 -64.375 -25.156 1 52.84 59 ALA B N 1
ATOM 5371 C CA . ALA B 1 59 ? 4.668 -65.438 -26.141 1 52.84 59 ALA B CA 1
ATOM 5372 C C . ALA B 1 59 ? 5.523 -66.625 -25.672 1 52.84 59 ALA B C 1
ATOM 5374 O O . ALA B 1 59 ? 5.371 -67.75 -26.156 1 52.84 59 ALA B O 1
ATOM 5375 N N . ALA B 1 60 ? 6.414 -66.312 -24.656 1 54.03 60 ALA B N 1
ATOM 5376 C CA . ALA B 1 60 ? 7.355 -67.375 -24.312 1 54.03 60 ALA B CA 1
ATOM 5377 C C . ALA B 1 60 ? 6.805 -68.25 -23.203 1 54.03 60 ALA B C 1
ATOM 5379 O O . ALA B 1 60 ? 6.047 -67.812 -22.344 1 54.03 60 ALA B O 1
ATOM 5380 N N . GLU B 1 61 ? 6.793 -69.5 -23.25 1 53.12 61 GLU B N 1
ATOM 5381 C CA . GLU B 1 61 ? 6.352 -70.562 -22.312 1 53.12 61 GLU B CA 1
ATOM 5382 C C . GLU B 1 61 ? 7.027 -70.375 -20.953 1 53.12 61 GLU B C 1
ATOM 5384 O O . GLU B 1 61 ? 6.391 -70.562 -19.922 1 53.12 61 GLU B O 1
ATOM 5389 N N . ASN B 1 62 ? 8.461 -70.125 -20.875 1 54.25 62 ASN B N 1
ATOM 5390 C CA . ASN B 1 62 ? 9.203 -69.938 -19.641 1 54.25 62 ASN B CA 1
ATOM 5391 C C . ASN B 1 62 ? 9.766 -68.5 -19.531 1 54.25 62 ASN B C 1
ATOM 5393 O O . ASN B 1 62 ? 10.852 -68.188 -20.047 1 54.25 62 ASN B O 1
ATOM 5397 N N . PRO B 1 63 ? 9.008 -67.562 -19.094 1 57.31 63 PRO B N 1
ATOM 5398 C CA . PRO B 1 63 ? 9.359 -66.188 -19.188 1 57.31 63 PRO B CA 1
ATOM 5399 C C . PRO B 1 63 ? 10.547 -65.812 -18.297 1 57.31 63 PRO B C 1
ATOM 5401 O O . PRO B 1 63 ? 10.586 -66.188 -17.125 1 57.31 63 PRO B O 1
ATOM 5404 N N . ASP B 1 64 ? 11.867 -65.812 -18.719 1 59.06 64 ASP B N 1
ATOM 5405 C CA . ASP B 1 64 ? 13.031 -65.25 -18.016 1 59.06 64 ASP B CA 1
ATOM 5406 C C . ASP B 1 64 ? 12.867 -63.781 -17.719 1 59.06 64 ASP B C 1
ATOM 5408 O O . ASP B 1 64 ? 12.867 -62.969 -18.641 1 59.06 64 ASP B O 1
ATOM 5412 N N . PHE B 1 65 ? 12.523 -63.5 -16.469 1 62.19 65 PHE B N 1
ATOM 5413 C CA . PHE B 1 65 ? 12.219 -62.156 -16 1 62.19 65 PHE B CA 1
ATOM 5414 C C . PHE B 1 65 ? 13.5 -61.375 -15.711 1 62.19 65 PHE B C 1
ATOM 5416 O O . PHE B 1 65 ? 13.453 -60.219 -15.266 1 62.19 65 PHE B O 1
ATOM 5423 N N . SER B 1 66 ? 14.625 -62.031 -15.938 1 65.75 66 SER B N 1
ATOM 5424 C CA . SER B 1 66 ? 15.891 -61.375 -15.602 1 65.75 66 SER B CA 1
ATOM 5425 C C . SER B 1 66 ? 16.141 -60.156 -16.469 1 65.75 66 SER B C 1
ATOM 5427 O O . SER B 1 66 ? 16.609 -59.125 -15.992 1 65.75 66 SER B O 1
ATOM 5429 N N . GLY B 1 67 ? 15.867 -60.25 -17.703 1 68.31 67 GLY B N 1
ATOM 5430 C CA . GLY B 1 67 ? 16.031 -59.094 -18.594 1 68.31 67 GLY B CA 1
ATOM 5431 C C . GLY B 1 67 ? 15.125 -57.938 -18.234 1 68.31 67 GLY B C 1
ATOM 5432 O O . GLY B 1 67 ? 15.555 -56.781 -18.266 1 68.31 67 GLY B O 1
ATOM 5433 N N . LEU B 1 68 ? 14.008 -58.281 -17.828 1 71.5 68 LEU B N 1
ATOM 5434 C CA . LEU B 1 68 ? 13.055 -57.25 -17.438 1 71.5 68 LEU B CA 1
ATOM 5435 C C . LEU B 1 68 ? 13.5 -56.562 -16.141 1 71.5 68 LEU B C 1
ATOM 5437 O O . LEU B 1 68 ? 13.391 -55.344 -16.016 1 71.5 68 LEU B O 1
ATOM 5441 N N . ALA B 1 69 ? 14.016 -57.375 -15.242 1 70.19 69 ALA B N 1
ATOM 5442 C CA . ALA B 1 69 ? 14.492 -56.812 -13.977 1 70.19 69 ALA B CA 1
ATOM 5443 C C . ALA B 1 69 ? 15.656 -55.844 -14.203 1 70.19 69 ALA B C 1
ATOM 5445 O O . ALA B 1 69 ? 15.719 -54.781 -13.586 1 70.19 69 ALA B O 1
ATOM 5446 N N . GLN B 1 70 ? 16.516 -56.188 -15.055 1 73.62 70 GLN B N 1
ATOM 5447 C CA . GLN B 1 70 ? 17.656 -55.344 -15.352 1 73.62 70 GLN B CA 1
ATOM 5448 C C . GLN B 1 70 ? 17.203 -54.062 -16.047 1 73.62 70 GLN B C 1
ATOM 5450 O O . GLN B 1 70 ? 17.75 -52.969 -15.781 1 73.62 70 GLN B O 1
ATOM 5455 N N . ALA B 1 71 ? 16.266 -54.062 -16.828 1 74.06 71 ALA B N 1
ATOM 5456 C CA . ALA B 1 71 ? 15.742 -52.875 -17.5 1 74.06 71 ALA B CA 1
ATOM 5457 C C . ALA B 1 71 ? 15.07 -51.938 -16.516 1 74.06 71 ALA B C 1
ATOM 5459 O O . ALA B 1 71 ? 15.227 -50.719 -16.625 1 74.06 71 ALA B O 1
ATOM 5460 N N . ILE B 1 72 ? 14.461 -52.5 -15.594 1 71.75 72 ILE B N 1
ATOM 5461 C CA . ILE B 1 72 ? 13.758 -51.688 -14.602 1 71.75 72 ILE B CA 1
ATOM 5462 C C . ILE B 1 72 ? 14.773 -51 -13.688 1 71.75 72 ILE B C 1
ATOM 5464 O O . ILE B 1 72 ? 14.594 -49.812 -13.32 1 71.75 72 ILE B O 1
ATOM 5468 N N . ILE B 1 73 ? 15.742 -51.75 -13.352 1 75.06 73 ILE B N 1
ATOM 5469 C CA . ILE B 1 73 ? 16.766 -51.156 -12.492 1 75.06 73 ILE B CA 1
ATOM 5470 C C . ILE B 1 73 ? 17.469 -50.031 -13.219 1 75.06 73 ILE B C 1
ATOM 5472 O O . ILE B 1 73 ? 17.75 -48.969 -12.625 1 75.06 73 ILE B O 1
ATOM 5476 N N . ASN B 1 74 ? 17.734 -50.25 -14.484 1 76.62 74 ASN B N 1
ATOM 5477 C CA . ASN B 1 74 ? 18.375 -49.188 -15.266 1 76.62 74 ASN B CA 1
ATOM 5478 C C . ASN B 1 74 ? 17.469 -47.969 -15.398 1 76.62 74 ASN B C 1
ATOM 5480 O O . ASN B 1 74 ? 17.953 -46.812 -15.367 1 76.62 74 ASN B O 1
ATOM 5484 N N . LEU B 1 75 ? 16.266 -48.219 -15.477 1 75.94 75 LEU B N 1
ATOM 5485 C CA . LEU B 1 75 ? 15.32 -47.125 -15.586 1 75.94 75 LEU B CA 1
ATOM 5486 C C . LEU B 1 75 ? 15.211 -46.344 -14.273 1 75.94 75 LEU B C 1
ATOM 5488 O O . LEU B 1 75 ? 15.109 -45.125 -14.266 1 75.94 75 LEU B O 1
ATOM 5492 N N . SER B 1 76 ? 15.258 -47.062 -13.234 1 75 76 SER B N 1
ATOM 5493 C CA . SER B 1 76 ? 15.188 -46.469 -11.914 1 75 76 SER B CA 1
ATOM 5494 C C . SER B 1 76 ? 16.406 -45.594 -11.641 1 75 76 SER B C 1
ATOM 5496 O O . SER B 1 76 ? 16.297 -44.5 -11.047 1 75 76 SER B O 1
ATOM 5498 N N . LEU B 1 77 ? 17.469 -46.125 -12.047 1 80 77 LEU B N 1
ATOM 5499 C CA . LEU B 1 77 ? 18.688 -45.375 -11.859 1 80 77 LEU B CA 1
ATOM 5500 C C . LEU B 1 77 ? 18.672 -44.094 -12.703 1 80 77 LEU B C 1
ATOM 5502 O O . LEU B 1 77 ? 19.125 -43.031 -12.25 1 80 77 LEU B O 1
ATOM 5506 N N . LEU B 1 78 ? 18.188 -44.156 -13.867 1 81.44 78 LEU B N 1
ATOM 5507 C CA . LEU B 1 78 ? 18.062 -43 -14.734 1 81.44 78 LEU B CA 1
ATOM 5508 C C . LEU B 1 78 ? 17.078 -42 -14.156 1 81.44 78 LEU B C 1
ATOM 5510 O O . LEU B 1 78 ? 17.312 -40.781 -14.227 1 81.44 78 LEU B O 1
ATOM 5514 N N . GLY B 1 79 ? 16.047 -42.531 -13.617 1 79.38 79 GLY B N 1
ATOM 5515 C CA . GLY B 1 79 ? 15.086 -41.656 -12.953 1 79.38 79 GLY B CA 1
ATOM 5516 C C . GLY B 1 79 ? 15.68 -40.938 -11.766 1 79.38 79 GLY B C 1
ATOM 5517 O O . GLY B 1 79 ? 15.406 -39.75 -11.562 1 79.38 79 GLY B O 1
ATOM 5518 N N . LEU B 1 80 ? 16.484 -41.656 -11.062 1 81.88 80 LEU B N 1
ATOM 5519 C CA . LEU B 1 80 ? 17.141 -41.062 -9.891 1 81.88 80 LEU B CA 1
ATOM 5520 C C . LEU B 1 80 ? 18.078 -39.938 -10.305 1 81.88 80 LEU B C 1
ATOM 5522 O O . LEU B 1 80 ? 18.141 -38.906 -9.641 1 81.88 80 LEU B O 1
ATOM 5526 N N . VAL B 1 81 ? 18.781 -40.156 -11.359 1 86.12 81 VAL B N 1
ATOM 5527 C CA . VAL B 1 81 ? 19.688 -39.125 -11.867 1 86.12 81 VAL B CA 1
ATOM 5528 C C . VAL B 1 81 ? 18.891 -37.906 -12.312 1 86.12 81 VAL B C 1
ATOM 5530 O O . VAL B 1 81 ? 19.297 -36.781 -12.062 1 86.12 81 VAL B O 1
ATOM 5533 N N . GLY B 1 82 ? 17.812 -38.125 -12.906 1 84.94 82 GLY B N 1
ATOM 5534 C CA . GLY B 1 82 ? 16.969 -37.031 -13.344 1 84.94 82 GLY B CA 1
ATOM 5535 C C . GLY B 1 82 ? 16.406 -36.219 -12.195 1 84.94 82 GLY B C 1
ATOM 5536 O O . GLY B 1 82 ? 16.422 -35 -12.25 1 84.94 82 GLY B O 1
ATOM 5537 N N . VAL B 1 83 ? 16.062 -36.906 -11.18 1 81.81 83 VAL B N 1
ATOM 5538 C CA . VAL B 1 83 ? 15.477 -36.25 -10.008 1 81.81 83 VAL B CA 1
ATOM 5539 C C . VAL B 1 83 ? 16.562 -35.438 -9.273 1 81.81 83 VAL B C 1
ATOM 5541 O O . VAL B 1 83 ? 16.312 -34.312 -8.82 1 81.81 83 VAL B O 1
ATOM 5544 N N . LEU B 1 84 ? 17.672 -36.062 -9.18 1 85.88 84 LEU B N 1
ATOM 5545 C CA . LEU B 1 84 ? 18.766 -35.375 -8.5 1 85.88 84 LEU B CA 1
ATOM 5546 C C . LEU B 1 84 ? 19.219 -34.156 -9.289 1 85.88 84 LEU B C 1
ATOM 5548 O O . LEU B 1 84 ? 19.562 -33.125 -8.703 1 85.88 84 LEU B O 1
ATOM 5552 N N . ALA B 1 85 ? 19.188 -34.312 -10.578 1 88.06 85 ALA B N 1
ATOM 5553 C CA . ALA B 1 85 ? 19.531 -33.188 -11.422 1 88.06 85 ALA B CA 1
ATOM 5554 C C . ALA B 1 85 ? 18.5 -32.062 -11.281 1 88.06 85 ALA B C 1
ATOM 5556 O O . ALA B 1 85 ? 18.859 -30.891 -11.203 1 88.06 85 ALA B O 1
ATOM 5557 N N . ALA B 1 86 ? 17.312 -32.438 -11.18 1 84.12 86 ALA B N 1
ATOM 5558 C CA . ALA B 1 86 ? 16.234 -31.453 -11.031 1 84.12 86 ALA B CA 1
ATOM 5559 C C . ALA B 1 86 ? 16.328 -30.75 -9.68 1 84.12 86 ALA B C 1
ATOM 5561 O O . ALA B 1 86 ? 16.141 -29.531 -9.602 1 84.12 86 ALA B O 1
ATOM 5562 N N . TYR B 1 87 ? 16.672 -31.484 -8.711 1 83.44 87 TYR B N 1
ATOM 5563 C CA . TYR B 1 87 ? 16.828 -30.922 -7.371 1 83.44 87 TYR B CA 1
ATOM 5564 C C . TYR B 1 87 ? 18 -29.953 -7.324 1 83.44 87 TYR B C 1
ATOM 5566 O O . TYR B 1 87 ? 17.891 -28.859 -6.758 1 83.44 87 TYR B O 1
ATOM 5574 N N . ALA B 1 88 ? 19 -30.391 -7.945 1 87.81 88 ALA B N 1
ATOM 5575 C CA . ALA B 1 88 ? 20.234 -29.594 -7.918 1 87.81 88 ALA B CA 1
ATOM 5576 C C . ALA B 1 88 ? 20.047 -28.281 -8.656 1 87.81 88 ALA B C 1
ATOM 5578 O O . ALA B 1 88 ? 20.469 -27.219 -8.18 1 87.81 88 ALA B O 1
ATOM 5579 N N . TYR B 1 89 ? 19.406 -28.344 -9.773 1 88.44 89 TYR B N 1
ATOM 5580 C CA . TYR B 1 89 ? 19.281 -27.094 -10.516 1 88.44 89 TYR B CA 1
ATOM 5581 C C . TYR B 1 89 ? 18.297 -26.156 -9.844 1 88.44 89 TYR B C 1
ATOM 5583 O O . TYR B 1 89 ? 18.453 -24.938 -9.891 1 88.44 89 TYR B O 1
ATOM 5591 N N . ASN B 1 90 ? 17.266 -26.672 -9.188 1 84.94 90 ASN B N 1
ATOM 5592 C CA . ASN B 1 90 ? 16.328 -25.828 -8.461 1 84.94 90 ASN B CA 1
ATOM 5593 C C . ASN B 1 90 ? 17 -25.141 -7.277 1 84.94 90 ASN B C 1
ATOM 5595 O O . ASN B 1 90 ? 16.734 -23.969 -7.012 1 84.94 90 ASN B O 1
ATOM 5599 N N . TYR B 1 91 ? 17.844 -25.906 -6.688 1 85.88 91 TYR B N 1
ATOM 5600 C CA . TYR B 1 91 ? 18.578 -25.359 -5.555 1 85.88 91 TYR B CA 1
ATOM 5601 C C . TYR B 1 91 ? 19.547 -24.281 -6.008 1 85.88 91 TYR B C 1
ATOM 5603 O O . TYR B 1 91 ? 19.641 -23.219 -5.391 1 85.88 91 TYR B O 1
ATOM 5611 N N . LEU B 1 92 ? 20.234 -24.594 -7.035 1 89 92 LEU B N 1
ATOM 5612 C CA . LEU B 1 92 ? 21.219 -23.656 -7.551 1 89 92 LEU B CA 1
ATOM 5613 C C . LEU B 1 92 ? 20.531 -22.375 -8.031 1 89 92 LEU B C 1
ATOM 5615 O O . LEU B 1 92 ? 21.094 -21.281 -7.895 1 89 92 LEU B O 1
ATOM 5619 N N . MET B 1 93 ? 19.422 -22.516 -8.531 1 87.38 93 MET B N 1
ATOM 5620 C CA . MET B 1 93 ? 18.719 -21.359 -9.055 1 87.38 93 MET B CA 1
ATOM 5621 C C . MET B 1 93 ? 18.234 -20.453 -7.918 1 87.38 93 MET B C 1
ATOM 5623 O O . MET B 1 93 ? 18.156 -19.234 -8.07 1 87.38 93 MET B O 1
ATOM 5627 N N . VAL B 1 94 ? 17.891 -21.047 -6.816 1 86.81 94 VAL B N 1
ATOM 5628 C CA . VAL B 1 94 ? 17.516 -20.25 -5.652 1 86.81 94 VAL B CA 1
ATOM 5629 C C . VAL B 1 94 ? 18.719 -19.438 -5.176 1 86.81 94 VAL B C 1
ATOM 5631 O O . VAL B 1 94 ? 18.578 -18.25 -4.863 1 86.81 94 VAL B O 1
ATOM 5634 N N . PHE B 1 95 ? 19.781 -20.094 -5.246 1 88.25 95 PHE B N 1
ATOM 5635 C CA . PHE B 1 95 ? 21.016 -19.438 -4.82 1 88.25 95 PHE B CA 1
ATOM 5636 C C . PHE B 1 95 ? 21.375 -18.297 -5.77 1 88.25 95 PHE B C 1
ATOM 5638 O O . PHE B 1 95 ? 21.719 -17.203 -5.328 1 88.25 95 PHE B O 1
ATOM 5645 N N . ILE B 1 96 ? 21.234 -18.547 -6.984 1 89.38 96 ILE B N 1
ATOM 5646 C CA . ILE B 1 96 ? 21.562 -17.531 -7.992 1 89.38 96 ILE B CA 1
ATOM 5647 C C . ILE B 1 96 ? 20.547 -16.391 -7.918 1 89.38 96 ILE B C 1
ATOM 5649 O O . ILE B 1 96 ? 20.922 -15.219 -8 1 89.38 96 ILE B O 1
ATOM 5653 N N . GLY B 1 97 ? 19.297 -16.812 -7.797 1 89.12 97 GLY B N 1
ATOM 5654 C CA . GLY B 1 97 ? 18.25 -15.805 -7.738 1 89.12 97 GLY B CA 1
ATOM 5655 C C . GLY B 1 97 ? 18.391 -14.859 -6.562 1 89.12 97 GLY B C 1
ATOM 5656 O O . GLY B 1 97 ? 18.375 -13.633 -6.738 1 89.12 97 GLY B O 1
ATOM 5657 N N . GLN B 1 98 ? 18.641 -15.406 -5.406 1 89.19 98 GLN B N 1
ATOM 5658 C CA . GLN B 1 98 ? 18.766 -14.586 -4.203 1 89.19 98 GLN B CA 1
ATOM 5659 C C . GLN B 1 98 ? 20.078 -13.805 -4.191 1 89.19 98 GLN B C 1
ATOM 5661 O O . GLN B 1 98 ? 20.141 -12.688 -3.689 1 89.19 98 GLN B O 1
ATOM 5666 N N . GLY B 1 99 ? 21.094 -14.43 -4.691 1 89.19 99 GLY B N 1
ATOM 5667 C CA . GLY B 1 99 ? 22.359 -13.719 -4.809 1 89.19 99 GLY B CA 1
ATOM 5668 C C . GLY B 1 99 ? 22.297 -12.523 -5.742 1 89.19 99 GLY B C 1
ATOM 5669 O O . GLY B 1 99 ? 22.859 -11.469 -5.449 1 89.19 99 GLY B O 1
ATOM 5670 N N . THR B 1 100 ? 21.656 -12.703 -6.773 1 89.88 100 THR B N 1
ATOM 5671 C CA . THR B 1 100 ? 21.484 -11.617 -7.727 1 89.88 100 THR B CA 1
ATOM 5672 C C . THR B 1 100 ? 20.625 -10.508 -7.129 1 89.88 100 THR B C 1
ATOM 5674 O O . THR B 1 100 ? 20.891 -9.32 -7.336 1 89.88 100 THR B O 1
ATOM 5677 N N . MET B 1 101 ? 19.625 -10.875 -6.414 1 90.94 101 MET B N 1
ATOM 5678 C CA . MET B 1 101 ? 18.766 -9.891 -5.773 1 90.94 101 MET B CA 1
ATOM 5679 C C . MET B 1 101 ? 19.531 -9.062 -4.754 1 90.94 101 MET B C 1
ATOM 5681 O O . MET B 1 101 ? 19.328 -7.855 -4.641 1 90.94 101 MET B O 1
ATOM 5685 N N . ARG B 1 102 ? 20.375 -9.703 -4.035 1 91 102 ARG B N 1
ATOM 5686 C CA . ARG B 1 102 ? 21.203 -9.008 -3.059 1 91 102 ARG B CA 1
ATOM 5687 C C . ARG B 1 102 ? 22.078 -7.961 -3.736 1 91 102 ARG B C 1
ATOM 5689 O O . ARG B 1 102 ? 22.188 -6.832 -3.258 1 91 102 ARG B O 1
ATOM 5696 N N . ARG B 1 103 ? 22.625 -8.297 -4.789 1 91.19 103 ARG B N 1
ATOM 5697 C CA . ARG B 1 103 ? 23.516 -7.398 -5.5 1 91.19 103 ARG B CA 1
ATOM 5698 C C . ARG B 1 103 ? 22.75 -6.234 -6.117 1 91.19 103 ARG B C 1
ATOM 5700 O O . ARG B 1 103 ? 23.203 -5.09 -6.074 1 91.19 103 ARG B O 1
ATOM 5707 N N . ILE B 1 104 ? 21.609 -6.543 -6.664 1 90.88 104 ILE B N 1
ATOM 5708 C CA . ILE B 1 104 ? 20.797 -5.504 -7.277 1 90.88 104 ILE B CA 1
ATOM 5709 C C . ILE B 1 104 ? 20.359 -4.5 -6.219 1 90.88 104 ILE B C 1
ATOM 5711 O O . ILE B 1 104 ? 20.438 -3.287 -6.426 1 90.88 104 ILE B O 1
ATOM 5715 N N . ARG B 1 105 ? 19.938 -5.023 -5.129 1 92.56 105 ARG B N 1
ATOM 5716 C CA . ARG B 1 105 ? 19.5 -4.145 -4.051 1 92.56 105 ARG B CA 1
ATOM 5717 C C . ARG B 1 105 ? 20.656 -3.287 -3.541 1 92.56 105 ARG B C 1
ATOM 5719 O O . ARG B 1 105 ? 20.484 -2.096 -3.27 1 92.56 105 ARG B O 1
ATOM 5726 N N . SER B 1 106 ? 21.75 -3.947 -3.383 1 92.81 106 SER B N 1
ATOM 5727 C CA . SER B 1 106 ? 22.922 -3.229 -2.908 1 92.81 106 SER B CA 1
ATOM 5728 C C . SER B 1 106 ? 23.344 -2.135 -3.889 1 92.81 106 SER B C 1
ATOM 5730 O O . SER B 1 106 ? 23.641 -1.013 -3.48 1 92.81 106 SER B O 1
ATOM 5732 N N . ASP B 1 107 ? 23.328 -2.5 -5.133 1 92.62 107 ASP B N 1
ATOM 5733 C CA . ASP B 1 107 ? 23.688 -1.519 -6.152 1 92.62 107 ASP B CA 1
ATOM 5734 C C . ASP B 1 107 ? 22.656 -0.388 -6.215 1 92.62 107 ASP B C 1
ATOM 5736 O O . ASP B 1 107 ? 23.031 0.776 -6.395 1 92.62 107 ASP B O 1
ATOM 5740 N N . LEU B 1 108 ? 21.422 -0.743 -6.07 1 93.25 108 LEU B N 1
ATOM 5741 C CA . LEU B 1 108 ? 20.344 0.24 -6.074 1 93.25 108 LEU B CA 1
ATOM 5742 C C . LEU B 1 108 ? 20.5 1.22 -4.914 1 93.25 108 LEU B C 1
ATOM 5744 O O . LEU B 1 108 ? 20.391 2.434 -5.105 1 93.25 108 LEU B O 1
ATOM 5748 N N . PHE B 1 109 ? 20.797 0.706 -3.807 1 93.94 109 PHE B N 1
ATOM 5749 C CA . PHE B 1 109 ? 20.922 1.538 -2.617 1 93.94 109 PHE B CA 1
ATOM 5750 C C . PHE B 1 109 ? 22.172 2.416 -2.699 1 93.94 109 PHE B C 1
ATOM 5752 O O . PHE B 1 109 ? 22.141 3.586 -2.316 1 93.94 109 PHE B O 1
ATOM 5759 N N . THR B 1 110 ? 23.203 1.846 -3.086 1 93.81 110 THR B N 1
ATOM 5760 C CA . THR B 1 110 ? 24.438 2.602 -3.246 1 93.81 110 THR B CA 1
ATOM 5761 C C . THR B 1 110 ? 24.234 3.766 -4.211 1 93.81 110 THR B C 1
ATOM 5763 O O . THR B 1 110 ? 24.703 4.883 -3.949 1 93.81 110 THR B O 1
ATOM 5766 N N . HIS B 1 111 ? 23.547 3.459 -5.27 1 93.94 111 HIS B N 1
ATOM 5767 C CA . HIS B 1 111 ? 23.297 4.512 -6.25 1 93.94 111 HIS B CA 1
ATOM 5768 C C . HIS B 1 111 ? 22.328 5.551 -5.703 1 93.94 111 HIS B C 1
ATOM 5770 O O . HIS B 1 111 ? 22.469 6.746 -5.969 1 93.94 111 HIS B O 1
ATOM 5776 N N . MET B 1 112 ? 21.312 5.113 -5.008 1 92.75 112 MET B N 1
ATOM 5777 C CA . MET B 1 112 ? 20.328 6.016 -4.41 1 92.75 112 MET B CA 1
ATOM 5778 C C . MET B 1 112 ? 21 7.02 -3.48 1 92.75 112 MET B C 1
ATOM 5780 O O . MET B 1 112 ? 20.641 8.195 -3.457 1 92.75 112 MET B O 1
ATOM 5784 N N . GLU B 1 113 ? 22.031 6.539 -2.791 1 91.31 113 GLU B N 1
ATOM 5785 C CA . GLU B 1 113 ? 22.75 7.398 -1.854 1 91.31 113 GLU B CA 1
ATOM 5786 C C . GLU B 1 113 ? 23.562 8.461 -2.592 1 91.31 113 GLU B C 1
ATOM 5788 O O . GLU B 1 113 ? 23.906 9.492 -2.016 1 91.31 113 GLU B O 1
ATOM 5793 N N . ARG B 1 114 ? 23.797 8.281 -3.834 1 91.88 114 ARG B N 1
ATOM 5794 C CA . ARG B 1 114 ? 24.625 9.203 -4.609 1 91.88 114 ARG B CA 1
ATOM 5795 C C . ARG B 1 114 ? 23.75 10.18 -5.395 1 91.88 114 ARG B C 1
ATOM 5797 O O . ARG B 1 114 ? 24.266 11.117 -6.012 1 91.88 114 ARG B O 1
ATOM 5804 N N . LEU B 1 115 ? 22.469 10.008 -5.316 1 93.25 115 LEU B N 1
ATOM 5805 C CA . LEU B 1 115 ? 21.562 10.867 -6.078 1 93.25 115 LEU B CA 1
ATOM 5806 C C . LEU B 1 115 ? 21.391 12.219 -5.395 1 93.25 115 LEU B C 1
ATOM 5808 O O . LEU B 1 115 ? 21.5 12.32 -4.172 1 93.25 115 LEU B O 1
ATOM 5812 N N . PRO B 1 116 ? 21.172 13.242 -6.156 1 92.44 116 PRO B N 1
ATOM 5813 C CA . PRO B 1 116 ? 20.953 14.57 -5.582 1 92.44 116 PRO B CA 1
ATOM 5814 C C . PRO B 1 116 ? 19.594 14.695 -4.91 1 92.44 116 PRO B C 1
ATOM 5816 O O . PRO B 1 116 ? 18.672 13.938 -5.223 1 92.44 116 PRO B O 1
ATOM 5819 N N . ILE B 1 117 ? 19.469 15.625 -4.078 1 89.94 117 ILE B N 1
ATOM 5820 C CA . ILE B 1 117 ? 18.234 15.867 -3.34 1 89.94 117 ILE B CA 1
ATOM 5821 C C . ILE B 1 117 ? 17.109 16.203 -4.316 1 89.94 117 ILE B C 1
ATOM 5823 O O . ILE B 1 117 ? 15.953 15.859 -4.074 1 89.94 117 ILE B O 1
ATOM 5827 N N . LYS B 1 118 ? 17.469 16.844 -5.387 1 88.75 118 LYS B N 1
ATOM 5828 C CA . LYS B 1 118 ? 16.5 17.203 -6.418 1 88.75 118 LYS B CA 1
ATOM 5829 C C . LYS B 1 118 ? 15.703 15.977 -6.871 1 88.75 118 LYS B C 1
ATOM 5831 O O . LYS B 1 118 ? 14.5 16.078 -7.137 1 88.75 118 LYS B O 1
ATOM 5836 N N . TYR B 1 119 ? 16.344 14.898 -6.973 1 90.5 119 TYR B N 1
ATOM 5837 C CA . TYR B 1 119 ? 15.68 13.672 -7.387 1 90.5 119 TYR B CA 1
ATOM 5838 C C . TYR B 1 119 ? 14.586 13.281 -6.402 1 90.5 119 TYR B C 1
ATOM 5840 O O . TYR B 1 119 ? 13.484 12.891 -6.805 1 90.5 119 TYR B O 1
ATOM 5848 N N . PHE B 1 120 ? 14.836 13.336 -5.156 1 88.25 120 PHE B N 1
ATOM 5849 C CA . PHE B 1 120 ? 13.914 12.914 -4.109 1 88.25 120 PHE B CA 1
ATOM 5850 C C . PHE B 1 120 ? 12.766 13.906 -3.963 1 88.25 120 PHE B C 1
ATOM 5852 O O . PHE B 1 120 ? 11.672 13.539 -3.529 1 88.25 120 PHE B O 1
ATOM 5859 N N . ASP B 1 121 ? 13.055 15.141 -4.301 1 85.38 121 ASP B N 1
ATOM 5860 C CA . ASP B 1 121 ? 12.008 16.156 -4.262 1 85.38 121 ASP B CA 1
ATOM 5861 C C . ASP B 1 121 ? 11.055 16.016 -5.441 1 85.38 121 ASP B C 1
ATOM 5863 O O . ASP B 1 121 ? 9.883 16.406 -5.355 1 85.38 121 ASP B O 1
ATOM 5867 N N . THR B 1 122 ? 11.531 15.453 -6.5 1 85.06 122 THR B N 1
ATOM 5868 C CA . THR B 1 122 ? 10.734 15.359 -7.719 1 85.06 122 THR B CA 1
ATOM 5869 C C . THR B 1 122 ? 10.039 14.008 -7.812 1 85.06 122 THR B C 1
ATOM 5871 O O . THR B 1 122 ? 9.078 13.852 -8.562 1 85.06 122 THR B O 1
ATOM 5874 N N . HIS B 1 123 ? 10.578 13.086 -7.129 1 86.5 123 HIS B N 1
ATOM 5875 C CA . HIS B 1 123 ? 9.961 11.766 -7.129 1 86.5 123 HIS B CA 1
ATOM 5876 C C . HIS B 1 123 ? 9.289 11.469 -5.793 1 86.5 123 HIS B C 1
ATOM 5878 O O . HIS B 1 123 ? 9.883 11.68 -4.734 1 86.5 123 HIS B O 1
ATOM 5884 N N . ALA B 1 124 ? 8.133 10.945 -5.879 1 83.38 124 ALA B N 1
ATOM 5885 C CA . ALA B 1 124 ? 7.395 10.609 -4.66 1 83.38 124 ALA B CA 1
ATOM 5886 C C . ALA B 1 124 ? 8.086 9.484 -3.891 1 83.38 124 ALA B C 1
ATOM 5888 O O . ALA B 1 124 ? 8.602 8.547 -4.492 1 83.38 124 ALA B O 1
ATOM 5889 N N . HIS B 1 125 ? 8.078 9.602 -2.574 1 85.5 125 HIS B N 1
ATOM 5890 C CA . HIS B 1 125 ? 8.68 8.602 -1.699 1 85.5 125 HIS B CA 1
ATOM 5891 C C . HIS B 1 125 ? 8.062 7.227 -1.938 1 85.5 125 HIS B C 1
ATOM 5893 O O . HIS B 1 125 ? 8.781 6.219 -1.96 1 85.5 125 HIS B O 1
ATOM 5899 N N . GLY B 1 126 ? 6.816 7.219 -2.15 1 79.25 126 GLY B N 1
ATOM 5900 C CA . GLY B 1 126 ? 6.133 5.961 -2.4 1 79.25 126 GLY B CA 1
ATOM 5901 C C . GLY B 1 126 ? 6.598 5.27 -3.668 1 79.25 126 GLY B C 1
ATOM 5902 O O . GLY B 1 126 ? 6.688 4.039 -3.715 1 79.25 126 GLY B O 1
ATOM 5903 N N . ASP B 1 127 ? 6.891 6.008 -4.609 1 84.25 127 ASP B N 1
ATOM 5904 C CA . ASP B 1 127 ? 7.344 5.461 -5.887 1 84.25 127 ASP B CA 1
ATOM 5905 C C . ASP B 1 127 ? 8.703 4.789 -5.742 1 84.25 127 ASP B C 1
ATOM 5907 O O . ASP B 1 127 ? 8.922 3.699 -6.277 1 84.25 127 ASP B O 1
ATOM 5911 N N . ILE B 1 128 ? 9.547 5.449 -5.039 1 89.81 128 ILE B N 1
ATOM 5912 C CA . ILE B 1 128 ? 10.883 4.891 -4.84 1 89.81 128 ILE B CA 1
ATOM 5913 C C . ILE B 1 128 ? 10.789 3.631 -3.98 1 89.81 128 ILE B C 1
ATOM 5915 O O . ILE B 1 128 ? 11.477 2.643 -4.246 1 89.81 128 ILE B O 1
ATOM 5919 N N . MET B 1 129 ? 9.93 3.721 -3.025 1 88.62 129 MET B N 1
ATOM 5920 C CA . MET B 1 129 ? 9.75 2.557 -2.162 1 88.62 129 MET B CA 1
ATOM 5921 C C . MET B 1 129 ? 9.203 1.372 -2.953 1 88.62 129 MET B C 1
ATOM 5923 O O . MET B 1 129 ? 9.594 0.227 -2.709 1 88.62 129 MET B O 1
ATOM 5927 N N . SER B 1 130 ? 8.32 1.608 -3.887 1 86.94 130 SER B N 1
ATOM 5928 C CA . SER B 1 130 ? 7.73 0.541 -4.684 1 86.94 130 SER B CA 1
ATOM 5929 C C . SER B 1 130 ? 8.781 -0.168 -5.527 1 86.94 130 SER B C 1
ATOM 5931 O O . SER B 1 130 ? 8.664 -1.362 -5.809 1 86.94 130 SER B O 1
ATOM 5933 N N . ILE B 1 131 ? 9.781 0.5 -5.938 1 89.69 131 ILE B N 1
ATOM 5934 C CA . ILE B 1 131 ? 10.867 -0.094 -6.711 1 89.69 131 ILE B CA 1
ATOM 5935 C C . ILE B 1 131 ? 11.586 -1.138 -5.863 1 89.69 131 ILE B C 1
ATOM 5937 O O . ILE B 1 131 ? 11.859 -2.248 -6.328 1 89.69 131 ILE B O 1
ATOM 5941 N N . TYR B 1 132 ? 11.766 -0.79 -4.566 1 88.44 132 TYR B N 1
ATOM 5942 C CA . TYR B 1 132 ? 12.484 -1.681 -3.664 1 88.44 132 TYR B CA 1
ATOM 5943 C C . TYR B 1 132 ? 11.617 -2.869 -3.266 1 88.44 132 TYR B C 1
ATOM 5945 O O . TYR B 1 132 ? 12.133 -3.947 -2.959 1 88.44 132 TYR B O 1
ATOM 5953 N N . THR B 1 133 ? 10.383 -2.707 -3.352 1 83.5 133 THR B N 1
ATOM 5954 C CA . THR B 1 133 ? 9.5 -3.744 -2.838 1 83.5 133 THR B CA 1
ATOM 5955 C C . THR B 1 133 ? 8.898 -4.555 -3.98 1 83.5 133 THR B C 1
ATOM 5957 O O . THR B 1 133 ? 9.414 -5.617 -4.336 1 83.5 133 THR B O 1
ATOM 5960 N N . ASN B 1 134 ? 8.078 -3.881 -4.801 1 80.5 134 ASN B N 1
ATOM 5961 C CA . ASN B 1 134 ? 7.309 -4.574 -5.832 1 80.5 134 ASN B CA 1
ATOM 5962 C C . ASN B 1 134 ? 8.172 -4.914 -7.043 1 80.5 134 ASN B C 1
ATOM 5964 O O . ASN B 1 134 ? 8.156 -6.051 -7.52 1 80.5 134 ASN B O 1
ATOM 5968 N N . ASP B 1 135 ? 8.852 -4.027 -7.461 1 86.94 135 ASP B N 1
ATOM 5969 C CA . ASP B 1 135 ? 9.594 -4.219 -8.703 1 86.94 135 ASP B CA 1
ATOM 5970 C C . ASP B 1 135 ? 10.734 -5.219 -8.508 1 86.94 135 ASP B C 1
ATOM 5972 O O . ASP B 1 135 ? 10.977 -6.062 -9.367 1 86.94 135 ASP B O 1
ATOM 5976 N N . VAL B 1 136 ? 11.328 -5.145 -7.379 1 86.12 136 VAL B N 1
ATOM 5977 C CA . VAL B 1 136 ? 12.422 -6.074 -7.094 1 86.12 136 VAL B CA 1
ATOM 5978 C C . VAL B 1 136 ? 11.859 -7.484 -6.914 1 86.12 136 VAL B C 1
ATOM 5980 O O . VAL B 1 136 ? 12.5 -8.461 -7.305 1 86.12 136 VAL B O 1
ATOM 5983 N N . ASP B 1 137 ? 10.695 -7.586 -6.465 1 83.25 137 ASP B N 1
ATOM 5984 C CA . ASP B 1 137 ? 10.078 -8.898 -6.273 1 83.25 137 ASP B CA 1
ATOM 5985 C C . ASP B 1 137 ? 9.727 -9.539 -7.613 1 83.25 137 ASP B C 1
ATOM 5987 O O . ASP B 1 137 ? 9.852 -10.75 -7.781 1 83.25 137 ASP B O 1
ATOM 5991 N N . THR B 1 138 ? 9.234 -8.734 -8.469 1 84 138 THR B N 1
ATOM 5992 C CA . THR B 1 138 ? 8.938 -9.2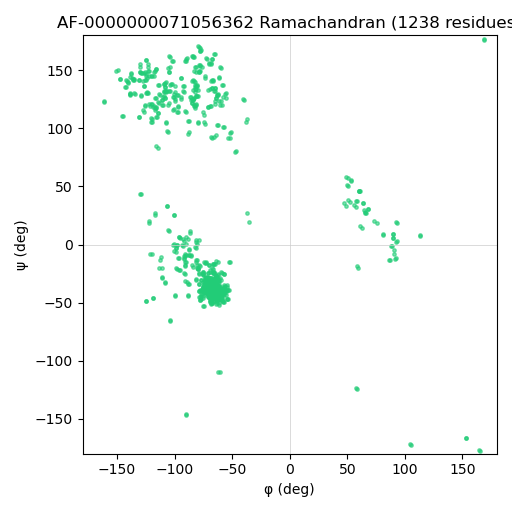66 -9.797 1 84 138 THR B CA 1
ATOM 5993 C C . THR B 1 138 ? 10.211 -9.766 -10.477 1 84 138 THR B C 1
ATOM 5995 O O . THR B 1 138 ? 10.18 -10.758 -11.203 1 84 138 THR B O 1
ATOM 5998 N N . LEU B 1 139 ? 11.273 -9.125 -10.141 1 87.19 139 LEU B N 1
ATOM 5999 C CA . LEU B 1 139 ? 12.562 -9.555 -10.688 1 87.19 139 LEU B CA 1
ATOM 6000 C C . LEU B 1 139 ? 12.992 -10.883 -10.062 1 87.19 139 LEU B C 1
ATOM 6002 O O . LEU B 1 139 ? 13.562 -11.734 -10.75 1 87.19 139 LEU B O 1
ATOM 6006 N N . ARG B 1 140 ? 12.742 -10.938 -8.836 1 84.94 140 ARG B N 1
ATOM 6007 C CA . ARG B 1 140 ? 13.047 -12.188 -8.148 1 84.94 140 ARG B CA 1
ATOM 6008 C C . ARG B 1 140 ? 12.273 -13.352 -8.766 1 84.94 140 ARG B C 1
ATOM 6010 O O . ARG B 1 140 ? 12.836 -14.43 -8.977 1 84.94 140 ARG B O 1
ATOM 6017 N N . GLN B 1 141 ? 11.047 -13.188 -9.07 1 84.81 141 GLN B N 1
ATOM 6018 C CA . GLN B 1 141 ? 10.219 -14.227 -9.672 1 84.81 141 GLN B CA 1
ATOM 6019 C C . GLN B 1 141 ? 10.711 -14.578 -11.07 1 84.81 141 GLN B C 1
ATOM 6021 O O . GLN B 1 141 ? 10.68 -15.75 -11.469 1 84.81 141 GLN B O 1
ATOM 6026 N N . LEU B 1 142 ? 11.141 -13.578 -11.773 1 87.12 142 LEU B N 1
ATOM 6027 C CA . LEU B 1 142 ? 11.672 -13.797 -13.117 1 87.12 142 LEU B CA 1
ATOM 6028 C C . LEU B 1 142 ? 12.922 -14.664 -13.07 1 87.12 142 LEU B C 1
ATOM 6030 O O . LEU B 1 142 ? 13.008 -15.68 -13.773 1 87.12 142 LEU B O 1
ATOM 6034 N N . ILE B 1 143 ? 13.805 -14.359 -12.148 1 86.88 143 ILE B N 1
ATOM 6035 C CA . ILE B 1 143 ? 15.102 -15.031 -12.094 1 86.88 143 ILE B CA 1
ATOM 6036 C C . ILE B 1 143 ? 14.945 -16.406 -11.445 1 86.88 143 ILE B C 1
ATOM 6038 O O . ILE B 1 143 ? 15.5 -17.391 -11.93 1 86.88 143 ILE B O 1
ATOM 6042 N N . GLY B 1 144 ? 14.141 -16.391 -10.469 1 80.69 144 GLY B N 1
ATOM 6043 C CA . GLY B 1 144 ? 14.031 -17.609 -9.688 1 80.69 144 GLY B CA 1
ATOM 6044 C C . GLY B 1 144 ? 13.109 -18.641 -10.312 1 80.69 144 GLY B C 1
ATOM 6045 O O . GLY B 1 144 ? 13.312 -19.844 -10.141 1 80.69 144 GLY B O 1
ATOM 6046 N N . GLN B 1 145 ? 12.078 -18.156 -11.062 1 82.62 145 GLN B N 1
ATOM 6047 C CA . GLN B 1 145 ? 11.07 -19.109 -11.516 1 82.62 145 GLN B CA 1
ATOM 6048 C C . GLN B 1 145 ? 10.906 -19.062 -13.031 1 82.62 145 GLN B C 1
ATOM 6050 O O . GLN B 1 145 ? 10.984 -20.094 -13.703 1 82.62 145 GLN B O 1
ATOM 6055 N N . SER B 1 146 ? 10.758 -17.938 -13.602 1 86.25 146 SER B N 1
ATOM 6056 C CA . SER B 1 146 ? 10.375 -17.812 -15.008 1 86.25 146 SER B CA 1
ATOM 6057 C C . SER B 1 146 ? 11.516 -18.234 -15.922 1 86.25 146 SER B C 1
ATOM 6059 O O . SER B 1 146 ? 11.305 -19 -16.875 1 86.25 146 SER B O 1
ATOM 6061 N N . ILE B 1 147 ? 12.695 -17.844 -15.648 1 85.81 147 ILE B N 1
ATOM 6062 C CA . ILE B 1 147 ? 13.828 -18.125 -16.531 1 85.81 147 ILE B CA 1
ATOM 6063 C C . ILE B 1 147 ? 14.117 -19.625 -16.531 1 85.81 147 ILE B C 1
ATOM 6065 O O . ILE B 1 147 ? 14.156 -20.266 -17.594 1 85.81 147 ILE B O 1
ATOM 6069 N N . PRO B 1 148 ? 14.234 -20.188 -15.336 1 83.56 148 PRO B N 1
ATOM 6070 C CA . PRO B 1 148 ? 14.469 -21.641 -15.359 1 83.56 148 PRO B CA 1
ATOM 6071 C C . PRO B 1 148 ? 13.32 -22.406 -16 1 83.56 148 PRO B C 1
ATOM 6073 O O . PRO B 1 148 ? 13.555 -23.406 -16.703 1 83.56 148 PRO B O 1
ATOM 6076 N N . GLN B 1 149 ? 12.125 -21.969 -15.805 1 86 149 GLN B N 1
ATOM 6077 C CA . GLN B 1 149 ? 10.969 -22.656 -16.359 1 86 149 GLN B CA 1
ATOM 6078 C C . GLN B 1 149 ? 10.945 -22.547 -17.875 1 86 149 GLN B C 1
ATOM 6080 O O . GLN B 1 149 ? 10.594 -23.516 -18.562 1 86 149 GLN B O 1
ATOM 6085 N N . VAL B 1 150 ? 11.312 -21.453 -18.406 1 87.25 150 VAL B N 1
ATOM 6086 C CA . VAL B 1 150 ? 11.344 -21.266 -19.859 1 87.25 150 VAL B CA 1
ATOM 6087 C C . VAL B 1 150 ? 12.445 -22.125 -20.469 1 87.25 150 VAL B C 1
ATOM 6089 O O . VAL B 1 150 ? 12.242 -22.734 -21.516 1 87.25 150 VAL B O 1
ATOM 6092 N N . ILE B 1 151 ? 13.539 -22.234 -19.797 1 87.94 151 ILE B N 1
ATOM 6093 C CA . ILE B 1 151 ? 14.648 -23.047 -20.281 1 87.94 151 ILE B CA 1
ATOM 6094 C C . ILE B 1 151 ? 14.258 -24.516 -20.234 1 87.94 151 ILE B C 1
ATOM 6096 O O . ILE B 1 151 ? 14.43 -25.25 -21.219 1 87.94 151 ILE B O 1
ATOM 6100 N N . ASN B 1 152 ? 13.688 -24.859 -19.125 1 87.19 152 ASN B N 1
ATOM 6101 C CA . ASN B 1 152 ? 13.25 -26.234 -18.953 1 87.19 152 ASN B CA 1
ATOM 6102 C C . ASN B 1 152 ? 12.203 -26.625 -20 1 87.19 152 ASN B C 1
ATOM 6104 O O . ASN B 1 152 ? 12.289 -27.688 -20.609 1 87.19 152 ASN B O 1
ATOM 6108 N N . SER B 1 153 ? 11.234 -25.766 -20.188 1 87.25 153 SER B N 1
ATOM 6109 C CA . SER B 1 153 ? 10.164 -26.047 -21.141 1 87.25 153 SER B CA 1
ATOM 6110 C C . SER B 1 153 ? 10.695 -26.062 -22.562 1 87.25 153 SER B C 1
ATOM 6112 O O . SER B 1 153 ? 10.266 -26.875 -23.391 1 87.25 153 SER B O 1
ATOM 6114 N N . SER B 1 154 ? 11.617 -25.234 -22.922 1 89.38 154 SER B N 1
ATOM 6115 C CA . SER B 1 154 ? 12.203 -25.188 -24.25 1 89.38 154 SER B CA 1
ATOM 6116 C C . SER B 1 154 ? 12.969 -26.469 -24.562 1 89.38 154 SER B C 1
ATOM 6118 O O . SER B 1 154 ? 12.828 -27.047 -25.641 1 89.38 154 SER B O 1
ATOM 6120 N N . PHE B 1 155 ? 13.719 -26.938 -23.578 1 88.12 155 PHE B N 1
ATOM 6121 C CA . PHE B 1 155 ? 14.469 -28.172 -23.766 1 88.12 155 PHE B CA 1
ATOM 6122 C C . PHE B 1 155 ? 13.531 -29.375 -23.828 1 88.12 155 PHE B C 1
ATOM 6124 O O . PHE B 1 155 ? 13.766 -30.312 -24.594 1 88.12 155 PHE B O 1
ATOM 6131 N N . SER B 1 156 ? 12.5 -29.281 -23 1 87.19 156 SER B N 1
ATOM 6132 C CA . SER B 1 156 ? 11.516 -30.359 -23.031 1 87.19 156 SER B CA 1
ATOM 6133 C C . SER B 1 156 ? 10.82 -30.453 -24.375 1 87.19 156 SER B C 1
ATOM 6135 O O . SER B 1 156 ? 10.617 -31.547 -24.906 1 87.19 156 SER B O 1
ATOM 6137 N N . ILE B 1 157 ? 10.484 -29.297 -24.891 1 88.81 157 ILE B N 1
ATOM 6138 C CA . ILE B 1 157 ? 9.82 -29.25 -26.203 1 88.81 157 ILE B CA 1
ATOM 6139 C C . ILE B 1 157 ? 10.758 -29.781 -27.266 1 88.81 157 ILE B C 1
ATOM 6141 O O . ILE B 1 157 ? 10.359 -30.625 -28.094 1 88.81 157 ILE B O 1
ATOM 6145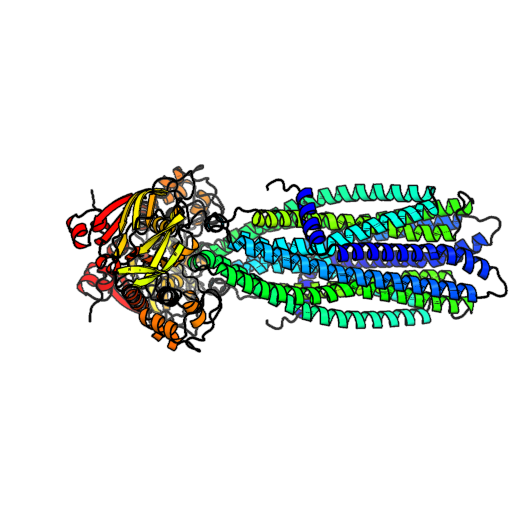 N N . LEU B 1 158 ? 11.992 -29.406 -27.234 1 89.31 158 LEU B N 1
ATOM 6146 C CA . LEU B 1 158 ? 12.961 -29.797 -28.25 1 89.31 158 LEU B CA 1
ATOM 6147 C C . LEU B 1 158 ? 13.25 -31.297 -28.172 1 89.31 158 LEU B C 1
ATOM 6149 O O . LEU B 1 158 ? 13.266 -31.984 -29.188 1 89.31 158 LEU B O 1
ATOM 6153 N N . THR B 1 159 ? 13.5 -31.75 -26.953 1 87.12 159 THR B N 1
ATOM 6154 C CA . THR B 1 159 ? 13.836 -33.156 -26.781 1 87.12 159 THR B CA 1
ATOM 6155 C C . THR B 1 159 ? 12.633 -34.031 -27.125 1 87.12 159 THR B C 1
ATOM 6157 O O . THR B 1 159 ? 12.781 -35.062 -27.781 1 87.12 159 THR B O 1
ATOM 6160 N N . THR B 1 160 ? 11.438 -33.656 -26.672 1 88.12 160 THR B N 1
ATOM 6161 C CA . THR B 1 160 ? 10.242 -34.438 -26.969 1 88.12 160 THR B CA 1
ATOM 6162 C C . THR B 1 160 ? 9.922 -34.406 -28.453 1 88.12 160 THR B C 1
ATOM 6164 O O . THR B 1 160 ? 9.523 -35.406 -29.031 1 88.12 160 THR B O 1
ATOM 6167 N N . PHE B 1 161 ? 10.094 -33.344 -29.047 1 90.25 161 PHE B N 1
ATOM 6168 C CA . PHE B 1 161 ? 9.852 -33.219 -30.469 1 90.25 161 PHE B CA 1
ATOM 6169 C C . PHE B 1 161 ? 10.789 -34.125 -31.266 1 90.25 161 PHE B C 1
ATOM 6171 O O . PHE B 1 161 ? 10.352 -34.812 -32.188 1 90.25 161 PHE B O 1
ATOM 6178 N N . THR B 1 162 ? 12.078 -34.094 -30.953 1 89.25 162 THR B N 1
ATOM 6179 C CA . THR B 1 162 ? 13.07 -34.906 -31.656 1 89.25 162 THR B CA 1
ATOM 6180 C C . THR B 1 162 ? 12.75 -36.406 -31.484 1 89.25 162 THR B C 1
ATOM 6182 O O . THR B 1 162 ? 12.836 -37.156 -32.438 1 89.25 162 THR B O 1
ATOM 6185 N N . ALA B 1 163 ? 12.305 -36.719 -30.297 1 87.94 163 ALA B N 1
ATOM 6186 C CA . ALA B 1 163 ? 11.953 -38.125 -30.031 1 87.94 163 ALA B CA 1
ATOM 6187 C C . ALA B 1 163 ? 10.719 -38.531 -30.828 1 87.94 163 ALA B C 1
ATOM 6189 O O . ALA B 1 163 ? 10.641 -39.656 -31.344 1 87.94 163 ALA B O 1
ATOM 6190 N N . MET B 1 164 ? 9.797 -37.625 -30.922 1 89.12 164 MET B N 1
ATOM 6191 C CA . MET B 1 164 ? 8.562 -37.906 -31.656 1 89.12 164 MET B CA 1
ATOM 6192 C C . MET B 1 164 ? 8.836 -38.094 -33.156 1 89.12 164 MET B C 1
ATOM 6194 O O . MET B 1 164 ? 8.266 -38.969 -33.781 1 89.12 164 MET B O 1
ATOM 6198 N N . VAL B 1 165 ? 9.742 -37.375 -33.656 1 89.75 165 VAL B N 1
ATOM 6199 C CA . VAL B 1 165 ? 10.102 -37.469 -35.094 1 89.75 165 VAL B CA 1
ATOM 6200 C C . VAL B 1 165 ? 10.812 -38.781 -35.344 1 89.75 165 VAL B C 1
ATOM 6202 O O . VAL B 1 165 ? 10.578 -39.406 -36.375 1 89.75 165 VAL B O 1
ATOM 6205 N N . ILE B 1 166 ? 11.656 -39.25 -34.438 1 86.75 166 ILE B N 1
ATOM 6206 C CA . ILE B 1 166 ? 12.414 -40.469 -34.594 1 86.75 166 ILE B CA 1
ATOM 6207 C C . ILE B 1 166 ? 11.469 -41.688 -34.531 1 86.75 166 ILE B C 1
ATOM 6209 O O . ILE B 1 166 ? 11.648 -42.656 -35.25 1 86.75 166 ILE B O 1
ATOM 6213 N N . LEU B 1 167 ? 10.461 -41.531 -33.719 1 84.56 167 LEU B N 1
ATOM 6214 C CA . LEU B 1 167 ? 9.523 -42.656 -33.562 1 84.56 167 LEU B CA 1
ATOM 6215 C C . LEU B 1 167 ? 8.625 -42.75 -34.812 1 84.56 167 LEU B C 1
ATOM 6217 O O . LEU B 1 167 ? 8.484 -43.844 -35.375 1 84.56 167 LEU B O 1
ATOM 6221 N N . ASN B 1 168 ? 7.953 -41.594 -35.188 1 88.38 168 ASN B N 1
ATOM 6222 C CA . ASN B 1 168 ? 7.043 -41.625 -36.312 1 88.38 168 ASN B CA 1
ATOM 6223 C C . ASN B 1 168 ? 6.766 -40.219 -36.844 1 88.38 168 ASN B C 1
ATOM 6225 O O . ASN B 1 168 ? 6.176 -39.375 -36.125 1 88.38 168 ASN B O 1
ATOM 6229 N N . VAL B 1 169 ? 7 -39.938 -38.031 1 88.38 169 VAL B N 1
ATOM 6230 C CA . VAL B 1 169 ? 6.914 -38.625 -38.656 1 88.38 169 VAL B CA 1
ATOM 6231 C C . VAL B 1 169 ? 5.449 -38.25 -38.875 1 88.38 169 VAL B C 1
ATOM 6233 O O . VAL B 1 169 ? 5.016 -37.156 -38.562 1 88.38 169 VAL B O 1
ATOM 6236 N N . PRO B 1 170 ? 4.633 -39.188 -39.406 1 87.94 170 PRO B N 1
ATOM 6237 C CA . PRO B 1 170 ? 3.236 -38.844 -39.625 1 87.94 170 PRO B CA 1
ATOM 6238 C C . PRO B 1 170 ? 2.49 -38.469 -38.344 1 87.94 170 PRO B C 1
ATOM 6240 O O . PRO B 1 170 ? 1.71 -37.5 -38.344 1 87.94 170 PRO B O 1
ATOM 6243 N N . LEU B 1 171 ? 2.744 -39.188 -37.344 1 89.19 171 LEU B N 1
ATOM 6244 C CA . LEU B 1 171 ? 2.09 -38.875 -36.062 1 89.19 171 LEU B CA 1
ATOM 6245 C C . LEU B 1 171 ? 2.596 -37.562 -35.5 1 89.19 171 LEU B C 1
ATOM 6247 O O . LEU B 1 171 ? 1.848 -36.844 -34.844 1 89.19 171 LEU B O 1
ATOM 6251 N N . THR B 1 172 ? 3.805 -37.281 -35.719 1 91.19 172 THR B N 1
ATOM 6252 C CA . THR B 1 172 ? 4.379 -36.031 -35.281 1 91.19 172 THR B CA 1
ATOM 6253 C C . THR B 1 172 ? 3.703 -34.844 -35.969 1 91.19 172 THR B C 1
ATOM 6255 O O . THR B 1 172 ? 3.475 -33.812 -35.344 1 91.19 172 THR B O 1
ATOM 6258 N N . LEU B 1 173 ? 3.389 -35 -37.188 1 91.81 173 LEU B N 1
ATOM 6259 C CA . LEU B 1 173 ? 2.719 -33.938 -37.938 1 91.81 173 LEU B CA 1
ATOM 6260 C C . LEU B 1 173 ? 1.327 -33.688 -37.375 1 91.81 173 LEU B C 1
ATOM 6262 O O . LEU B 1 173 ? 0.881 -32.531 -37.312 1 91.81 173 LEU B O 1
ATOM 6266 N N . VAL B 1 174 ? 0.734 -34.688 -36.906 1 89.56 174 VAL B N 1
ATOM 6267 C CA . VAL B 1 174 ? -0.583 -34.531 -36.312 1 89.56 174 VAL B CA 1
ATOM 6268 C C . VAL B 1 174 ? -0.457 -33.781 -35 1 89.56 174 VAL B C 1
ATOM 6270 O O . VAL B 1 174 ? -1.255 -32.906 -34.688 1 89.56 174 VAL B O 1
ATOM 6273 N N . SER B 1 175 ? 0.543 -34.188 -34.219 1 90.25 175 SER B N 1
ATOM 6274 C CA . SER B 1 175 ? 0.763 -33.531 -32.938 1 90.25 175 SER B CA 1
ATOM 6275 C C . SER B 1 175 ? 1.127 -32.062 -33.125 1 90.25 175 SER B C 1
ATOM 6277 O O . SER B 1 175 ? 0.678 -31.188 -32.344 1 90.25 175 SER B O 1
ATOM 6279 N N . VAL B 1 176 ? 1.918 -31.766 -34.094 1 91.06 176 VAL B N 1
ATOM 6280 C CA . VAL B 1 176 ? 2.32 -30.391 -34.375 1 91.06 176 VAL B CA 1
ATOM 6281 C C . VAL B 1 176 ? 1.107 -29.578 -34.812 1 91.06 176 VAL B C 1
ATOM 6283 O O . VAL B 1 176 ? 0.963 -28.422 -34.438 1 91.06 176 VAL B O 1
ATOM 6286 N N . PHE B 1 177 ? 0.265 -30.219 -35.562 1 91.81 177 PHE B N 1
ATOM 6287 C CA . PHE B 1 177 ? -0.956 -29.562 -36 1 91.81 177 PHE B CA 1
ATOM 6288 C C . PHE B 1 177 ? -1.836 -29.203 -34.812 1 91.81 177 PHE B C 1
ATOM 6290 O O . PHE B 1 177 ? -2.369 -28.094 -34.75 1 91.81 177 PHE B O 1
ATOM 6297 N N . MET B 1 178 ? -1.902 -30.016 -33.906 1 89 178 MET B N 1
ATOM 6298 C CA . MET B 1 178 ? -2.734 -29.781 -32.719 1 89 178 MET B CA 1
ATOM 6299 C C . MET B 1 178 ? -2.127 -28.703 -31.844 1 89 178 MET B C 1
ATOM 6301 O O . MET B 1 178 ? -2.852 -27.953 -31.188 1 89 178 MET B O 1
ATOM 6305 N N . VAL B 1 179 ? -0.879 -28.656 -31.812 1 89.06 179 VAL B N 1
ATOM 6306 C CA . VAL B 1 179 ? -0.202 -27.625 -31.031 1 89.06 179 VAL B CA 1
ATOM 6307 C C . VAL B 1 179 ? -0.453 -26.266 -31.656 1 89.06 179 VAL B C 1
ATOM 6309 O O . VAL B 1 179 ? -0.641 -25.266 -30.938 1 89.06 179 VAL B O 1
ATOM 6312 N N . ILE B 1 180 ? -0.42 -26.203 -32.969 1 90.06 180 ILE B N 1
ATOM 6313 C CA . ILE B 1 180 ? -0.708 -24.953 -33.656 1 90.06 180 ILE B CA 1
ATOM 6314 C C . ILE B 1 180 ? -2.133 -24.5 -33.344 1 90.06 180 ILE B C 1
ATOM 6316 O O . ILE B 1 180 ? -2.375 -23.328 -33.094 1 90.06 180 ILE B O 1
ATOM 6320 N N . VAL B 1 181 ? -3.033 -25.453 -33.281 1 89.5 181 VAL B N 1
ATOM 6321 C CA . VAL B 1 181 ? -4.414 -25.141 -32.938 1 89.5 181 VAL B CA 1
ATOM 6322 C C . VAL B 1 181 ? -4.484 -24.656 -31.5 1 89.5 181 VAL B C 1
ATOM 6324 O O . VAL B 1 181 ? -5.184 -23.688 -31.188 1 89.5 181 VAL B O 1
ATOM 6327 N N . LEU B 1 182 ? -3.719 -25.297 -30.672 1 87.88 182 LEU B N 1
ATOM 6328 C CA . LEU B 1 182 ? -3.684 -24.938 -29.266 1 87.88 182 LEU B CA 1
ATOM 6329 C C . LEU B 1 182 ? -3.154 -23.516 -29.094 1 87.88 182 LEU B C 1
ATOM 6331 O O . LEU B 1 182 ? -3.736 -22.719 -28.344 1 87.88 182 LEU B O 1
ATOM 6335 N N . LEU B 1 183 ? -2.098 -23.203 -29.781 1 87.06 183 LEU B N 1
ATOM 6336 C CA . LEU B 1 183 ? -1.484 -21.875 -29.656 1 87.06 183 LEU B CA 1
ATOM 6337 C C . LEU B 1 183 ? -2.412 -20.797 -30.188 1 87.06 183 LEU B C 1
ATOM 6339 O O . LEU B 1 183 ? -2.486 -19.703 -29.625 1 87.06 183 LEU B O 1
ATOM 6343 N N . TYR B 1 184 ? -3.125 -21.156 -31.188 1 88.44 184 TYR B N 1
ATOM 6344 C CA . TYR B 1 184 ? -4.055 -20.203 -31.781 1 88.44 184 TYR B CA 1
ATOM 6345 C C . TYR B 1 184 ? -5.219 -19.922 -30.828 1 88.44 184 TYR B C 1
ATOM 6347 O O . TYR B 1 184 ? -5.559 -18.766 -30.594 1 88.44 184 TYR B O 1
ATOM 6355 N N . VAL B 1 185 ? -5.801 -20.906 -30.281 1 86 185 VAL B N 1
ATOM 6356 C CA . VAL B 1 185 ? -6.926 -20.766 -29.359 1 86 185 VAL B CA 1
ATOM 6357 C C . VAL B 1 185 ? -6.469 -20.078 -28.078 1 86 185 VAL B C 1
ATOM 6359 O O . VAL B 1 185 ? -7.168 -19.203 -27.562 1 86 185 VAL B O 1
ATOM 6362 N N . ALA B 1 186 ? -5.32 -20.438 -27.656 1 83.75 186 ALA B N 1
ATOM 6363 C CA . ALA B 1 186 ? -4.773 -19.844 -26.438 1 83.75 186 ALA B CA 1
ATOM 6364 C C . ALA B 1 186 ? -4.531 -18.344 -26.609 1 83.75 186 ALA B C 1
ATOM 6366 O O . ALA B 1 186 ? -4.824 -17.562 -25.719 1 83.75 186 ALA B O 1
ATOM 6367 N N . ARG B 1 187 ? -4.062 -17.984 -27.766 1 83.94 187 ARG B N 1
ATOM 6368 C CA . ARG B 1 187 ? -3.785 -16.578 -28.031 1 83.94 187 ARG B CA 1
ATOM 6369 C C . ARG B 1 187 ? -5.074 -15.758 -28.109 1 83.94 187 ARG B C 1
ATOM 6371 O O . ARG B 1 187 ? -5.133 -14.633 -27.609 1 83.94 187 ARG B O 1
ATOM 6378 N N . LYS B 1 188 ? -6.051 -16.297 -28.688 1 86.5 188 LYS B N 1
ATOM 6379 C CA . LYS B 1 188 ? -7.332 -15.617 -28.812 1 86.5 188 LYS B CA 1
ATOM 6380 C C . LYS B 1 188 ? -7.996 -15.445 -27.453 1 86.5 188 LYS B C 1
ATOM 6382 O O . LYS B 1 188 ? -8.508 -14.367 -27.125 1 86.5 188 LYS B O 1
ATOM 6387 N N . ILE B 1 189 ? -7.957 -16.422 -26.672 1 85.25 189 ILE B N 1
ATOM 6388 C CA . ILE B 1 189 ? -8.562 -16.391 -25.344 1 85.25 189 ILE B CA 1
ATOM 6389 C C . ILE B 1 189 ? -7.762 -15.461 -24.438 1 85.25 189 ILE B C 1
ATOM 6391 O O . ILE B 1 189 ? -8.336 -14.68 -23.672 1 85.25 189 ILE B O 1
ATOM 6395 N N . ALA B 1 190 ? -6.492 -15.555 -24.609 1 80.44 190 ALA B N 1
ATOM 6396 C CA . ALA B 1 190 ? -5.625 -14.703 -23.797 1 80.44 190 ALA B CA 1
ATOM 6397 C C . ALA B 1 190 ? -5.832 -13.234 -24.141 1 80.44 190 ALA B C 1
ATOM 6399 O O . ALA B 1 190 ? -5.789 -12.375 -23.266 1 80.44 190 ALA B O 1
ATOM 6400 N N . GLY B 1 191 ? -6.035 -12.906 -25.438 1 82.31 191 GLY B N 1
ATOM 6401 C CA . GLY B 1 191 ? -6.301 -11.539 -25.859 1 82.31 191 GLY B CA 1
ATOM 6402 C C . GLY B 1 191 ? -7.59 -10.977 -25.281 1 82.31 191 GLY B C 1
ATOM 6403 O O . GLY B 1 191 ? -7.617 -9.844 -24.797 1 82.31 191 GLY B O 1
ATOM 6404 N N . GLN B 1 192 ? -8.578 -11.836 -25.25 1 85.81 192 GLN B N 1
ATOM 6405 C CA . GLN B 1 192 ? -9.852 -11.422 -24.672 1 85.81 192 GLN B CA 1
ATOM 6406 C C . GLN B 1 192 ? -9.758 -11.297 -23.156 1 85.81 192 GLN B C 1
ATOM 6408 O O . GLN B 1 192 ? -10.328 -10.383 -22.562 1 85.81 192 GLN B O 1
ATOM 6413 N N . SER B 1 193 ? -9.086 -12.203 -22.594 1 84.69 193 SER B N 1
ATOM 6414 C CA . SER B 1 193 ? -8.891 -12.164 -21.141 1 84.69 193 SER B CA 1
ATOM 6415 C C . SER B 1 193 ? -8.172 -10.891 -20.719 1 84.69 193 SER B C 1
ATOM 6417 O O . SER B 1 193 ? -8.555 -10.266 -19.719 1 84.69 193 SER B O 1
ATOM 6419 N N . SER B 1 194 ? -7.238 -10.492 -21.5 1 84 194 SER B N 1
ATOM 6420 C CA . SER B 1 194 ? -6.469 -9.297 -21.172 1 84 194 SER B CA 1
ATOM 6421 C C . SER B 1 194 ? -7.332 -8.047 -21.234 1 84 194 SER B C 1
ATOM 6423 O O . SER B 1 194 ? -7.199 -7.145 -20.406 1 84 194 SER B O 1
ATOM 6425 N N . LYS B 1 195 ? -8.188 -7.973 -22.172 1 86.69 195 LYS B N 1
ATOM 6426 C CA . LYS B 1 195 ? -9.094 -6.84 -22.328 1 86.69 195 LYS B CA 1
ATOM 6427 C C . LYS B 1 195 ? -10.062 -6.75 -21.156 1 86.69 195 LYS B C 1
ATOM 6429 O O . LYS B 1 195 ? -10.234 -5.68 -20.562 1 86.69 195 LYS B O 1
ATOM 6434 N N . TYR B 1 196 ? -10.648 -7.84 -20.797 1 87.56 196 TYR B N 1
ATOM 6435 C CA . TYR B 1 196 ? -11.625 -7.848 -19.703 1 87.56 196 TYR B CA 1
ATOM 6436 C C . TYR B 1 196 ? -10.953 -7.613 -18.359 1 87.56 196 TYR B C 1
ATOM 6438 O O . TYR B 1 196 ? -11.562 -7.035 -17.453 1 87.56 196 TYR B O 1
ATOM 6446 N N . PHE B 1 197 ? -9.758 -8.008 -18.281 1 84.69 197 PHE B N 1
ATOM 6447 C CA . PHE B 1 197 ? -9.031 -7.766 -17.047 1 84.69 197 PHE B CA 1
ATOM 6448 C C . PHE B 1 197 ? -8.695 -6.289 -16.891 1 84.69 197 PHE B C 1
ATOM 6450 O O . PHE B 1 197 ? -8.672 -5.766 -15.766 1 84.69 197 PHE B O 1
ATOM 6457 N N . ARG B 1 198 ? -8.445 -5.691 -18.016 1 85.62 198 ARG B N 1
ATOM 6458 C CA . ARG B 1 198 ? -8.227 -4.25 -17.969 1 85.62 198 ARG B CA 1
ATOM 6459 C C . ARG B 1 198 ? -9.484 -3.521 -17.484 1 85.62 198 ARG B C 1
ATOM 6461 O O . ARG B 1 198 ? -9.406 -2.596 -16.688 1 85.62 198 ARG B O 1
ATOM 6468 N N . ASP B 1 199 ? -10.555 -3.998 -17.938 1 90.31 199 ASP B N 1
ATOM 6469 C CA . ASP B 1 199 ? -11.828 -3.42 -17.516 1 90.31 199 ASP B CA 1
ATOM 6470 C C . ASP B 1 199 ? -12.078 -3.664 -16.031 1 90.31 199 ASP B C 1
ATOM 6472 O O . ASP B 1 199 ? -12.562 -2.777 -15.32 1 90.31 199 ASP B O 1
ATOM 6476 N N . GLN B 1 200 ? -11.789 -4.82 -15.625 1 89.81 200 GLN B N 1
ATOM 6477 C CA . GLN B 1 200 ? -11.953 -5.156 -14.219 1 89.81 200 GLN B CA 1
ATOM 6478 C C . GLN B 1 200 ? -11.07 -4.285 -13.336 1 89.81 200 GLN B C 1
ATOM 6480 O O . GLN B 1 200 ? -11.508 -3.799 -12.289 1 89.81 200 GLN B O 1
ATOM 6485 N N . GLN B 1 201 ? -9.875 -4.066 -13.812 1 85.81 201 GLN B N 1
ATOM 6486 C CA . GLN B 1 201 ? -8.945 -3.256 -13.047 1 85.81 201 GLN B CA 1
ATOM 6487 C C . GLN B 1 201 ? -9.422 -1.812 -12.938 1 85.81 201 GLN B C 1
ATOM 6489 O O . GLN B 1 201 ? -9.305 -1.188 -11.883 1 85.81 201 GLN B O 1
ATOM 6494 N N . ASN B 1 202 ? -9.961 -1.293 -13.969 1 89.31 202 ASN B N 1
ATOM 6495 C CA . ASN B 1 202 ? -10.523 0.051 -13.953 1 89.31 202 ASN B CA 1
ATOM 6496 C C . ASN B 1 202 ? -11.695 0.154 -12.984 1 89.31 202 ASN B C 1
ATOM 6498 O O . ASN B 1 202 ? -11.812 1.13 -12.242 1 89.31 202 ASN B O 1
ATOM 6502 N N . ASP B 1 203 ? -12.5 -0.865 -13.039 1 91.94 203 ASP B N 1
ATOM 6503 C CA . ASP B 1 203 ? -13.672 -0.856 -12.164 1 91.94 203 ASP B CA 1
ATOM 6504 C C . ASP B 1 203 ? -13.266 -1.034 -10.703 1 91.94 203 ASP B C 1
ATOM 6506 O O . ASP B 1 203 ? -13.898 -0.474 -9.805 1 91.94 203 ASP B O 1
ATOM 6510 N N . ILE B 1 204 ? -12.289 -1.746 -10.438 1 90.12 204 ILE B N 1
ATOM 6511 C CA . ILE B 1 204 ? -11.75 -1.886 -9.094 1 90.12 204 ILE B CA 1
ATOM 6512 C C . ILE B 1 204 ? -11.234 -0.535 -8.594 1 90.12 204 ILE B C 1
ATOM 6514 O O . ILE B 1 204 ? -11.508 -0.142 -7.457 1 90.12 204 ILE B O 1
ATOM 6518 N N . GLY B 1 205 ? -10.57 0.129 -9.508 1 86.69 205 GLY B N 1
ATOM 6519 C CA . GLY B 1 205 ? -10.086 1.459 -9.172 1 86.69 205 GLY B CA 1
ATOM 6520 C C . GLY B 1 205 ? -11.203 2.418 -8.797 1 86.69 205 GLY B C 1
ATOM 6521 O O . GLY B 1 205 ? -11.094 3.152 -7.809 1 86.69 205 GLY B O 1
ATOM 6522 N N . LYS B 1 206 ? -12.242 2.361 -9.523 1 90.88 206 LYS B N 1
ATOM 6523 C CA . LYS B 1 206 ? -13.391 3.225 -9.258 1 90.88 206 LYS B CA 1
ATOM 6524 C C . LYS B 1 206 ? -14.031 2.885 -7.918 1 90.88 206 LYS B C 1
ATOM 6526 O O . LYS B 1 206 ? -14.383 3.781 -7.148 1 90.88 206 LYS B O 1
ATOM 6531 N N . VAL B 1 207 ? -14.219 1.635 -7.691 1 92.19 207 VAL B N 1
ATOM 6532 C CA . VAL B 1 207 ? -14.852 1.186 -6.457 1 92.19 207 VAL B CA 1
ATOM 6533 C C . VAL B 1 207 ? -13.977 1.565 -5.262 1 92.19 207 VAL B C 1
ATOM 6535 O O . VAL B 1 207 ? -14.477 2.094 -4.266 1 92.19 207 VAL B O 1
ATOM 6538 N N . ASN B 1 208 ? -12.719 1.341 -5.379 1 88.62 208 ASN B N 1
ATOM 6539 C CA . ASN B 1 208 ? -11.797 1.681 -4.297 1 88.62 208 ASN B CA 1
ATOM 6540 C C . ASN B 1 208 ? -11.742 3.188 -4.066 1 88.62 208 ASN B C 1
ATOM 6542 O O . ASN B 1 208 ? -11.703 3.645 -2.922 1 88.62 208 ASN B O 1
ATOM 6546 N N . GLY B 1 209 ? -11.695 3.893 -5.172 1 87.12 209 GLY B N 1
ATOM 6547 C CA . GLY B 1 209 ? -11.734 5.34 -5.051 1 87.12 209 GLY B CA 1
ATOM 6548 C C . GLY B 1 209 ? -12.977 5.852 -4.348 1 87.12 209 GLY B C 1
ATOM 6549 O O . GLY B 1 209 ? -12.891 6.758 -3.514 1 87.12 209 GLY B O 1
ATOM 6550 N N . PHE B 1 210 ? -14.086 5.316 -4.656 1 91.5 210 PHE B N 1
ATOM 6551 C CA . PHE B 1 210 ? -15.359 5.703 -4.059 1 91.5 210 PHE B CA 1
ATOM 6552 C C . PHE B 1 210 ? -15.375 5.395 -2.566 1 91.5 210 PHE B C 1
ATOM 6554 O O . PHE B 1 210 ? -15.812 6.215 -1.759 1 91.5 210 PHE B O 1
ATOM 6561 N N . ILE B 1 211 ? -14.914 4.242 -2.205 1 91.44 211 ILE B N 1
ATOM 6562 C CA . ILE B 1 211 ? -14.891 3.838 -0.803 1 91.44 211 ILE B CA 1
ATOM 6563 C C . ILE B 1 211 ? -13.977 4.773 -0.015 1 91.44 211 ILE B C 1
ATOM 6565 O O . ILE B 1 211 ? -14.312 5.191 1.096 1 91.44 211 ILE B O 1
ATOM 6569 N N . GLU B 1 212 ? -12.891 5.059 -0.548 1 88.56 212 GLU B N 1
ATOM 6570 C CA . GLU B 1 212 ? -11.938 5.957 0.099 1 88.56 212 GLU B CA 1
ATOM 6571 C C . GLU B 1 212 ? -12.555 7.34 0.315 1 88.56 212 GLU B C 1
ATOM 6573 O O . GLU B 1 212 ? -12.414 7.926 1.392 1 88.56 212 GLU B O 1
ATOM 6578 N N . GLU B 1 213 ? -13.203 7.805 -0.648 1 88.12 213 GLU B N 1
ATOM 6579 C CA . GLU B 1 213 ? -13.867 9.102 -0.551 1 88.12 213 GLU B CA 1
ATOM 6580 C C . GLU B 1 213 ? -14.945 9.086 0.526 1 88.12 213 GLU B C 1
ATOM 6582 O O . GLU B 1 213 ? -15.094 10.055 1.28 1 88.12 213 GLU B O 1
ATOM 6587 N N . MET B 1 214 ? -15.711 8.062 0.483 1 91.06 214 MET B N 1
ATOM 6588 C CA . MET B 1 214 ? -16.797 7.961 1.458 1 91.06 214 MET B CA 1
ATOM 6589 C C . MET B 1 214 ? -16.234 7.848 2.875 1 91.06 214 MET B C 1
ATOM 6591 O O . MET B 1 214 ? -16.844 8.352 3.824 1 91.06 214 MET B O 1
ATOM 6595 N N . MET B 1 215 ? -15.109 7.273 2.986 1 88.44 215 MET B N 1
ATOM 6596 C CA . MET B 1 215 ? -14.484 7.133 4.297 1 88.44 215 MET B CA 1
ATOM 6597 C C . MET B 1 215 ? -13.914 8.461 4.773 1 88.44 215 MET B C 1
ATOM 6599 O O . MET B 1 215 ? -14.062 8.828 5.941 1 88.44 215 MET B O 1
ATOM 6603 N N . GLU B 1 216 ? -13.336 9.148 3.902 1 86.06 216 GLU B N 1
ATOM 6604 C CA . GLU B 1 216 ? -12.75 10.445 4.238 1 86.06 216 GLU B CA 1
ATOM 6605 C C . GLU B 1 216 ? -13.836 11.477 4.539 1 86.06 216 GLU B C 1
ATOM 6607 O O . GLU B 1 216 ? -13.648 12.359 5.379 1 86.06 216 GLU B O 1
ATOM 6612 N N . GLY B 1 217 ? -14.93 11.359 3.855 1 88 217 GLY B N 1
ATOM 6613 C CA . GLY B 1 217 ? -16.031 12.297 4.016 1 88 217 GLY B CA 1
ATOM 6614 C C . GLY B 1 217 ? -17.141 11.773 4.891 1 88 217 GLY B C 1
ATOM 6615 O O . GLY B 1 217 ? -18.297 12.203 4.766 1 88 217 GLY B O 1
ATOM 6616 N N . GLN B 1 218 ? -16.812 10.883 5.754 1 88.31 218 GLN B N 1
ATOM 6617 C CA . GLN B 1 218 ? -17.859 10.219 6.539 1 88.31 218 GLN B CA 1
ATOM 6618 C C . GLN B 1 218 ? -18.609 11.219 7.398 1 88.31 218 GLN B C 1
ATOM 6620 O O . GLN B 1 218 ? -19.828 11.094 7.582 1 88.31 218 GLN B O 1
ATOM 6625 N N . LYS B 1 219 ? -17.969 12.234 8.023 1 87.44 219 LYS B N 1
ATOM 6626 C CA . LYS B 1 219 ? -18.641 13.242 8.852 1 87.44 219 LYS B CA 1
ATOM 6627 C C . LYS B 1 219 ? -19.641 14.055 8.031 1 87.44 219 LYS B C 1
ATOM 6629 O O . LYS B 1 219 ? -20.734 14.336 8.492 1 87.44 219 LYS B O 1
ATOM 6634 N N . VAL B 1 220 ? -19.234 14.367 6.824 1 87.81 220 VAL B N 1
ATOM 6635 C CA . VAL B 1 220 ? -20.109 15.141 5.941 1 87.81 220 VAL B CA 1
ATOM 6636 C C . VAL B 1 220 ? -21.328 14.305 5.566 1 87.81 220 VAL B C 1
ATOM 6638 O O . VAL B 1 220 ? -22.453 14.82 5.535 1 87.81 220 VAL B O 1
ATOM 6641 N N . ILE B 1 221 ? -21.156 13.062 5.316 1 90.38 221 ILE B N 1
ATOM 6642 C CA . ILE B 1 221 ? -22.25 12.172 4.922 1 90.38 221 ILE B CA 1
ATOM 6643 C C . ILE B 1 221 ? -23.25 12.055 6.062 1 90.38 221 ILE B C 1
ATOM 6645 O O . ILE B 1 221 ? -24.469 12.094 5.832 1 90.38 221 ILE B O 1
ATOM 6649 N N . LYS B 1 222 ? -22.75 11.992 7.254 1 88.75 222 LYS B N 1
ATOM 6650 C CA . LYS B 1 222 ? -23.625 11.836 8.414 1 88.75 222 LYS B CA 1
ATOM 6651 C C . LYS B 1 222 ? -24.375 13.125 8.727 1 88.75 222 LYS B C 1
ATOM 6653 O O . LYS B 1 222 ? -25.547 13.094 9.094 1 88.75 222 LYS B O 1
ATOM 6658 N N . VAL B 1 223 ? -23.656 14.18 8.594 1 87.19 223 VAL B N 1
ATOM 6659 C CA . VAL B 1 223 ? -24.25 15.469 8.914 1 87.19 223 VAL B CA 1
ATOM 6660 C C . VAL B 1 223 ? -25.406 15.773 7.945 1 87.19 223 VAL B C 1
ATOM 6662 O O . VAL B 1 223 ? -26.453 16.281 8.352 1 87.19 223 VAL B O 1
ATOM 6665 N N . PHE B 1 224 ? -25.266 15.367 6.699 1 88.25 224 PHE B N 1
ATOM 6666 C CA . PHE B 1 224 ? -26.266 15.695 5.699 1 88.25 224 PHE B CA 1
ATOM 6667 C C . PHE B 1 224 ? -27.188 14.5 5.445 1 88.25 224 PHE B C 1
ATOM 6669 O O . PHE B 1 224 ? -28.062 14.555 4.59 1 88.25 224 PHE B O 1
ATOM 6676 N N . ASN B 1 225 ? -27 13.398 6.09 1 87.5 225 ASN B N 1
ATOM 6677 C CA . ASN B 1 225 ? -27.844 12.211 6.031 1 87.5 225 ASN B CA 1
ATOM 6678 C C . ASN B 1 225 ? -27.906 11.641 4.617 1 87.5 225 ASN B C 1
ATOM 6680 O O . ASN B 1 225 ? -29 11.391 4.098 1 87.5 225 ASN B O 1
ATOM 6684 N N . HIS B 1 226 ? -26.797 11.531 3.98 1 89.44 226 HIS B N 1
ATOM 6685 C CA . HIS B 1 226 ? -26.781 11.031 2.613 1 89.44 226 HIS B CA 1
ATOM 6686 C C . HIS B 1 226 ? -26.234 9.609 2.557 1 89.44 226 HIS B C 1
ATOM 6688 O O . HIS B 1 226 ? -25.578 9.227 1.584 1 89.44 226 HIS B O 1
ATOM 6694 N N . GLU B 1 227 ? -26.484 8.852 3.543 1 91 227 GLU B N 1
ATOM 6695 C CA . GLU B 1 227 ? -26.031 7.465 3.588 1 91 227 GLU B CA 1
ATOM 6696 C C . GLU B 1 227 ? -26.719 6.625 2.508 1 91 227 GLU B C 1
ATOM 6698 O O . GLU B 1 227 ? -26.062 5.82 1.838 1 91 227 GLU B O 1
ATOM 6703 N N . GLU B 1 228 ? -28.016 6.867 2.273 1 91.75 228 GLU B N 1
ATOM 6704 C CA . GLU B 1 228 ? -28.766 6.047 1.334 1 91.75 228 GLU B CA 1
ATOM 6705 C C . GLU B 1 228 ? -28.312 6.297 -0.103 1 91.75 228 GLU B C 1
ATOM 6707 O O . GLU B 1 228 ? -28.234 5.367 -0.907 1 91.75 228 GLU B O 1
ATOM 6712 N N . ILE B 1 229 ? -28.031 7.5 -0.37 1 91 229 ILE B N 1
ATOM 6713 C CA . ILE B 1 229 ? -27.562 7.812 -1.717 1 91 229 ILE B CA 1
ATOM 6714 C C . ILE B 1 229 ? -26.172 7.211 -1.935 1 91 229 ILE B C 1
ATOM 6716 O O . ILE B 1 229 ? -25.859 6.727 -3.025 1 91 229 ILE B O 1
ATOM 6720 N N . ALA B 1 230 ? -25.359 7.332 -0.973 1 92.31 230 ALA B N 1
ATOM 6721 C CA . ALA B 1 230 ? -24.031 6.734 -1.044 1 92.31 230 ALA B CA 1
ATOM 6722 C C . ALA B 1 230 ? -24.125 5.227 -1.266 1 92.31 230 ALA B C 1
ATOM 6724 O O . ALA B 1 230 ? -23.359 4.664 -2.066 1 92.31 230 ALA B O 1
ATOM 6725 N N . LYS B 1 231 ? -25.094 4.59 -0.591 1 93.62 231 LYS B N 1
ATOM 6726 C CA . LYS B 1 231 ? -25.297 3.154 -0.752 1 93.62 231 LYS B CA 1
ATOM 6727 C C . LYS B 1 231 ? -25.734 2.818 -2.174 1 93.62 231 LYS B C 1
ATOM 6729 O O . LYS B 1 231 ? -25.266 1.843 -2.762 1 93.62 231 LYS B O 1
ATOM 6734 N N . ALA B 1 232 ? -26.641 3.643 -2.699 1 93.69 232 ALA B N 1
ATOM 6735 C CA . ALA B 1 232 ? -27.156 3.412 -4.043 1 93.69 232 ALA B CA 1
ATOM 6736 C C . ALA B 1 232 ? -26.062 3.559 -5.094 1 93.69 232 ALA B C 1
ATOM 6738 O O . ALA B 1 232 ? -25.969 2.748 -6.016 1 93.69 232 ALA B O 1
ATOM 6739 N N . ASP B 1 233 ? -25.234 4.539 -4.926 1 93.31 233 ASP B N 1
ATOM 6740 C CA . ASP B 1 233 ? -24.125 4.762 -5.855 1 93.31 233 ASP B CA 1
ATOM 6741 C C . ASP B 1 233 ? -23.109 3.625 -5.781 1 93.31 233 ASP B C 1
ATOM 6743 O O . ASP B 1 233 ? -22.578 3.195 -6.809 1 93.31 233 ASP B O 1
ATOM 6747 N N . PHE B 1 234 ? -22.922 3.178 -4.617 1 94 234 PHE B N 1
ATOM 6748 C CA . PHE B 1 234 ? -21.984 2.074 -4.438 1 94 234 PHE B CA 1
ATOM 6749 C C . PHE B 1 234 ? -22.5 0.812 -5.121 1 94 234 PHE B C 1
ATOM 6751 O O . PHE B 1 234 ? -21.734 0.07 -5.727 1 94 234 PHE B O 1
ATOM 6758 N N . ARG B 1 235 ? -23.766 0.592 -4.957 1 94 235 ARG B N 1
ATOM 6759 C CA . ARG B 1 235 ? -24.359 -0.592 -5.566 1 94 235 ARG B CA 1
ATOM 6760 C C . ARG B 1 235 ? -24.203 -0.571 -7.082 1 94 235 ARG B C 1
ATOM 6762 O O . ARG B 1 235 ? -23.953 -1.608 -7.699 1 94 235 ARG B O 1
ATOM 6769 N N . LEU B 1 236 ? -24.297 0.579 -7.594 1 94.19 236 LEU B N 1
ATOM 6770 C CA . LEU B 1 236 ? -24.141 0.711 -9.039 1 94.19 236 LEU B CA 1
ATOM 6771 C C . LEU B 1 236 ? -22.703 0.402 -9.445 1 94.19 236 LEU B C 1
ATOM 6773 O O . LEU B 1 236 ? -22.469 -0.354 -10.398 1 94.19 236 LEU B O 1
ATOM 6777 N N . LEU B 1 237 ? -21.734 0.948 -8.75 1 94 237 LEU B N 1
ATOM 6778 C CA . LEU B 1 237 ? -20.312 0.724 -9.039 1 94 237 LEU B CA 1
ATOM 6779 C C . LEU B 1 237 ? -19.938 -0.737 -8.812 1 94 237 LEU B C 1
ATOM 6781 O O . LEU B 1 237 ? -19.188 -1.314 -9.594 1 94 237 LEU B O 1
ATOM 6785 N N . ASN B 1 238 ? -20.531 -1.238 -7.777 1 93.75 238 ASN B N 1
ATOM 6786 C CA . ASN B 1 238 ? -20.266 -2.631 -7.43 1 93.75 238 ASN B CA 1
ATOM 6787 C C . ASN B 1 238 ? -20.844 -3.586 -8.469 1 93.75 238 ASN B C 1
ATOM 6789 O O . ASN B 1 238 ? -20.281 -4.656 -8.711 1 93.75 238 ASN B O 1
ATOM 6793 N N . GLN B 1 239 ? -21.984 -3.244 -9.031 1 93.56 239 GLN B N 1
ATOM 6794 C CA . GLN B 1 239 ? -22.594 -4.051 -10.094 1 93.56 239 GLN B CA 1
ATOM 6795 C C . GLN B 1 239 ? -21.75 -4.016 -11.359 1 93.56 239 GLN B C 1
ATOM 6797 O O . GLN B 1 239 ? -21.578 -5.035 -12.031 1 93.56 239 GLN B O 1
ATOM 6802 N N . GLU B 1 240 ? -21.203 -2.92 -11.648 1 93.88 240 GLU B N 1
ATOM 6803 C CA . GLU B 1 240 ? -20.312 -2.807 -12.797 1 93.88 240 GLU B CA 1
ATOM 6804 C C . GLU B 1 240 ? -19.062 -3.652 -12.609 1 93.88 240 GLU B C 1
ATOM 6806 O O . GLU B 1 240 ? -18.594 -4.293 -13.555 1 93.88 240 GLU B O 1
ATOM 6811 N N . LEU B 1 241 ? -18.547 -3.627 -11.398 1 92.38 241 LEU B N 1
ATOM 6812 C CA . LEU B 1 241 ? -17.375 -4.426 -11.086 1 92.38 241 LEU B CA 1
ATOM 6813 C C . LEU B 1 241 ? -17.672 -5.914 -11.219 1 92.38 241 LEU B C 1
ATOM 6815 O O . LEU B 1 241 ? -16.859 -6.676 -11.742 1 92.38 241 LEU B O 1
ATOM 6819 N N . ARG B 1 242 ? -18.875 -6.301 -10.797 1 91.88 242 ARG B N 1
ATOM 6820 C CA . ARG B 1 242 ? -19.266 -7.703 -10.914 1 91.88 242 ARG B CA 1
ATOM 6821 C C . ARG B 1 242 ? -19.297 -8.141 -12.375 1 91.88 242 ARG B C 1
ATOM 6823 O O . ARG B 1 242 ? -18.797 -9.219 -12.719 1 91.88 242 ARG B O 1
ATOM 6830 N N . HIS B 1 243 ? -19.812 -7.32 -13.203 1 91.81 243 HIS B N 1
ATOM 6831 C CA . HIS B 1 243 ? -19.938 -7.652 -14.617 1 91.81 243 HIS B CA 1
ATOM 6832 C C . HIS B 1 243 ? -18.562 -7.785 -15.273 1 91.81 243 HIS B C 1
ATOM 6834 O O . HIS B 1 243 ? -18.297 -8.758 -15.977 1 91.81 243 HIS B O 1
ATOM 6840 N N . SER B 1 244 ? -17.734 -6.82 -15.039 1 91.31 244 SER B N 1
ATOM 6841 C CA . SER B 1 244 ? -16.391 -6.855 -15.633 1 91.31 244 SER B CA 1
ATOM 6842 C C . SER B 1 244 ? -15.562 -8 -15.055 1 91.31 244 SER B C 1
ATOM 6844 O O . SER B 1 244 ? -14.828 -8.664 -15.781 1 91.31 244 SER B O 1
ATOM 6846 N N . ALA B 1 245 ? -15.68 -8.25 -13.781 1 89.94 245 ALA B N 1
ATOM 6847 C CA . ALA B 1 245 ? -14.93 -9.312 -13.117 1 89.94 245 ALA B CA 1
ATOM 6848 C C . ALA B 1 245 ? -15.391 -10.688 -13.609 1 89.94 245 ALA B C 1
ATOM 6850 O O . ALA B 1 245 ? -14.57 -11.586 -13.805 1 89.94 245 ALA B O 1
ATOM 6851 N N . THR B 1 246 ? -16.734 -10.844 -13.797 1 88.75 246 THR B N 1
ATOM 6852 C CA . THR B 1 246 ? -17.266 -12.117 -14.289 1 88.75 246 THR B CA 1
ATOM 6853 C C . THR B 1 246 ? -16.734 -12.414 -15.688 1 88.75 246 THR B C 1
ATOM 6855 O O . THR B 1 246 ? -16.297 -13.531 -15.969 1 88.75 246 THR B O 1
ATOM 6858 N N . ASN B 1 247 ? -16.719 -11.445 -16.469 1 88.44 247 ASN B N 1
ATOM 6859 C CA . ASN B 1 247 ? -16.219 -11.625 -17.828 1 88.44 247 ASN B CA 1
ATOM 6860 C C . ASN B 1 247 ? -14.727 -11.914 -17.844 1 88.44 247 ASN B C 1
ATOM 6862 O O . ASN B 1 247 ? -14.266 -12.789 -18.594 1 88.44 247 ASN B O 1
ATOM 6866 N N . ALA B 1 248 ? -13.992 -11.18 -17.031 1 85.81 248 ALA B N 1
ATOM 6867 C CA . ALA B 1 248 ? -12.547 -11.359 -16.969 1 85.81 248 ALA B CA 1
ATOM 6868 C C . ALA B 1 248 ? -12.188 -12.75 -16.453 1 85.81 248 ALA B C 1
ATOM 6870 O O . ALA B 1 248 ? -11.367 -13.453 -17.062 1 85.81 248 ALA B O 1
ATOM 6871 N N . ASN B 1 249 ? -12.883 -13.164 -15.438 1 83.69 249 ASN B N 1
ATOM 6872 C CA . ASN B 1 249 ? -12.555 -14.438 -14.812 1 83.69 249 ASN B CA 1
ATOM 6873 C C . ASN B 1 249 ? -13.094 -15.617 -15.609 1 83.69 249 ASN B C 1
ATOM 6875 O O . ASN B 1 249 ? -12.523 -16.703 -15.578 1 83.69 249 ASN B O 1
ATOM 6879 N N . THR B 1 250 ? -14.141 -15.43 -16.391 1 83.81 250 THR B N 1
ATOM 6880 C CA . THR B 1 250 ? -14.648 -16.469 -17.266 1 83.81 250 THR B CA 1
ATOM 6881 C C . THR B 1 250 ? -13.625 -16.812 -18.344 1 83.81 250 THR B C 1
ATOM 6883 O O . THR B 1 250 ? -13.305 -17.984 -18.562 1 83.81 250 THR B O 1
ATOM 6886 N N . TYR B 1 251 ? -13.062 -15.797 -18.906 1 80.38 251 TYR B N 1
ATOM 6887 C CA . TYR B 1 251 ? -12.094 -16.031 -19.969 1 80.38 251 TYR B CA 1
ATOM 6888 C C . TYR B 1 251 ? -10.773 -16.547 -19.406 1 80.38 251 TYR B C 1
ATOM 6890 O O . TYR B 1 251 ? -10.109 -17.375 -20.031 1 80.38 251 TYR B O 1
ATOM 6898 N N . ALA B 1 252 ? -10.422 -16.094 -18.234 1 77.19 252 ALA B N 1
ATOM 6899 C CA . ALA B 1 252 ? -9.172 -16.531 -17.625 1 77.19 252 ALA B CA 1
ATOM 6900 C C . ALA B 1 252 ? -9.25 -18 -17.219 1 77.19 252 ALA B C 1
ATOM 6902 O O . ALA B 1 252 ? -8.289 -18.75 -17.391 1 77.19 252 ALA B O 1
ATOM 6903 N N . ASN B 1 253 ? -10.445 -18.422 -16.766 1 74.69 253 ASN B N 1
ATOM 6904 C CA . ASN B 1 253 ? -10.578 -19.766 -16.234 1 74.69 253 ASN B CA 1
ATOM 6905 C C . ASN B 1 253 ? -10.852 -20.797 -17.328 1 74.69 253 ASN B C 1
ATOM 6907 O O . ASN B 1 253 ? -10.664 -21.984 -17.125 1 74.69 253 ASN B O 1
ATOM 6911 N N . ILE B 1 254 ? -11.109 -20.281 -18.531 1 77.56 254 ILE B N 1
ATOM 6912 C CA . ILE B 1 254 ? -11.461 -21.188 -19.609 1 77.56 254 ILE B CA 1
ATOM 6913 C C . ILE B 1 254 ? -10.195 -21.625 -20.359 1 77.56 254 ILE B C 1
ATOM 6915 O O . ILE B 1 254 ? -10.18 -22.672 -21.016 1 77.56 254 ILE B O 1
ATOM 6919 N N . LEU B 1 255 ? -9.148 -20.953 -20.156 1 75.69 255 LEU B N 1
ATOM 6920 C CA . LEU B 1 255 ? -7.922 -21.25 -20.906 1 75.69 255 LEU B CA 1
ATOM 6921 C C . LEU B 1 255 ? -7.367 -22.609 -20.531 1 75.69 255 LEU B C 1
ATOM 6923 O O . LEU B 1 255 ? -7.031 -23.406 -21.406 1 75.69 255 LEU B O 1
ATOM 6927 N N . MET B 1 256 ? -7.336 -22.891 -19.266 1 75.12 256 MET B N 1
ATOM 6928 C CA . MET B 1 256 ? -6.676 -24.109 -18.812 1 75.12 256 MET B CA 1
ATOM 6929 C C . MET B 1 256 ? -7.48 -25.344 -19.219 1 75.12 256 MET B C 1
ATOM 6931 O O . MET B 1 256 ? -6.938 -26.266 -19.828 1 75.12 256 MET B O 1
ATOM 6935 N N . PRO B 1 257 ? -8.805 -25.281 -19.047 1 70.44 257 PRO B N 1
ATOM 6936 C CA . PRO B 1 257 ? -9.586 -26.422 -19.5 1 70.44 257 PRO B CA 1
ATOM 6937 C C . PRO B 1 257 ? -9.555 -26.594 -21.016 1 70.44 257 PRO B C 1
ATOM 6939 O O . PRO B 1 257 ? -9.5 -27.734 -21.516 1 70.44 257 PRO B O 1
ATOM 6942 N N . ILE B 1 258 ? -9.531 -25.516 -21.734 1 76.81 258 ILE B N 1
ATOM 6943 C CA . ILE B 1 258 ? -9.516 -25.609 -23.188 1 76.81 258 ILE B CA 1
ATOM 6944 C C . ILE B 1 258 ? -8.18 -26.203 -23.656 1 76.81 258 ILE B C 1
ATOM 6946 O O . ILE B 1 258 ? -8.148 -27.047 -24.547 1 76.81 258 ILE B O 1
ATOM 6950 N N . SER B 1 259 ? -7.133 -25.844 -23.031 1 79.81 259 SER B N 1
ATOM 6951 C CA . SER B 1 259 ? -5.82 -26.375 -23.375 1 79.81 259 SER B CA 1
ATOM 6952 C C . SER B 1 259 ? -5.723 -27.859 -23.031 1 79.81 259 SER B C 1
ATOM 6954 O O . SER B 1 259 ? -5.188 -28.641 -23.812 1 79.81 259 SER B O 1
ATOM 6956 N N . ALA B 1 260 ? -6.246 -28.172 -21.812 1 74.81 260 ALA B N 1
ATOM 6957 C CA . ALA B 1 260 ? -6.223 -29.562 -21.406 1 74.81 260 ALA B CA 1
ATOM 6958 C C . ALA B 1 260 ? -7.023 -30.438 -22.359 1 74.81 260 ALA B C 1
ATOM 6960 O O . ALA B 1 260 ? -6.59 -31.531 -22.734 1 74.81 260 ALA B O 1
ATOM 6961 N N . ASN B 1 261 ? -8.125 -29.906 -22.875 1 73.56 261 ASN B N 1
ATOM 6962 C CA . ASN B 1 261 ? -8.992 -30.672 -23.766 1 73.56 261 ASN B CA 1
ATOM 6963 C C . ASN B 1 261 ? -8.383 -30.797 -25.156 1 73.56 261 ASN B C 1
ATOM 6965 O O . ASN B 1 261 ? -8.539 -31.828 -25.812 1 73.56 261 ASN B O 1
ATOM 6969 N N . ILE B 1 262 ? -7.773 -29.781 -25.531 1 80.44 262 ILE B N 1
ATOM 6970 C CA . ILE B 1 262 ? -7.078 -29.875 -26.812 1 80.44 262 ILE B CA 1
ATOM 6971 C C . ILE B 1 262 ? -5.969 -30.922 -26.719 1 80.44 262 ILE B C 1
ATOM 6973 O O . ILE B 1 262 ? -5.73 -31.672 -27.672 1 80.44 262 ILE B O 1
ATOM 6977 N N . GLY B 1 263 ? -5.383 -31.016 -25.578 1 78.25 263 GLY B N 1
ATOM 6978 C CA . GLY B 1 263 ? -4.387 -32.062 -25.344 1 78.25 263 GLY B CA 1
ATOM 6979 C C . GLY B 1 263 ? -4.957 -33.469 -25.406 1 78.25 263 GLY B C 1
ATOM 6980 O O . GLY B 1 263 ? -4.355 -34.344 -26.031 1 78.25 263 GLY B O 1
ATOM 6981 N N . HIS B 1 264 ? -6.102 -33.594 -24.859 1 71.44 264 HIS B N 1
ATOM 6982 C CA . HIS B 1 264 ? -6.75 -34.875 -24.891 1 71.44 264 HIS B CA 1
ATOM 6983 C C . HIS B 1 264 ? -7.172 -35.25 -26.312 1 71.44 264 HIS B C 1
ATOM 6985 O O . HIS B 1 264 ? -7.043 -36.406 -26.719 1 71.44 264 HIS B O 1
ATOM 6991 N N . ILE B 1 265 ? -7.672 -34.219 -26.969 1 75.75 265 ILE B N 1
ATOM 6992 C CA . ILE B 1 265 ? -8.07 -34.469 -28.359 1 75.75 265 ILE B CA 1
ATOM 6993 C C . ILE B 1 265 ? -6.848 -34.875 -29.188 1 75.75 265 ILE B C 1
ATOM 6995 O O . ILE B 1 265 ? -6.926 -35.75 -30.031 1 75.75 265 ILE B O 1
ATOM 6999 N N . SER B 1 266 ? -5.809 -34.219 -28.891 1 82.81 266 SER B N 1
ATOM 7000 C CA . SER B 1 266 ? -4.562 -34.562 -29.578 1 82.81 266 SER B CA 1
ATOM 7001 C C . SER B 1 266 ? -4.133 -35.969 -29.266 1 82.81 266 SER B C 1
ATOM 7003 O O . SER B 1 266 ? -3.695 -36.719 -30.172 1 82.81 266 SER B O 1
ATOM 7005 N N . TYR B 1 267 ? -4.273 -36.375 -28.078 1 74.94 267 TYR B N 1
ATOM 7006 C CA . TYR B 1 267 ? -3.934 -37.719 -27.641 1 74.94 267 TYR B CA 1
ATOM 7007 C C . TYR B 1 267 ? -4.781 -38.75 -28.375 1 74.94 267 TYR B C 1
ATOM 7009 O O . TYR B 1 267 ? -4.254 -39.75 -28.891 1 74.94 267 TYR B O 1
ATOM 7017 N N . VAL B 1 268 ? -6.09 -38.531 -28.5 1 71.75 268 VAL B N 1
ATOM 7018 C CA . VAL B 1 268 ? -7.023 -39.469 -29.109 1 71.75 268 VAL B CA 1
ATOM 7019 C C . VAL B 1 268 ? -6.766 -39.531 -30.609 1 71.75 268 VAL B C 1
ATOM 7021 O O . VAL B 1 268 ? -6.793 -40.625 -31.203 1 71.75 268 VAL B O 1
ATOM 7024 N N . LEU B 1 269 ? -6.57 -38.375 -31.094 1 78.75 269 LEU B N 1
ATOM 7025 C CA . LEU B 1 269 ? -6.312 -38.344 -32.531 1 78.75 269 LEU B CA 1
ATOM 7026 C C . LEU B 1 269 ? -5.043 -39.125 -32.875 1 78.75 269 LEU B C 1
ATOM 7028 O O . LEU B 1 269 ? -5.004 -39.844 -33.875 1 78.75 269 LEU B O 1
ATOM 7032 N N . CYS B 1 270 ? -4.008 -39 -32.125 1 79.94 270 CYS B N 1
ATOM 7033 C CA . CYS B 1 270 ? -2.754 -39.719 -32.344 1 79.94 270 CYS B CA 1
ATOM 7034 C C . CYS B 1 270 ? -2.93 -41.219 -32.125 1 79.94 270 CYS B C 1
ATOM 7036 O O . CYS B 1 270 ? -2.338 -42.031 -32.844 1 79.94 270 CYS B O 1
ATOM 7038 N N . ALA B 1 271 ? -3.725 -41.5 -31.141 1 73.12 271 ALA B N 1
ATOM 7039 C CA . ALA B 1 271 ? -3.982 -42.906 -30.859 1 73.12 271 ALA B CA 1
ATOM 7040 C C . ALA B 1 271 ? -4.73 -43.562 -32.031 1 73.12 271 ALA B C 1
ATOM 7042 O O . ALA B 1 271 ? -4.406 -44.688 -32.438 1 73.12 271 ALA B O 1
ATOM 7043 N N . MET B 1 272 ? -5.676 -42.812 -32.531 1 72.75 272 MET B N 1
ATOM 7044 C CA . MET B 1 272 ? -6.488 -43.344 -33.594 1 72.75 272 MET B CA 1
ATOM 7045 C C . MET B 1 272 ? -5.668 -43.5 -34.875 1 72.75 272 MET B C 1
ATOM 7047 O O . MET B 1 272 ? -5.652 -44.562 -35.5 1 72.75 272 MET B O 1
ATOM 7051 N N . ILE B 1 273 ? -5.051 -42.5 -35.125 1 79.81 273 ILE B N 1
ATOM 7052 C CA . ILE B 1 273 ? -4.254 -42.531 -36.375 1 79.81 273 ILE B CA 1
ATOM 7053 C C . ILE B 1 273 ? -3.084 -43.5 -36.188 1 79.81 273 ILE B C 1
ATOM 7055 O O . ILE B 1 273 ? -2.74 -44.219 -37.125 1 79.81 273 ILE B O 1
ATOM 7059 N N . GLY B 1 274 ? -2.471 -43.5 -35.031 1 78.75 274 GLY B N 1
ATOM 7060 C CA . GLY B 1 274 ? -1.387 -44.438 -34.75 1 78.75 274 GLY B CA 1
ATOM 7061 C C . GLY B 1 274 ? -1.814 -45.906 -34.812 1 78.75 274 GLY B C 1
ATOM 7062 O O . GLY B 1 274 ? -1.081 -46.75 -35.344 1 78.75 274 GLY B O 1
ATOM 7063 N N . ALA B 1 275 ? -3.002 -46.156 -34.312 1 70.75 275 ALA B N 1
ATOM 7064 C CA . ALA B 1 275 ? -3.531 -47.531 -34.375 1 70.75 275 ALA B CA 1
ATOM 7065 C C . ALA B 1 275 ? -3.752 -48 -35.812 1 70.75 275 ALA B C 1
ATOM 7067 O O . ALA B 1 275 ? -3.455 -49.125 -36.156 1 70.75 275 ALA B O 1
ATOM 7068 N N . ILE B 1 276 ? -4.281 -47.094 -36.531 1 72.75 276 ILE B N 1
ATOM 7069 C CA . ILE B 1 276 ? -4.523 -47.438 -37.938 1 72.75 276 ILE B CA 1
ATOM 7070 C C . ILE B 1 276 ? -3.197 -47.688 -38.656 1 72.75 276 ILE B C 1
ATOM 7072 O O . ILE B 1 276 ? -3.08 -48.625 -39.438 1 72.75 276 ILE B O 1
ATOM 7076 N N . LEU B 1 277 ? -2.258 -46.969 -38.281 1 77.94 277 LEU B N 1
ATOM 7077 C CA . LEU B 1 277 ? -0.946 -47.125 -38.906 1 77.94 277 LEU B CA 1
ATOM 7078 C C . LEU B 1 277 ? -0.261 -48.375 -38.406 1 77.94 277 LEU B C 1
ATOM 7080 O O . LEU B 1 277 ? 0.394 -49.094 -39.188 1 77.94 277 LEU B O 1
ATOM 7084 N N . ALA B 1 278 ? -0.39 -48.719 -37.188 1 71.5 278 ALA B N 1
ATOM 7085 C CA . ALA B 1 278 ? 0.222 -49.906 -36.594 1 71.5 278 ALA B CA 1
ATOM 7086 C C . ALA B 1 278 ? -0.432 -51.156 -37.125 1 71.5 278 ALA B C 1
ATOM 7088 O O . ALA B 1 278 ? 0.251 -52.156 -37.406 1 71.5 278 ALA B O 1
ATOM 7089 N N . LEU B 1 279 ? -1.714 -51.156 -37.281 1 65.88 279 LEU B N 1
ATOM 7090 C CA . LEU B 1 279 ? -2.449 -52.344 -37.719 1 65.88 279 LEU B CA 1
ATOM 7091 C C . LEU B 1 279 ? -2.197 -52.594 -39.219 1 65.88 279 LEU B C 1
ATOM 7093 O O . LEU B 1 279 ? -2.133 -53.781 -39.625 1 65.88 279 LEU B O 1
ATOM 7097 N N . ASN B 1 280 ? -2.176 -51.562 -39.875 1 69.75 280 ASN B N 1
ATOM 7098 C CA . ASN B 1 280 ? -1.965 -51.781 -41.281 1 69.75 280 ASN B CA 1
ATOM 7099 C C . ASN B 1 280 ? -0.48 -51.844 -41.625 1 69.75 280 ASN B C 1
ATOM 7101 O O . ASN B 1 280 ? -0.115 -52.031 -42.781 1 69.75 280 ASN B O 1
ATOM 7105 N N . GLY B 1 281 ? 0.35 -51.938 -40.594 1 66.19 281 GLY B N 1
ATOM 7106 C CA . GLY B 1 281 ? 1.785 -52.062 -40.781 1 66.19 281 GLY B CA 1
ATOM 7107 C C . GLY B 1 281 ? 2.396 -50.875 -41.5 1 66.19 281 GLY B C 1
ATOM 7108 O O . GLY B 1 281 ? 3.441 -51 -42.156 1 66.19 281 GLY B O 1
ATOM 7109 N N . TYR B 1 282 ? 1.549 -49.969 -41.438 1 65.75 282 TYR B N 1
ATOM 7110 C CA . TYR B 1 282 ? 2.059 -48.812 -42.156 1 65.75 282 TYR B CA 1
ATOM 7111 C C . TYR B 1 282 ? 3.014 -48.031 -41.281 1 65.75 282 TYR B C 1
ATOM 7113 O O . TYR B 1 282 ? 2.828 -47.938 -40.062 1 65.75 282 TYR B O 1
ATOM 7121 N N . ALA B 1 283 ? 4.117 -47.594 -41.781 1 67.44 283 ALA B N 1
ATOM 7122 C CA . ALA B 1 283 ? 5.105 -46.656 -41.281 1 67.44 283 ALA B CA 1
ATOM 7123 C C . ALA B 1 283 ? 5.926 -47.281 -40.156 1 67.44 283 ALA B C 1
ATOM 7125 O O . ALA B 1 283 ? 6.484 -46.562 -39.312 1 67.44 283 ALA B O 1
ATOM 7126 N N . GLY B 1 284 ? 5.91 -48.594 -40.125 1 66 284 GLY B N 1
ATOM 7127 C CA . GLY B 1 284 ? 6.797 -49.281 -39.219 1 66 284 GLY B CA 1
ATOM 7128 C C . GLY B 1 284 ? 6.492 -49.031 -37.75 1 66 284 GLY B C 1
ATOM 7129 O O . GLY B 1 284 ? 7.387 -49.094 -36.906 1 66 284 GLY B O 1
ATOM 7130 N N . LEU B 1 285 ? 5.219 -48.75 -37.469 1 73.5 285 LEU B N 1
ATOM 7131 C CA . LEU B 1 285 ? 4.871 -48.406 -36.125 1 73.5 285 LEU B CA 1
ATOM 7132 C C . LEU B 1 285 ? 4.492 -49.625 -35.312 1 73.5 285 LEU B C 1
ATOM 7134 O O . LEU B 1 285 ? 3.627 -50.406 -35.719 1 73.5 285 LEU B O 1
ATOM 7138 N N . THR B 1 286 ? 5.398 -49.844 -34.312 1 72.38 286 THR B N 1
ATOM 7139 C CA . THR B 1 286 ? 5.102 -50.938 -33.406 1 72.38 286 THR B CA 1
ATOM 7140 C C . THR B 1 286 ? 4.156 -50.5 -32.312 1 72.38 286 THR B C 1
ATOM 7142 O O . THR B 1 286 ? 3.906 -49.312 -32.156 1 72.38 286 THR B O 1
ATOM 7145 N N . ILE B 1 287 ? 3.535 -51.406 -31.672 1 66.12 287 ILE B N 1
ATOM 7146 C CA . ILE B 1 287 ? 2.619 -51.125 -30.578 1 66.12 287 ILE B CA 1
ATOM 7147 C C . ILE B 1 287 ? 3.354 -50.344 -29.469 1 66.12 287 ILE B C 1
ATOM 7149 O O . ILE B 1 287 ? 2.811 -49.406 -28.906 1 66.12 287 ILE B O 1
ATOM 7153 N N . GLY B 1 288 ? 4.594 -50.75 -29.234 1 67.19 288 GLY B N 1
ATOM 7154 C CA . GLY B 1 288 ? 5.398 -50.031 -28.25 1 67.19 288 GLY B CA 1
ATOM 7155 C C . GLY B 1 288 ? 5.703 -48.625 -28.656 1 67.19 288 GLY B C 1
ATOM 7156 O O . GLY B 1 288 ? 5.664 -47.719 -27.812 1 67.19 288 GLY B O 1
ATOM 7157 N N . ALA B 1 289 ? 5.898 -48.469 -29.891 1 75.31 289 ALA B N 1
ATOM 7158 C CA . ALA B 1 289 ? 6.18 -47.156 -30.406 1 75.31 289 ALA B CA 1
ATOM 7159 C C . ALA B 1 289 ? 4.957 -46.25 -30.297 1 75.31 289 ALA B C 1
ATOM 7161 O O . ALA B 1 289 ? 5.082 -45.031 -30.031 1 75.31 289 ALA B O 1
ATOM 7162 N N . LEU B 1 290 ? 3.857 -46.844 -30.469 1 75.25 290 LEU B N 1
ATOM 7163 C CA . LEU B 1 290 ? 2.621 -46.062 -30.375 1 75.25 290 LEU B CA 1
ATOM 7164 C C . LEU B 1 290 ? 2.375 -45.625 -28.938 1 75.25 290 LEU B C 1
ATOM 7166 O O . LEU B 1 290 ? 2.016 -44.469 -28.688 1 75.25 290 LEU B O 1
ATOM 7170 N N . VAL B 1 291 ? 2.58 -46.531 -28.016 1 68.38 291 VAL B N 1
ATOM 7171 C CA . VAL B 1 291 ? 2.371 -46.188 -26.609 1 68.38 291 VAL B CA 1
ATOM 7172 C C . VAL B 1 291 ? 3.35 -45.125 -26.172 1 68.38 291 VAL B C 1
ATOM 7174 O O . VAL B 1 291 ? 2.967 -44.156 -25.469 1 68.38 291 VAL B O 1
ATOM 7177 N N . SER B 1 292 ? 4.555 -45.25 -26.609 1 73.81 292 SER B N 1
ATOM 7178 C CA . SER B 1 292 ? 5.559 -44.25 -26.297 1 73.81 292 SER B CA 1
ATOM 7179 C C . SER B 1 292 ? 5.203 -42.906 -26.906 1 73.81 292 SER B C 1
ATOM 7181 O O . SER B 1 292 ? 5.387 -41.844 -26.281 1 73.81 292 SER B O 1
ATOM 7183 N N . PHE B 1 293 ? 4.715 -42.938 -28.094 1 80.81 293 PHE B N 1
ATOM 7184 C CA . PHE B 1 293 ? 4.336 -41.719 -28.781 1 80.81 293 PHE B CA 1
ATOM 7185 C C . PHE B 1 293 ? 3.191 -41.031 -28.062 1 80.81 293 PHE B C 1
ATOM 7187 O O . PHE B 1 293 ? 3.188 -39.781 -27.922 1 80.81 293 PHE B O 1
ATOM 7194 N N . LEU B 1 294 ? 2.289 -41.719 -27.547 1 75.5 294 LEU B N 1
ATOM 7195 C CA . LEU B 1 294 ? 1.142 -41.156 -26.844 1 75.5 294 LEU B CA 1
ATOM 7196 C C . LEU B 1 294 ? 1.568 -40.5 -25.531 1 75.5 294 LEU B C 1
ATOM 7198 O O . LEU B 1 294 ? 1.034 -39.469 -25.156 1 75.5 294 LEU B O 1
ATOM 7202 N N . THR B 1 295 ? 2.471 -41.125 -24.891 1 73.62 295 THR B N 1
ATOM 7203 C CA . THR B 1 295 ? 2.982 -40.562 -23.656 1 73.62 295 THR B CA 1
ATOM 7204 C C . THR B 1 295 ? 3.744 -39.25 -23.953 1 73.62 295 THR B C 1
ATOM 7206 O O . THR B 1 295 ? 3.641 -38.281 -23.188 1 73.62 295 THR B O 1
ATOM 7209 N N . LEU B 1 296 ? 4.441 -39.25 -25.047 1 80.56 296 LEU B N 1
ATOM 7210 C CA . LEU B 1 296 ? 5.223 -38.062 -25.438 1 80.56 296 LEU B CA 1
ATOM 7211 C C . LEU B 1 296 ? 4.312 -36.938 -25.859 1 80.56 296 LEU B C 1
ATOM 7213 O O . LEU B 1 296 ? 4.672 -35.75 -25.703 1 80.56 296 LEU B O 1
ATOM 7217 N N . ASN B 1 297 ? 3.209 -37.344 -26.344 1 82.19 297 ASN B N 1
ATOM 7218 C CA . ASN B 1 297 ? 2.264 -36.344 -26.766 1 82.19 297 ASN B CA 1
ATOM 7219 C C . ASN B 1 297 ? 1.865 -35.406 -25.609 1 82.19 297 ASN B C 1
ATOM 7221 O O . ASN B 1 297 ? 1.758 -34.188 -25.781 1 82.19 297 ASN B O 1
ATOM 7225 N N . ARG B 1 298 ? 1.661 -35.938 -24.469 1 75.25 298 ARG B N 1
ATOM 7226 C CA . ARG B 1 298 ? 1.353 -35.156 -23.281 1 75.25 298 ARG B CA 1
ATOM 7227 C C . ARG B 1 298 ? 2.549 -34.312 -22.859 1 75.25 298 ARG B C 1
ATOM 7229 O O . ARG B 1 298 ? 2.387 -33.156 -22.453 1 75.25 298 ARG B O 1
ATOM 7236 N N . GLY B 1 299 ? 3.662 -34.938 -22.969 1 77.88 299 GLY B N 1
ATOM 7237 C CA . GLY B 1 299 ? 4.898 -34.25 -22.641 1 77.88 299 GLY B CA 1
ATOM 7238 C C . GLY B 1 299 ? 5.207 -33.094 -23.594 1 77.88 299 GLY B C 1
ATOM 7239 O O . GLY B 1 299 ? 5.961 -32.188 -23.234 1 77.88 299 GLY B O 1
ATOM 7240 N N . PHE B 1 300 ? 4.531 -33.156 -24.688 1 81.31 300 PHE B N 1
ATOM 7241 C CA . PHE B 1 300 ? 4.762 -32.125 -25.703 1 81.31 300 PHE B CA 1
ATOM 7242 C C . PHE B 1 300 ? 3.834 -30.922 -25.484 1 81.31 300 PHE B C 1
ATOM 7244 O O . PHE B 1 300 ? 4.238 -29.781 -25.672 1 81.31 300 PHE B O 1
ATOM 7251 N N . THR B 1 301 ? 2.676 -31.078 -25 1 79.94 301 THR B N 1
ATOM 7252 C CA . THR B 1 301 ? 1.672 -30.031 -24.906 1 79.94 301 THR B CA 1
ATOM 7253 C C . THR B 1 301 ? 1.823 -29.266 -23.594 1 79.94 301 THR B C 1
ATOM 7255 O O . THR B 1 301 ? 1.647 -28.047 -23.562 1 79.94 301 THR B O 1
ATOM 7258 N N . ASN B 1 302 ? 2.223 -29.906 -22.516 1 81.31 302 ASN B N 1
ATOM 7259 C CA . ASN B 1 302 ? 2.275 -29.281 -21.188 1 81.31 302 ASN B CA 1
ATOM 7260 C C . ASN B 1 302 ? 3.301 -28.156 -21.141 1 81.31 302 ASN B C 1
ATOM 7262 O O . ASN B 1 302 ? 2.996 -27.047 -20.672 1 81.31 302 ASN B O 1
ATOM 7266 N N . PRO B 1 303 ? 4.488 -28.375 -21.734 1 83.38 303 PRO B N 1
ATOM 7267 C CA . PRO B 1 303 ? 5.488 -27.312 -21.703 1 83.38 303 PRO B CA 1
ATOM 7268 C C . PRO B 1 303 ? 5.047 -26.062 -22.469 1 83.38 303 PRO B C 1
ATOM 7270 O O . PRO B 1 303 ? 5.41 -24.938 -22.094 1 83.38 303 PRO B O 1
ATOM 7273 N N . ILE B 1 304 ? 4.219 -26.281 -23.406 1 80.69 304 ILE B N 1
ATOM 7274 C CA . ILE B 1 304 ? 3.76 -25.156 -24.203 1 80.69 304 ILE B CA 1
ATOM 7275 C C . ILE B 1 304 ? 2.816 -24.281 -23.375 1 80.69 304 ILE B C 1
ATOM 7277 O O . ILE B 1 304 ? 2.906 -23.047 -23.406 1 80.69 304 ILE B O 1
ATOM 7281 N N . THR B 1 305 ? 2 -24.938 -22.625 1 77.19 305 THR B N 1
ATOM 7282 C CA . THR B 1 305 ? 1.092 -24.219 -21.75 1 77.19 305 THR B CA 1
ATOM 7283 C C . THR B 1 305 ? 1.864 -23.5 -20.641 1 77.19 305 THR B C 1
ATOM 7285 O O . THR B 1 305 ? 1.51 -22.391 -20.25 1 77.19 305 THR B O 1
ATOM 7288 N N . GLN B 1 306 ? 2.92 -24.125 -20.188 1 80.81 306 GLN B N 1
ATOM 7289 C CA . GLN B 1 306 ? 3.74 -23.531 -19.125 1 80.81 306 GLN B CA 1
ATOM 7290 C C . GLN B 1 306 ? 4.434 -22.266 -19.625 1 80.81 306 GLN B C 1
ATOM 7292 O O . GLN B 1 306 ? 4.508 -21.281 -18.891 1 80.81 306 GLN B O 1
ATOM 7297 N N . ILE B 1 307 ? 4.918 -22.297 -20.828 1 80.81 307 ILE B N 1
ATOM 7298 C CA . ILE B 1 307 ? 5.59 -21.141 -21.391 1 80.81 307 ILE B CA 1
ATOM 7299 C C . ILE B 1 307 ? 4.594 -19.984 -21.531 1 80.81 307 ILE B C 1
ATOM 7301 O O . ILE B 1 307 ? 4.926 -18.828 -21.25 1 80.81 307 ILE B O 1
ATOM 7305 N N . SER B 1 308 ? 3.391 -20.359 -21.922 1 75.69 308 SER B N 1
ATOM 7306 C CA . SER B 1 308 ? 2.361 -19.344 -22.109 1 75.69 308 SER B CA 1
ATOM 7307 C C . SER B 1 308 ? 2.033 -18.625 -20.797 1 75.69 308 SER B C 1
ATOM 7309 O O . SER B 1 308 ? 1.82 -17.406 -20.781 1 75.69 308 SER B O 1
ATOM 7311 N N . GLN B 1 309 ? 2.039 -19.328 -19.703 1 75.19 309 GLN B N 1
ATOM 7312 C CA . GLN B 1 309 ? 1.739 -18.75 -18.406 1 75.19 309 GLN B CA 1
ATOM 7313 C C . GLN B 1 309 ? 2.885 -17.875 -17.922 1 75.19 309 GLN B C 1
ATOM 7315 O O . GLN B 1 309 ? 2.658 -16.891 -17.203 1 75.19 309 GLN B O 1
ATOM 7320 N N . GLN B 1 310 ? 4.109 -18.219 -18.312 1 80.62 310 GLN B N 1
ATOM 7321 C CA . GLN B 1 310 ? 5.281 -17.5 -17.828 1 80.62 310 GLN B CA 1
ATOM 7322 C C . GLN B 1 310 ? 5.48 -16.188 -18.578 1 80.62 310 GLN B C 1
ATOM 7324 O O . GLN B 1 310 ? 6.133 -15.266 -18.078 1 80.62 310 GLN B O 1
ATOM 7329 N N . ILE B 1 311 ? 4.91 -16.094 -19.703 1 77.5 311 ILE B N 1
ATOM 7330 C CA . ILE B 1 311 ? 5.07 -14.891 -20.531 1 77.5 311 ILE B CA 1
ATOM 7331 C C . ILE B 1 311 ? 4.535 -13.68 -19.781 1 77.5 311 ILE B C 1
ATOM 7333 O O . ILE B 1 311 ? 5.152 -12.609 -19.781 1 77.5 311 ILE B O 1
ATOM 7337 N N . ASN B 1 312 ? 3.506 -13.789 -19.125 1 71.25 312 ASN B N 1
ATOM 7338 C CA . ASN B 1 312 ? 2.939 -12.688 -18.359 1 71.25 312 ASN B CA 1
ATOM 7339 C C . ASN B 1 312 ? 3.863 -12.266 -17.219 1 71.25 312 ASN B C 1
ATOM 7341 O O . ASN B 1 312 ? 4.023 -11.078 -16.953 1 71.25 312 ASN B O 1
ATOM 7345 N N . SER B 1 313 ? 4.414 -13.273 -16.625 1 80.38 313 SER B N 1
ATOM 7346 C CA . SER B 1 313 ? 5.344 -12.977 -15.539 1 80.38 313 SER B CA 1
ATOM 7347 C C . SER B 1 313 ? 6.574 -12.234 -16.062 1 80.38 313 SER B C 1
ATOM 7349 O O . SER B 1 313 ? 7.086 -11.336 -15.391 1 80.38 313 SER B O 1
ATOM 7351 N N . VAL B 1 314 ? 6.969 -12.531 -17.219 1 82.56 314 VAL B N 1
ATOM 7352 C CA . VAL B 1 314 ? 8.133 -11.898 -17.828 1 82.56 314 VAL B CA 1
ATOM 7353 C C . VAL B 1 314 ? 7.809 -10.453 -18.188 1 82.56 314 VAL B C 1
ATOM 7355 O O . VAL B 1 314 ? 8.617 -9.555 -17.953 1 82.56 314 VAL B O 1
ATOM 7358 N N . ILE B 1 315 ? 6.672 -10.289 -18.656 1 78.88 315 ILE B N 1
ATOM 7359 C CA . ILE B 1 315 ? 6.254 -8.945 -19.047 1 78.88 315 ILE B CA 1
ATOM 7360 C C . ILE B 1 315 ? 6.184 -8.039 -17.812 1 78.88 315 ILE B C 1
ATOM 7362 O O . ILE B 1 315 ? 6.684 -6.914 -17.844 1 78.88 315 ILE B O 1
ATOM 7366 N N . MET B 1 316 ? 5.625 -8.578 -16.766 1 78.69 316 MET B N 1
ATOM 7367 C CA . MET B 1 316 ? 5.523 -7.809 -15.531 1 78.69 316 MET B CA 1
ATOM 7368 C C . MET B 1 316 ? 6.906 -7.52 -14.953 1 78.69 316 MET B C 1
ATOM 7370 O O . MET B 1 316 ? 7.164 -6.418 -14.469 1 78.69 316 MET B O 1
ATOM 7374 N N . ALA B 1 317 ? 7.758 -8.484 -15.031 1 85.5 317 ALA B N 1
ATOM 7375 C CA . ALA B 1 317 ? 9.117 -8.336 -14.508 1 85.5 317 ALA B CA 1
ATOM 7376 C C . ALA B 1 317 ? 9.914 -7.332 -15.328 1 85.5 317 ALA B C 1
ATOM 7378 O O . ALA B 1 317 ? 10.758 -6.613 -14.797 1 85.5 317 ALA B O 1
ATOM 7379 N N . MET B 1 318 ? 9.602 -7.242 -16.609 1 86.5 318 MET B N 1
ATOM 7380 C CA . MET B 1 318 ? 10.312 -6.293 -17.469 1 86.5 318 MET B CA 1
ATOM 7381 C C . MET B 1 318 ? 9.906 -4.859 -17.141 1 86.5 318 MET B C 1
ATOM 7383 O O . MET B 1 318 ? 10.75 -3.957 -17.156 1 86.5 318 MET B O 1
ATOM 7387 N N . ALA B 1 319 ? 8.695 -4.719 -16.891 1 81.56 319 ALA B N 1
ATOM 7388 C CA . ALA B 1 319 ? 8.242 -3.395 -16.469 1 81.56 319 ALA B CA 1
ATOM 7389 C C . ALA B 1 319 ? 8.914 -2.969 -15.164 1 81.56 319 ALA B C 1
ATOM 7391 O O . ALA B 1 319 ? 9.375 -1.834 -15.039 1 81.56 319 ALA B O 1
ATOM 7392 N N . GLY B 1 320 ? 8.906 -3.875 -14.273 1 86.38 320 GLY B N 1
ATOM 7393 C CA . GLY B 1 320 ? 9.57 -3.59 -13.008 1 86.38 320 GLY B CA 1
ATOM 7394 C C . GLY B 1 320 ? 11.062 -3.387 -13.156 1 86.38 320 GLY B C 1
ATOM 7395 O O . GLY B 1 320 ? 11.641 -2.484 -12.539 1 86.38 320 GLY B O 1
ATOM 7396 N N . ALA B 1 321 ? 11.656 -4.141 -13.969 1 89.31 321 ALA B N 1
ATOM 7397 C CA . ALA B 1 321 ? 13.094 -4.043 -14.203 1 89.31 321 ALA B CA 1
ATOM 7398 C C . ALA B 1 321 ? 13.461 -2.711 -14.852 1 89.31 321 ALA B C 1
ATOM 7400 O O . ALA B 1 321 ? 14.5 -2.127 -14.547 1 89.31 321 ALA B O 1
ATOM 7401 N N . SER B 1 322 ? 12.648 -2.283 -15.719 1 89.19 322 SER B N 1
ATOM 7402 C CA . SER B 1 322 ? 12.898 -1.005 -16.375 1 89.19 322 SER B CA 1
ATOM 7403 C C . SER B 1 322 ? 12.953 0.136 -15.367 1 89.19 322 SER B C 1
ATOM 7405 O O . SER B 1 322 ? 13.805 1.018 -15.469 1 89.19 322 SER B O 1
ATOM 7407 N N . ARG B 1 323 ? 12.086 0.045 -14.398 1 89 323 ARG B N 1
ATOM 7408 C CA . ARG B 1 323 ? 12.078 1.074 -13.367 1 89 323 ARG B CA 1
ATOM 7409 C C . ARG B 1 323 ? 13.312 0.968 -12.477 1 89 323 ARG B C 1
ATOM 7411 O O . ARG B 1 323 ? 13.883 1.983 -12.078 1 89 323 ARG B O 1
ATOM 7418 N N . VAL B 1 324 ? 13.664 -0.164 -12.188 1 92.12 324 VAL B N 1
ATOM 7419 C CA . VAL B 1 324 ? 14.852 -0.406 -11.383 1 92.12 324 VAL B CA 1
ATOM 7420 C C . VAL B 1 324 ? 16.078 0.156 -12.086 1 92.12 324 VAL B C 1
ATOM 7422 O O . VAL B 1 324 ? 16.891 0.866 -11.477 1 92.12 324 VAL B O 1
ATOM 7425 N N . PHE B 1 325 ? 16.219 -0.1 -13.336 1 91.62 325 PHE B N 1
ATOM 7426 C CA . PHE B 1 325 ? 17.391 0.341 -14.086 1 91.62 325 PHE B CA 1
ATOM 7427 C C . PHE B 1 325 ? 17.344 1.843 -14.336 1 91.62 325 PHE B C 1
ATOM 7429 O O . PHE B 1 325 ? 18.375 2.504 -14.398 1 91.62 325 PHE B O 1
ATOM 7436 N N . ASP B 1 326 ? 16.141 2.355 -14.406 1 91.06 326 ASP B N 1
ATOM 7437 C CA . ASP B 1 326 ? 16 3.805 -14.531 1 91.06 326 ASP B CA 1
ATOM 7438 C C . ASP B 1 326 ? 16.578 4.512 -13.305 1 91.06 326 ASP B C 1
ATOM 7440 O O . ASP B 1 326 ? 17.234 5.543 -13.43 1 91.06 326 ASP B O 1
ATOM 7444 N N . LEU B 1 327 ? 16.266 3.918 -12.203 1 92.19 327 LEU B N 1
ATOM 7445 C CA . LEU B 1 327 ? 16.812 4.48 -10.977 1 92.19 327 LEU B CA 1
ATOM 7446 C C . LEU B 1 327 ? 18.328 4.305 -10.922 1 92.19 327 LEU B C 1
ATOM 7448 O O . LEU B 1 327 ? 19.047 5.215 -10.5 1 92.19 327 LEU B O 1
ATOM 7452 N N . MET B 1 328 ? 18.844 3.234 -11.375 1 91.75 328 MET B N 1
ATOM 7453 C CA . MET B 1 328 ? 20.281 2.939 -11.359 1 91.75 328 MET B CA 1
ATOM 7454 C C . MET B 1 328 ? 21.016 3.809 -12.367 1 91.75 328 MET B C 1
ATOM 7456 O O . MET B 1 328 ? 22.219 4.055 -12.219 1 91.75 328 MET B O 1
ATOM 7460 N N . ASP B 1 329 ? 20.266 4.234 -13.359 1 92.25 329 ASP B N 1
ATOM 7461 C CA . ASP B 1 329 ? 20.906 5.02 -14.414 1 92.25 329 ASP B CA 1
ATOM 7462 C C . ASP B 1 329 ? 20.703 6.516 -14.188 1 92.25 329 ASP B C 1
ATOM 7464 O O . ASP B 1 329 ? 21.188 7.34 -14.961 1 92.25 329 ASP B O 1
ATOM 7468 N N . ALA B 1 330 ? 20 6.836 -13.117 1 92.62 330 ALA B N 1
ATOM 7469 C CA . ALA B 1 330 ? 19.828 8.258 -12.812 1 92.62 330 ALA B CA 1
ATOM 7470 C C . ALA B 1 330 ? 21.156 8.938 -12.547 1 92.62 330 ALA B C 1
ATOM 7472 O O . ALA B 1 330 ? 22.078 8.328 -11.984 1 92.62 330 ALA B O 1
ATOM 7473 N N . GLU B 1 331 ? 21.359 10.117 -12.922 1 92.5 331 GLU B N 1
ATOM 7474 C CA . GLU B 1 331 ? 22.625 10.836 -12.812 1 92.5 331 GLU B CA 1
ATOM 7475 C C . GLU B 1 331 ? 22.922 11.18 -11.359 1 92.5 331 GLU B C 1
ATOM 7477 O O . GLU B 1 331 ? 22.141 11.844 -10.688 1 92.5 331 GLU B O 1
ATOM 7482 N N . PRO B 1 332 ? 24.016 10.641 -10.891 1 93.25 332 PRO B N 1
ATOM 7483 C CA . PRO B 1 332 ? 24.406 10.977 -9.523 1 93.25 332 PRO B CA 1
ATOM 7484 C C . PRO B 1 332 ? 24.781 12.453 -9.359 1 93.25 332 PRO B C 1
ATOM 7486 O O . PRO B 1 332 ? 24.906 13.172 -10.352 1 93.25 332 PRO B O 1
ATOM 7489 N N . GLU B 1 333 ? 24.812 12.867 -8.07 1 92 333 GLU B N 1
ATOM 7490 C CA . GLU B 1 333 ? 25.219 14.242 -7.773 1 92 333 GLU B CA 1
ATOM 7491 C C . GLU B 1 333 ? 26.625 14.516 -8.266 1 92 333 GLU B C 1
ATOM 7493 O O . GLU B 1 333 ? 27.562 13.781 -7.941 1 92 333 GLU B O 1
ATOM 7498 N N . LEU B 1 334 ? 26.781 15.539 -9.109 1 89.38 334 LEU B N 1
ATOM 7499 C CA . LEU B 1 334 ? 28.078 15.914 -9.641 1 89.38 334 LEU B CA 1
ATOM 7500 C C . LEU B 1 334 ? 28.828 16.812 -8.672 1 89.38 334 LEU B C 1
ATOM 7502 O O . LEU B 1 334 ? 28.234 17.688 -8.039 1 89.38 334 LEU B O 1
ATOM 7506 N N . ASP B 1 335 ? 29.984 16.469 -8.305 1 90.81 335 ASP B N 1
ATOM 7507 C CA . ASP B 1 335 ? 30.844 17.297 -7.469 1 90.81 335 ASP B CA 1
ATOM 7508 C C . ASP B 1 335 ? 32.156 17.609 -8.188 1 90.81 335 ASP B C 1
ATOM 7510 O O . ASP B 1 335 ? 33.031 16.734 -8.273 1 90.81 335 ASP B O 1
ATOM 7514 N N . GLU B 1 336 ? 32.344 18.844 -8.688 1 88.94 336 GLU B N 1
ATOM 7515 C CA . GLU B 1 336 ? 33.562 19.25 -9.375 1 88.94 336 GLU B CA 1
ATOM 7516 C C . GLU B 1 336 ? 34.438 20.141 -8.5 1 88.94 336 GLU B C 1
ATOM 7518 O O . GLU B 1 336 ? 35.344 20.781 -8.984 1 88.94 336 GLU B O 1
ATOM 7523 N N . GLY B 1 337 ? 34.094 20.188 -7.246 1 92.38 337 GLY B N 1
ATOM 7524 C CA . GLY B 1 337 ? 34.844 21.031 -6.348 1 92.38 337 GLY B CA 1
ATOM 7525 C C . GLY B 1 337 ? 36.219 20.453 -6.02 1 92.38 337 GLY B C 1
ATOM 7526 O O . GLY B 1 337 ? 36.375 19.234 -5.91 1 92.38 337 GLY B O 1
ATOM 7527 N N . TYR B 1 338 ? 37.25 21.406 -5.891 1 92.94 338 TYR B N 1
ATOM 7528 C CA . TYR B 1 338 ? 38.594 20.922 -5.598 1 92.94 338 TYR B CA 1
ATOM 7529 C C . TYR B 1 338 ? 39.094 21.5 -4.293 1 92.94 338 TYR B C 1
ATOM 7531 O O . TYR B 1 338 ? 40.156 21.078 -3.789 1 92.94 338 TYR B O 1
ATOM 7539 N N . VAL B 1 339 ? 38.344 22.453 -3.732 1 94.56 339 VAL B N 1
ATOM 7540 C CA . VAL B 1 339 ? 38.75 23.016 -2.441 1 94.56 339 VAL B CA 1
ATOM 7541 C C . VAL B 1 339 ? 38.281 22.094 -1.315 1 94.56 339 VAL B C 1
ATOM 7543 O O . VAL B 1 339 ? 37.125 21.625 -1.326 1 94.56 339 VAL B O 1
ATOM 7546 N N . GLU B 1 340 ? 39.125 21.844 -0.304 1 94.44 340 GLU B N 1
ATOM 7547 C CA . GLU B 1 340 ? 38.812 20.922 0.776 1 94.44 340 GLU B CA 1
ATOM 7548 C C . GLU B 1 340 ? 38.906 21.609 2.137 1 94.44 340 GLU B C 1
ATOM 7550 O O . GLU B 1 340 ? 39.594 22.609 2.289 1 94.44 340 GLU B O 1
ATOM 7555 N N . LEU B 1 341 ? 38.125 21.047 3.023 1 93.12 341 LEU B N 1
ATOM 7556 C CA . LEU B 1 341 ? 38.188 21.531 4.402 1 93.12 341 LEU B CA 1
ATOM 7557 C C . LEU B 1 341 ? 39.156 20.688 5.234 1 93.12 341 LEU B C 1
ATOM 7559 O O . LEU B 1 341 ? 39.062 19.469 5.246 1 93.12 341 LEU B O 1
ATOM 7563 N N . VAL B 1 342 ? 40.094 21.359 5.887 1 92.06 342 VAL B N 1
ATOM 7564 C CA . VAL B 1 342 ? 41.062 20.625 6.68 1 92.06 342 VAL B CA 1
ATOM 7565 C C . VAL B 1 342 ? 41.156 21.234 8.078 1 92.06 342 VAL B C 1
ATOM 7567 O O . VAL B 1 342 ? 40.781 22.406 8.281 1 92.06 342 VAL B O 1
ATOM 7570 N N . ASN B 1 343 ? 41.562 20.422 8.984 1 90.38 343 ASN B N 1
ATOM 7571 C CA . ASN B 1 343 ? 41.875 20.938 10.312 1 90.38 343 ASN B CA 1
ATOM 7572 C C . ASN B 1 343 ? 43.156 21.766 10.297 1 90.38 343 ASN B C 1
ATOM 7574 O O . ASN B 1 343 ? 44.125 21.422 9.625 1 90.38 343 ASN B O 1
ATOM 7578 N N . ALA B 1 344 ? 43.031 22.891 10.93 1 89.75 344 ALA B N 1
ATOM 7579 C CA . ALA B 1 344 ? 44.188 23.797 10.867 1 89.75 344 ALA B CA 1
ATOM 7580 C C . ALA B 1 344 ? 44.562 24.281 12.258 1 89.75 344 ALA B C 1
ATOM 7582 O O . ALA B 1 344 ? 43.781 24.156 13.203 1 89.75 344 ALA B O 1
ATOM 7583 N N . ARG B 1 345 ? 45.812 24.516 12.453 1 88.31 345 ARG B N 1
ATOM 7584 C CA . ARG B 1 345 ? 46.344 25.172 13.633 1 88.31 345 ARG B CA 1
ATOM 7585 C C . ARG B 1 345 ? 47.188 26.406 13.25 1 88.31 345 ARG B C 1
ATOM 7587 O O . ARG B 1 345 ? 47.719 26.484 12.141 1 88.31 345 ARG B O 1
ATOM 7594 N N . LYS B 1 346 ? 47 27.344 14.07 1 84.69 346 LYS B N 1
ATOM 7595 C CA . LYS B 1 346 ? 47.844 28.531 13.852 1 84.69 346 LYS B CA 1
ATOM 7596 C C . LYS B 1 346 ? 49.219 28.359 14.484 1 84.69 346 LYS B C 1
ATOM 7598 O O . LYS B 1 346 ? 49.312 27.984 15.648 1 84.69 346 LYS B O 1
ATOM 7603 N N . ASP B 1 347 ? 50.219 28.531 13.727 1 80.94 347 ASP B N 1
ATOM 7604 C CA . ASP B 1 347 ? 51.594 28.438 14.258 1 80.94 347 ASP B CA 1
ATOM 7605 C C . ASP B 1 347 ? 51.969 29.719 14.984 1 80.94 347 ASP B C 1
ATOM 7607 O O . ASP B 1 347 ? 51.219 30.688 14.984 1 80.94 347 ASP B O 1
ATOM 7611 N N . ASP B 1 348 ? 53.125 29.703 15.703 1 80.25 348 ASP B N 1
ATOM 7612 C CA . ASP B 1 348 ? 53.625 30.797 16.516 1 80.25 348 ASP B CA 1
ATOM 7613 C C . ASP B 1 348 ? 53.781 32.062 15.688 1 80.25 348 ASP B C 1
ATOM 7615 O O . ASP B 1 348 ? 53.75 33.188 16.234 1 80.25 348 ASP B O 1
ATOM 7619 N N . GLN B 1 349 ? 53.969 31.984 14.406 1 81.19 349 GLN B N 1
ATOM 7620 C CA . GLN B 1 349 ? 54.156 33.125 13.539 1 81.19 349 GLN B CA 1
ATOM 7621 C C . GLN B 1 349 ? 52.844 33.594 12.945 1 81.19 349 GLN B C 1
ATOM 7623 O O . GLN B 1 349 ? 52.781 34.562 12.188 1 81.19 349 GLN B O 1
ATOM 7628 N N . GLY B 1 350 ? 51.656 32.906 13.25 1 79.19 350 GLY B N 1
ATOM 7629 C CA . GLY B 1 350 ? 50.344 33.281 12.805 1 79.19 350 GLY B CA 1
ATOM 7630 C C . GLY B 1 350 ? 49.906 32.625 11.508 1 79.19 350 GLY B C 1
ATOM 7631 O O . GLY B 1 350 ? 48.875 32.969 10.953 1 79.19 350 GLY B O 1
ATOM 7632 N N . ASN B 1 351 ? 50.781 31.781 11.008 1 83.25 351 ASN B N 1
ATOM 7633 C CA . ASN B 1 351 ? 50.469 31.125 9.75 1 83.25 351 ASN B CA 1
ATOM 7634 C C . ASN B 1 351 ? 49.594 29.891 9.969 1 83.25 351 ASN B C 1
ATOM 7636 O O . ASN B 1 351 ? 49.688 29.219 10.992 1 83.25 351 ASN B O 1
ATOM 7640 N N . ILE B 1 352 ? 48.594 29.656 9.023 1 88.38 352 ILE B N 1
ATOM 7641 C CA . ILE B 1 352 ? 47.656 28.531 9.117 1 88.38 352 ILE B CA 1
ATOM 7642 C C . ILE B 1 352 ? 48.344 27.281 8.547 1 88.38 352 ILE B C 1
ATOM 7644 O O . ILE B 1 352 ? 48.781 27.281 7.406 1 88.38 352 ILE B O 1
ATOM 7648 N N . VAL B 1 353 ? 48.5 26.234 9.398 1 87.81 353 VAL B N 1
ATOM 7649 C CA . VAL B 1 353 ? 49.094 24.969 8.969 1 87.81 353 VAL B CA 1
ATOM 7650 C C . VAL B 1 353 ? 48.094 23.828 9.188 1 87.81 353 VAL B C 1
ATOM 7652 O O . VAL B 1 353 ? 47.281 23.891 10.109 1 87.81 353 VAL B O 1
ATOM 7655 N N . GLU B 1 354 ? 48.156 22.891 8.258 1 89.62 354 GLU B N 1
ATOM 7656 C CA . GLU B 1 354 ? 47.25 21.734 8.344 1 89.62 354 GLU B CA 1
ATOM 7657 C C . GLU B 1 354 ? 47.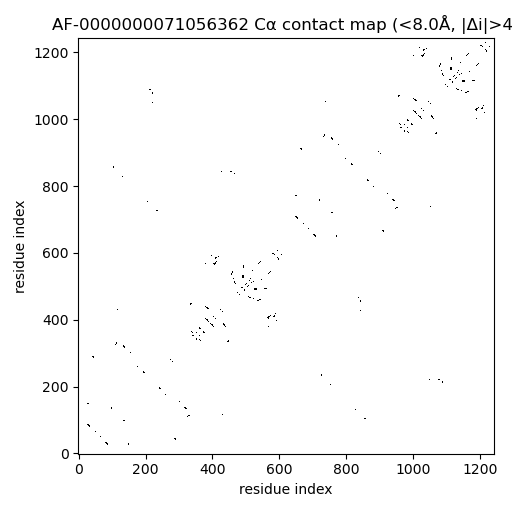594 20.859 9.547 1 89.62 354 GLU B C 1
ATOM 7659 O O . GLU B 1 354 ? 48.781 20.656 9.867 1 89.62 354 GLU B O 1
ATOM 7664 N N . SER B 1 355 ? 46.562 20.484 10.25 1 88.94 355 SER B N 1
ATOM 7665 C CA . SER B 1 355 ? 46.75 19.625 11.414 1 88.94 355 SER B CA 1
ATOM 7666 C C . SER B 1 355 ? 46 18.312 11.266 1 88.94 355 SER B C 1
ATOM 7668 O O . SER B 1 355 ? 44.938 18.266 10.648 1 88.94 355 SER B O 1
ATOM 7670 N N . ASP B 1 356 ? 46.531 17.25 11.766 1 83.06 356 ASP B N 1
ATOM 7671 C CA . ASP B 1 356 ? 45.875 15.945 11.727 1 83.06 356 ASP B CA 1
ATOM 7672 C C . ASP B 1 356 ? 44.906 15.781 12.906 1 83.06 356 ASP B C 1
ATOM 7674 O O . ASP B 1 356 ? 44.031 14.914 12.883 1 83.06 356 ASP B O 1
ATOM 7678 N N . LYS B 1 357 ? 45.094 16.594 13.844 1 81.69 357 LYS B N 1
ATOM 7679 C CA . LYS B 1 357 ? 44.25 16.484 15.023 1 81.69 357 LYS B CA 1
ATOM 7680 C C . LYS B 1 357 ? 43.156 17.547 15.016 1 81.69 357 LYS B C 1
ATOM 7682 O O . LYS B 1 357 ? 43.281 18.562 14.305 1 81.69 357 LYS B O 1
ATOM 7687 N N . MET B 1 358 ? 42.156 17.281 15.711 1 78.88 358 MET B N 1
ATOM 7688 C CA . MET B 1 358 ? 41.062 18.25 15.828 1 78.88 358 MET B CA 1
ATOM 7689 C C . MET B 1 358 ? 41.469 19.406 16.734 1 78.88 358 MET B C 1
ATOM 7691 O O . MET B 1 358 ? 41.719 19.203 17.922 1 78.88 358 MET B O 1
ATOM 7695 N N . THR B 1 359 ? 41.75 20.531 16.234 1 75.69 359 THR B N 1
ATOM 7696 C CA . THR B 1 359 ? 42.188 21.688 17.016 1 75.69 359 THR B CA 1
ATOM 7697 C C . THR B 1 359 ? 41 22.656 17.219 1 75.69 359 THR B C 1
ATOM 7699 O O . THR B 1 359 ? 41.094 23.578 18.031 1 75.69 359 THR B O 1
ATOM 7702 N N . GLY B 1 360 ? 39.844 22.344 16.562 1 74.56 360 GLY B N 1
ATOM 7703 C CA . GLY B 1 360 ? 38.719 23.25 16.656 1 74.56 360 GLY B CA 1
ATOM 7704 C C . GLY B 1 360 ? 38.75 24.359 15.625 1 74.56 360 GLY B C 1
ATOM 7705 O O . GLY B 1 360 ? 37.812 25.141 15.492 1 74.56 360 GLY B O 1
ATOM 7706 N N . HIS B 1 361 ? 39.938 24.516 14.953 1 83.69 361 HIS B N 1
ATOM 7707 C CA . HIS B 1 361 ? 40.094 25.484 13.875 1 83.69 361 HIS B CA 1
ATOM 7708 C C . HIS B 1 361 ? 40.156 24.781 12.523 1 83.69 361 HIS B C 1
ATOM 7710 O O . HIS B 1 361 ? 40.812 23.75 12.383 1 83.69 361 HIS B O 1
ATOM 7716 N N . TRP B 1 362 ? 39.344 25.328 11.594 1 90.56 362 TRP B N 1
ATOM 7717 C CA . TRP B 1 362 ? 39.312 24.75 10.25 1 90.56 362 TRP B CA 1
ATOM 7718 C C . TRP B 1 362 ? 39.812 25.766 9.219 1 90.56 362 TRP B C 1
ATOM 7720 O O . TRP B 1 362 ? 39.781 26.969 9.461 1 90.56 362 TRP B O 1
ATOM 7730 N N . ALA B 1 363 ? 40.375 25.219 8.18 1 93.06 363 ALA B N 1
ATOM 7731 C CA . ALA B 1 363 ? 40.812 26.062 7.074 1 93.06 363 ALA B CA 1
ATOM 7732 C C . ALA B 1 363 ? 40.469 25.438 5.727 1 93.06 363 ALA B C 1
ATOM 7734 O O . ALA B 1 363 ? 40.375 24.219 5.605 1 93.06 363 ALA B O 1
ATOM 7735 N N . TRP B 1 364 ? 40.188 26.312 4.785 1 94.5 364 TRP B N 1
ATOM 7736 C CA . TRP B 1 364 ? 40 25.875 3.408 1 94.5 364 TRP B CA 1
ATOM 7737 C C . TRP B 1 364 ? 41.312 25.688 2.703 1 94.5 364 TRP B C 1
ATOM 7739 O O . TRP B 1 364 ? 42.125 26.609 2.631 1 94.5 364 TRP B O 1
ATOM 7749 N N . LYS B 1 365 ? 41.562 24.453 2.234 1 93.94 365 LYS B N 1
ATOM 7750 C CA . LYS B 1 365 ? 42.75 24.156 1.418 1 93.94 365 LYS B CA 1
ATOM 7751 C C . LYS B 1 365 ? 42.469 24.406 -0.061 1 93.94 365 LYS B C 1
ATOM 7753 O O . LYS B 1 365 ? 41.719 23.656 -0.695 1 93.94 365 LYS B O 1
ATOM 7758 N N . HIS B 1 366 ? 42.969 25.406 -0.573 1 93.12 366 HIS B N 1
ATOM 7759 C CA . HIS B 1 366 ? 42.719 25.812 -1.95 1 93.12 366 HIS B CA 1
ATOM 7760 C C . HIS B 1 366 ? 43.938 25.562 -2.83 1 93.12 366 HIS B C 1
ATOM 7762 O O . HIS B 1 366 ? 44.875 26.344 -2.814 1 93.12 366 HIS B O 1
ATOM 7768 N N . PRO B 1 367 ? 43.812 24.516 -3.623 1 91.38 367 PRO B N 1
ATOM 7769 C CA . PRO B 1 367 ? 44.938 24.281 -4.559 1 91.38 367 PRO B CA 1
ATOM 7770 C C . PRO B 1 367 ? 44.875 25.172 -5.789 1 91.38 367 PRO B C 1
ATOM 7772 O O . PRO B 1 367 ? 43.781 25.422 -6.324 1 91.38 367 PRO B O 1
ATOM 7775 N N . HIS B 1 368 ? 45.938 25.719 -6.207 1 87.31 368 HIS B N 1
ATOM 7776 C CA . HIS B 1 368 ? 46 26.562 -7.391 1 87.31 368 HIS B CA 1
ATOM 7777 C C . HIS B 1 368 ? 46.656 25.812 -8.562 1 87.31 368 HIS B C 1
ATOM 7779 O O . HIS B 1 368 ? 47.219 24.734 -8.383 1 87.31 368 HIS B O 1
ATOM 7785 N N . GLU B 1 369 ? 46.438 26.344 -9.758 1 84.12 369 GLU B N 1
ATOM 7786 C CA . GLU B 1 369 ? 46.938 25.719 -10.977 1 84.12 369 GLU B CA 1
ATOM 7787 C C . GLU B 1 369 ? 48.438 25.625 -10.969 1 84.12 369 GLU B C 1
ATOM 7789 O O . GLU B 1 369 ? 49.031 24.719 -11.578 1 84.12 369 GLU B O 1
ATOM 7794 N N . ASP B 1 370 ? 49.125 26.516 -10.305 1 82.94 370 ASP B N 1
ATOM 7795 C CA . ASP B 1 370 ? 50.594 26.562 -10.305 1 82.94 370 ASP B CA 1
ATOM 7796 C C . ASP B 1 370 ? 51.156 25.547 -9.32 1 82.94 370 ASP B C 1
ATOM 7798 O O . ASP B 1 370 ? 52.375 25.484 -9.141 1 82.94 370 ASP B O 1
ATOM 7802 N N . GLY B 1 371 ? 50.281 24.734 -8.688 1 82.25 371 GLY B N 1
ATOM 7803 C CA . GLY B 1 371 ? 50.75 23.703 -7.773 1 82.25 371 GLY B CA 1
ATOM 7804 C C . GLY B 1 371 ? 50.812 24.156 -6.328 1 82.25 371 GLY B C 1
ATOM 7805 O O . GLY B 1 371 ? 51 23.359 -5.422 1 82.25 371 GLY B O 1
ATOM 7806 N N . THR B 1 372 ? 50.656 25.469 -6.191 1 85.19 372 THR B N 1
ATOM 7807 C CA . THR B 1 372 ? 50.75 26 -4.832 1 85.19 372 THR B CA 1
ATOM 7808 C C . THR B 1 372 ? 49.406 25.844 -4.117 1 85.19 372 THR B C 1
ATOM 7810 O O . THR B 1 372 ? 48.375 25.719 -4.766 1 85.19 372 THR B O 1
ATOM 7813 N N . VAL B 1 373 ? 49.438 25.656 -2.74 1 88.81 373 VAL B N 1
ATOM 7814 C CA . VAL B 1 373 ? 48.25 25.5 -1.926 1 88.81 373 VAL B CA 1
ATOM 7815 C C . VAL B 1 373 ? 48.125 26.688 -0.966 1 88.81 373 VAL B C 1
ATOM 7817 O O . VAL B 1 373 ? 49.125 27.078 -0.332 1 88.81 373 VAL B O 1
ATOM 7820 N N . THR B 1 374 ? 47.031 27.391 -1.03 1 88.75 374 THR B N 1
ATOM 7821 C CA . THR B 1 374 ? 46.75 28.453 -0.072 1 88.75 374 THR B CA 1
ATOM 7822 C C . THR B 1 374 ? 45.719 28 0.958 1 88.75 374 THR B C 1
ATOM 7824 O O . THR B 1 374 ? 44.781 27.266 0.626 1 88.75 374 THR B O 1
ATOM 7827 N N . TYR B 1 375 ? 45.969 28.344 2.234 1 91.19 375 TYR B N 1
ATOM 7828 C CA . TYR B 1 375 ? 45.031 28.031 3.318 1 91.19 375 TYR B CA 1
ATOM 7829 C C . TYR B 1 375 ? 44.281 29.281 3.766 1 91.19 375 TYR B C 1
ATOM 7831 O O . TYR B 1 375 ? 44.875 30.312 4.039 1 91.19 375 TYR B O 1
ATOM 7839 N N . HIS B 1 376 ? 42.969 29.203 3.668 1 90.44 376 HIS B N 1
ATOM 7840 C CA . HIS B 1 376 ? 42.094 30.266 4.168 1 90.44 376 HIS B CA 1
ATOM 7841 C C . HIS B 1 376 ? 41.312 29.812 5.41 1 90.44 376 HIS B C 1
ATOM 7843 O O . HIS B 1 376 ? 40.688 28.75 5.406 1 90.44 376 HIS B O 1
ATOM 7849 N N . GLU B 1 377 ? 41.406 30.609 6.48 1 90.12 377 GLU B N 1
ATOM 7850 C CA . GLU B 1 377 ? 40.719 30.266 7.715 1 90.12 377 GLU B CA 1
ATOM 7851 C C . GLU B 1 377 ? 39.188 30.297 7.52 1 90.12 377 GLU B C 1
ATOM 7853 O O . GLU B 1 377 ? 38.656 31.172 6.84 1 90.12 377 GLU B O 1
ATOM 7858 N N . LEU B 1 378 ? 38.625 29.266 8.039 1 90.56 378 LEU B N 1
ATOM 7859 C CA . LEU B 1 378 ? 37.156 29.234 8 1 90.56 378 LEU B CA 1
ATOM 7860 C C . LEU B 1 378 ? 36.562 30.203 9.016 1 90.56 378 LEU B C 1
ATOM 7862 O O . LEU B 1 378 ? 36.719 30 10.227 1 90.56 378 LEU B O 1
ATOM 7866 N N . GLN B 1 379 ? 35.906 31.297 8.617 1 88.38 379 GLN B N 1
ATOM 7867 C CA . GLN B 1 379 ? 35.312 32.312 9.5 1 88.38 379 GLN B CA 1
ATOM 7868 C C . GLN B 1 379 ? 33.812 32.281 9.445 1 88.38 379 GLN B C 1
ATOM 7870 O O . GLN B 1 379 ? 33.125 32.719 10.383 1 88.38 379 GLN B O 1
ATOM 7875 N N . GLY B 1 380 ? 33.312 31.719 8.391 1 90.38 380 GLY B N 1
ATOM 7876 C CA . GLY B 1 380 ? 31.859 31.609 8.297 1 90.38 380 GLY B CA 1
ATOM 7877 C C . GLY B 1 380 ? 31.203 32.75 7.562 1 90.38 380 GLY B C 1
ATOM 7878 O O . GLY B 1 380 ? 30.016 33.031 7.758 1 90.38 380 GLY B O 1
ATOM 7879 N N . GLY B 1 381 ? 31.938 33.5 6.773 1 92.88 381 GLY B N 1
ATOM 7880 C CA . GLY B 1 381 ? 31.391 34.594 5.969 1 92.88 381 GLY B CA 1
ATOM 7881 C C . GLY B 1 381 ? 30.75 34.094 4.68 1 92.88 381 GLY B C 1
ATOM 7882 O O . GLY B 1 381 ? 31.375 33.344 3.918 1 92.88 381 GLY B O 1
ATOM 7883 N N . VAL B 1 382 ? 29.469 34.5 4.426 1 94.69 382 VAL B N 1
ATOM 7884 C CA . VAL B 1 382 ? 28.75 34.062 3.227 1 94.69 382 VAL B CA 1
ATOM 7885 C C . VAL B 1 382 ? 28.219 35.281 2.49 1 94.69 382 VAL B C 1
ATOM 7887 O O . VAL B 1 382 ? 27.75 36.25 3.117 1 94.69 382 VAL B O 1
ATOM 7890 N N . THR B 1 383 ? 28.375 35.281 1.164 1 95.69 383 THR B N 1
ATOM 7891 C CA . THR B 1 383 ? 27.891 36.406 0.355 1 95.69 383 THR B CA 1
ATOM 7892 C C . THR B 1 383 ? 27.141 35.906 -0.877 1 95.69 383 THR B C 1
ATOM 7894 O O . THR B 1 383 ? 27.578 34.938 -1.521 1 95.69 383 THR B O 1
ATOM 7897 N N . PHE B 1 384 ? 25.984 36.406 -1.08 1 96.06 384 PHE B N 1
ATOM 7898 C CA . PHE B 1 384 ? 25.203 36.188 -2.295 1 96.06 384 PHE B CA 1
ATOM 7899 C C . PHE B 1 384 ? 25.312 37.406 -3.227 1 96.06 384 PHE B C 1
ATOM 7901 O O . PHE B 1 384 ? 25.109 38.531 -2.805 1 96.06 384 PHE B O 1
ATOM 7908 N N . GLU B 1 385 ? 25.688 37.125 -4.473 1 95.94 385 GLU B N 1
ATOM 7909 C CA . GLU B 1 385 ? 25.766 38.188 -5.469 1 95.94 385 GLU B CA 1
ATOM 7910 C C . GLU B 1 385 ? 24.828 37.906 -6.645 1 95.94 385 GLU B C 1
ATOM 7912 O O . GLU B 1 385 ? 25.125 37.062 -7.496 1 95.94 385 GLU B O 1
ATOM 7917 N N . ASP B 1 386 ? 23.766 38.656 -6.746 1 94.88 386 ASP B N 1
ATOM 7918 C CA . ASP B 1 386 ? 22.812 38.625 -7.844 1 94.88 386 ASP B CA 1
ATOM 7919 C C . ASP B 1 386 ? 22.359 37.188 -8.133 1 94.88 386 ASP B C 1
ATOM 7921 O O . ASP B 1 386 ? 22.422 36.75 -9.281 1 94.88 386 ASP B O 1
ATOM 7925 N N . VAL B 1 387 ? 21.969 36.594 -7.125 1 95.06 387 VAL B N 1
ATOM 7926 C CA . VAL B 1 387 ? 21.625 35.156 -7.254 1 95.06 387 VAL B CA 1
ATOM 7927 C C . VAL B 1 387 ? 20.172 35.031 -7.695 1 95.06 387 VAL B C 1
ATOM 7929 O O . VAL B 1 387 ? 19.266 35.625 -7.102 1 95.06 387 VAL B O 1
ATOM 7932 N N . THR B 1 388 ? 19.953 34.281 -8.773 1 94.5 388 THR B N 1
ATOM 7933 C CA . THR B 1 388 ? 18.625 33.906 -9.273 1 94.5 388 THR B CA 1
ATOM 7934 C C . THR B 1 388 ? 18.516 32.406 -9.367 1 94.5 388 THR B C 1
ATOM 7936 O O . THR B 1 388 ? 19.406 31.719 -9.875 1 94.5 388 THR B O 1
ATOM 7939 N N . PHE B 1 389 ? 17.422 31.875 -8.828 1 94.06 389 PHE B N 1
ATOM 7940 C CA . PHE B 1 389 ? 17.281 30.438 -8.766 1 94.06 389 PHE B CA 1
ATOM 7941 C C . PHE B 1 389 ? 15.82 30.016 -8.898 1 94.06 389 PHE B C 1
ATOM 7943 O O . PHE B 1 389 ? 14.93 30.719 -8.43 1 94.06 389 PHE B O 1
ATOM 7950 N N . GLY B 1 390 ? 15.672 28.922 -9.602 1 92.06 390 GLY B N 1
ATOM 7951 C CA . GLY B 1 390 ? 14.406 28.203 -9.672 1 92.06 390 GLY B CA 1
ATOM 7952 C C . GLY B 1 390 ? 14.57 26.703 -9.648 1 92.06 390 GLY B C 1
ATOM 7953 O O . GLY B 1 390 ? 15.547 26.172 -10.188 1 92.06 390 GLY B O 1
ATOM 7954 N N . TYR B 1 391 ? 13.672 26.016 -8.914 1 86 391 TYR B N 1
ATOM 7955 C CA . TYR B 1 391 ? 13.734 24.562 -8.859 1 86 391 TYR B CA 1
ATOM 7956 C C . TYR B 1 391 ? 13.562 23.953 -10.242 1 86 391 TYR B C 1
ATOM 7958 O O . TYR B 1 391 ? 14.094 22.875 -10.523 1 86 391 TYR B O 1
ATOM 7966 N N . ASN B 1 392 ? 12.664 24.609 -10.961 1 83.75 392 ASN B N 1
ATOM 7967 C CA . ASN B 1 392 ? 12.516 24.281 -12.375 1 83.75 392 ASN B CA 1
ATOM 7968 C C . ASN B 1 392 ? 12.867 25.469 -13.258 1 83.75 392 ASN B C 1
ATOM 7970 O O . ASN B 1 392 ? 12.727 26.625 -12.844 1 83.75 392 ASN B O 1
ATOM 7974 N N . ASP B 1 393 ? 13.359 25.156 -14.391 1 78.62 393 ASP B N 1
ATOM 7975 C CA . ASP B 1 393 ? 13.805 26.219 -15.281 1 78.62 393 ASP B CA 1
ATOM 7976 C C . ASP B 1 393 ? 12.633 27.094 -15.703 1 78.62 393 ASP B C 1
ATOM 7978 O O . ASP B 1 393 ? 12.836 28.234 -16.141 1 78.62 393 ASP B O 1
ATOM 7982 N N . ASP B 1 394 ? 11.477 26.594 -15.461 1 79.31 394 ASP B N 1
ATOM 7983 C CA . ASP B 1 394 ? 10.312 27.344 -15.945 1 79.31 394 ASP B CA 1
ATOM 7984 C C . ASP B 1 394 ? 9.805 28.312 -14.883 1 79.31 394 ASP B C 1
ATOM 7986 O O . ASP B 1 394 ? 9.086 29.266 -15.203 1 79.31 394 ASP B O 1
ATOM 7990 N N . LYS B 1 395 ? 10.07 28.062 -13.578 1 82 395 LYS B N 1
ATOM 7991 C CA . LYS B 1 395 ? 9.555 28.922 -12.516 1 82 395 LYS B CA 1
ATOM 7992 C C . LYS B 1 395 ? 10.664 29.312 -11.547 1 82 395 LYS B C 1
ATOM 7994 O O . LYS B 1 395 ? 11.141 28.484 -10.766 1 82 395 LYS B O 1
ATOM 7999 N N . MET B 1 396 ? 10.984 30.625 -11.656 1 87.25 396 MET B N 1
ATOM 8000 C CA . MET B 1 396 ? 12.016 31.141 -10.758 1 87.25 396 MET B CA 1
ATOM 8001 C C . MET B 1 396 ? 11.43 31.484 -9.391 1 87.25 396 MET B C 1
ATOM 8003 O O . MET B 1 396 ? 10.305 31.984 -9.297 1 87.25 396 MET B O 1
ATOM 8007 N N . VAL B 1 397 ? 12.086 31.078 -8.336 1 89.5 397 VAL B N 1
ATOM 8008 C CA . VAL B 1 397 ? 11.633 31.297 -6.969 1 89.5 397 VAL B CA 1
ATOM 8009 C C . VAL B 1 397 ? 12.367 32.5 -6.363 1 89.5 397 VAL B C 1
ATOM 8011 O O . VAL B 1 397 ? 11.766 33.312 -5.668 1 89.5 397 VAL B O 1
ATOM 8014 N N . LEU B 1 398 ? 13.68 32.594 -6.57 1 93.44 398 LEU B N 1
ATOM 8015 C CA . LEU B 1 398 ? 14.492 33.719 -6.086 1 93.44 398 LEU B CA 1
ATOM 8016 C C . LEU B 1 398 ? 14.938 34.594 -7.242 1 93.44 398 LEU B C 1
ATOM 8018 O O . LEU B 1 398 ? 15.266 34.125 -8.32 1 93.44 398 LEU B O 1
ATOM 8022 N N . HIS B 1 399 ? 14.852 35.906 -6.965 1 93.94 399 HIS B N 1
ATOM 8023 C CA . HIS B 1 399 ? 15.195 36.906 -7.996 1 93.94 399 HIS B CA 1
ATOM 8024 C C . HIS B 1 399 ? 16.234 37.906 -7.496 1 93.94 399 HIS B C 1
ATOM 8026 O O . HIS B 1 399 ? 15.93 38.719 -6.633 1 93.94 399 HIS B O 1
ATOM 8032 N N . ASP B 1 400 ? 17.344 37.875 -8.055 1 92.38 400 ASP B N 1
ATOM 8033 C CA . ASP B 1 400 ? 18.406 38.875 -7.828 1 92.38 400 ASP B CA 1
ATOM 8034 C C . ASP B 1 400 ? 18.656 39.062 -6.332 1 92.38 400 ASP B C 1
ATOM 8036 O O . ASP B 1 400 ? 18.578 40.188 -5.828 1 92.38 400 ASP B O 1
ATOM 8040 N N . ILE B 1 401 ? 18.969 38.031 -5.699 1 94.25 401 ILE B N 1
ATOM 8041 C CA . ILE B 1 401 ? 19.172 38.062 -4.258 1 94.25 401 ILE B CA 1
ATOM 8042 C C . ILE B 1 401 ? 20.594 38.531 -3.953 1 94.25 401 ILE B C 1
ATOM 8044 O O . ILE B 1 401 ? 21.562 37.938 -4.43 1 94.25 401 ILE B O 1
ATOM 8048 N N . ASN B 1 402 ? 20.672 39.594 -3.252 1 94.19 402 ASN B N 1
ATOM 8049 C CA . ASN B 1 402 ? 21.938 40.094 -2.727 1 94.19 402 ASN B CA 1
ATOM 8050 C C . ASN B 1 402 ? 21.938 40.094 -1.2 1 94.19 402 ASN B C 1
ATOM 8052 O O . ASN B 1 402 ? 21.094 40.75 -0.574 1 94.19 402 ASN B O 1
ATOM 8056 N N . LEU B 1 403 ? 22.875 39.281 -0.661 1 93.06 403 LEU B N 1
ATOM 8057 C CA . LEU B 1 403 ? 22.969 39.219 0.794 1 93.06 403 LEU B CA 1
ATOM 8058 C C . LEU B 1 403 ? 24.391 38.906 1.236 1 93.06 403 LEU B C 1
ATOM 8060 O O . LEU B 1 403 ? 25.188 38.375 0.462 1 93.06 403 LEU B O 1
ATOM 8064 N N . PHE B 1 404 ? 24.75 39.438 2.432 1 92.56 404 PHE B N 1
ATOM 8065 C CA . PHE B 1 404 ? 26.047 39.125 3.02 1 92.56 404 PHE B CA 1
ATOM 8066 C C . PHE B 1 404 ? 25.922 38.844 4.516 1 92.56 404 PHE B C 1
ATOM 8068 O O . PHE B 1 404 ? 25.062 39.469 5.184 1 92.56 404 PHE B O 1
ATOM 8075 N N . ALA B 1 405 ? 26.672 37.938 4.98 1 92.81 405 ALA B N 1
ATOM 8076 C CA . ALA B 1 405 ? 26.766 37.625 6.402 1 92.81 405 ALA B CA 1
ATOM 8077 C C . ALA B 1 405 ? 28.219 37.688 6.883 1 92.81 405 ALA B C 1
ATOM 8079 O O . ALA B 1 405 ? 29.078 36.969 6.371 1 92.81 405 ALA B O 1
ATOM 8080 N N . GLU B 1 406 ? 28.438 38.562 7.84 1 92 406 GLU B N 1
ATOM 8081 C CA . GLU B 1 406 ? 29.766 38.656 8.438 1 92 406 GLU B CA 1
ATOM 8082 C C . GLU B 1 406 ? 29.984 37.531 9.438 1 92 406 GLU B C 1
ATOM 8084 O O . GLU B 1 406 ? 29.031 37 9.992 1 92 406 GLU B O 1
ATOM 8089 N N . PRO B 1 407 ? 31.281 37.188 9.641 1 92.25 407 PRO B N 1
ATOM 8090 C CA . PRO B 1 407 ? 31.562 36.094 10.594 1 92.25 407 PRO B CA 1
ATOM 8091 C C . PRO B 1 407 ? 31.016 36.375 11.984 1 92.25 407 PRO B C 1
ATOM 8093 O O . PRO B 1 407 ? 31.234 37.469 12.539 1 92.25 407 PRO B O 1
ATOM 8096 N N . GLY B 1 408 ? 30.25 35.438 12.477 1 89.75 408 GLY B N 1
ATOM 8097 C CA . GLY B 1 408 ? 29.703 35.531 13.82 1 89.75 408 GLY B CA 1
ATOM 8098 C C . GLY B 1 408 ? 28.359 36.25 13.875 1 89.75 408 GLY B C 1
ATOM 8099 O O . GLY B 1 408 ? 27.75 36.344 14.938 1 89.75 408 GLY B O 1
ATOM 8100 N N . GLN B 1 409 ? 27.922 36.688 12.758 1 92 409 GLN B N 1
ATOM 8101 C CA . GLN B 1 409 ? 26.688 37.438 12.688 1 92 409 GLN B CA 1
ATOM 8102 C C . GLN B 1 409 ? 25.469 36.5 12.648 1 92 409 GLN B C 1
ATOM 8104 O O . GLN B 1 409 ? 25.516 35.469 12.008 1 92 409 GLN B O 1
ATOM 8109 N N . LYS B 1 410 ? 24.438 36.938 13.367 1 92.75 410 LYS B N 1
ATOM 8110 C CA . LYS B 1 410 ? 23.156 36.219 13.32 1 92.75 410 LYS B CA 1
ATOM 8111 C C . LYS B 1 410 ? 22.188 36.875 12.352 1 92.75 410 LYS B C 1
ATOM 8113 O O . LYS B 1 410 ? 21.734 38 12.594 1 92.75 410 LYS B O 1
ATOM 8118 N N . ILE B 1 411 ? 21.875 36.156 11.281 1 92.75 411 ILE B N 1
ATOM 8119 C CA . ILE B 1 411 ? 20.984 36.688 10.25 1 92.75 411 ILE B CA 1
ATOM 8120 C C . ILE B 1 411 ? 19.625 35.969 10.328 1 92.75 411 ILE B C 1
ATOM 8122 O O . ILE B 1 411 ? 19.562 34.75 10.305 1 92.75 411 ILE B O 1
ATOM 8126 N N . ALA B 1 412 ? 18.578 36.688 10.438 1 92.12 412 ALA B N 1
ATOM 8127 C CA . ALA B 1 412 ? 17.234 36.125 10.484 1 92.12 412 ALA B CA 1
ATOM 8128 C C . ALA B 1 412 ? 16.469 36.406 9.195 1 92.12 412 ALA B C 1
ATOM 8130 O O . ALA B 1 412 ? 16.5 37.531 8.695 1 92.12 412 ALA B O 1
ATOM 8131 N N . PHE B 1 413 ? 15.883 35.438 8.664 1 91.12 413 PHE B N 1
ATOM 8132 C CA . PHE B 1 413 ? 15.016 35.594 7.5 1 91.12 413 PHE B CA 1
ATOM 8133 C C . PHE B 1 413 ? 13.555 35.625 7.922 1 91.12 413 PHE B C 1
ATOM 8135 O O . PHE B 1 413 ? 13.086 34.719 8.625 1 91.12 413 PHE B O 1
ATOM 8142 N N . VAL B 1 414 ? 12.914 36.656 7.52 1 86.25 414 VAL B N 1
ATOM 8143 C CA . VAL B 1 414 ? 11.492 36.812 7.82 1 86.25 414 VAL B CA 1
ATOM 8144 C C . VAL B 1 414 ? 10.719 37.094 6.531 1 86.25 414 VAL B C 1
ATOM 8146 O O . VAL B 1 414 ? 11.234 37.719 5.609 1 86.25 414 VAL B O 1
ATOM 8149 N N . GLY B 1 415 ? 9.586 36.531 6.434 1 80.75 415 GLY B N 1
ATOM 8150 C CA . GLY B 1 415 ? 8.734 36.719 5.273 1 80.75 415 GLY B CA 1
ATOM 8151 C C . GLY B 1 415 ? 7.559 35.75 5.234 1 80.75 415 GLY B C 1
ATOM 8152 O O . GLY B 1 415 ? 7.457 34.875 6.07 1 80.75 415 GLY B O 1
ATOM 8153 N N . SER B 1 416 ? 6.793 36.031 4.207 1 73.62 416 SER B N 1
ATOM 8154 C CA . SER B 1 416 ? 5.613 35.188 4.055 1 73.62 416 SER B CA 1
ATOM 8155 C C . SER B 1 416 ? 6 33.75 3.635 1 73.62 416 SER B C 1
ATOM 8157 O O . SER B 1 416 ? 7.121 33.531 3.182 1 73.62 416 SER B O 1
ATOM 8159 N N . THR B 1 417 ? 5.121 32.812 3.932 1 69.69 417 THR B N 1
ATOM 8160 C CA . THR B 1 417 ? 5.355 31.438 3.482 1 69.69 417 THR B CA 1
ATOM 8161 C C . THR B 1 417 ? 5.531 31.375 1.967 1 69.69 417 THR B C 1
ATOM 8163 O O . THR B 1 417 ? 4.77 32 1.227 1 69.69 417 THR B O 1
ATOM 8166 N N . GLY B 1 418 ? 6.496 30.781 1.556 1 73.69 418 GLY B N 1
ATOM 8167 C CA . GLY B 1 418 ? 6.758 30.672 0.13 1 73.69 418 GLY B CA 1
ATOM 8168 C C . GLY B 1 418 ? 7.602 31.812 -0.416 1 73.69 418 GLY B C 1
ATOM 8169 O O . GLY B 1 418 ? 7.82 31.906 -1.625 1 73.69 418 GLY B O 1
ATOM 8170 N N . ALA B 1 419 ? 8.031 32.625 0.505 1 79.06 419 ALA B N 1
ATOM 8171 C CA . ALA B 1 419 ? 8.781 33.812 0.061 1 79.06 419 ALA B CA 1
ATOM 8172 C C . ALA B 1 419 ? 10.18 33.406 -0.428 1 79.06 419 ALA B C 1
ATOM 8174 O O . ALA B 1 419 ? 10.844 34.188 -1.111 1 79.06 419 ALA B O 1
ATOM 8175 N N . GLY B 1 420 ? 10.617 32.188 -0.114 1 86.12 420 GLY B N 1
ATOM 8176 C CA . GLY B 1 420 ? 11.914 31.734 -0.593 1 86.12 420 GLY B CA 1
ATOM 8177 C C . GLY B 1 420 ? 12.93 31.547 0.519 1 86.12 420 GLY B C 1
ATOM 8178 O O . GLY B 1 420 ? 14.117 31.328 0.255 1 86.12 420 GLY B O 1
ATOM 8179 N N . LYS B 1 421 ? 12.547 31.656 1.727 1 86.38 421 LYS B N 1
ATOM 8180 C CA . LYS B 1 421 ? 13.445 31.547 2.875 1 86.38 421 LYS B CA 1
ATOM 8181 C C . LYS B 1 421 ? 14.18 30.203 2.885 1 86.38 421 LYS B C 1
ATOM 8183 O O . LYS B 1 421 ? 15.406 30.172 2.975 1 86.38 421 LYS B O 1
ATOM 8188 N N . THR B 1 422 ? 13.43 29.109 2.729 1 85.25 422 THR B N 1
ATOM 8189 C CA . THR B 1 422 ? 14 27.766 2.744 1 85.25 422 THR B CA 1
ATOM 8190 C C . THR B 1 422 ? 14.875 27.531 1.517 1 85.25 422 THR B C 1
ATOM 8192 O O . THR B 1 422 ? 15.883 26.828 1.591 1 85.25 422 THR B O 1
ATOM 8195 N N . THR B 1 423 ? 14.555 28.172 0.417 1 90 423 THR B N 1
ATOM 8196 C CA . THR B 1 423 ? 15.336 28.047 -0.809 1 90 423 THR B CA 1
ATOM 8197 C C . THR B 1 423 ? 16.75 28.609 -0.608 1 90 423 THR B C 1
ATOM 8199 O O . THR B 1 423 ? 17.719 28.016 -1.077 1 90 423 THR B O 1
ATOM 8202 N N . ILE B 1 424 ? 16.781 29.672 0.122 1 91.12 424 ILE B N 1
ATOM 8203 C CA . ILE B 1 424 ? 18.078 30.281 0.375 1 91.12 424 ILE B CA 1
ATOM 8204 C C . ILE B 1 424 ? 18.969 29.312 1.166 1 91.12 424 ILE B C 1
ATOM 8206 O O . ILE B 1 424 ? 20.141 29.141 0.843 1 91.12 424 ILE B O 1
ATOM 8210 N N . THR B 1 425 ? 18.406 28.688 2.129 1 88.25 425 THR B N 1
ATOM 8211 C CA . THR B 1 425 ? 19.172 27.75 2.953 1 88.25 425 THR B CA 1
ATOM 8212 C C . THR B 1 425 ? 19.578 26.516 2.145 1 88.25 425 THR B C 1
ATOM 8214 O O . THR B 1 425 ? 20.656 25.969 2.352 1 88.25 425 THR B O 1
ATOM 8217 N N . ASN B 1 426 ? 18.781 26.125 1.243 1 90.25 426 ASN B N 1
ATOM 8218 C CA . ASN B 1 426 ? 19.109 25 0.378 1 90.25 426 ASN B CA 1
ATOM 8219 C C . ASN B 1 426 ? 20.281 25.312 -0.545 1 90.25 426 ASN B C 1
ATOM 8221 O O . ASN B 1 426 ? 21.047 24.406 -0.903 1 90.25 426 ASN B O 1
ATOM 8225 N N . LEU B 1 427 ? 20.375 26.578 -0.872 1 92.5 427 LEU B N 1
ATOM 8226 C CA . LEU B 1 427 ? 21.438 26.984 -1.787 1 92.5 427 LEU B CA 1
ATOM 8227 C C . LEU B 1 427 ? 22.781 27.094 -1.056 1 92.5 427 LEU B C 1
ATOM 8229 O O . LEU B 1 427 ? 23.828 26.781 -1.624 1 92.5 427 LEU B O 1
ATOM 8233 N N . ILE B 1 428 ? 22.703 27.5 0.2 1 91.56 428 ILE B N 1
ATOM 8234 C CA . ILE B 1 428 ? 23.922 27.641 0.979 1 91.56 428 ILE B CA 1
ATOM 8235 C C . ILE B 1 428 ? 24.578 26.281 1.161 1 91.56 428 ILE B C 1
ATOM 8237 O O . ILE B 1 428 ? 25.797 26.141 1.08 1 91.56 428 ILE B O 1
ATOM 8241 N N . ASN B 1 429 ? 23.719 25.281 1.259 1 90.62 429 ASN B N 1
ATOM 8242 C CA . ASN B 1 429 ? 24.203 23.906 1.43 1 90.62 429 ASN B CA 1
ATOM 8243 C C . ASN B 1 429 ? 24.469 23.234 0.085 1 90.62 429 ASN B C 1
ATOM 8245 O O . ASN B 1 429 ? 24.906 22.078 0.038 1 90.62 429 ASN B O 1
ATOM 8249 N N . ARG B 1 430 ? 24.172 23.875 -0.892 1 92.81 430 ARG B N 1
ATOM 8250 C CA . ARG B 1 430 ? 24.344 23.438 -2.271 1 92.81 430 ARG B CA 1
ATOM 8251 C C . ARG B 1 430 ? 23.594 22.141 -2.531 1 92.81 430 ARG B C 1
ATOM 8253 O O . ARG B 1 430 ? 24.141 21.203 -3.113 1 92.81 430 ARG B O 1
ATOM 8260 N N . PHE B 1 431 ? 22.453 22.031 -1.942 1 90.44 431 PHE B N 1
ATOM 8261 C CA . PHE B 1 431 ? 21.547 20.969 -2.354 1 90.44 431 PHE B CA 1
ATOM 8262 C C . PHE B 1 431 ? 21.125 21.141 -3.811 1 90.44 431 PHE B C 1
ATOM 8264 O O . PHE B 1 431 ? 20.828 20.172 -4.496 1 90.44 431 PHE B O 1
ATOM 8271 N N . TYR B 1 432 ? 21.125 22.438 -4.172 1 90.75 432 TYR B N 1
ATOM 8272 C CA . TYR B 1 432 ? 20.828 22.828 -5.543 1 90.75 432 TYR B CA 1
ATOM 8273 C C . TYR B 1 432 ? 21.891 23.766 -6.086 1 90.75 432 TYR B C 1
ATOM 8275 O O . TYR B 1 432 ? 22.484 24.547 -5.332 1 90.75 432 TYR B O 1
ATOM 8283 N N . ASP B 1 433 ? 22.094 23.656 -7.32 1 89.75 433 ASP B N 1
ATOM 8284 C CA . ASP B 1 433 ? 23 24.578 -7.973 1 89.75 433 ASP B CA 1
ATOM 8285 C C . ASP B 1 433 ? 22.25 25.766 -8.578 1 89.75 433 ASP B C 1
ATOM 8287 O O . ASP B 1 433 ? 21.109 25.609 -9.031 1 89.75 433 ASP B O 1
ATOM 8291 N N . ILE B 1 434 ? 22.859 26.875 -8.5 1 90.38 434 ILE B N 1
ATOM 8292 C CA . ILE B 1 434 ? 22.203 28.109 -8.914 1 90.38 434 ILE B CA 1
ATOM 8293 C C . ILE B 1 434 ? 22.312 28.266 -10.43 1 90.38 434 ILE B C 1
ATOM 8295 O O . ILE B 1 434 ? 23.25 27.75 -11.047 1 90.38 434 ILE B O 1
ATOM 8299 N N . GLN B 1 435 ? 21.375 28.953 -11.023 1 89 435 GLN B N 1
ATOM 8300 C CA . GLN B 1 435 ? 21.359 29.203 -12.461 1 89 435 GLN B CA 1
ATOM 8301 C C . GLN B 1 435 ? 22.141 30.469 -12.812 1 89 435 GLN B C 1
ATOM 8303 O O . GLN B 1 435 ? 22.875 30.484 -13.805 1 89 435 GLN B O 1
ATOM 8308 N N . LYS B 1 436 ? 21.938 31.547 -12.023 1 92.5 436 LYS B N 1
ATOM 8309 C CA . LYS B 1 436 ? 22.625 32.812 -12.242 1 92.5 436 LYS B CA 1
ATOM 8310 C C . LYS B 1 436 ? 23.125 33.406 -10.922 1 92.5 436 LYS B C 1
ATOM 8312 O O . LYS B 1 436 ? 22.484 33.219 -9.883 1 92.5 436 LYS B O 1
ATOM 8317 N N . GLY B 1 437 ? 24.281 33.969 -11 1 93.62 437 GLY B N 1
ATOM 8318 C CA . GLY B 1 437 ? 24.859 34.625 -9.828 1 93.62 437 GLY B CA 1
ATOM 8319 C C . GLY B 1 437 ? 25.984 33.812 -9.211 1 93.62 437 GLY B C 1
ATOM 8320 O O . GLY B 1 437 ? 26.562 32.938 -9.852 1 93.62 437 GLY B O 1
ATOM 8321 N N . LYS B 1 438 ? 26.406 34.344 -8.016 1 95.5 438 LYS B N 1
ATOM 8322 C CA . LYS B 1 438 ? 27.5 33.656 -7.316 1 95.5 438 LYS B CA 1
ATOM 8323 C C . LYS B 1 438 ? 27.281 33.656 -5.809 1 95.5 438 LYS B C 1
ATOM 8325 O O . LYS B 1 438 ? 26.75 34.625 -5.258 1 95.5 438 LYS B O 1
ATOM 8330 N N . ILE B 1 439 ? 27.609 32.594 -5.25 1 95.62 439 ILE B N 1
ATOM 8331 C CA . ILE B 1 439 ? 27.609 32.469 -3.797 1 95.62 439 ILE B CA 1
ATOM 8332 C C . ILE B 1 439 ? 29.031 32.219 -3.305 1 95.62 439 ILE B C 1
ATOM 8334 O O . ILE B 1 439 ? 29.719 31.312 -3.803 1 95.62 439 ILE B O 1
ATOM 8338 N N . HIS B 1 440 ? 29.469 33.062 -2.377 1 95.75 440 HIS B N 1
ATOM 8339 C CA . HIS B 1 440 ? 30.812 32.906 -1.834 1 95.75 440 HIS B CA 1
ATOM 8340 C C . HIS B 1 440 ? 30.781 32.531 -0.357 1 95.75 440 HIS B C 1
ATOM 8342 O O . HIS B 1 440 ? 29.922 33.031 0.387 1 95.75 440 HIS B O 1
ATOM 8348 N N . TYR B 1 441 ? 31.609 31.625 0.008 1 94.75 441 TYR B N 1
ATOM 8349 C CA . TYR B 1 441 ? 31.859 31.234 1.393 1 94.75 441 TYR B CA 1
ATOM 8350 C C . TYR B 1 441 ? 33.312 31.562 1.798 1 94.75 441 TYR B C 1
ATOM 8352 O O . TYR B 1 441 ? 34.25 30.938 1.317 1 94.75 441 TYR B O 1
ATOM 8360 N N . ASP B 1 442 ? 33.469 32.562 2.668 1 93.94 442 ASP B N 1
ATOM 8361 C CA . ASP B 1 442 ? 34.781 33.062 3.053 1 93.94 442 ASP B CA 1
ATOM 8362 C C . ASP B 1 442 ? 35.562 33.531 1.83 1 93.94 442 ASP B C 1
ATOM 8364 O O . ASP B 1 442 ? 36.75 33.219 1.702 1 93.94 442 ASP B O 1
ATOM 8368 N N . GLY B 1 443 ? 34.844 34.031 0.876 1 91.75 443 GLY B N 1
ATOM 8369 C CA . GLY B 1 443 ? 35.469 34.625 -0.303 1 91.75 443 GLY B CA 1
ATOM 8370 C C . GLY B 1 443 ? 35.688 33.594 -1.42 1 91.75 443 GLY B C 1
ATOM 8371 O O . GLY B 1 443 ? 36.094 33.969 -2.523 1 91.75 443 GLY B O 1
ATOM 8372 N N . ILE B 1 444 ? 35.406 32.375 -1.166 1 93.56 444 ILE B N 1
ATOM 8373 C CA . ILE B 1 444 ? 35.594 31.344 -2.166 1 93.56 444 ILE B CA 1
ATOM 8374 C C . ILE B 1 444 ? 34.219 30.984 -2.766 1 93.56 444 ILE B C 1
ATOM 8376 O O . ILE B 1 444 ? 33.25 30.781 -2.037 1 93.56 444 ILE B O 1
ATOM 8380 N N . ASN B 1 445 ? 34.281 30.828 -4.07 1 94.19 445 ASN B N 1
ATOM 8381 C CA . ASN B 1 445 ? 33.031 30.391 -4.727 1 94.19 445 ASN B CA 1
ATOM 8382 C C . ASN B 1 445 ? 32.625 28.984 -4.301 1 94.19 445 ASN B C 1
ATOM 8384 O O . ASN B 1 445 ? 33.438 28.062 -4.34 1 94.19 445 ASN B O 1
ATOM 8388 N N . ILE B 1 446 ? 31.375 28.797 -3.939 1 94.06 446 ILE B N 1
ATOM 8389 C CA . ILE B 1 446 ? 30.922 27.531 -3.369 1 94.06 446 ILE B CA 1
ATOM 8390 C C . ILE B 1 446 ? 31.016 26.422 -4.418 1 94.06 446 ILE B C 1
ATOM 8392 O O . ILE B 1 446 ? 31.094 25.25 -4.078 1 94.06 446 ILE B O 1
ATOM 8396 N N . SER B 1 447 ? 30.969 26.781 -5.711 1 93.31 447 SER B N 1
ATOM 8397 C CA . SER B 1 447 ? 31.062 25.781 -6.773 1 93.31 447 SER B CA 1
ATOM 8398 C C . SER B 1 447 ? 32.438 25.125 -6.793 1 93.31 447 SER B C 1
ATOM 8400 O O . SER B 1 447 ? 32.625 24.031 -7.324 1 93.31 447 SER B O 1
ATOM 8402 N N . LYS B 1 448 ? 33.438 25.797 -6.203 1 93.75 448 LYS B N 1
ATOM 8403 C CA . LYS B 1 448 ? 34.812 25.297 -6.191 1 93.75 448 LYS B CA 1
ATOM 8404 C C . LYS B 1 448 ? 35.062 24.453 -4.945 1 93.75 448 LYS B C 1
ATOM 8406 O O . LYS B 1 448 ? 36.094 23.781 -4.859 1 93.75 448 LYS B O 1
ATOM 8411 N N . ILE B 1 449 ? 34.188 24.453 -4.031 1 94.56 449 ILE B N 1
ATOM 8412 C CA . ILE B 1 449 ? 34.375 23.703 -2.791 1 94.56 449 ILE B CA 1
ATOM 8413 C C . ILE B 1 449 ? 33.75 22.312 -2.936 1 94.56 449 ILE B C 1
ATOM 8415 O O . ILE B 1 449 ? 32.656 22.172 -3.502 1 94.56 449 ILE B O 1
ATOM 8419 N N . LYS B 1 450 ? 34.5 21.375 -2.457 1 94.81 450 LYS B N 1
ATOM 8420 C CA . LYS B 1 450 ? 33.906 20.031 -2.438 1 94.81 450 LYS B CA 1
ATOM 8421 C C . LYS B 1 450 ? 32.625 20.016 -1.629 1 94.81 450 LYS B C 1
ATOM 8423 O O . LYS B 1 450 ? 32.562 20.547 -0.521 1 94.81 450 LYS B O 1
ATOM 8428 N N . LYS B 1 451 ? 31.609 19.359 -2.094 1 93.31 451 LYS B N 1
ATOM 8429 C CA . LYS B 1 451 ? 30.281 19.375 -1.485 1 93.31 451 LYS B CA 1
ATOM 8430 C C . LYS B 1 451 ? 30.312 18.797 -0.079 1 93.31 451 LYS B C 1
ATOM 8432 O O . LYS B 1 451 ? 29.688 19.328 0.837 1 93.31 451 LYS B O 1
ATOM 8437 N N . ALA B 1 452 ? 31.047 17.703 0.04 1 92.25 452 ALA B N 1
ATOM 8438 C CA . ALA B 1 452 ? 31.125 17.047 1.346 1 92.25 452 ALA B CA 1
ATOM 8439 C C . ALA B 1 452 ? 31.75 17.984 2.385 1 92.25 452 ALA B C 1
ATOM 8441 O O . ALA B 1 452 ? 31.266 18.047 3.523 1 92.25 452 ALA B O 1
ATOM 8442 N N . ASP B 1 453 ? 32.719 18.703 1.974 1 93 453 ASP B N 1
ATOM 8443 C CA . ASP B 1 453 ? 33.406 19.625 2.877 1 93 453 ASP B CA 1
ATOM 8444 C C . ASP B 1 453 ? 32.594 20.859 3.154 1 93 453 ASP B C 1
ATOM 8446 O O . ASP B 1 453 ? 32.594 21.391 4.27 1 93 453 ASP B O 1
ATOM 8450 N N . LEU B 1 454 ? 31.922 21.297 2.156 1 94.06 454 LEU B N 1
ATOM 8451 C CA . LEU B 1 454 ? 31.016 22.422 2.336 1 94.06 454 LEU B CA 1
ATOM 8452 C C . LEU B 1 454 ? 29.938 22.094 3.367 1 94.06 454 LEU B C 1
ATOM 8454 O O . LEU B 1 454 ? 29.703 22.875 4.289 1 94.06 454 LEU B O 1
ATOM 8458 N N . ARG B 1 455 ? 29.406 20.984 3.256 1 91.94 455 ARG B N 1
ATOM 8459 C CA . ARG B 1 455 ? 28.312 20.594 4.125 1 91.94 455 ARG B CA 1
ATOM 8460 C C . ARG B 1 455 ? 28.812 20.281 5.531 1 91.94 455 ARG B C 1
ATOM 8462 O O . ARG B 1 455 ? 28.109 20.531 6.516 1 91.94 455 ARG B O 1
ATOM 8469 N N . ARG B 1 456 ? 30 19.812 5.582 1 89.38 456 ARG B N 1
ATOM 8470 C CA . ARG B 1 456 ? 30.609 19.562 6.883 1 89.38 456 ARG B CA 1
ATOM 8471 C C . ARG B 1 456 ? 30.844 20.859 7.645 1 89.38 456 ARG B C 1
ATOM 8473 O O . ARG B 1 456 ? 30.812 20.891 8.875 1 89.38 456 ARG B O 1
ATOM 8480 N N . SER B 1 457 ? 31.062 21.844 6.895 1 91.38 457 SER B N 1
ATOM 8481 C CA . SER B 1 457 ? 31.359 23.141 7.496 1 91.38 457 SER B CA 1
ATOM 8482 C C . SER B 1 457 ? 30.094 23.859 7.949 1 91.38 457 SER B C 1
ATOM 8484 O O . SER B 1 457 ? 30.156 24.812 8.727 1 91.38 457 SER B O 1
ATOM 8486 N N . LEU B 1 458 ? 28.969 23.328 7.48 1 90.94 458 LEU B N 1
ATOM 8487 C CA . LEU B 1 458 ? 27.688 23.969 7.789 1 90.94 458 LEU B CA 1
ATOM 8488 C C . LEU B 1 458 ? 26.812 23.047 8.625 1 90.94 458 LEU B C 1
ATOM 8490 O O . LEU B 1 458 ? 26.547 21.906 8.227 1 90.94 458 LEU B O 1
ATOM 8494 N N . GLY B 1 459 ? 26.453 23.438 9.852 1 88.12 459 GLY B N 1
ATOM 8495 C CA . GLY B 1 459 ? 25.453 22.688 10.617 1 88.12 459 GLY B CA 1
ATOM 8496 C C . GLY B 1 459 ? 24.031 23.078 10.273 1 88.12 459 GLY B C 1
ATOM 8497 O O . GLY B 1 459 ? 23.734 24.266 10.094 1 88.12 459 GLY B O 1
ATOM 8498 N N . ILE B 1 460 ? 23.203 22.078 10.055 1 87.5 460 ILE B N 1
ATOM 8499 C CA . ILE B 1 460 ? 21.844 22.406 9.641 1 87.5 460 ILE B CA 1
ATOM 8500 C C . ILE B 1 460 ? 20.844 21.75 10.594 1 87.5 460 ILE B C 1
ATOM 8502 O O . ILE B 1 460 ? 21.031 20.609 11.008 1 87.5 460 ILE B O 1
ATOM 8506 N N . VAL B 1 461 ? 19.922 22.547 11.055 1 86.5 461 VAL B N 1
ATOM 8507 C CA . VAL B 1 461 ? 18.75 22.062 11.766 1 86.5 461 VAL B CA 1
ATOM 8508 C C . VAL B 1 461 ? 17.5 22.359 10.953 1 86.5 461 VAL B C 1
ATOM 8510 O O . VAL B 1 461 ? 17.141 23.516 10.75 1 86.5 461 VAL B O 1
ATOM 8513 N N . LEU B 1 462 ? 16.906 21.375 10.508 1 81 462 LEU B N 1
ATOM 8514 C CA . LEU B 1 462 ? 15.758 21.5 9.609 1 81 462 LEU B CA 1
ATOM 8515 C C . LEU B 1 462 ? 14.453 21.578 10.398 1 81 462 LEU B C 1
ATOM 8517 O O . LEU B 1 462 ? 14.406 21.172 11.562 1 81 462 LEU B O 1
ATOM 8521 N N . GLN B 1 463 ? 13.461 22.109 9.656 1 73.19 463 GLN B N 1
ATOM 8522 C CA . GLN B 1 463 ? 12.125 22.172 10.234 1 73.19 463 GLN B CA 1
ATOM 8523 C C . GLN B 1 463 ? 11.578 20.766 10.492 1 73.19 463 GLN B C 1
ATOM 8525 O O . GLN B 1 463 ? 11.094 20.484 11.586 1 73.19 463 GLN B O 1
ATOM 8530 N N . ASP B 1 464 ? 11.664 19.969 9.422 1 75.44 464 ASP B N 1
ATOM 8531 C CA . ASP B 1 464 ? 11.281 18.562 9.555 1 75.44 464 ASP B CA 1
ATOM 8532 C C . ASP B 1 464 ? 12.453 17.719 10.023 1 75.44 464 ASP B C 1
ATOM 8534 O O . ASP B 1 464 ? 13.281 17.281 9.211 1 75.44 464 ASP B O 1
ATOM 8538 N N . THR B 1 465 ? 12.43 17.516 11.375 1 80.44 465 THR B N 1
ATOM 8539 C CA . THR B 1 465 ? 13.547 16.781 11.953 1 80.44 465 THR B CA 1
ATOM 8540 C C . THR B 1 465 ? 13.367 15.281 11.773 1 80.44 465 THR B C 1
ATOM 8542 O O . THR B 1 465 ? 12.281 14.758 12.008 1 80.44 465 THR B O 1
ATOM 8545 N N . HIS B 1 466 ? 14.383 14.711 11.242 1 87.25 466 HIS B N 1
ATOM 8546 C CA . HIS B 1 466 ? 14.352 13.266 11.07 1 87.25 466 HIS B CA 1
ATOM 8547 C C . HIS B 1 466 ? 15.344 12.578 12.008 1 87.25 466 HIS B C 1
ATOM 8549 O O . HIS B 1 466 ? 16.5 12.984 12.094 1 87.25 466 HIS B O 1
ATOM 8555 N N . LEU B 1 467 ? 14.797 11.664 12.781 1 89.88 467 LEU B N 1
ATOM 8556 C CA . LEU B 1 467 ? 15.625 10.836 13.656 1 89.88 467 LEU B CA 1
ATOM 8557 C C . LEU B 1 467 ? 15.703 9.406 13.141 1 89.88 467 LEU B C 1
ATOM 8559 O O . LEU B 1 467 ? 14.719 8.875 12.609 1 89.88 467 LEU B O 1
ATOM 8563 N N . PHE B 1 468 ? 16.844 8.852 13.211 1 90.5 468 PHE B N 1
ATOM 8564 C CA . PHE B 1 468 ? 17.062 7.504 12.703 1 90.5 468 PHE B CA 1
ATOM 8565 C C . PHE B 1 468 ? 16.812 6.465 13.789 1 90.5 468 PHE B C 1
ATOM 8567 O O . PHE B 1 468 ? 16.828 6.785 14.977 1 90.5 468 PHE B O 1
ATOM 8574 N N . THR B 1 469 ? 16.531 5.262 13.336 1 90.62 469 THR B N 1
ATOM 8575 C CA . THR B 1 469 ? 16.359 4.168 14.289 1 90.62 469 THR B CA 1
ATOM 8576 C C . THR B 1 469 ? 17.656 3.883 15.031 1 90.62 469 THR B C 1
ATOM 8578 O O . THR B 1 469 ? 18.703 3.713 14.406 1 90.62 469 THR B O 1
ATOM 8581 N N . GLY B 1 470 ? 17.625 3.887 16.297 1 90.19 470 GLY B N 1
ATOM 8582 C CA . GLY B 1 470 ? 18.766 3.727 17.172 1 90.19 470 GLY B CA 1
ATOM 8583 C C . GLY B 1 470 ? 18.578 4.391 18.531 1 90.19 470 GLY B C 1
ATOM 8584 O O . GLY B 1 470 ? 17.469 4.805 18.875 1 90.19 470 GLY B O 1
ATOM 8585 N N . THR B 1 471 ? 19.656 4.52 19.266 1 94.38 471 THR B N 1
ATOM 8586 C CA . THR B 1 471 ? 19.547 5.129 20.594 1 94.38 471 THR B CA 1
ATOM 8587 C C . THR B 1 471 ? 19.594 6.652 20.484 1 94.38 471 THR B C 1
ATOM 8589 O O . THR B 1 471 ? 19.984 7.199 19.453 1 94.38 471 THR B O 1
ATOM 8592 N N . VAL B 1 472 ? 19.141 7.273 21.547 1 95.31 472 VAL B N 1
ATOM 8593 C CA . VAL B 1 472 ? 19.25 8.727 21.625 1 95.31 472 VAL B CA 1
ATOM 8594 C C . VAL B 1 472 ? 20.703 9.141 21.469 1 95.31 472 VAL B C 1
ATOM 8596 O O . VAL B 1 472 ? 21.016 10.102 20.766 1 95.31 472 VAL B O 1
ATOM 8599 N N . MET B 1 473 ? 21.578 8.391 22.047 1 95.94 473 MET B N 1
ATOM 8600 C CA . MET B 1 473 ? 23.016 8.641 21.969 1 95.94 473 MET B CA 1
ATOM 8601 C C . MET B 1 473 ? 23.5 8.562 20.531 1 95.94 473 MET B C 1
ATOM 8603 O O . MET B 1 473 ? 24.25 9.422 20.078 1 95.94 473 MET B O 1
ATOM 8607 N N . ASP B 1 474 ? 23.047 7.574 19.844 1 93.5 474 ASP B N 1
ATOM 8608 C CA . ASP B 1 474 ? 23.438 7.375 18.453 1 93.5 474 ASP B CA 1
ATOM 8609 C C . ASP B 1 474 ? 22.969 8.523 17.578 1 93.5 474 ASP B C 1
ATOM 8611 O O . ASP B 1 474 ? 23.672 8.945 16.656 1 93.5 474 ASP B O 1
ATOM 8615 N N . ASN B 1 475 ? 21.797 8.969 17.844 1 94.56 475 ASN B N 1
ATOM 8616 C CA . ASN B 1 475 ? 21.234 10.055 17.047 1 94.56 475 ASN B CA 1
ATOM 8617 C C . ASN B 1 475 ? 21.984 11.359 17.266 1 94.56 475 ASN B C 1
ATOM 8619 O O . ASN B 1 475 ? 22.156 12.148 16.328 1 94.56 475 ASN B O 1
ATOM 8623 N N . ILE B 1 476 ? 22.422 11.594 18.516 1 95.25 476 ILE B N 1
ATOM 8624 C CA . ILE B 1 476 ? 23.219 12.773 18.797 1 95.25 476 ILE B CA 1
ATOM 8625 C C . ILE B 1 476 ? 24.609 12.625 18.156 1 95.25 476 ILE B C 1
ATOM 8627 O O . ILE B 1 476 ? 25.094 13.547 17.5 1 95.25 476 ILE B O 1
ATOM 8631 N N . ARG B 1 477 ? 25.125 11.445 18.297 1 94.88 477 ARG B N 1
ATOM 8632 C CA . ARG B 1 477 ? 26.453 11.156 17.781 1 94.88 477 ARG B CA 1
ATOM 8633 C C . ARG B 1 477 ? 26.484 11.211 16.266 1 94.88 477 ARG B C 1
ATOM 8635 O O . ARG B 1 477 ? 27.547 11.32 15.664 1 94.88 477 ARG B O 1
ATOM 8642 N N . TYR B 1 478 ? 25.344 11.156 15.672 1 92.38 478 TYR B N 1
ATOM 8643 C CA . TYR B 1 478 ? 25.234 11.211 14.219 1 92.38 478 TYR B CA 1
ATOM 8644 C C . TYR B 1 478 ? 25.844 12.5 13.672 1 92.38 478 TYR B C 1
ATOM 8646 O O . TYR B 1 478 ? 26.219 12.562 12.5 1 92.38 478 TYR B O 1
ATOM 8654 N N . GLY B 1 479 ? 25.922 13.539 14.469 1 91.25 479 GLY B N 1
ATOM 8655 C CA . GLY B 1 479 ? 26.578 14.773 14.07 1 91.25 479 GLY B CA 1
ATOM 8656 C C . GLY B 1 479 ? 28.062 14.617 13.836 1 91.25 479 GLY B C 1
ATOM 8657 O O . GLY B 1 479 ? 28.641 15.25 12.945 1 91.25 479 GLY B O 1
ATOM 8658 N N . ARG B 1 480 ? 28.688 13.898 14.656 1 91.75 480 ARG B N 1
ATOM 8659 C CA . ARG B 1 480 ? 30.078 13.5 14.57 1 91.75 480 ARG B CA 1
ATOM 8660 C C . ARG B 1 480 ? 30.281 12.086 15.117 1 91.75 480 ARG B C 1
ATOM 8662 O O . ARG B 1 480 ? 30.328 11.891 16.328 1 91.75 480 ARG B O 1
ATOM 8669 N N . LEU B 1 481 ? 30.578 11.172 14.289 1 90.44 481 LEU B N 1
ATOM 8670 C CA . LEU B 1 481 ? 30.547 9.75 14.625 1 90.44 481 LEU B CA 1
ATOM 8671 C C . LEU B 1 481 ? 31.656 9.398 15.609 1 90.44 481 LEU B C 1
ATOM 8673 O O . LEU B 1 481 ? 31.531 8.438 16.375 1 90.44 481 LEU B O 1
ATOM 8677 N N . ASP B 1 482 ? 32.656 10.156 15.672 1 89.06 482 ASP B N 1
ATOM 8678 C CA . ASP B 1 482 ? 33.781 9.844 16.547 1 89.06 482 ASP B CA 1
ATOM 8679 C C . ASP B 1 482 ? 33.656 10.555 17.891 1 89.06 482 ASP B C 1
ATOM 8681 O O . ASP B 1 482 ? 34.562 10.477 18.734 1 89.06 482 ASP B O 1
ATOM 8685 N N . ALA B 1 483 ? 32.5 11.234 18.062 1 93.31 483 ALA B N 1
ATOM 8686 C CA . ALA B 1 483 ? 32.312 11.945 19.312 1 93.31 483 ALA B CA 1
ATOM 8687 C C . ALA B 1 483 ? 32.188 10.969 20.484 1 93.31 483 ALA B C 1
ATOM 8689 O O . ALA B 1 483 ? 31.562 9.906 20.344 1 93.31 483 ALA B O 1
ATOM 8690 N N . THR B 1 484 ? 32.75 11.305 21.594 1 94.62 484 THR B N 1
ATOM 8691 C CA . THR B 1 484 ? 32.656 10.484 22.797 1 94.62 484 THR B CA 1
ATOM 8692 C C . THR B 1 484 ? 31.297 10.672 23.484 1 94.62 484 THR B C 1
ATOM 8694 O O . THR B 1 484 ? 30.562 11.617 23.172 1 94.62 484 THR B O 1
ATOM 8697 N N . ASP B 1 485 ? 31 9.805 24.391 1 95.56 485 ASP B N 1
ATOM 8698 C CA . ASP B 1 485 ? 29.75 9.898 25.141 1 95.56 485 ASP B CA 1
ATOM 8699 C C . ASP B 1 485 ? 29.672 11.211 25.922 1 95.56 485 ASP B C 1
ATOM 8701 O O . ASP B 1 485 ? 28.609 11.828 26 1 95.56 485 ASP B O 1
ATOM 8705 N N . GLU B 1 486 ? 30.797 11.57 26.406 1 95.38 486 GLU B N 1
ATOM 8706 C CA . GLU B 1 486 ? 30.844 12.805 27.188 1 95.38 486 GLU B CA 1
ATOM 8707 C C . GLU B 1 486 ? 30.547 14.016 26.312 1 95.38 486 GLU B C 1
ATOM 8709 O O . GLU B 1 486 ? 29.812 14.922 26.734 1 95.38 486 GLU B O 1
ATOM 8714 N N . GLU B 1 487 ? 31.078 14.039 25.172 1 94.25 487 GLU B N 1
ATOM 8715 C CA . GLU B 1 487 ? 30.844 15.141 24.25 1 94.25 487 GLU B CA 1
ATOM 8716 C C . GLU B 1 487 ? 29.391 15.203 23.828 1 94.25 487 GLU B C 1
ATOM 8718 O O . GLU B 1 487 ? 28.828 16.297 23.672 1 94.25 487 GLU B O 1
ATOM 8723 N N . CYS B 1 488 ? 28.828 14.062 23.641 1 96.62 488 CYS B N 1
ATOM 8724 C CA . CYS B 1 488 ? 27.422 14 23.266 1 96.62 488 CYS B CA 1
ATOM 8725 C C . CYS B 1 488 ? 26.531 14.508 24.391 1 96.62 488 CYS B C 1
ATOM 8727 O O . CYS B 1 488 ? 25.547 15.211 24.141 1 96.62 488 CYS B O 1
ATOM 8729 N N . ILE B 1 489 ? 26.875 14.133 25.609 1 96.81 489 ILE B N 1
ATOM 8730 C CA . ILE B 1 489 ? 26.094 14.57 26.75 1 96.81 489 ILE B CA 1
ATOM 8731 C C . ILE B 1 489 ? 26.219 16.094 26.922 1 96.81 489 ILE B C 1
ATOM 8733 O O . ILE B 1 489 ? 25.234 16.766 27.219 1 96.81 489 ILE B O 1
ATOM 8737 N N . GLU B 1 490 ? 27.391 16.625 26.703 1 95.38 490 GLU B N 1
ATOM 8738 C CA . GLU B 1 490 ? 27.609 18.062 26.766 1 95.38 490 GLU B CA 1
ATOM 8739 C C . GLU B 1 490 ? 26.781 18.781 25.703 1 95.38 490 GLU B C 1
ATOM 8741 O O . GLU B 1 490 ? 26.234 19.859 25.953 1 95.38 490 GLU B O 1
ATOM 8746 N N . ALA B 1 491 ? 26.797 18.25 24.547 1 95.19 491 ALA B N 1
ATOM 8747 C CA . ALA B 1 491 ? 26 18.828 23.469 1 95.19 491 ALA B CA 1
ATOM 8748 C C . ALA B 1 491 ? 24.516 18.812 23.812 1 95.19 491 ALA B C 1
ATOM 8750 O O . ALA B 1 491 ? 23.797 19.766 23.5 1 95.19 491 ALA B O 1
ATOM 8751 N N . ALA B 1 492 ? 24.109 17.734 24.438 1 96.06 492 ALA B N 1
ATOM 8752 C CA . ALA B 1 492 ? 22.719 17.625 24.859 1 96.06 492 ALA B CA 1
ATOM 8753 C C . ALA B 1 492 ? 22.375 18.672 25.922 1 96.06 492 ALA B C 1
ATOM 8755 O O . ALA B 1 492 ? 21.281 19.219 25.922 1 96.06 492 ALA B O 1
ATOM 8756 N N . LYS B 1 493 ? 23.281 18.891 26.797 1 95.19 493 LYS B N 1
ATOM 8757 C CA . LYS B 1 493 ? 23.094 19.922 27.812 1 95.19 493 LYS B CA 1
ATOM 8758 C C . LYS B 1 493 ? 23 21.312 27.188 1 95.19 493 LYS B C 1
ATOM 8760 O O . LYS B 1 493 ? 22.141 22.109 27.547 1 95.19 493 LYS B O 1
ATOM 8765 N N . LEU B 1 494 ? 23.844 21.516 26.25 1 92.25 494 LEU B N 1
ATOM 8766 C CA . LEU B 1 494 ? 23.859 22.781 25.547 1 92.25 494 LEU B CA 1
ATOM 8767 C C . LEU B 1 494 ? 22.531 23.016 24.828 1 92.25 494 LEU B C 1
ATOM 8769 O O . LEU B 1 494 ? 22.031 24.141 24.797 1 92.25 494 LEU B O 1
ATOM 8773 N N . ALA B 1 495 ? 22.016 21.984 24.266 1 92.31 495 ALA B N 1
ATOM 8774 C CA . ALA B 1 495 ? 20.766 22.062 23.5 1 92.31 495 ALA B CA 1
ATOM 8775 C C . ALA B 1 495 ? 19.562 22 24.422 1 92.31 495 ALA B C 1
ATOM 8777 O O . ALA B 1 495 ? 18.422 22.094 23.969 1 92.31 495 ALA B O 1
ATOM 8778 N N . ASN B 1 496 ? 19.797 21.844 25.719 1 91.06 496 ASN B N 1
ATOM 8779 C CA . ASN B 1 496 ? 18.734 21.719 26.719 1 91.06 496 ASN B CA 1
ATOM 8780 C C . ASN B 1 496 ? 17.922 20.438 26.516 1 91.06 496 ASN B C 1
ATOM 8782 O O . ASN B 1 496 ? 16.703 20.438 26.734 1 91.06 496 ASN B O 1
ATOM 8786 N N . ALA B 1 497 ? 18.516 19.469 25.969 1 93.19 497 ALA B N 1
ATOM 8787 C CA . ALA B 1 497 ? 17.844 18.203 25.734 1 93.19 497 ALA B CA 1
ATOM 8788 C C . ALA B 1 497 ? 18.141 17.188 26.844 1 93.19 497 ALA B C 1
ATOM 8790 O O . ALA B 1 497 ? 17.453 16.188 26.984 1 93.19 497 ALA B O 1
ATOM 8791 N N . HIS B 1 498 ? 19.094 17.484 27.688 1 94.06 498 HIS B N 1
ATOM 8792 C CA . HIS B 1 498 ? 19.578 16.562 28.703 1 94.06 498 HIS B CA 1
ATOM 8793 C C . HIS B 1 498 ? 18.469 16.203 29.688 1 94.06 498 HIS B C 1
ATOM 8795 O O . HIS B 1 498 ? 18.328 15.031 30.047 1 94.06 498 HIS B O 1
ATOM 8801 N N . ALA B 1 499 ? 17.75 17.156 30.109 1 89.25 499 ALA B N 1
ATOM 8802 C CA . ALA B 1 499 ? 16.734 16.953 31.141 1 89.25 499 ALA B CA 1
ATOM 8803 C C . ALA B 1 499 ? 15.664 15.969 30.672 1 89.25 499 ALA B C 1
ATOM 8805 O O . ALA B 1 499 ? 15.305 15.047 31.406 1 89.25 499 ALA B O 1
ATOM 8806 N N . PHE B 1 500 ? 15.117 16.172 29.5 1 87.88 500 PHE B N 1
ATOM 8807 C CA . PHE B 1 500 ? 14.039 15.281 29.078 1 87.88 500 PHE B CA 1
ATOM 8808 C C . PHE B 1 500 ? 14.578 13.898 28.75 1 87.88 500 PHE B C 1
ATOM 8810 O O . PHE B 1 500 ? 13.883 12.898 28.906 1 87.88 500 PHE B O 1
ATOM 8817 N N . ILE B 1 501 ? 15.875 13.852 28.25 1 94 501 ILE B N 1
ATOM 8818 C CA . ILE B 1 501 ? 16.484 12.57 27.906 1 94 501 ILE B CA 1
ATOM 8819 C C . ILE B 1 501 ? 16.594 11.703 29.156 1 94 501 ILE B C 1
ATOM 8821 O O . ILE B 1 501 ? 16.359 10.492 29.109 1 94 501 ILE B O 1
ATOM 8825 N N . LYS B 1 502 ? 16.969 12.336 30.203 1 91.56 502 LYS B N 1
ATOM 8826 C CA . LYS B 1 502 ? 17.125 11.625 31.469 1 91.56 502 LYS B CA 1
ATOM 8827 C C . LYS B 1 502 ? 15.797 11.039 31.938 1 91.56 502 LYS B C 1
ATOM 8829 O O . LYS B 1 502 ? 15.773 10.047 32.656 1 91.56 502 LYS B O 1
ATOM 8834 N N . HIS B 1 503 ? 14.75 11.586 31.547 1 89.5 503 HIS B N 1
ATOM 8835 C CA . HIS B 1 503 ? 13.43 11.141 31.969 1 89.5 503 HIS B CA 1
ATOM 8836 C C . HIS B 1 503 ? 12.906 10.031 31.047 1 89.5 503 HIS B C 1
ATOM 8838 O O . HIS B 1 503 ? 11.852 9.453 31.312 1 89.5 503 HIS B O 1
ATOM 8844 N N . LEU B 1 504 ? 13.578 9.828 30.047 1 90.94 504 LEU B N 1
ATOM 8845 C CA . LEU B 1 504 ? 13.203 8.711 29.188 1 90.94 504 LEU B CA 1
ATOM 8846 C C . LEU B 1 504 ? 13.469 7.383 29.891 1 90.94 504 LEU B C 1
ATOM 8848 O O . LEU B 1 504 ? 14.344 7.297 30.75 1 90.94 504 LEU B O 1
ATOM 8852 N N . PRO B 1 505 ? 12.805 6.289 29.562 1 88.25 505 PRO B N 1
ATOM 8853 C CA . PRO B 1 505 ? 12.922 4.996 30.234 1 88.25 505 PRO B CA 1
ATOM 8854 C C . PRO B 1 505 ? 14.367 4.5 30.297 1 88.25 505 PRO B C 1
ATOM 8856 O O . PRO B 1 505 ? 14.797 3.988 31.344 1 88.25 505 PRO B O 1
ATOM 8859 N N . GLU B 1 506 ? 15.172 4.66 29.328 1 93.25 506 GLU B N 1
ATOM 8860 C CA . GLU B 1 506 ? 16.562 4.199 29.312 1 93.25 506 GLU B CA 1
ATOM 8861 C C . GLU B 1 506 ? 17.516 5.355 29.078 1 93.25 506 GLU B C 1
ATOM 8863 O O . GLU B 1 506 ? 18.625 5.156 28.578 1 93.25 506 GLU B O 1
ATOM 8868 N N . GLY B 1 507 ? 17.016 6.5 29.312 1 93.56 507 GLY B N 1
ATOM 8869 C CA . GLY B 1 507 ? 17.875 7.664 29.156 1 93.56 507 GLY B CA 1
ATOM 8870 C C . GLY B 1 507 ? 18.453 7.789 27.766 1 93.56 507 GLY B C 1
ATOM 8871 O O . GLY B 1 507 ? 17.719 7.73 26.766 1 93.56 507 GLY B O 1
ATOM 8872 N N . TYR B 1 508 ? 19.812 7.855 27.75 1 95.25 508 TYR B N 1
ATOM 8873 C CA . TYR B 1 508 ? 20.5 8.023 26.469 1 95.25 508 TYR B CA 1
ATOM 8874 C C . TYR B 1 508 ? 20.484 6.738 25.656 1 95.25 508 TYR B C 1
ATOM 8876 O O . TYR B 1 508 ? 20.719 6.758 24.453 1 95.25 508 TYR B O 1
ATOM 8884 N N . ASN B 1 509 ? 20.172 5.715 26.297 1 93.94 509 ASN B N 1
ATOM 8885 C CA . ASN B 1 509 ? 20.156 4.422 25.609 1 93.94 509 ASN B CA 1
ATOM 8886 C C . ASN B 1 509 ? 18.75 4.062 25.125 1 93.94 509 ASN B C 1
ATOM 8888 O O . ASN B 1 509 ? 18.547 2.971 24.594 1 93.94 509 ASN B O 1
ATOM 8892 N N . THR B 1 510 ? 17.859 4.98 25.281 1 92.94 510 THR B N 1
ATOM 8893 C CA . THR B 1 510 ? 16.516 4.738 24.781 1 92.94 510 THR B CA 1
ATOM 8894 C C . THR B 1 510 ? 16.516 4.578 23.266 1 92.94 510 THR B C 1
ATOM 8896 O O . THR B 1 510 ? 17.109 5.391 22.562 1 92.94 510 THR B O 1
ATOM 8899 N N . VAL B 1 511 ? 15.938 3.535 22.797 1 91.06 511 VAL B N 1
ATOM 8900 C CA . VAL B 1 511 ? 15.906 3.246 21.375 1 91.06 511 VAL B CA 1
ATOM 8901 C C . VAL B 1 511 ? 14.742 3.984 20.719 1 91.06 511 VAL B C 1
ATOM 8903 O O . VAL B 1 511 ? 13.594 3.865 21.156 1 91.06 511 VAL B O 1
ATOM 8906 N N . LEU B 1 512 ? 15.047 4.773 19.688 1 89 512 LEU B N 1
ATOM 8907 C CA . LEU B 1 512 ? 14.047 5.488 18.906 1 89 512 LEU B CA 1
ATOM 8908 C C . LEU B 1 512 ? 13.719 4.73 17.625 1 89 512 LEU B C 1
ATOM 8910 O O . LEU B 1 512 ? 14.617 4.18 16.984 1 89 512 LEU B O 1
ATOM 8914 N N . THR B 1 513 ? 12.469 4.551 17.438 1 81.81 513 THR B N 1
ATOM 8915 C CA . THR B 1 513 ? 12.031 3.914 16.203 1 81.81 513 THR B CA 1
ATOM 8916 C C . THR B 1 513 ? 11.016 4.785 15.469 1 81.81 513 THR B C 1
ATOM 8918 O O . THR B 1 513 ? 10.406 5.672 16.078 1 81.81 513 THR B O 1
ATOM 8921 N N . GLY B 1 514 ? 10.828 4.617 14.219 1 73.25 514 GLY B N 1
ATOM 8922 C CA . GLY B 1 514 ? 9.797 5.293 13.445 1 73.25 514 GLY B CA 1
ATOM 8923 C C . GLY B 1 514 ? 9.93 6.805 13.461 1 73.25 514 GLY B C 1
ATOM 8924 O O . GLY B 1 514 ? 8.969 7.516 13.758 1 73.25 514 GLY B O 1
ATOM 8925 N N . ASP B 1 515 ? 11.031 7.328 13.281 1 72.19 515 ASP B N 1
ATOM 8926 C CA . ASP B 1 515 ? 11.297 8.766 13.227 1 72.19 515 ASP B CA 1
ATOM 8927 C C . ASP B 1 515 ? 10.992 9.43 14.562 1 72.19 515 ASP B C 1
ATOM 8929 O O . ASP B 1 515 ? 10.461 10.539 14.602 1 72.19 515 ASP B O 1
ATOM 8933 N N . GLY B 1 516 ? 11.289 8.656 15.625 1 74.19 516 GLY B N 1
ATOM 8934 C CA . GLY B 1 516 ? 11.055 9.195 16.953 1 74.19 516 GLY B CA 1
ATOM 8935 C C . GLY B 1 516 ? 9.586 9.375 17.281 1 74.19 516 GLY B C 1
ATOM 8936 O O . GLY B 1 516 ? 9.195 10.359 17.906 1 74.19 516 GLY B O 1
ATOM 8937 N N . GLY B 1 517 ? 8.812 8.555 16.734 1 70.38 517 GLY B N 1
ATOM 8938 C CA . GLY B 1 517 ? 7.375 8.672 16.891 1 70.38 517 GLY B CA 1
ATOM 8939 C C . GLY B 1 517 ? 6.945 8.75 18.344 1 70.38 517 GLY B C 1
ATOM 8940 O O . GLY B 1 517 ? 5.887 9.305 18.656 1 70.38 517 GLY B O 1
ATOM 8941 N N . SER B 1 518 ? 7.797 8.414 19.234 1 72.69 518 SER B N 1
ATOM 8942 C CA . SER B 1 518 ? 7.465 8.414 20.656 1 72.69 518 SER B CA 1
ATOM 8943 C C . SER B 1 518 ? 7.781 9.766 21.297 1 72.69 518 SER B C 1
ATOM 8945 O O . SER B 1 518 ? 7.41 10.008 22.453 1 72.69 518 SER B O 1
ATOM 8947 N N . LEU B 1 519 ? 8.461 10.641 20.531 1 82.12 519 LEU B N 1
ATOM 8948 C CA . LEU B 1 519 ? 8.867 11.945 21.047 1 82.12 519 LEU B CA 1
ATOM 8949 C C . LEU B 1 519 ? 7.98 13.055 20.484 1 82.12 519 LEU B C 1
ATOM 8951 O O . LEU B 1 519 ? 7.406 12.906 19.406 1 82.12 519 LEU B O 1
ATOM 8955 N N . SER B 1 520 ? 7.812 14.039 21.281 1 77.88 520 SER B N 1
ATOM 8956 C CA . SER B 1 520 ? 7.117 15.227 20.781 1 77.88 520 SER B CA 1
ATOM 8957 C C . SER B 1 520 ? 7.945 15.945 19.734 1 77.88 520 SER B C 1
ATOM 8959 O O . SER B 1 520 ? 9.148 15.711 19.594 1 77.88 520 SER B O 1
ATOM 8961 N N . GLN B 1 521 ? 7.309 16.75 18.922 1 78.19 521 GLN B N 1
ATOM 8962 C CA . GLN B 1 521 ? 8.008 17.5 17.891 1 78.19 521 GLN B CA 1
ATOM 8963 C C . GLN B 1 521 ? 9.109 18.359 18.484 1 78.19 521 GLN B C 1
ATOM 8965 O O . GLN B 1 521 ? 10.195 18.484 17.906 1 78.19 521 GLN B O 1
ATOM 8970 N N . GLY B 1 522 ? 8.812 18.953 19.625 1 81.56 522 GLY B N 1
ATOM 8971 C CA . GLY B 1 522 ? 9.812 19.766 20.312 1 81.56 522 GLY B CA 1
ATOM 8972 C C . GLY B 1 522 ? 11.016 18.969 20.766 1 81.56 522 GLY B C 1
ATOM 8973 O O . GLY B 1 522 ? 12.156 19.438 20.656 1 81.56 522 GLY B O 1
ATOM 8974 N N . GLN B 1 523 ? 10.75 17.797 21.281 1 85.56 523 GLN B N 1
ATOM 8975 C CA . GLN B 1 523 ? 11.828 16.938 21.75 1 85.56 523 GLN B CA 1
ATOM 8976 C C . GLN B 1 523 ? 12.703 16.484 20.578 1 85.56 523 GLN B C 1
ATOM 8978 O O . GLN B 1 523 ? 13.93 16.406 20.719 1 85.56 523 GLN B O 1
ATOM 8983 N N . ARG B 1 524 ? 12.133 16.219 19.469 1 89.44 524 ARG B N 1
ATOM 8984 C CA . ARG B 1 524 ? 12.883 15.844 18.281 1 89.44 524 ARG B CA 1
ATOM 8985 C C . ARG B 1 524 ? 13.789 16.984 17.812 1 89.44 524 ARG B C 1
ATOM 8987 O O . ARG B 1 524 ? 14.922 16.75 17.391 1 89.44 524 ARG B O 1
ATOM 8994 N N . GLN B 1 525 ? 13.258 18.125 17.938 1 87.94 525 GLN B N 1
ATOM 8995 C CA . GLN B 1 525 ? 14.031 19.297 17.547 1 87.94 525 GLN B CA 1
ATOM 8996 C C . GLN B 1 525 ? 15.227 19.5 18.469 1 87.94 525 GLN B C 1
ATOM 8998 O O . GLN B 1 525 ? 16.312 19.875 18.016 1 87.94 525 GLN B O 1
ATOM 9003 N N . LEU B 1 526 ? 14.977 19.312 19.766 1 90.5 526 LEU B N 1
ATOM 9004 C CA . LEU B 1 526 ? 16.062 19.422 20.734 1 90.5 526 LEU B CA 1
ATOM 9005 C C . LEU B 1 526 ? 17.188 18.453 20.391 1 90.5 526 LEU B C 1
ATOM 9007 O O . LEU B 1 526 ? 18.375 18.797 20.484 1 90.5 526 LEU B O 1
ATOM 9011 N N . LEU B 1 527 ? 16.828 17.297 20 1 92.44 527 LEU B N 1
ATOM 9012 C CA . LEU B 1 527 ? 17.828 16.297 19.625 1 92.44 527 LEU B CA 1
ATOM 9013 C C . LEU B 1 527 ? 18.547 16.703 18.359 1 92.44 527 LEU B C 1
ATOM 9015 O O . LEU B 1 527 ? 19.75 16.422 18.203 1 92.44 527 LEU B O 1
ATOM 9019 N N . ALA B 1 528 ? 17.812 17.25 17.406 1 91.38 528 ALA B N 1
ATOM 9020 C CA . ALA B 1 528 ? 18.438 17.734 16.188 1 91.38 528 ALA B CA 1
ATOM 9021 C C . ALA B 1 528 ? 19.438 18.844 16.484 1 91.38 528 ALA B C 1
ATOM 9023 O O . ALA B 1 528 ? 20.5 18.922 15.852 1 91.38 528 ALA B O 1
ATOM 9024 N N . ILE B 1 529 ? 19.062 19.703 17.453 1 91.56 529 ILE B N 1
ATOM 9025 C CA . ILE B 1 529 ? 19.969 20.781 17.875 1 91.56 529 ILE B CA 1
ATOM 9026 C C . ILE B 1 529 ? 21.203 20.188 18.531 1 91.56 529 ILE B C 1
ATOM 9028 O O . ILE B 1 529 ? 22.328 20.641 18.266 1 91.56 529 ILE B O 1
ATOM 9032 N N . ALA B 1 530 ? 21 19.188 19.359 1 94.5 530 ALA B N 1
ATOM 9033 C CA . ALA B 1 530 ? 22.125 18.516 20 1 94.5 530 ALA B CA 1
ATOM 9034 C C . ALA B 1 530 ? 23.047 17.891 18.969 1 94.5 530 ALA B C 1
ATOM 9036 O O . ALA B 1 530 ? 24.266 17.906 19.125 1 94.5 530 ALA B O 1
ATOM 9037 N N . ARG B 1 531 ? 22.469 17.312 17.984 1 93.81 531 ARG B N 1
ATOM 9038 C CA . ARG B 1 531 ? 23.234 16.719 16.891 1 93.81 531 ARG B CA 1
ATOM 9039 C C . ARG B 1 531 ? 24.109 17.766 16.203 1 93.81 531 ARG B C 1
ATOM 9041 O O . ARG B 1 531 ? 25.281 17.516 15.922 1 93.81 531 ARG B O 1
ATOM 9048 N N . ALA B 1 532 ? 23.516 18.859 15.93 1 91.75 532 ALA B N 1
ATOM 9049 C CA . ALA B 1 532 ? 24.25 19.953 15.312 1 91.75 532 ALA B CA 1
ATOM 9050 C C . ALA B 1 532 ? 25.344 20.469 16.25 1 91.75 532 ALA B C 1
ATOM 9052 O O . ALA B 1 532 ? 26.422 20.875 15.789 1 91.75 532 ALA B O 1
ATOM 9053 N N . ALA B 1 533 ? 25.047 20.484 17.516 1 92.75 533 ALA B N 1
ATOM 9054 C CA . ALA B 1 533 ? 25.984 21 18.516 1 92.75 533 ALA B CA 1
ATOM 9055 C C . ALA B 1 533 ? 27.234 20.109 18.578 1 92.75 533 ALA B C 1
ATOM 9057 O O . ALA B 1 533 ? 28.344 20.625 18.75 1 92.75 533 ALA B O 1
ATOM 9058 N N . VAL B 1 534 ? 27 18.859 18.531 1 92.88 534 VAL B N 1
ATOM 9059 C CA . VAL B 1 534 ? 28.109 17.922 18.641 1 92.88 534 VAL B CA 1
ATOM 9060 C C . VAL B 1 534 ? 29.031 18.094 17.438 1 92.88 534 VAL B C 1
ATOM 9062 O O . VAL B 1 534 ? 30.25 17.938 17.547 1 92.88 534 VAL B O 1
ATOM 9065 N N . ALA B 1 535 ? 28.5 18.359 16.312 1 89.81 535 ALA B N 1
ATOM 9066 C CA . ALA B 1 535 ? 29.281 18.578 15.102 1 89.81 535 ALA B CA 1
ATOM 9067 C C . ALA B 1 535 ? 30.141 19.828 15.219 1 89.81 535 ALA B C 1
ATOM 9069 O O . ALA B 1 535 ? 31.203 19.922 14.602 1 89.81 535 ALA B O 1
ATOM 9070 N N . ASN B 1 536 ? 29.688 20.812 15.992 1 85.88 536 ASN B N 1
ATOM 9071 C CA . ASN B 1 536 ? 30.391 22.062 16.297 1 85.88 536 ASN B CA 1
ATOM 9072 C C . ASN B 1 536 ? 30.844 22.781 15.031 1 85.88 536 ASN B C 1
ATOM 9074 O O . ASN B 1 536 ? 32.031 23.094 14.883 1 85.88 536 ASN B O 1
ATOM 9078 N N . PRO B 1 537 ? 29.938 23.047 14.109 1 87.62 537 PRO B N 1
ATOM 9079 C CA . PRO B 1 537 ? 30.297 23.797 12.898 1 87.62 537 PRO B CA 1
ATOM 9080 C C . PRO B 1 537 ? 30.453 25.297 13.141 1 87.62 537 PRO B C 1
ATOM 9082 O O . PRO B 1 537 ? 29.828 25.828 14.062 1 87.62 537 PRO B O 1
ATOM 9085 N N . PRO B 1 538 ? 31.25 25.969 12.367 1 86.62 538 PRO B N 1
ATOM 9086 C CA . PRO B 1 538 ? 31.438 27.422 12.531 1 86.62 538 PRO B CA 1
ATOM 9087 C C . PRO B 1 538 ? 30.25 28.234 12.016 1 86.62 538 PRO B C 1
ATOM 9089 O O . PRO B 1 538 ? 30.062 29.391 12.406 1 86.62 538 PRO B O 1
ATOM 9092 N N . ALA B 1 539 ? 29.578 27.625 11.141 1 90.62 539 ALA B N 1
ATOM 9093 C CA . ALA B 1 539 ? 28.391 28.266 10.602 1 90.62 539 ALA B CA 1
ATOM 9094 C C . ALA B 1 539 ? 27.156 27.375 10.75 1 90.62 539 ALA B C 1
ATOM 9096 O O . ALA B 1 539 ? 27.266 26.141 10.711 1 90.62 539 ALA B O 1
ATOM 9097 N N . LEU B 1 540 ? 26.031 28.062 10.984 1 92.75 540 LEU B N 1
ATOM 9098 C CA . LEU B 1 540 ? 24.812 27.297 11.281 1 92.75 540 LEU B CA 1
ATOM 9099 C C . LEU B 1 540 ? 23.656 27.781 10.422 1 92.75 540 LEU B C 1
ATOM 9101 O O . LEU B 1 540 ? 23.562 28.984 10.117 1 92.75 540 LEU B O 1
ATOM 9105 N N . ILE B 1 541 ? 22.875 26.844 9.992 1 91.69 541 ILE B N 1
ATOM 9106 C CA . ILE B 1 541 ? 21.594 27.125 9.367 1 91.69 541 ILE B CA 1
ATOM 9107 C C . ILE B 1 541 ? 20.469 26.5 10.203 1 91.69 541 ILE B C 1
ATOM 9109 O O . ILE B 1 541 ? 20.438 25.281 10.406 1 91.69 541 ILE B O 1
ATOM 9113 N N . LEU B 1 542 ? 19.578 27.328 10.688 1 89.38 542 LEU B N 1
ATOM 9114 C CA . LEU B 1 542 ? 18.5 26.875 11.555 1 89.38 542 LEU B CA 1
ATOM 9115 C C . LEU B 1 542 ? 17.141 27.188 10.945 1 89.38 542 LEU B C 1
ATOM 9117 O O . LEU B 1 542 ? 16.859 28.328 10.609 1 89.38 542 LEU B O 1
ATOM 9121 N N . ASP B 1 543 ? 16.391 26.172 10.75 1 80.56 543 ASP B N 1
ATOM 9122 C CA . ASP B 1 543 ? 15.016 26.328 10.305 1 80.56 543 ASP B CA 1
ATOM 9123 C C . ASP B 1 543 ? 14.039 26.047 11.438 1 80.56 543 ASP B C 1
ATOM 9125 O O . ASP B 1 543 ? 13.82 24.891 11.812 1 80.56 543 ASP B O 1
ATOM 9129 N N . GLU B 1 544 ? 13.586 27.203 12.086 1 69.12 544 GLU B N 1
ATOM 9130 C CA . GLU B 1 544 ? 12.727 27.078 13.258 1 69.12 544 GLU B CA 1
ATOM 9131 C C . GLU B 1 544 ? 11.414 26.391 12.906 1 69.12 544 GLU B C 1
ATOM 9133 O O . GLU B 1 544 ? 10.836 26.641 11.844 1 69.12 544 GLU B O 1
ATOM 9138 N N . ALA B 1 545 ? 11.164 25.328 13.781 1 57.81 545 ALA B N 1
ATOM 9139 C CA . ALA B 1 545 ? 9.859 24.688 13.656 1 57.81 545 ALA B CA 1
ATOM 9140 C C . ALA B 1 545 ? 8.727 25.641 14.023 1 57.81 545 ALA B C 1
ATOM 9142 O O . ALA B 1 545 ? 8.875 26.469 14.945 1 57.81 545 ALA B O 1
ATOM 9143 N N . THR B 1 546 ? 7.801 25.922 13.164 1 53.81 546 THR B N 1
ATOM 9144 C CA . THR B 1 546 ? 6.668 26.812 13.352 1 53.81 546 THR B CA 1
ATOM 9145 C C . THR B 1 546 ? 5.777 26.328 14.492 1 53.81 546 THR B C 1
ATOM 9147 O O . THR B 1 546 ? 6.273 25.969 15.562 1 53.81 546 THR B O 1
ATOM 9150 N N . SER B 1 547 ? 4.531 25.812 14.18 1 53.25 547 SER B N 1
ATOM 9151 C CA . SER B 1 547 ? 3.186 25.891 14.742 1 53.25 547 SER B CA 1
ATOM 9152 C C . SER B 1 547 ? 2.928 24.75 15.727 1 53.25 547 SER B C 1
ATOM 9154 O O . SER B 1 547 ? 2.135 24.906 16.656 1 53.25 547 SER B O 1
ATOM 9156 N N . SER B 1 548 ? 3.889 23.625 15.789 1 53.88 548 SER B N 1
ATOM 9157 C CA . SER B 1 548 ? 3.279 22.5 16.484 1 53.88 548 SER B CA 1
ATOM 9158 C C . SER B 1 548 ? 4.031 22.156 17.766 1 53.88 548 SER B C 1
ATOM 9160 O O . SER B 1 548 ? 4.012 21.016 18.234 1 53.88 548 SER B O 1
ATOM 9162 N N . ILE B 1 549 ? 4.758 23.172 18.359 1 62.47 549 ILE B N 1
ATOM 9163 C CA . ILE B 1 549 ? 5.504 22.875 19.578 1 62.47 549 ILE B CA 1
ATOM 9164 C C . ILE B 1 549 ? 4.812 23.516 20.781 1 62.47 549 ILE B C 1
ATOM 9166 O O . ILE B 1 549 ? 4.367 24.656 20.703 1 62.47 549 ILE B O 1
ATOM 9170 N N . ASP B 1 550 ? 4.641 22.75 21.828 1 58.91 550 ASP B N 1
ATOM 9171 C CA . ASP B 1 550 ? 4.07 23.297 23.047 1 58.91 550 ASP B CA 1
ATOM 9172 C C . ASP B 1 550 ? 4.938 24.422 23.609 1 58.91 550 ASP B C 1
ATOM 9174 O O . ASP B 1 550 ? 6.152 24.438 23.391 1 58.91 550 ASP B O 1
ATOM 9178 N N . THR B 1 551 ? 4.297 25.344 24.344 1 60.62 551 THR B N 1
ATOM 9179 C CA . THR B 1 551 ? 4.906 26.578 24.828 1 60.62 551 THR B CA 1
ATOM 9180 C C . THR B 1 551 ? 6.082 26.266 25.75 1 60.62 551 THR B C 1
ATOM 9182 O O . THR B 1 551 ? 7.121 26.922 25.672 1 60.62 551 THR B O 1
ATOM 9185 N N . ARG B 1 552 ? 5.91 25.219 26.531 1 63.94 552 ARG B N 1
ATOM 9186 C CA . ARG B 1 552 ? 6.984 24.906 27.469 1 63.94 552 ARG B CA 1
ATOM 9187 C C . ARG B 1 552 ? 8.227 24.422 26.734 1 63.94 552 ARG B C 1
ATOM 9189 O O . ARG B 1 552 ? 9.344 24.844 27.031 1 63.94 552 ARG B O 1
ATOM 9196 N N . THR B 1 553 ? 8.047 23.531 25.922 1 75.69 553 THR B N 1
ATOM 9197 C CA . THR B 1 553 ? 9.164 22.984 25.172 1 75.69 553 THR B CA 1
ATOM 9198 C C . THR B 1 553 ? 9.75 24.031 24.219 1 75.69 553 THR B C 1
ATOM 9200 O O . THR B 1 553 ? 10.945 24.016 23.922 1 75.69 553 THR B O 1
ATOM 9203 N N . GLU B 1 554 ? 8.852 24.953 23.922 1 75.88 554 GLU B N 1
ATOM 9204 C CA . GLU B 1 554 ? 9.273 26.031 23.031 1 75.88 554 GLU B CA 1
ATOM 9205 C C . GLU B 1 554 ? 10.383 26.859 23.641 1 75.88 554 GLU B C 1
ATOM 9207 O O . GLU B 1 554 ? 11.328 27.266 22.953 1 75.88 554 GLU B O 1
ATOM 9212 N N . VAL B 1 555 ? 10.211 27.078 24.859 1 75.44 555 VAL B N 1
ATOM 9213 C CA . VAL B 1 555 ? 11.203 27.875 25.562 1 75.44 555 VAL B CA 1
ATOM 9214 C C . VAL B 1 555 ? 12.547 27.156 25.562 1 75.44 555 VAL B C 1
ATOM 9216 O O . VAL B 1 555 ? 13.594 27.766 25.344 1 75.44 555 VAL B O 1
ATOM 9219 N N . HIS B 1 556 ? 12.547 25.891 25.797 1 81.75 556 HIS B N 1
ATOM 9220 C CA . HIS B 1 556 ? 13.773 25.078 25.812 1 81.75 556 HIS B CA 1
ATOM 9221 C C . HIS B 1 556 ? 14.414 25.031 24.438 1 81.75 556 HIS B C 1
ATOM 9223 O O . HIS B 1 556 ? 15.641 25.094 24.312 1 81.75 556 HIS B O 1
ATOM 9229 N N . VAL B 1 557 ? 13.578 24.906 23.484 1 83.31 557 VAL B N 1
ATOM 9230 C CA . VAL B 1 557 ? 14.086 24.859 22.109 1 83.31 557 VAL B CA 1
ATOM 9231 C C . VAL B 1 557 ? 14.742 26.188 21.766 1 83.31 557 VAL B C 1
ATOM 9233 O O . VAL B 1 557 ? 15.812 26.203 21.141 1 83.31 557 VAL B O 1
ATOM 9236 N N . GLN B 1 558 ? 14.133 27.25 22.203 1 81.75 558 GLN B N 1
ATOM 9237 C CA . GLN B 1 558 ? 14.672 28.578 21.922 1 81.75 558 GLN B CA 1
ATOM 9238 C C . GLN B 1 558 ? 16 28.781 22.641 1 81.75 558 GLN B C 1
ATOM 9240 O O . GLN B 1 558 ? 16.953 29.328 22.062 1 81.75 558 GLN B O 1
ATOM 9245 N N . GLU B 1 559 ? 16.047 28.391 23.812 1 84.12 559 GLU B N 1
ATOM 9246 C CA . GLU B 1 559 ? 17.281 28.516 24.578 1 84.12 559 GLU B CA 1
ATOM 9247 C C . GLU B 1 559 ? 18.406 27.688 23.953 1 84.12 559 GLU B C 1
ATOM 9249 O O . GLU B 1 559 ? 19.547 28.125 23.906 1 84.12 559 GLU B O 1
ATOM 9254 N N . GLY B 1 560 ? 18.031 26.516 23.625 1 85.62 560 GLY B N 1
ATOM 9255 C CA . GLY B 1 560 ? 19 25.672 22.953 1 85.62 560 GLY B CA 1
ATOM 9256 C C . GLY B 1 560 ? 19.531 26.266 21.672 1 85.62 560 GLY B C 1
ATOM 9257 O O . GLY B 1 560 ? 20.734 26.203 21.391 1 85.62 560 GLY B O 1
ATOM 9258 N N . MET B 1 561 ? 18.656 26.828 20.906 1 86.44 561 MET B N 1
ATOM 9259 C CA . MET B 1 561 ? 19.047 27.484 19.656 1 86.44 561 MET B CA 1
ATOM 9260 C C . MET B 1 561 ? 19.969 28.672 19.922 1 86.44 561 MET B C 1
ATOM 9262 O O . MET B 1 561 ? 20.953 28.875 19.219 1 86.44 561 MET B O 1
ATOM 9266 N N . ASP B 1 562 ? 19.609 29.438 20.938 1 85.44 562 ASP B N 1
ATOM 9267 C CA . ASP B 1 562 ? 20.406 30.609 21.297 1 85.44 562 ASP B CA 1
ATOM 9268 C C . ASP B 1 562 ? 21.812 30.203 21.719 1 85.44 562 ASP B C 1
ATOM 9270 O O . ASP B 1 562 ? 22.797 30.859 21.344 1 85.44 562 ASP B O 1
ATOM 9274 N N . ALA B 1 563 ? 21.828 29.188 22.484 1 87.56 563 ALA B N 1
ATOM 9275 C CA . ALA B 1 563 ? 23.125 28.688 22.938 1 87.56 563 ALA B CA 1
ATOM 9276 C C . ALA B 1 563 ? 23.969 28.203 21.75 1 87.56 563 ALA B C 1
ATOM 9278 O O . ALA B 1 563 ? 25.188 28.406 21.719 1 87.56 563 ALA B O 1
ATOM 9279 N N . LEU B 1 564 ? 23.344 27.609 20.859 1 88.25 564 LEU B N 1
ATOM 9280 C CA . LEU B 1 564 ? 24.031 27.062 19.703 1 88.25 564 LEU B CA 1
ATOM 9281 C C . LEU B 1 564 ? 24.531 28.172 18.797 1 88.25 564 LEU B C 1
ATOM 9283 O O . LEU B 1 564 ? 25.578 28.047 18.156 1 88.25 564 LEU B O 1
ATOM 9287 N N . MET B 1 565 ? 23.812 29.219 18.75 1 89.19 565 MET B N 1
ATOM 9288 C CA . MET B 1 565 ? 24.109 30.297 17.812 1 89.19 565 MET B CA 1
ATOM 9289 C C . MET B 1 565 ? 25.234 31.188 18.344 1 89.19 565 MET B C 1
ATOM 9291 O O . MET B 1 565 ? 25.844 31.938 17.594 1 89.19 565 MET B O 1
ATOM 9295 N N . LYS B 1 566 ? 25.5 31.109 19.578 1 86.88 566 LYS B N 1
ATOM 9296 C CA . LYS B 1 566 ? 26.469 32 20.188 1 86.88 566 LYS B CA 1
ATOM 9297 C C . LYS B 1 566 ? 27.844 31.875 19.531 1 86.88 566 LYS B C 1
ATOM 9299 O O . LYS B 1 566 ? 28.391 30.781 19.469 1 86.88 566 LYS B O 1
ATOM 9304 N N . GLY B 1 567 ? 28.328 32.969 18.984 1 83 567 GLY B N 1
ATOM 9305 C CA . GLY B 1 567 ? 29.672 33.031 18.453 1 83 567 GLY B CA 1
ATOM 9306 C C . GLY B 1 567 ? 29.797 32.438 17.062 1 83 567 GLY B C 1
ATOM 9307 O O . GLY B 1 567 ? 30.906 32.219 16.562 1 83 567 GLY B O 1
ATOM 9308 N N . ARG B 1 568 ? 28.734 32.094 16.422 1 90.06 568 ARG B N 1
ATOM 9309 C CA . ARG B 1 568 ? 28.75 31.484 15.094 1 90.06 568 ARG B CA 1
ATOM 9310 C C . ARG B 1 568 ? 27.938 32.312 14.094 1 90.06 568 ARG B C 1
ATOM 9312 O O . ARG B 1 568 ? 27 33 14.477 1 90.06 568 ARG B O 1
ATOM 9319 N N . THR B 1 569 ? 28.422 32.219 12.859 1 93.19 569 THR B N 1
ATOM 9320 C CA . THR B 1 569 ? 27.578 32.781 11.805 1 93.19 569 THR B CA 1
ATOM 9321 C C . THR B 1 569 ? 26.312 31.938 11.625 1 93.19 569 THR B C 1
ATOM 9323 O O . THR B 1 569 ? 26.406 30.734 11.375 1 93.19 569 THR B O 1
ATOM 9326 N N . THR B 1 570 ? 25.219 32.531 11.836 1 92.94 570 THR B N 1
ATOM 9327 C CA . THR B 1 570 ? 24 31.734 11.852 1 92.94 570 THR B CA 1
ATOM 9328 C C . THR B 1 570 ? 22.938 32.344 10.938 1 92.94 570 THR B C 1
ATOM 9330 O O . THR B 1 570 ? 22.719 33.531 10.938 1 92.94 570 THR B O 1
ATOM 9333 N N . PHE B 1 571 ? 22.406 31.516 10.078 1 92.62 571 PHE B N 1
ATOM 9334 C CA . PHE B 1 571 ? 21.219 31.828 9.281 1 92.62 571 PHE B CA 1
ATOM 9335 C C . PHE B 1 571 ? 19.984 31.188 9.875 1 92.62 571 PHE B C 1
ATOM 9337 O O . PHE B 1 571 ? 19.891 29.953 9.945 1 92.62 571 PHE B O 1
ATOM 9344 N N . VAL B 1 572 ? 19.047 31.984 10.305 1 90.12 572 VAL B N 1
ATOM 9345 C CA . VAL B 1 572 ? 17.875 31.453 10.984 1 90.12 572 VAL B CA 1
ATOM 9346 C C . VAL B 1 572 ? 16.609 31.859 10.227 1 90.12 572 VAL B C 1
ATOM 9348 O O . VAL B 1 572 ? 16.438 33.031 9.906 1 90.12 572 VAL B O 1
ATOM 9351 N N . ILE B 1 573 ? 15.898 30.922 9.781 1 87.75 573 ILE B N 1
ATOM 9352 C CA . ILE B 1 573 ? 14.539 31.203 9.32 1 87.75 573 ILE B CA 1
ATOM 9353 C C . ILE B 1 573 ? 13.602 31.312 10.523 1 87.75 573 ILE B C 1
ATOM 9355 O O . ILE B 1 573 ? 13.227 30.297 11.117 1 87.75 573 ILE B O 1
ATOM 9359 N N . ALA B 1 574 ? 13.219 32.469 10.852 1 76.88 574 ALA B N 1
ATOM 9360 C CA . ALA B 1 574 ? 12.523 32.75 12.109 1 76.88 574 ALA B CA 1
ATOM 9361 C C . ALA B 1 574 ? 11.016 32.875 11.891 1 76.88 574 ALA B C 1
ATOM 9363 O O . ALA B 1 574 ? 10.57 33.5 10.945 1 76.88 574 ALA B O 1
ATOM 9364 N N . HIS B 1 575 ? 10.398 32.188 12.672 1 66.25 575 HIS B N 1
ATOM 9365 C CA . HIS B 1 575 ? 8.953 32.344 12.703 1 66.25 575 HIS B CA 1
ATOM 9366 C C . HIS B 1 575 ? 8.477 32.969 14.008 1 66.25 575 HIS B C 1
ATOM 9368 O O . HIS B 1 575 ? 7.352 33.469 14.094 1 66.25 575 HIS B O 1
ATOM 9374 N N . ARG B 1 576 ? 9.43 33 14.859 1 66.06 576 ARG B N 1
ATOM 9375 C CA . ARG B 1 576 ? 9.086 33.531 16.172 1 66.06 576 ARG B CA 1
ATOM 9376 C C . ARG B 1 576 ? 9.672 34.938 16.344 1 66.06 576 ARG B C 1
ATOM 9378 O O . ARG B 1 576 ? 10.789 35.219 15.891 1 66.06 576 ARG B O 1
ATOM 9385 N N . LEU B 1 577 ? 9.016 35.688 17.125 1 65.94 577 LEU B N 1
ATOM 9386 C CA . LEU B 1 577 ? 9.383 37.094 17.312 1 65.94 577 LEU B CA 1
ATOM 9387 C C . LEU B 1 577 ? 10.664 37.188 18.141 1 65.94 577 LEU B C 1
ATOM 9389 O O . LEU B 1 577 ? 11.5 38.062 17.875 1 65.94 577 LEU B O 1
ATOM 9393 N N . SER B 1 578 ? 10.805 36.406 19.094 1 69.69 578 SER B N 1
ATOM 9394 C CA . SER B 1 578 ? 11.969 36.5 19.969 1 69.69 578 SER B CA 1
ATOM 9395 C C . SER B 1 578 ? 13.258 36.219 19.203 1 69.69 578 SER B C 1
ATOM 9397 O O . SER B 1 578 ? 14.273 36.906 19.438 1 69.69 578 SER B O 1
ATOM 9399 N N . THR B 1 579 ? 13.211 35.344 18.312 1 75.94 579 THR B N 1
ATOM 9400 C CA . THR B 1 579 ? 14.367 35 17.5 1 75.94 579 THR B CA 1
ATOM 9401 C C . THR B 1 579 ? 14.703 36.156 16.547 1 75.94 579 THR B C 1
ATOM 9403 O O . THR B 1 579 ? 15.875 36.469 16.328 1 75.94 579 THR B O 1
ATOM 9406 N N . VAL B 1 580 ? 13.695 36.719 16.094 1 79.62 580 VAL B N 1
ATOM 9407 C CA . VAL B 1 580 ? 13.867 37.812 15.141 1 79.62 580 VAL B CA 1
ATOM 9408 C C . VAL B 1 580 ? 14.453 39.031 15.852 1 79.62 580 VAL B C 1
ATOM 9410 O O . VAL B 1 580 ? 15.359 39.688 15.328 1 79.62 580 VAL B O 1
ATOM 9413 N N . ARG B 1 581 ? 13.977 39.281 17.031 1 80.44 581 ARG B N 1
ATOM 9414 C CA . ARG B 1 581 ? 14.398 40.469 17.766 1 80.44 581 ARG B CA 1
ATOM 9415 C C . ARG B 1 581 ? 15.867 40.375 18.156 1 80.44 581 ARG B C 1
ATOM 9417 O O . ARG B 1 581 ? 16.562 41.406 18.234 1 80.44 581 ARG B O 1
ATOM 9424 N N . ASN B 1 582 ? 16.344 39.219 18.391 1 81.31 582 ASN B N 1
ATOM 9425 C CA . ASN B 1 582 ? 17.703 39.031 18.891 1 81.31 582 ASN B CA 1
ATOM 9426 C C . ASN B 1 582 ? 18.703 38.844 17.734 1 81.31 582 ASN B C 1
ATOM 9428 O O . ASN B 1 582 ? 19.906 38.688 17.969 1 81.31 582 ASN B O 1
ATOM 9432 N N . ALA B 1 583 ? 18.234 38.938 16.594 1 89.25 583 ALA B N 1
ATOM 9433 C CA . ALA B 1 583 ? 19.125 38.812 15.445 1 89.25 583 ALA B CA 1
ATOM 9434 C C . ALA B 1 583 ? 19.906 40.094 15.195 1 89.25 583 ALA B C 1
ATOM 9436 O O . ALA B 1 583 ? 19.422 41.188 15.5 1 89.25 583 ALA B O 1
ATOM 9437 N N . ASP B 1 584 ? 21.109 39.938 14.68 1 91.5 584 ASP B N 1
ATOM 9438 C CA . ASP B 1 584 ? 21.922 41.094 14.352 1 91.5 584 ASP B CA 1
ATOM 9439 C C . ASP B 1 584 ? 21.406 41.812 13.094 1 91.5 584 ASP B C 1
ATOM 9441 O O . ASP B 1 584 ? 21.531 43.031 12.961 1 91.5 584 ASP B O 1
ATOM 9445 N N . CYS B 1 585 ? 20.953 41 12.258 1 92.88 585 CYS B N 1
ATOM 9446 C CA . CYS B 1 585 ? 20.406 41.531 11.008 1 92.88 585 CYS B CA 1
ATOM 9447 C C . CYS B 1 585 ? 19.203 40.719 10.57 1 92.88 585 CYS B C 1
ATOM 9449 O O . CYS B 1 585 ? 19.188 39.469 10.672 1 92.88 585 CYS B O 1
ATOM 9451 N N . ILE B 1 586 ? 18.203 41.438 10.18 1 93.12 586 ILE B N 1
ATOM 9452 C CA . ILE B 1 586 ? 16.969 40.812 9.719 1 93.12 586 ILE B CA 1
ATOM 9453 C C . ILE B 1 586 ? 16.781 41.062 8.227 1 93.12 586 ILE B C 1
ATOM 9455 O O . ILE B 1 586 ? 16.906 42.219 7.773 1 93.12 586 ILE B O 1
ATOM 9459 N N . MET B 1 587 ? 16.547 40.031 7.535 1 92.94 587 MET B N 1
ATOM 9460 C CA . MET B 1 587 ? 16.234 40.125 6.109 1 92.94 587 MET B CA 1
ATOM 9461 C C . MET B 1 587 ? 14.781 39.781 5.836 1 92.94 587 MET B C 1
ATOM 9463 O O . MET B 1 587 ? 14.336 38.656 6.102 1 92.94 587 MET B O 1
ATOM 9467 N N . VAL B 1 588 ? 14.094 40.75 5.266 1 92.31 588 VAL B N 1
ATOM 9468 C CA . VAL B 1 588 ? 12.688 40.5 4.945 1 92.31 588 VAL B CA 1
ATOM 9469 C C . VAL B 1 588 ? 12.547 40.094 3.482 1 92.31 588 VAL B C 1
ATOM 9471 O O . VAL B 1 588 ? 12.961 40.844 2.582 1 92.31 588 VAL B O 1
ATOM 9474 N N . LEU B 1 589 ? 12.031 38.875 3.326 1 90.62 589 LEU B N 1
ATOM 9475 C CA . LEU B 1 589 ? 11.852 38.344 1.987 1 90.62 589 LEU B CA 1
ATOM 9476 C C . LEU B 1 589 ? 10.391 38.375 1.572 1 90.62 589 LEU B C 1
ATOM 9478 O O . LEU B 1 589 ? 9.508 38.031 2.361 1 90.62 589 LEU B O 1
ATOM 9482 N N . GLU B 1 590 ? 10.18 38.875 0.369 1 88.38 590 GLU B N 1
ATOM 9483 C CA . GLU B 1 590 ? 8.852 38.875 -0.228 1 88.38 590 GLU B CA 1
ATOM 9484 C C . GLU B 1 590 ? 8.906 38.5 -1.705 1 88.38 590 GLU B C 1
ATOM 9486 O O . GLU B 1 590 ? 9.641 39.094 -2.48 1 88.38 590 GLU B O 1
ATOM 9491 N N . GLN B 1 591 ? 8.102 37.562 -2.107 1 87.06 591 GLN B N 1
ATOM 9492 C CA . GLN B 1 591 ? 7.973 37.094 -3.486 1 87.06 591 GLN B CA 1
ATOM 9493 C C . GLN B 1 591 ? 9.344 36.844 -4.109 1 87.06 591 GLN B C 1
ATOM 9495 O O . GLN B 1 591 ? 9.617 37.281 -5.227 1 87.06 591 GLN B O 1
ATOM 9500 N N . GLY B 1 592 ? 10.266 36.375 -3.326 1 90.94 592 GLY B N 1
ATOM 9501 C CA . GLY B 1 592 ? 11.555 35.938 -3.834 1 90.94 592 GLY B CA 1
ATOM 9502 C C . GLY B 1 592 ? 12.586 37.062 -3.877 1 90.94 592 GLY B C 1
ATOM 9503 O O . GLY B 1 592 ? 13.648 36.906 -4.48 1 90.94 592 GLY B O 1
ATOM 9504 N N . ARG B 1 593 ? 12.273 38.219 -3.303 1 93.31 593 ARG B N 1
ATOM 9505 C CA . ARG B 1 593 ? 13.203 39.344 -3.268 1 93.31 593 ARG B CA 1
ATOM 9506 C C . ARG B 1 593 ? 13.406 39.812 -1.841 1 93.31 593 ARG B C 1
ATOM 9508 O O . ARG B 1 593 ? 12.508 39.719 -1.005 1 93.31 593 ARG B O 1
ATOM 9515 N N . ILE B 1 594 ? 14.57 40.281 -1.602 1 93.44 594 ILE B N 1
ATOM 9516 C CA . ILE B 1 594 ? 14.828 40.938 -0.319 1 93.44 594 ILE B CA 1
ATOM 9517 C C . ILE B 1 594 ? 14.414 42.406 -0.386 1 93.44 594 ILE B C 1
ATOM 9519 O O . ILE B 1 594 ? 14.992 43.188 -1.145 1 93.44 594 ILE B O 1
ATOM 9523 N N . ILE B 1 595 ? 13.523 42.812 0.466 1 91.69 595 ILE B N 1
ATOM 9524 C CA . ILE B 1 595 ? 12.953 44.156 0.341 1 91.69 595 ILE B CA 1
ATOM 9525 C C . ILE B 1 595 ? 13.484 45.031 1.457 1 91.69 595 ILE B C 1
ATOM 9527 O O . ILE B 1 595 ? 13.469 46.281 1.338 1 91.69 595 ILE B O 1
ATOM 9531 N N . GLU B 1 596 ? 13.719 44.406 2.602 1 92.75 596 GLU B N 1
ATOM 9532 C CA . GLU B 1 596 ? 14.234 45.188 3.736 1 92.75 596 GLU B CA 1
ATOM 9533 C C . GLU B 1 596 ? 15.383 44.438 4.422 1 92.75 596 GLU B C 1
ATOM 9535 O O . GLU B 1 596 ? 15.43 43.219 4.43 1 92.75 596 GLU B O 1
ATOM 9540 N N . ARG B 1 597 ? 16.391 45.219 4.855 1 92.88 597 ARG B N 1
ATOM 9541 C CA . ARG B 1 597 ? 17.516 44.688 5.621 1 92.88 597 ARG B CA 1
ATOM 9542 C C . ARG B 1 597 ? 17.891 45.656 6.762 1 92.88 597 ARG B C 1
ATOM 9544 O O . ARG B 1 597 ? 17.984 46.844 6.562 1 92.88 597 ARG B O 1
ATOM 9551 N N . GLY B 1 598 ? 18.016 45.094 7.949 1 91.62 598 GLY B N 1
ATOM 9552 C CA . GLY B 1 598 ? 18.422 45.906 9.086 1 91.62 598 GLY B CA 1
ATOM 9553 C C . GLY B 1 598 ? 18.172 45.25 10.422 1 91.62 598 GLY B C 1
ATOM 9554 O O . GLY B 1 598 ? 17.875 44.062 10.477 1 91.62 598 GLY B O 1
ATOM 9555 N N . SER B 1 599 ? 18.438 45.906 11.469 1 91.81 599 SER B N 1
ATOM 9556 C CA . SER B 1 599 ? 18.156 45.438 12.812 1 91.81 599 SER B CA 1
ATOM 9557 C C . SER B 1 599 ? 16.672 45.594 13.148 1 91.81 599 SER B C 1
ATOM 9559 O O . SER B 1 599 ? 15.938 46.281 12.43 1 91.81 599 SER B O 1
ATOM 9561 N N . HIS B 1 600 ? 16.312 44.969 14.219 1 89.5 600 HIS B N 1
ATOM 9562 C CA . HIS B 1 600 ? 14.93 45.062 14.656 1 89.5 600 HIS B CA 1
ATOM 9563 C C . HIS B 1 600 ? 14.5 46.531 14.812 1 89.5 600 HIS B C 1
ATOM 9565 O O . HIS B 1 600 ? 13.484 46.938 14.266 1 89.5 600 HIS B O 1
ATOM 9571 N N . ASP B 1 601 ? 15.352 47.281 15.469 1 88.75 601 ASP B N 1
ATOM 9572 C CA . ASP B 1 601 ? 15.023 48.688 15.766 1 88.75 601 ASP B CA 1
ATOM 9573 C C . ASP B 1 601 ? 15 49.531 14.492 1 88.75 601 ASP B C 1
ATOM 9575 O O . ASP B 1 601 ? 14.125 50.375 14.32 1 88.75 601 ASP B O 1
ATOM 9579 N N . ASP B 1 602 ? 15.898 49.188 13.641 1 91.88 602 ASP B N 1
ATOM 9580 C CA . ASP B 1 602 ? 15.977 49.938 12.375 1 91.88 602 ASP B CA 1
ATOM 9581 C C . ASP B 1 602 ? 14.734 49.688 11.523 1 91.88 602 ASP B C 1
ATOM 9583 O O . ASP B 1 602 ? 14.172 50.594 10.938 1 91.88 602 ASP B O 1
ATOM 9587 N N . LEU B 1 603 ? 14.359 48.469 11.523 1 90.31 603 LEU B N 1
ATOM 9588 C CA . LEU B 1 603 ? 13.266 48.094 10.633 1 90.31 603 LEU B CA 1
ATOM 9589 C C . LEU B 1 603 ? 11.922 48.531 11.195 1 90.31 603 LEU B C 1
ATOM 9591 O O . LEU B 1 603 ? 11 48.844 10.438 1 90.31 603 LEU B O 1
ATOM 9595 N N . ILE B 1 604 ? 11.844 48.562 12.469 1 88.06 604 ILE B N 1
ATOM 9596 C CA . ILE B 1 604 ? 10.633 49.094 13.094 1 88.06 604 ILE B CA 1
ATOM 9597 C C . ILE B 1 604 ? 10.516 50.594 12.82 1 88.06 604 ILE B C 1
ATOM 9599 O O . ILE B 1 604 ? 9.422 51.094 12.562 1 88.06 604 ILE B O 1
ATOM 9603 N N . ALA B 1 605 ? 11.641 51.25 12.836 1 87.81 605 ALA B N 1
ATOM 9604 C CA . ALA B 1 605 ? 11.672 52.688 12.594 1 87.81 605 ALA B CA 1
ATOM 9605 C C . ALA B 1 605 ? 11.328 53 11.148 1 87.81 605 ALA B C 1
ATOM 9607 O O . ALA B 1 605 ? 10.727 54.062 10.859 1 87.81 605 ALA B O 1
ATOM 9608 N N . GLN B 1 606 ? 11.625 52.125 10.336 1 89.12 606 GLN B N 1
ATOM 9609 C CA . GLN B 1 606 ? 11.398 52.312 8.906 1 89.12 606 GLN B CA 1
ATOM 9610 C C . GLN B 1 606 ? 9.93 52.094 8.547 1 89.12 606 GLN B C 1
ATOM 9612 O O . GLN B 1 606 ? 9.469 52.562 7.504 1 89.12 606 GLN B O 1
ATOM 9617 N N . LYS B 1 607 ? 9.141 51.438 9.383 1 83.5 607 LYS B N 1
ATOM 9618 C CA . LYS B 1 607 ? 7.715 51.188 9.227 1 83.5 607 LYS B CA 1
ATOM 9619 C C . LYS B 1 607 ? 7.41 50.562 7.867 1 83.5 607 LYS B C 1
ATOM 9621 O O . LYS B 1 607 ? 6.496 51 7.164 1 83.5 607 LYS B O 1
ATOM 9626 N N . GLY B 1 608 ? 8.234 49.75 7.422 1 86.38 608 GLY B N 1
ATOM 9627 C CA . GLY B 1 608 ? 8.023 49.062 6.164 1 86.38 608 GLY B CA 1
ATOM 9628 C C . GLY B 1 608 ? 7.281 47.75 6.328 1 86.38 608 GLY B C 1
ATOM 9629 O O . GLY B 1 608 ? 6.34 47.656 7.117 1 86.38 608 GLY B O 1
ATOM 9630 N N . ARG B 1 609 ? 7.605 46.781 5.5 1 83 609 ARG B N 1
ATOM 9631 C CA . ARG B 1 609 ? 6.934 45.469 5.5 1 83 609 ARG B CA 1
ATOM 9632 C C . ARG B 1 609 ? 7.164 44.75 6.816 1 83 609 ARG B C 1
ATOM 9634 O O . ARG B 1 609 ? 6.262 44.062 7.324 1 83 609 ARG B O 1
ATOM 9641 N N . TYR B 1 610 ? 8.289 44.844 7.328 1 85.62 610 TYR B N 1
ATOM 9642 C CA . TYR B 1 610 ? 8.617 44.219 8.602 1 85.62 610 TYR B CA 1
ATOM 9643 C C . TYR B 1 610 ? 7.691 44.719 9.711 1 85.62 610 TYR B C 1
ATOM 9645 O O . TYR B 1 610 ? 7.211 43.938 10.523 1 85.62 610 TYR B O 1
ATOM 9653 N N . TYR B 1 611 ? 7.602 45.969 9.727 1 80.81 611 TYR B N 1
ATOM 9654 C CA . TYR B 1 611 ? 6.723 46.594 10.711 1 80.81 611 TYR B CA 1
ATOM 9655 C C . TYR B 1 611 ? 5.309 46.031 10.609 1 80.81 611 TYR B C 1
ATOM 9657 O O . TYR B 1 611 ? 4.668 45.781 11.625 1 80.81 611 TYR B O 1
ATOM 9665 N N . GLN B 1 612 ? 4.957 45.781 9.43 1 74.62 612 GLN B N 1
ATOM 9666 C CA . GLN B 1 612 ? 3.619 45.25 9.195 1 74.62 612 GLN B CA 1
ATOM 9667 C C . GLN B 1 612 ? 3.494 43.812 9.711 1 74.62 612 GLN B C 1
ATOM 9669 O O . GLN B 1 612 ? 2.479 43.469 10.312 1 74.62 612 GLN B O 1
ATOM 9674 N N . LEU B 1 613 ? 4.426 43.094 9.422 1 71.75 613 LEU B N 1
ATOM 9675 C CA . LEU B 1 613 ? 4.406 41.688 9.844 1 71.75 613 LEU B CA 1
ATOM 9676 C C . LEU B 1 613 ? 4.465 41.594 11.359 1 71.75 613 LEU B C 1
ATOM 9678 O O . LEU B 1 613 ? 3.82 40.719 11.953 1 71.75 613 LEU B O 1
ATOM 9682 N N . TYR B 1 614 ? 5.203 42.531 11.93 1 68.06 614 TYR B N 1
ATOM 9683 C CA . TYR B 1 614 ? 5.441 42.5 13.375 1 68.06 614 TYR B CA 1
ATOM 9684 C C . TYR B 1 614 ? 4.199 42.969 14.133 1 68.06 614 TYR B C 1
ATOM 9686 O O . TYR B 1 614 ? 3.871 42.406 15.188 1 68.06 614 TYR B O 1
ATOM 9694 N N . THR B 1 615 ? 3.529 44.062 13.656 1 58.91 615 THR B N 1
ATOM 9695 C CA . THR B 1 615 ? 2.396 44.625 14.367 1 58.91 615 THR B CA 1
ATOM 9696 C C . THR B 1 615 ? 1.087 44 13.914 1 58.91 615 THR B C 1
ATOM 9698 O O . THR B 1 615 ? 0.067 44.094 14.602 1 58.91 615 THR B O 1
ATOM 9701 N N . GLY B 1 616 ? 1.167 42.906 13.008 1 53.97 616 GLY B N 1
ATOM 9702 C CA . GLY B 1 616 ? -0.067 42.375 12.469 1 53.97 616 GLY B CA 1
ATOM 9703 C C . GLY B 1 616 ? -0.902 43.375 11.727 1 53.97 616 GLY B C 1
ATOM 9704 O O . GLY B 1 616 ? -2.018 43.094 11.297 1 53.97 616 GLY B O 1
ATOM 9705 N N . ASN B 1 617 ? -0.84 44.812 11.781 1 43.94 617 ASN B N 1
ATOM 9706 C CA . ASN B 1 617 ? -1.624 45.906 11.195 1 43.94 617 ASN B CA 1
ATOM 9707 C C . ASN B 1 617 ? -1.483 45.938 9.672 1 43.94 617 ASN B C 1
ATOM 9709 O O . ASN B 1 617 ? -0.373 45.844 9.148 1 43.94 617 ASN B O 1
ATOM 9713 N N . ALA B 1 618 ? -2.412 45.25 8.852 1 42.72 618 ALA B N 1
ATOM 9714 C CA . ALA B 1 618 ? -2.52 45.531 7.422 1 42.72 618 ALA B CA 1
ATOM 9715 C C . ALA B 1 618 ? -2.334 47 7.133 1 42.72 618 ALA B C 1
ATOM 9717 O O . ALA B 1 618 ? -2.949 47.844 7.781 1 42.72 618 ALA B O 1
ATOM 9718 N N . ILE B 1 619 ? -1.34 47.594 6.586 1 34.03 619 ILE B N 1
ATOM 9719 C CA . ILE B 1 619 ? -1.365 48.969 6.086 1 34.03 619 ILE B CA 1
ATOM 9720 C C . ILE B 1 619 ? -2.533 49.156 5.117 1 34.03 619 ILE B C 1
ATOM 9722 O O . ILE B 1 619 ? -2.66 48.406 4.148 1 34.03 619 ILE B O 1
ATOM 9726 N N . SER B 1 620 ? -3.65 49.562 5.574 1 28.16 620 SER B N 1
ATOM 9727 C CA . SER B 1 620 ? -4.719 50.156 4.773 1 28.16 620 SER B CA 1
ATOM 9728 C C . SER B 1 620 ? -4.152 51 3.635 1 28.16 620 SER B C 1
ATOM 9730 O O . SER B 1 620 ? -4.902 51.656 2.908 1 28.16 620 SER B O 1
ATOM 9732 N N . GLU B 1 621 ? -3.021 50.969 3.129 1 27.12 621 GLU B N 1
ATOM 9733 C CA . GLU B 1 621 ? -3.07 51.844 1.945 1 27.12 621 GLU B CA 1
ATOM 9734 C C . GLU B 1 621 ? -3.859 51.188 0.82 1 27.12 621 GLU B C 1
ATOM 9736 O O . GLU B 1 621 ? -3.727 49.969 0.584 1 27.12 621 GLU B O 1
#

Sequence (1242 aa):
MKNVNKQDTLKRVLAYIFRFYKWRFFLVVALILTSALCFLRFNLFMQTLIDNYITPLMAAENPDFSGLAQAIINLSLLGLVGVLAAYAYNYLMVFIGQGTMRRIRSDLFTHMERLPIKYFDTHAHGDIMSIYTNDVDTLRQLIGQSIPQVINSSFSILTTFTAMVILNVPLTLVSVFMVIVLLYVARKIAGQSSKYFRDQQNDIGKVNGFIEEMMEGQKVIKVFNHEEIAKADFRLLNQELRHSATNANTYANILMPISANIGHISYVLCAMIGAILALNGYAGLTIGALVSFLTLNRGFTNPITQISQQINSVIMAMAGASRVFDLMDAEPELDEGYVELVNARKDDQGNIVESDKMTGHWAWKHPHEDGTVTYHELQGGVTFEDVTFGYNDDKMVLHDINLFAEPGQKIAFVGSTGAGKTTITNLINRFYDIQKGKIHYDGINISKIKKADLRRSLGIVLQDTHLFTGTVMDNIRYGRLDATDEECIEAAKLANAHAFIKHLPEGYNTVLTGDGGSLSQGQRQLLAIARAAVANPPALILDEATSSIDTRTEVHVQEGMDALMKGRTTFVIAHRLSTVRNADCIMVLEQGRIIERGSHDDLIAQKGRYYQLYTGNAISEMKNVNKQDTLKRVLAYIFRFYKWRFFLVVALILTSALCFLRFNLFMQTLIDNYITPLMAAENPDFSGLAQAIINLSLLGLVGVLAAYAYNYLMVFIGQGTMRRIRSDLFTHMERLPIKYFDTHAHGDIMSIYTNDVDTLRQLIGQSIPQVINSSFSILTTFTAMVILNVPLTLVSVFMVIVLLYVARKIAGQSSKYFRDQQNDIGKVNGFIEEMMEGQKVIKVFNHEEIAKADFRLLNQELRHSATNANTYANILMPISANIGHISYVLCAMIGAILALNGYAGLTIGALVSFLTLNRGFTNPITQISQQINSVIMAMAGASRVFDLMDAEPELDEGYVELVNARKDDQGNIVESDKMTGHWAWKHPHEDGTVTYHELQGGVTFEDVTFGYNDDKMVLHDINLFAEPGQKIAFVGSTGAGKTTITNLINRFYDIQKGKIHYDGINISKIKKADLRRSLGIVLQDTHLFTGTVMDNIRYGRLDATDEECIEAAKLANAHAFIKHLPEGYNTVLTGDGGSLSQGQRQLLAIARAAVANPPALILDEATSSIDTRTEVHVQEGMDALMKGRTTFVIAHRLSTVRNADCIMVLEQGRIIERGSHDDLIAQKGRYYQLYTGNAISE

Organism: NCBI:txid439219

Radius of gyration: 39.77 Å; Cα contacts (8 Å, |Δi|>4): 1928; chains: 2; bounding box: 108×123×79 Å

Nearest PDB structures (foldseek):
  4q4j-assembly1_B  TM=9.451E-01  e=4.713E-47  Thermotoga maritima MSB8
  6quz-assembly1_B  TM=8.008E-01  e=6.020E-47  Thermotoga maritima MSB8
  6qv1-assembly1_B  TM=7.798E-01  e=6.625E-45  Thermotoga maritima MSB8
  6pan-assembly1_A  TM=7.624E-01  e=1.506E-34  Novosphingobium aromaticivorans DSM 12444
  4q7l-assembly1_A  TM=9.423E-01  e=5.894E-28  Thermotoga maritima MSB8

Secondary structure (DSSP, 8-state):
-----HHHHHHHHHHHHHHHHHHHHHHHHHHHHHHHHHHHHHHHHHHHIIIIIIHHHHH-SS---HHHHHHHHHHHHHHHHHHHHHHHHHHHHHHHHHHHHHHHHHHHHHHHHHS-HHHHHHS-HHHHHHIIIIIHHHHHHIIIIIHHHHHHHHHHHHHHHHHHHHH-HHHHHHHHHHHHHHHHHHHHHHHHHHHHHHHHHHHHHHHHHHHHHHHHTHHHHHHHT-HHHHHHHHHHHHHHHHHHHHHHHHHHHHHHHHHHHHHHHHHHHHHHHHHHHHHTTGGG--HHHHHHHHHHHHHHHHHHHHHHHHHHHHHHHHHHHHHHHHHHTSPPPP----BEEEEEEE-TTS-EEE-SS--SEEEEEEE-TTS-EEEEE----EEEEEEEE-SBTTB--EEEEEEEE-TT-EEEEEE-TTSSHHHHHHHHTTSS--SEEEEEETTEEGGGB-HHHHHHHEEEE-SS----SEEHHHHHHTT-TT--HHHHHHHHHHTT-HHHHHTSTTGGGPEE-TTTTTS-HHHHHHHHHHHHHHH--SEEEEE---TTS-HHHHHHHHHHHHHHHTTSEEEEE--SHHHHHT-SEEEEEETTEEEEEE-HHHHHHHTSHHHHHHH------/-----HHHHHHHHHHHHHHHHHHHHHHHHHHHHHHHHHHHHHHHHHHHIIIIIIHHHHH-SS---HHHHHHHHHHHHHHHHHHHHHHHHHHHHHHHHHHHHHHHHHHHHHHHHHS-HHHHHHS-HHHHHHIIIIIHHHHHHIIIIIHHHHHHHHHHHHHHHHHHHHH-HHHHHHHHHHHHHHHHHHHHHHHHHHHHHHHHHHHHHHHHHHHHHHHHTHHHHHHHT-HHHHHHHHHHHHHHHHHHHHHHHHHHHHHHHHHHHHHHHHHHHHHHHHHHHHHTTGGG--HHHHHHHHHHHHHHHHHHHHHHHHHHHHHHHHHHHHHHHHHHTSPPPP----BEEEEEEE-TTS-EEE-SS--SEEEEEEE-TTS-EEEEE----EEEEEEEE-SBTTB--EEEEEEEE-TT-EEEEEE-TTSSHHHHHHHHTTSS--SEEEEEETTEEGGGB-HHHHHHHEEEE-SS----SEEHHHHHHTT-TT--HHHHHHHHHHTT-HHHHHTSTTGGGPEE-TTTTTS-HHHHHHHHHHHHHHH--SEEEEE---TTS-HHHHHHHHHHHHHHHTTSEEEEE--SHHHHHT-SEEEEEETTEEEEEE-HHHHHHHTSHHHHHHH------

Foldseek 3Di:
DPPQPLVVLVVVLVCLLCVPPVPLVVLLLVLLLLLLVLVLVLLLVLLCCVVVQVVVQVVDPDRPCVVVVVSVVVNVVSNVSNVVSVVVSLVSLLVSLVVSLVVLLVLLVVLVVQAFVLVPVVDDPVVSVCLNPVLSVLSSCCSNPLVSLLSSLVSLQVSLLVLLCVLFPVLSVLLVVLLVVLVVVLVVLVVQLVVLVVQLVVLVVVLVVLVVVCVVCVVVCVVVVVPVVSVVVNVVSVVSNVVSVVSNVVSVVVSVVVLVVSLVVSLVVSLVVLVVCCVVVHRVHDPSSSSSSSVSSNSNSVSVVSNVVSVVSSVSNSVSSSVSVVSSPPDGDDAPADKAKAAWDQDPVRATDGDPDHPLWIWIWDADPVRDTDTHTQQFKKWWAQFWADSDPVDTQAGGETDIFGRLFFEEEDEDVSLCLVVVVCVQLPSDDTDDTFMDGSRHTVSNYGSVRSNLQEQEQALDFFAAWFFLQCRLCVLPVPDDSVLLLVLLVLLLLQVVLCVPPVRRRDTADDRNPVDFSLNSSSSSLSSSVSSSHQEYEYEDHPDRDDPVSVVSNVSSVVSSSGRHHYYYHDPDDVSQQPGQKYFYGGSNYTDDMGHPVVVCVVCPPVVCVVVVDPPPD/DPPQPLVVLVVVLVCLLCVPPVPLVVLLLVLLLLLLVLVLVLLLVLLCCVPVQVVVQVVDPDRPCVVVVVSVVVNVVSNVSNVVSVVVSLVSLLVSLVVSLVVLLVLLVVLVVQAFVLVPVVDDPVVSVCLNPVLSVLSSCCSNPLVSLLSSLVSLQVSLLVLLCVLFPVLSVLLVVLLVVLVVVLVVLVVQLVVLVVQLVVLVVVLVVLVVVCVVCVVVCVVVVVPVVSVVVNVVSVVSNVVSVVSNVVSVVVSVVVLVVSLVVSLVVSLVVLVVCCVVVHRVHDPSSSSSSSVSSNSNSVSVVSNVVSVVSSVSNSVSSSVSVCSSPPDGDDAPADKAKAAWDQDPVRATDGDPDHPVWIWIWDADPVRDTDTHTQQFKKWWAQFWADSDPVDTQAGGETDIFGRLFFEEEDEDVSLCLVVVVCVQLPSDDTDDTFMDGSRHTVSNHGSVRSNLQEQEQALDFFAAWFFLQCRLCVLPVPDDSVLLLVLLVLLLLQVVLCVPPVRRRDTADDRNPVDFSLNSSSSSLSSSVSSPHQEYEYEDHPDRDDPVSVVSNVSSVVSSSGRHHYYYHDPDDVSQQPGQKYFYGGSNYTDDMGHPVVVCVVCPPVVCVVVVDDPPD

pLDDT: mean 84.45, std 10.54, range [27.12, 96.81]

Solvent-accessible surface area (backbone atoms only — not comparable to full-atom values): 63076 Å² total; per-residue (Å²): 124,79,83,69,61,54,64,61,44,50,52,52,54,51,45,56,44,45,72,75,40,42,67,62,48,52,48,30,54,51,23,43,50,48,22,42,49,30,51,50,48,56,48,50,41,50,18,52,46,37,56,67,41,47,53,50,37,76,70,39,92,75,61,73,60,62,65,53,50,53,52,49,52,53,48,50,52,40,46,48,52,18,50,50,25,46,52,49,28,55,45,49,32,36,50,50,26,36,52,49,48,40,50,50,50,49,52,44,50,52,45,58,63,41,41,40,59,61,55,61,75,73,39,57,68,67,59,58,50,40,42,69,49,56,20,45,46,34,39,41,46,30,52,48,44,41,50,54,49,45,52,45,28,51,49,34,40,52,55,41,48,54,50,36,48,73,66,36,54,72,56,37,52,52,51,53,51,44,47,52,52,45,52,51,52,49,50,54,41,49,53,53,19,51,53,29,40,51,48,23,51,53,33,47,48,51,46,51,51,50,51,50,49,51,61,73,30,41,69,59,34,56,42,55,62,42,52,65,58,52,45,53,53,46,49,52,46,42,50,52,28,34,54,29,41,37,53,15,48,44,38,56,62,43,48,59,56,51,51,52,47,51,47,50,50,43,42,50,52,44,48,51,54,44,48,56,28,33,73,68,57,38,82,75,38,45,73,21,48,44,54,22,46,49,56,42,49,54,54,42,50,52,35,54,54,52,45,61,61,37,49,58,51,46,52,54,15,35,56,25,44,45,54,48,48,50,61,60,65,49,73,54,56,84,72,84,27,71,26,39,67,38,33,22,41,71,45,99,87,67,48,75,38,84,38,94,54,90,68,89,37,45,21,37,42,37,69,45,93,87,71,50,72,47,70,43,72,66,54,41,25,38,36,37,45,51,26,28,34,44,96,42,96,86,49,72,50,36,49,60,31,69,48,75,40,56,59,41,37,34,37,21,38,36,61,56,90,83,14,38,67,69,57,52,56,37,45,75,59,52,60,48,81,73,79,41,62,48,48,27,51,61,82,37,52,52,74,41,32,22,60,65,41,52,18,54,45,40,26,64,34,57,54,82,62,67,46,62,74,38,27,49,48,53,52,26,26,55,38,31,80,83,56,49,71,65,51,42,50,51,17,19,49,52,12,55,31,41,70,63,36,60,69,36,96,51,27,54,64,29,71,32,49,76,54,34,64,89,49,54,67,41,55,46,45,18,44,41,44,11,10,32,47,47,43,60,38,54,19,38,37,38,34,57,66,67,92,78,45,57,71,71,50,42,51,40,41,50,49,14,50,52,55,64,41,60,81,18,11,25,42,30,42,43,78,48,67,70,60,41,57,72,22,64,30,35,37,35,29,50,85,13,28,72,78,45,76,35,32,52,69,55,35,50,71,64,60,46,70,61,31,28,66,72,67,67,52,75,76,81,118,122,80,83,68,61,54,64,62,45,48,50,52,53,50,46,57,45,46,72,76,40,43,69,63,48,52,49,32,55,50,24,44,52,48,21,42,50,30,52,49,50,57,48,49,40,50,17,51,46,37,57,67,40,47,54,50,37,74,71,39,92,76,61,74,59,62,64,55,52,54,51,48,52,53,49,50,52,40,46,49,51,18,49,51,26,48,52,49,29,55,46,50,33,36,50,50,25,36,52,48,49,40,49,50,51,48,51,42,50,52,44,59,64,40,41,40,58,62,55,60,74,73,38,58,68,66,59,59,49,39,40,70,49,56,23,45,46,34,40,41,45,30,53,46,45,41,50,54,48,47,52,45,29,52,50,34,41,51,54,42,49,55,51,36,46,72,65,35,53,71,56,36,52,53,51,52,52,43,47,54,51,44,53,51,53,49,49,55,41,49,54,52,19,52,54,28,40,52,48,23,52,53,33,49,49,51,46,52,51,51,52,50,50,51,60,72,30,41,69,59,34,57,41,55,62,42,52,65,58,52,46,54,54,45,48,54,46,42,49,52,29,32,55,29,40,36,54,15,48,43,38,57,60,44,48,60,58,51,51,53,47,50,48,48,49,42,43,49,50,44,49,51,54,42,47,54,26,33,74,67,57,38,83,76,37,44,72,21,48,45,55,22,46,48,58,42,48,55,56,43,50,53,34,54,56,52,45,60,63,37,50,57,50,46,54,53,17,38,56,24,44,45,53,49,49,49,61,61,64,49,74,53,55,84,73,83,28,71,26,40,67,39,33,22,42,69,45,97,87,67,48,77,39,83,39,95,53,89,67,88,38,46,20,37,42,38,69,45,94,86,72,49,71,48,71,43,72,64,53,41,24,38,37,37,44,51,27,26,35,43,97,42,96,85,49,72,49,35,48,60,31,69,47,74,41,54,59,40,37,33,36,22,38,36,59,57,91,84,14,38,68,69,56,52,56,38,44,77,59,53,61,47,83,72,80,40,62,47,48,27,50,63,80,37,51,51,76,43,32,22,59,65,40,52,18,55,45,40,26,66,35,58,55,81,60,68,45,62,74,38,27,49,48,53,50,26,27,56,40,31,79,84,55,50,71,67,52,41,50,51,18,19,49,52,14,55,31,41,70,63,36,61,68,37,96,50,26,54,65,29,72,32,49,77,54,34,65,90,47,54,67,42,55,46,44,19,45,42,44,11,10,34,46,47,45,60,38,55,20,38,39,37,34,56,63,68,91,80,46,56,71,70,51,42,52,39,42,50,49,13,48,52,57,65,41,59,83,16,12,26,42,30,43,42,79,47,67,70,61,42,58,71,23,65,29,35,36,35,30,50,85,14,28,74,79,47,75,37,32,50,70,56,37,51,72,62,59,46,70,61,31,28,67,72,68,65,51,74,77,80,121

InterPro domains:
  IPR003439 ABC transporter-like, ATP-binding domain [PF00005] (398-547)
  IPR003439 ABC transporter-like, ATP-binding domain [PS50893] (382-616)
  IPR003593 AAA+ ATPase domain [SM00382] (407-593)
  IPR011527 ABC transporter type 1, transmembrane domain [PF00664] (26-303)
  IPR011527 ABC transporter type 1, transmembrane domain [PS50929] (26-316)
  IPR017871 ABC transporter-like, conserved site [PS00211] (519-533)
  IPR027417 P-loop containing nucleoside triphosphate hydrolase [G3DSA:3.40.50.300] (380-616)
  IPR027417 P-loop containing nucleoside triphosphate hydrolase [SSF52540] (370-615)
  IPR036640 ABC transporter type 1, transmembrane domain superfamily [G3DSA:1.20.1560.10] (2-332)
  IPR036640 ABC transporter type 1, transmembrane domain superfamily [SSF90123] (8-333)
  IPR039421 Type 1 protein exporter [PTHR43394] (12-616)

=== Feature glossary ===
A reading guide for the features in this record.

Start from the sequence.

  · This is the polypeptide sequence — one letter per residue, N-terminus first. Length ranges from a few dozen residues for small domains to over a thousand for large multi-domain proteins.

Fold it, and you get atomic coordinates and the backbone conformation that goes with them.

  · Structure coordinates are given as an mmCIF _atom_site loop: one row per atom with element, residue name, chain id, sequence number, and x/y/z position in Å. Only the four main-chain atoms per residue are included here; side chains are omitted to keep the record compact.

  · Backbone dihedral angles. Every residue except chain termini has a φ (preceding-C → N → Cα → C) and a ψ (N → Cα → C → next-N). They are reported in degrees following the IUPAC sign convention. Secondary structure is essentially a statement about which (φ, ψ) basin each residue occupies.

  · The SS8 string is DSSP's per-residue secondary-structure call. α-helix (H) means an i→i+4 H-bond ladder; β-strand (E) means the residue participates in a β-sheet; 3₁₀ (G) and π (I) are tighter and wider helices; T/S are turns/bends; '-' is loop.

  · SS3 is a coarse helix/strand/coil call (letters a/b/c) made by the P-SEA algorithm from inter-Cα distances and dihedrals. It is less detailed than DSSP but needs only Cα positions.

Summarize the fold with a handful of shape descriptors and a per-residue structural alphabet.

  · Radius of gyration (Rg) is the root-mean-square distance of Cα atoms from their centroid — a single number for overall size and compactness. A globular domain of N residues has Rg ≈ 2.2·N^0.38 Å; an extended or disordered chain has a much larger Rg. The Cα contact count is the number of residue pairs whose Cα atoms are within 8 Å and are more than four positions apart in sequence — a standard proxy for tertiary packing density. The bounding box is the smallest axis-aligned box enclosing all Cα atoms.

  · The Foldseek 3Di string encodes local tertiary geometry as a 20-letter alphabet — one character per residue — derived from the relative positions of nearby Cα atoms. Unlike the amino-acid sequence, 3Di is a direct function of the 3D structure, so two proteins with the same fold have similar 3Di strings even at low sequence identity.

  · Solvent-accessible surface area (SASA) is the area in Å² traced out by the centre of a 1.4 Å probe sphere (a water molecule) rolled over the protein's van der Waals surface (Shrake–Rupley / Lee–Richards construction). Buried residues have near-zero SASA; fully exposed residues can exceed 200 Å². The total SASA scales roughly with the number of surface residues.

Ask how reliable the model is.

  · pLDDT (predicted Local Distance Difference Test) is AlphaFold's per-residue confidence score, ranging from 0 to 100. Values above 90 indicate high confidence (typically well-packed cores); 70–90 is confident; 50–70 low confidence; below 50 usually means the region is disordered or the prediction is unreliable there. AlphaFold stores pLDDT in the mmCIF B-factor column.

  · B-factor (Debye–Waller factor) reflects atomic displacement in the crystal lattice. It is an experimental observable (units Å²), not a prediction; low values mean the atom is pinned down, high values mean it moves or is heterogeneous across the crystal.

  · Predicted Aligned Error (PAE) is an AlphaFold confidence matrix: entry (i, j) is the expected error in the position of residue j, in ångströms, when the prediction is superimposed on the true structure at residue i. Low PAE within a block of residues means that block is internally rigid and well-predicted; high PAE between two blocks means their relative placement is uncertain even if each block individually is confident.

Place it in context: what it resembles, what it is annotated as, and how it looks.

  · Nearest PDB neighbors are the top structural matches found by Foldseek when searching this structure against the entire Protein Data Bank. Each hit reports a TM-score (0 to 1; >0.5 almost always implies the same fold) and an E-value. These are *structural* homologs — they may share no detectable sequence similarity.

  · Functional annotations link the protein to curated databases. InterPro entries identify conserved domains and families by matching the sequence against member-database signatures (Pfam, PROSITE, CDD, …). Gene Ontology (GO) terms describe molecular function, biological process, and cellular component in a controlled vocabulary. CATH places the structure in a hierarchical fold classification (Class/Architecture/Topology/Homologous-superfamily). The organism is the source species.

  · Three diagnostic plots accompany the record. The Cα contact map visualizes the tertiary structure as a 2D adjacency matrix (8 Å cutoff, sequence-local contacts suppressed). The Ramachandran plot shows the distribution of backbone (φ, ψ) torsions, with points in the α and β basins reflecting secondary structure content. The PAE plot shows AlphaFold's inter-residue confidence as a color matrix.

  · Six rendered views show the 3D structure from the faces of a cube — i.e. along ±x, ±y, ±z. Rendering representation is drawn randomly per protein from cartoon (secondary-structure ribbons), sticks (backbone bonds), or molecular surface; coloring is either N→C rainbow (blue at the N-terminus through red at the C-terminus) or one color per chain.